Protein AF-A0A3E0QMZ5-F1 (afdb_monomer_lite)

Sequence (1056 aa):
MRRKIYLSAISIIICTIKMNAAVITVNPAGGANYTSLSSAISAALSGDTIMLSGTITGEGVAGEGIIINKNISIFGVSPSTSIIQAAASQNTANRRVITVYANRTVLLKNLTIRHGKTATSGYPQQWGGGILNYGILTVDNCIIRNNNANSSGGGIYNDSYYQVGANGNLTVTNSTVCNNVGADYGSGICSGYFTTVMKLTNVTVFGNTGSSAIALDRSANTYITNCTVANNGSSGIWTYAGGNTLYMKNTIVADNASTDFVLLSGAAVVESHNIVESSSGYTFTGSGTITGQQTYLDLDNVLLDNGSLFETPTLALYASSVAIDAGTSSGMNGVVPIPCKDQRGYMSATTRDIGAFEYDAALNVPGSITVSAHPSPVVACSGSPAVFSISSNAESFQWRKNGNPIRGATSSVLTINSPGVTDAATYDCVLSKSCAVMLSNTATLTLDNAPPAFDVATLPDIVVSCGSAVSAPTATDNCSGSITGITSDPTNFSTPGIYAINWTYSDANGNNSYQTQNVFVEDTIAPVPQLSSLPQITADCYVTLNAPLANDNCAGTLSAITNDPVTYMVPGTYQVNWIYSDGNGNSFTQVQAVLITDAIAPVPDVNSLPLISSSCSVSLVPPTATDNCSGLVMASTSDPTTFSVPGNYTVTWTYNDGNGNTSTQTQQVEVTDNIAPVADVASLPQITADCSVQVAAPSATDNCAGSVIATTSDPQYYNSPGSYIINWVYDDGHGNQSGQSQNIVITDNQAPVPVVSSLPDIHASCGYMALAPQSMDNCAGTVNAHTADPVVFGTTGTYQIEWIYSDGNGNSVSQTQNVIITDQIAPVPDLHTLPAVSAICNVTLTPPGASDNCNGNIIATSSDPISYTEPGQYNVTWIYEDASGNSVSQNQTVIITGLDLSVSQNGNTLVSGATSVSYQWLNCSAGFSLVPGQNTATFSPAVSGDYAVRISNGICADTSACYSVIVTSSEYGYLNNSTSFAFYPNPSSGIVNADLTAFNKILKLSLLNHLGEEVKEWNHLKGGRHSLDLGELASGLYHVRIITEEKVLSDRIIIQ

Radius of gyration: 101.41 Å; chains: 1; bounding box: 167×116×307 Å

Structure (mmCIF, N/CA/C/O backbone):
data_AF-A0A3E0QMZ5-F1
#
_entry.id   AF-A0A3E0QMZ5-F1
#
loop_
_atom_site.group_PDB
_atom_site.id
_atom_site.type_symbol
_atom_site.label_atom_id
_atom_site.label_alt_id
_atom_site.label_comp_id
_atom_site.label_asym_id
_atom_site.label_entity_id
_atom_site.label_seq_id
_atom_site.pdbx_PDB_ins_code
_atom_site.Cartn_x
_atom_site.Cartn_y
_atom_site.Cartn_z
_atom_site.occupancy
_atom_site.B_iso_or_equiv
_atom_site.auth_seq_id
_atom_site.auth_comp_id
_atom_site.auth_asym_id
_atom_site.auth_atom_id
_atom_site.pdbx_PDB_model_num
ATOM 1 N N . MET A 1 1 ? 0.258 -24.255 -18.390 1.00 35.59 1 MET A N 1
ATOM 2 C CA . MET A 1 1 ? -0.307 -25.615 -18.177 1.00 35.59 1 MET A CA 1
ATOM 3 C C . MET A 1 1 ? -1.257 -25.584 -16.979 1.00 35.59 1 MET A C 1
ATOM 5 O O . MET A 1 1 ? -1.102 -24.705 -16.145 1.00 35.59 1 MET A O 1
ATOM 9 N N . ARG A 1 2 ? -2.260 -26.474 -16.905 1.00 30.91 2 ARG A N 1
ATOM 10 C CA . ARG A 1 2 ? -3.236 -26.561 -15.789 1.00 30.91 2 ARG A CA 1
ATOM 11 C C . ARG A 1 2 ? -2.890 -27.707 -14.821 1.00 30.91 2 ARG A C 1
ATOM 13 O O . ARG A 1 2 ? -2.304 -28.687 -15.264 1.00 30.91 2 ARG A O 1
ATOM 20 N N . ARG A 1 3 ? -3.471 -27.642 -13.605 1.00 28.64 3 ARG A N 1
ATOM 21 C CA . ARG A 1 3 ? -3.495 -28.644 -12.501 1.00 28.64 3 ARG A CA 1
ATOM 22 C C . ARG A 1 3 ? -2.220 -28.648 -11.625 1.00 28.64 3 ARG A C 1
ATOM 24 O O . ARG A 1 3 ? -1.144 -28.412 -12.144 1.00 28.64 3 ARG A O 1
ATOM 31 N N . LYS A 1 4 ? -2.297 -28.901 -10.306 1.00 30.92 4 LYS A N 1
ATOM 32 C CA . LYS A 1 4 ? -3.359 -29.591 -9.530 1.00 30.92 4 LYS A CA 1
ATOM 33 C C . LYS A 1 4 ? -3.469 -29.072 -8.077 1.00 30.92 4 LYS A C 1
ATOM 35 O O . LYS A 1 4 ? -2.497 -28.584 -7.523 1.00 30.92 4 LYS A O 1
ATOM 40 N N . ILE A 1 5 ? -4.658 -29.219 -7.490 1.00 38.34 5 ILE A N 1
ATOM 41 C CA . ILE A 1 5 ? -5.013 -28.885 -6.095 1.00 38.34 5 ILE A CA 1
ATOM 42 C C . ILE A 1 5 ? -4.562 -30.003 -5.141 1.00 38.34 5 ILE A C 1
ATOM 44 O O . ILE A 1 5 ? -4.670 -31.171 -5.516 1.00 38.34 5 ILE A O 1
ATOM 48 N N . TYR A 1 6 ? -4.208 -29.655 -3.898 1.00 30.47 6 TYR A N 1
ATOM 49 C CA . TYR A 1 6 ? -4.401 -30.528 -2.733 1.00 30.47 6 TYR A CA 1
ATOM 50 C C . TYR A 1 6 ? -4.980 -29.742 -1.546 1.00 30.47 6 TYR A C 1
ATOM 52 O O . TYR A 1 6 ? -4.308 -28.903 -0.957 1.00 30.47 6 TYR A O 1
ATOM 60 N N . LEU A 1 7 ? -6.232 -30.046 -1.195 1.00 29.59 7 LEU A N 1
ATOM 61 C CA . LEU A 1 7 ? -6.751 -29.890 0.166 1.00 29.59 7 LEU A CA 1
ATOM 62 C C . LEU A 1 7 ? -6.456 -31.200 0.908 1.00 29.59 7 LEU A C 1
ATOM 64 O O . LEU A 1 7 ? -6.733 -32.269 0.362 1.00 29.59 7 LEU A O 1
ATOM 68 N N . SER A 1 8 ? -6.003 -31.132 2.159 1.00 30.06 8 SER A N 1
ATOM 69 C CA . SER A 1 8 ? -6.097 -32.258 3.098 1.00 30.06 8 SER A CA 1
ATOM 70 C C . SER A 1 8 ? -6.919 -31.843 4.311 1.00 30.06 8 SER A C 1
ATOM 72 O O . SER A 1 8 ? -6.468 -31.048 5.134 1.00 30.06 8 SER A O 1
ATOM 74 N N . ALA A 1 9 ? -8.128 -32.389 4.416 1.00 31.81 9 ALA A N 1
ATOM 75 C CA . ALA A 1 9 ? -8.926 -32.301 5.629 1.00 31.81 9 ALA A CA 1
ATOM 76 C C . ALA A 1 9 ? -8.419 -33.329 6.652 1.00 31.81 9 ALA A C 1
ATOM 78 O O . ALA A 1 9 ? -8.244 -34.498 6.311 1.00 31.81 9 ALA A O 1
ATOM 79 N N . ILE A 1 10 ? -8.243 -32.905 7.904 1.00 30.31 10 ILE A N 1
ATOM 80 C CA . ILE A 1 10 ? -8.149 -33.796 9.065 1.00 30.31 10 ILE A CA 1
ATOM 81 C C . ILE A 1 10 ? -9.297 -33.431 10.007 1.00 30.31 10 ILE A C 1
ATOM 83 O O . ILE A 1 10 ? -9.595 -32.258 10.229 1.00 30.31 10 ILE A O 1
ATOM 87 N N . SER A 1 11 ? -10.004 -34.454 10.479 1.00 30.08 11 SER A N 1
ATOM 88 C CA . SER A 1 11 ? -11.290 -34.314 11.152 1.00 30.08 11 SER A CA 1
ATOM 89 C C . SER A 1 11 ? -11.176 -33.819 12.593 1.00 30.08 11 SER A C 1
ATOM 91 O O . SER A 1 11 ? -10.430 -34.373 13.391 1.00 30.08 11 SER A O 1
ATOM 93 N N . ILE A 1 12 ? -12.026 -32.841 12.917 1.00 30.95 12 ILE A N 1
ATOM 94 C CA . ILE A 1 12 ? -12.901 -32.808 14.102 1.00 30.95 12 ILE A CA 1
ATOM 95 C C . ILE A 1 12 ? -12.345 -33.533 15.344 1.00 30.95 12 ILE A C 1
ATOM 97 O O . ILE A 1 12 ? -12.647 -34.698 15.592 1.00 30.95 12 ILE A O 1
ATOM 101 N N . ILE A 1 13 ? -11.681 -32.765 16.206 1.00 28.73 13 ILE A N 1
ATOM 102 C CA . ILE A 1 13 ? -11.835 -32.915 17.655 1.00 28.73 13 ILE A CA 1
ATOM 103 C C . ILE A 1 13 ? -12.650 -31.704 18.111 1.00 28.73 13 ILE A C 1
ATOM 105 O O . ILE A 1 13 ? -12.117 -30.604 18.243 1.00 28.73 13 ILE A O 1
ATOM 109 N N . ILE A 1 14 ? -13.954 -31.893 18.341 1.00 32.47 14 ILE A N 1
ATOM 110 C CA . ILE A 1 14 ? -14.749 -30.919 19.100 1.00 32.47 14 ILE A CA 1
ATOM 111 C C . ILE A 1 14 ? -14.375 -31.113 20.568 1.00 32.47 14 ILE A C 1
ATOM 113 O O . ILE A 1 14 ? -15.028 -31.836 21.315 1.00 32.47 14 ILE A O 1
ATOM 117 N N . CYS A 1 15 ? -13.283 -30.470 20.970 1.00 25.69 15 CYS A N 1
ATOM 118 C CA . CYS A 1 15 ? -13.135 -30.048 22.347 1.00 25.69 15 CYS A CA 1
ATOM 119 C C . CYS A 1 15 ? -13.889 -28.723 22.457 1.00 25.69 15 CYS A C 1
ATOM 121 O O . CYS A 1 15 ? -13.476 -27.727 21.862 1.00 25.69 15 CYS A O 1
ATOM 123 N N . THR A 1 16 ? -15.014 -28.708 23.174 1.00 35.03 16 THR A N 1
ATOM 124 C CA . THR A 1 16 ? -15.727 -27.474 23.531 1.00 35.03 16 THR A CA 1
ATOM 125 C C . THR A 1 16 ? -14.912 -26.678 24.545 1.00 35.03 16 THR A C 1
ATOM 127 O O . THR A 1 16 ? -15.262 -26.586 25.721 1.00 35.03 16 THR A O 1
ATOM 130 N N . ILE A 1 17 ? -13.828 -26.068 24.070 1.00 30.77 17 ILE A N 1
ATOM 131 C CA . ILE A 1 17 ? -13.239 -24.911 24.724 1.00 30.77 17 ILE A CA 1
ATOM 132 C C . ILE A 1 17 ? -14.279 -23.803 24.572 1.00 30.77 17 ILE A C 1
ATOM 134 O O . ILE A 1 17 ? -14.464 -23.255 23.484 1.00 30.77 17 ILE A O 1
ATOM 138 N N . LYS A 1 18 ? -14.981 -23.481 25.664 1.00 34.38 18 LYS A N 1
ATOM 139 C CA . LYS A 1 18 ? -15.569 -22.149 25.802 1.00 34.38 18 LYS A CA 1
ATOM 140 C C . LYS A 1 18 ? -14.397 -21.174 25.739 1.00 34.38 18 LYS A C 1
ATOM 142 O O . LYS A 1 18 ? -13.710 -20.983 26.738 1.00 34.38 18 LYS A O 1
ATOM 147 N N . MET A 1 19 ? -14.144 -20.595 24.568 1.00 34.19 19 MET A N 1
ATOM 148 C CA . MET A 1 19 ? -13.413 -19.336 24.511 1.00 34.19 19 MET A CA 1
ATOM 149 C C . MET A 1 19 ? -14.237 -18.362 25.347 1.00 34.19 19 MET A C 1
ATOM 151 O O . MET A 1 19 ? -15.389 -18.085 25.008 1.00 34.19 19 MET A O 1
ATOM 155 N N . ASN A 1 20 ? -13.696 -17.939 26.490 1.00 43.31 20 ASN A N 1
ATOM 156 C CA . ASN A 1 20 ? -14.331 -16.890 27.269 1.00 43.31 20 ASN A CA 1
ATOM 157 C C . ASN A 1 20 ? -14.418 -15.654 26.372 1.00 43.31 20 ASN A C 1
ATOM 159 O O . ASN A 1 20 ? -13.423 -15.270 25.760 1.00 43.31 20 ASN A O 1
ATOM 163 N N . ALA A 1 21 ? -15.620 -15.085 26.287 1.00 51.41 21 ALA A N 1
ATOM 164 C CA . ALA A 1 21 ? -15.887 -13.832 25.598 1.00 51.41 21 ALA A CA 1
ATOM 165 C C . ALA A 1 21 ? -14.835 -12.791 26.002 1.00 51.41 21 ALA A C 1
ATOM 167 O O . ALA A 1 21 ? -14.656 -12.548 27.199 1.00 51.41 21 ALA A O 1
ATOM 168 N N . ALA A 1 22 ? -14.134 -12.202 25.033 1.00 54.12 22 ALA A N 1
ATOM 169 C CA . ALA A 1 22 ? -13.149 -11.180 25.346 1.00 54.12 22 ALA A CA 1
ATOM 170 C C . ALA A 1 22 ? -13.865 -9.946 25.910 1.00 54.12 22 ALA A C 1
ATOM 172 O O . ALA A 1 22 ? -14.968 -9.596 25.477 1.00 54.12 22 ALA A O 1
ATOM 173 N N . VAL A 1 23 ? -13.239 -9.302 26.896 1.00 70.62 23 VAL A N 1
ATOM 174 C CA . VAL A 1 23 ? -13.765 -8.091 27.530 1.00 70.62 23 VAL A CA 1
ATOM 175 C C . VAL A 1 23 ? -13.051 -6.879 26.939 1.00 70.62 23 VAL A C 1
ATOM 177 O O . VAL A 1 23 ? -11.847 -6.719 27.119 1.00 70.62 23 VAL A O 1
ATOM 180 N N . ILE A 1 24 ? -13.788 -6.034 26.219 1.00 76.44 24 ILE A N 1
ATOM 181 C CA . ILE A 1 24 ? -13.259 -4.846 25.535 1.00 76.44 24 ILE A CA 1
ATOM 182 C C . ILE A 1 24 ? -13.754 -3.597 26.262 1.00 76.44 24 ILE A C 1
ATOM 184 O O . ILE A 1 24 ? -14.943 -3.293 26.226 1.00 76.44 24 ILE A O 1
ATOM 188 N N . THR A 1 25 ? -12.859 -2.854 26.908 1.00 75.94 25 THR A N 1
ATOM 189 C CA . THR A 1 25 ? -13.234 -1.660 27.682 1.00 75.94 25 THR A CA 1
ATOM 190 C C . THR A 1 25 ? -13.180 -0.388 26.833 1.00 75.94 25 THR A C 1
ATOM 192 O O . THR A 1 25 ? -12.148 -0.064 26.250 1.00 75.94 25 THR A O 1
ATOM 195 N N . VAL A 1 26 ? -14.271 0.379 26.813 1.00 74.31 26 VAL A N 1
ATOM 196 C CA . VAL A 1 26 ? -14.360 1.715 26.204 1.00 74.31 26 VAL A CA 1
ATOM 197 C C . VAL A 1 26 ? -14.404 2.763 27.319 1.00 74.31 26 VAL A C 1
ATOM 199 O O . VAL A 1 26 ? -15.428 2.931 27.979 1.00 74.31 26 VAL A O 1
ATOM 202 N N . ASN A 1 27 ? -13.284 3.467 27.523 1.00 65.38 27 ASN A N 1
ATOM 203 C CA . ASN A 1 27 ? -13.111 4.486 28.566 1.00 65.38 27 ASN A CA 1
ATOM 204 C C . ASN A 1 27 ? -13.071 5.915 27.953 1.00 65.38 27 ASN A C 1
ATOM 206 O O . ASN A 1 27 ? -12.291 6.133 27.021 1.00 65.38 27 ASN A O 1
ATOM 210 N N . PRO A 1 28 ? -13.850 6.912 28.430 1.00 55.00 28 PRO A N 1
ATOM 211 C CA . PRO A 1 28 ? -13.961 8.229 27.783 1.00 55.00 28 PRO A CA 1
ATOM 212 C C . PRO A 1 28 ? -12.820 9.231 27.972 1.00 55.00 28 PRO A C 1
ATOM 214 O O . PRO A 1 28 ? -12.996 10.380 27.566 1.00 55.00 28 PRO A O 1
ATOM 217 N N . ALA A 1 29 ? -11.678 8.846 28.547 1.00 49.12 29 ALA A N 1
ATOM 218 C CA . ALA A 1 29 ? -10.605 9.756 28.981 1.00 49.12 29 ALA A CA 1
ATOM 219 C C . ALA A 1 29 ? -10.000 10.691 27.898 1.00 49.12 29 ALA A C 1
ATOM 221 O O . ALA A 1 29 ? -9.227 11.583 28.236 1.00 49.12 29 ALA A O 1
ATOM 222 N N . GLY A 1 30 ? -10.359 10.524 26.618 1.00 48.06 30 GLY A N 1
ATOM 223 C CA . GLY A 1 30 ? -9.985 11.409 25.504 1.00 48.06 30 GLY A CA 1
ATOM 224 C C . GLY A 1 30 ? -11.139 11.821 24.576 1.00 48.06 30 GLY A C 1
ATOM 225 O O . GLY A 1 30 ? -10.880 12.202 23.440 1.00 48.06 30 GLY A O 1
ATOM 226 N N . GLY A 1 31 ? -12.403 11.721 25.012 1.00 54.34 31 GLY A N 1
ATOM 227 C CA . GLY A 1 31 ? -13.575 12.077 24.194 1.00 54.34 31 GLY A CA 1
ATOM 228 C C . GLY A 1 31 ? -14.178 10.896 23.428 1.00 54.34 31 GLY A C 1
ATOM 229 O O . GLY A 1 31 ? -14.221 10.888 22.198 1.00 54.34 31 GLY A O 1
ATOM 230 N N . ALA A 1 32 ? -14.663 9.884 24.153 1.00 59.72 32 ALA A N 1
ATOM 231 C CA . ALA A 1 32 ? -15.327 8.743 23.531 1.00 59.72 32 ALA A CA 1
ATOM 232 C C . ALA A 1 32 ? -16.671 9.141 22.887 1.00 59.72 32 ALA A C 1
ATOM 234 O O . ALA A 1 32 ? -17.573 9.698 23.517 1.00 59.72 32 ALA A O 1
ATOM 235 N N . ASN A 1 33 ? -16.796 8.827 21.603 1.00 77.38 33 ASN A N 1
ATOM 236 C CA . ASN A 1 33 ? -17.917 9.188 20.747 1.00 77.38 33 ASN A CA 1
ATOM 237 C C . ASN A 1 33 ? -18.434 7.942 20.007 1.00 77.38 33 ASN A C 1
ATOM 239 O O . ASN A 1 33 ? -17.976 6.823 20.245 1.00 77.38 33 ASN A O 1
ATOM 243 N N . TYR A 1 34 ? -19.398 8.104 19.100 1.00 87.69 34 TYR A N 1
ATOM 244 C CA . TYR A 1 34 ? -19.936 6.958 18.350 1.00 87.69 34 TYR A CA 1
ATOM 245 C C . TYR A 1 34 ? -18.864 6.193 17.564 1.00 87.69 34 TYR A C 1
ATOM 247 O O . TYR A 1 34 ? -19.010 4.984 17.388 1.00 87.69 34 TYR A O 1
ATOM 255 N N . THR A 1 35 ? -17.773 6.843 17.152 1.00 83.38 35 THR A N 1
ATOM 256 C CA . THR A 1 35 ? -16.652 6.188 16.471 1.00 83.38 35 THR A CA 1
ATOM 257 C C . THR A 1 35 ? -15.914 5.228 17.398 1.00 83.38 35 THR A C 1
ATOM 259 O O . THR A 1 35 ? -15.644 4.110 16.980 1.00 83.38 35 THR A O 1
ATOM 262 N N . SER A 1 36 ? -15.633 5.585 18.659 1.00 84.62 36 SER A N 1
ATOM 263 C CA . SER A 1 36 ? -14.901 4.679 19.562 1.00 84.62 36 SER A CA 1
ATOM 264 C C . SER A 1 36 ? -15.709 3.425 19.909 1.00 84.62 36 SER A C 1
ATOM 266 O O . SER A 1 36 ? -15.173 2.319 19.837 1.00 84.62 36 SER A O 1
ATOM 268 N N . LEU A 1 37 ? -17.011 3.562 20.186 1.00 88.12 37 LEU A N 1
ATOM 269 C CA . LEU A 1 37 ? -17.882 2.405 20.426 1.00 88.12 37 LEU A CA 1
ATOM 270 C C . LEU A 1 37 ? -18.124 1.590 19.140 1.00 88.12 37 LEU A C 1
ATOM 272 O O . LEU A 1 37 ? -18.106 0.363 19.190 1.00 88.12 37 LEU A O 1
ATOM 276 N N . SER A 1 38 ? -18.256 2.229 17.972 1.00 88.44 38 SER A N 1
ATOM 277 C CA . SER A 1 38 ? -18.364 1.510 16.688 1.00 88.44 38 SER A CA 1
ATOM 278 C C . SER A 1 38 ? -17.073 0.771 16.319 1.00 88.44 38 SER A C 1
ATOM 280 O O . SER A 1 38 ? -17.139 -0.329 15.772 1.00 88.44 38 SER A O 1
ATOM 282 N N . SER A 1 39 ? -15.901 1.320 16.651 1.00 86.38 39 SER A N 1
ATOM 283 C CA . SER A 1 39 ? -14.606 0.647 16.498 1.00 86.38 39 SER A CA 1
ATOM 284 C C . SER A 1 39 ? -14.463 -0.533 17.458 1.00 86.38 39 SER A C 1
ATOM 286 O O . SER A 1 39 ? -14.047 -1.602 17.022 1.00 86.38 39 SER A O 1
ATOM 288 N N . ALA A 1 40 ? -14.881 -0.394 18.722 1.00 87.50 40 ALA A N 1
ATOM 289 C CA . ALA A 1 40 ? -14.912 -1.504 19.679 1.00 87.50 40 ALA A CA 1
ATOM 290 C C . ALA A 1 40 ? -15.842 -2.636 19.206 1.00 87.50 40 ALA A C 1
ATOM 292 O O . ALA A 1 40 ? -15.436 -3.795 19.167 1.00 87.50 40 ALA A O 1
ATOM 293 N N . ILE A 1 41 ? -17.048 -2.298 18.734 1.00 90.19 41 ILE A N 1
ATOM 294 C CA . ILE A 1 41 ? -17.969 -3.251 18.094 1.00 90.19 41 ILE A CA 1
ATOM 295 C C . ILE A 1 41 ? -17.327 -3.871 16.850 1.00 90.19 41 ILE A C 1
ATOM 297 O O . ILE A 1 41 ? -17.472 -5.067 16.627 1.00 90.19 41 ILE A O 1
ATOM 301 N N . SER A 1 42 ? -16.591 -3.110 16.038 1.00 89.44 42 SER A N 1
ATOM 302 C CA . SER A 1 42 ? -15.935 -3.629 14.829 1.00 89.44 42 SER A CA 1
ATOM 303 C C . SER A 1 42 ? -14.795 -4.602 15.148 1.00 89.44 42 SER A C 1
ATOM 305 O O . SER A 1 42 ? -14.711 -5.638 14.490 1.00 89.44 42 SER A O 1
ATOM 307 N N . ALA A 1 43 ? -13.998 -4.322 16.182 1.00 86.50 43 ALA A N 1
ATOM 308 C CA . ALA A 1 43 ? -12.896 -5.164 16.650 1.00 86.50 43 ALA A CA 1
ATOM 309 C C . ALA A 1 43 ? -13.362 -6.437 17.384 1.00 86.50 43 ALA A C 1
ATOM 311 O O . ALA A 1 43 ? -12.725 -7.477 17.249 1.00 86.50 43 ALA A O 1
ATOM 312 N N . ALA A 1 44 ? -14.485 -6.374 18.109 1.00 87.44 44 ALA A N 1
ATOM 313 C CA . ALA A 1 44 ? -15.045 -7.497 18.863 1.00 87.44 44 ALA A CA 1
ATOM 314 C C . ALA A 1 44 ? -15.294 -8.750 18.003 1.00 87.44 44 ALA A C 1
ATOM 316 O O . ALA A 1 44 ? -15.842 -8.670 16.898 1.00 87.44 44 ALA A O 1
ATOM 317 N N . LEU A 1 45 ? -14.979 -9.931 18.523 1.00 90.12 45 LEU A N 1
ATOM 318 C CA . LEU A 1 45 ? -15.431 -11.199 17.964 1.00 90.12 45 LEU A CA 1
ATOM 319 C C . LEU A 1 45 ? -16.899 -11.460 18.341 1.00 90.12 45 LEU A C 1
ATOM 321 O O . LEU A 1 45 ? -17.481 -10.842 19.232 1.00 90.12 45 LEU A O 1
ATOM 325 N N . SER A 1 46 ? -17.542 -12.371 17.609 1.00 88.62 46 SER A N 1
ATOM 326 C CA . SER A 1 46 ? -18.945 -12.715 17.853 1.00 88.62 46 SER A CA 1
ATOM 327 C C . SER A 1 46 ? -19.074 -13.556 19.128 1.00 88.62 46 SER A C 1
ATOM 329 O O . SER A 1 46 ? -18.776 -14.748 19.110 1.00 88.62 46 SER A O 1
ATOM 331 N N . GLY A 1 47 ? -19.574 -12.945 20.198 1.00 85.81 47 GLY A N 1
ATOM 332 C CA . GLY A 1 47 ? -19.688 -13.501 21.548 1.00 85.81 47 GLY A CA 1
ATOM 333 C C . GLY A 1 47 ? -19.105 -12.585 22.629 1.00 85.81 47 GLY A C 1
ATOM 334 O O . GLY A 1 47 ? -19.443 -12.761 23.796 1.00 85.81 47 GLY A O 1
ATOM 335 N N . ASP A 1 48 ? -18.279 -11.608 22.245 1.00 89.44 48 ASP A N 1
ATOM 336 C CA . ASP A 1 48 ? -17.530 -10.744 23.164 1.00 89.44 48 ASP A CA 1
ATOM 337 C C . ASP A 1 48 ? -18.412 -9.784 23.978 1.00 89.44 48 ASP A C 1
ATOM 339 O O . ASP A 1 48 ? -19.561 -9.494 23.630 1.00 89.44 48 ASP A O 1
ATOM 343 N N . THR A 1 49 ? -17.851 -9.273 25.076 1.00 90.00 49 THR A N 1
ATOM 344 C CA . THR A 1 49 ? -18.495 -8.296 25.963 1.00 90.00 49 THR A CA 1
ATOM 345 C C . THR A 1 49 ? -17.739 -6.973 25.931 1.00 90.00 49 THR A C 1
ATOM 347 O O . THR A 1 49 ? -16.540 -6.919 26.180 1.00 90.00 49 THR A O 1
ATOM 350 N N . ILE A 1 50 ? -18.443 -5.882 25.655 1.00 90.50 50 ILE A N 1
ATOM 351 C CA . ILE A 1 50 ? -17.897 -4.528 25.658 1.00 90.50 50 ILE A CA 1
ATOM 352 C C . ILE A 1 50 ? -18.264 -3.875 26.992 1.00 90.50 50 ILE A C 1
ATOM 354 O O . ILE A 1 50 ? -19.443 -3.667 27.269 1.00 90.50 50 ILE A O 1
ATOM 358 N N . MET A 1 51 ? -17.270 -3.546 27.813 1.00 87.50 51 MET A N 1
ATOM 359 C CA . MET A 1 51 ? -17.464 -2.774 29.042 1.00 87.50 51 MET A CA 1
ATOM 360 C C . MET A 1 51 ? -17.411 -1.283 28.716 1.00 87.50 51 MET A C 1
ATOM 362 O O . MET A 1 51 ? -16.493 -0.815 28.047 1.00 87.50 51 MET A O 1
ATOM 366 N N . LEU A 1 52 ? -18.389 -0.526 29.195 1.00 86.44 52 LEU A N 1
ATOM 367 C CA . LEU A 1 52 ? -18.555 0.895 28.925 1.00 86.44 52 LEU A CA 1
ATOM 368 C C . LEU A 1 52 ? -18.557 1.664 30.243 1.00 86.44 52 LEU A C 1
ATOM 370 O O . LEU A 1 52 ? -19.323 1.352 31.152 1.00 86.44 52 LEU A O 1
ATOM 374 N N . SER A 1 53 ? -17.732 2.702 30.332 1.00 81.31 53 SER A N 1
ATOM 375 C CA . SER A 1 53 ? -17.792 3.682 31.417 1.00 81.31 53 SER A CA 1
ATOM 376 C C . SER A 1 53 ? -18.072 5.077 30.858 1.00 81.31 53 SER A C 1
ATOM 378 O O . SER A 1 53 ? -17.777 5.373 29.701 1.00 81.31 53 SER A O 1
ATOM 380 N N . GLY A 1 54 ? -18.675 5.948 31.671 1.00 83.44 54 GLY A N 1
ATOM 381 C CA . GLY A 1 54 ? -18.965 7.334 31.295 1.00 83.44 54 GLY A CA 1
ATOM 382 C C . GLY A 1 54 ? -19.906 7.490 30.086 1.00 83.44 54 GLY A C 1
ATOM 383 O O . GLY A 1 54 ? -20.735 6.631 29.792 1.00 83.44 54 GLY A O 1
ATOM 384 N N . THR A 1 55 ? -19.827 8.634 29.397 1.00 89.19 55 THR A N 1
ATOM 385 C CA . THR A 1 55 ? -20.806 9.028 28.366 1.00 89.19 55 THR A CA 1
ATOM 386 C C . THR A 1 55 ? -20.236 8.992 26.946 1.00 89.19 55 THR A C 1
ATOM 388 O O . THR A 1 55 ? -19.340 9.762 26.614 1.00 89.19 55 THR A O 1
ATOM 391 N N . ILE A 1 56 ? -20.835 8.166 26.085 1.00 91.06 56 ILE A N 1
ATOM 392 C CA . ILE A 1 56 ? -20.603 8.086 24.639 1.00 91.06 56 ILE A CA 1
ATOM 393 C C . ILE A 1 56 ? -21.589 9.003 23.909 1.00 91.06 56 ILE A C 1
ATOM 395 O O . ILE A 1 56 ? -22.797 8.763 23.949 1.00 91.06 56 ILE A O 1
ATOM 399 N N . THR A 1 57 ? -21.091 10.020 23.199 1.00 89.62 57 THR A N 1
ATOM 400 C CA . THR A 1 57 ? -21.937 10.974 22.449 1.00 89.62 57 THR A CA 1
ATOM 401 C C . THR A 1 57 ? -21.782 10.822 20.933 1.00 89.62 57 THR A C 1
ATOM 403 O O . THR A 1 57 ? -20.675 10.668 20.420 1.00 89.62 57 THR A O 1
ATOM 406 N N . GLY A 1 58 ? -22.892 10.854 20.194 1.00 83.25 58 GLY A N 1
ATOM 407 C CA . GLY A 1 58 ? -22.893 10.860 18.730 1.00 83.25 58 GLY A CA 1
ATOM 408 C C . GLY A 1 58 ? -22.774 12.270 18.145 1.00 83.25 58 GLY A C 1
ATOM 409 O O . GLY A 1 58 ? -23.590 13.138 18.441 1.00 83.25 58 GLY A O 1
ATOM 410 N N . GLU A 1 59 ? -21.829 12.481 17.231 1.00 70.12 59 GLU A N 1
ATOM 411 C CA . GLU A 1 59 ? -21.657 13.736 16.482 1.00 70.12 59 GLU A CA 1
ATOM 412 C C . GLU A 1 59 ? -21.705 13.486 14.962 1.00 70.12 59 GLU A C 1
ATOM 414 O O . GLU A 1 59 ? -21.531 12.357 14.505 1.00 70.12 59 GLU A O 1
ATOM 419 N N . GLY A 1 60 ? -21.982 14.525 14.162 1.00 64.81 60 GLY A N 1
ATOM 420 C CA . GLY A 1 60 ? -21.927 14.460 12.691 1.00 64.81 60 GLY A CA 1
ATOM 421 C C . GLY A 1 60 ? -23.264 14.222 11.965 1.00 64.81 60 GLY A C 1
ATOM 422 O O . GLY A 1 60 ? -24.294 14.815 12.300 1.00 64.81 60 GLY A O 1
ATOM 423 N N . VAL A 1 61 ? -23.245 13.371 10.933 1.00 62.94 61 VAL A N 1
ATOM 424 C CA . VAL A 1 61 ? -24.321 13.212 9.928 1.00 62.94 61 VAL A CA 1
ATOM 425 C C . VAL A 1 61 ? -25.508 12.376 10.448 1.00 62.94 61 VAL A C 1
ATOM 427 O O . VAL A 1 61 ? -25.363 11.583 11.383 1.00 62.94 61 VAL A O 1
ATOM 430 N N . ALA A 1 62 ? -26.690 12.579 9.860 1.00 72.75 62 ALA A N 1
ATOM 431 C CA . ALA A 1 62 ? -27.905 11.806 10.127 1.00 72.75 62 ALA A CA 1
ATOM 432 C C . ALA A 1 62 ? -27.758 10.323 9.732 1.00 72.75 62 ALA A C 1
ATOM 434 O O . ALA A 1 62 ? -27.017 10.007 8.800 1.00 72.75 62 ALA A O 1
ATOM 435 N N . GLY A 1 63 ? -28.475 9.414 10.404 1.00 76.56 63 GLY A N 1
ATOM 436 C CA . GLY A 1 63 ? -28.438 7.986 10.061 1.00 76.56 63 GLY A CA 1
ATOM 437 C C . GLY A 1 63 ? -28.967 7.021 11.126 1.00 76.56 63 GLY A C 1
ATOM 438 O O . GLY A 1 63 ? -29.740 7.383 12.010 1.00 76.56 63 GLY A O 1
ATOM 439 N N . GLU A 1 64 ? -28.515 5.770 11.033 1.00 84.81 64 GLU A N 1
ATOM 440 C CA . GLU A 1 64 ? -29.045 4.605 11.762 1.00 84.81 64 GLU A CA 1
ATOM 441 C C . GLU A 1 64 ? -28.466 4.421 13.188 1.00 84.81 64 GLU A C 1
ATOM 443 O O . GLU A 1 64 ? -28.711 3.404 13.835 1.00 84.81 64 GLU A O 1
ATOM 448 N N . GLY A 1 65 ? -27.700 5.386 13.705 1.00 88.12 65 GLY A N 1
ATOM 449 C CA . GLY A 1 65 ? -27.041 5.273 15.013 1.00 88.12 65 GLY A CA 1
ATOM 450 C C . GLY A 1 65 ? -25.885 4.266 15.025 1.00 88.12 65 GLY A C 1
ATOM 451 O O . GLY A 1 65 ? -25.228 4.048 14.007 1.00 88.12 65 GLY A O 1
ATOM 452 N N . ILE A 1 66 ? -25.622 3.661 16.185 1.00 92.19 66 ILE A N 1
ATOM 453 C CA . ILE A 1 66 ? -24.610 2.607 16.346 1.00 92.19 66 ILE A CA 1
ATOM 454 C C . ILE A 1 66 ? -25.160 1.288 15.800 1.00 92.19 66 ILE A C 1
ATOM 456 O O . ILE A 1 66 ? -26.150 0.760 16.306 1.00 92.19 66 ILE A O 1
ATOM 460 N N . ILE A 1 67 ? -24.504 0.740 14.777 1.00 92.44 67 ILE A N 1
ATOM 461 C CA . ILE A 1 67 ? -24.910 -0.507 14.122 1.00 92.44 67 ILE A CA 1
ATOM 462 C C . ILE A 1 67 ? -24.253 -1.708 14.810 1.00 92.44 67 ILE A C 1
ATOM 464 O O . ILE A 1 67 ? -23.030 -1.837 14.818 1.00 92.44 67 ILE A O 1
ATOM 468 N N . ILE A 1 68 ? -25.072 -2.630 15.319 1.00 94.56 68 ILE A N 1
ATOM 469 C CA . ILE A 1 68 ? -24.635 -3.913 15.878 1.00 94.56 68 ILE A CA 1
ATOM 470 C C . ILE A 1 68 ? -24.986 -5.030 14.887 1.00 94.56 68 ILE A C 1
ATOM 472 O O . ILE A 1 68 ? -26.147 -5.412 14.726 1.00 94.56 68 ILE A O 1
ATOM 476 N N . ASN A 1 69 ? -23.960 -5.550 14.207 1.00 92.06 69 ASN A N 1
ATOM 477 C CA . ASN A 1 69 ? -24.062 -6.545 13.129 1.00 92.06 69 ASN A CA 1
ATOM 478 C C . ASN A 1 69 ? -23.431 -7.913 13.472 1.00 92.06 69 ASN A C 1
ATOM 480 O O . ASN A 1 69 ? -23.256 -8.760 12.594 1.00 92.06 69 ASN A O 1
ATOM 484 N N . LYS A 1 70 ? -23.116 -8.144 14.750 1.00 91.81 70 LYS A N 1
ATOM 485 C CA . LYS A 1 70 ? -22.520 -9.366 15.319 1.00 91.81 70 LYS A CA 1
ATOM 486 C C . LYS A 1 70 ? -23.154 -9.672 16.682 1.00 91.81 70 LYS A C 1
ATOM 488 O O . LYS A 1 70 ? -23.831 -8.807 17.233 1.00 91.81 70 LYS A O 1
ATOM 493 N N . ASN A 1 71 ? -22.967 -10.883 17.209 1.00 94.38 71 ASN A N 1
ATOM 494 C CA . ASN A 1 71 ? -23.452 -11.209 18.554 1.00 94.38 71 ASN A CA 1
ATOM 495 C C . ASN A 1 71 ? -22.480 -10.605 19.569 1.00 94.38 71 ASN A C 1
ATOM 497 O O . ASN A 1 71 ? -21.298 -10.918 19.487 1.00 94.38 71 ASN A O 1
ATOM 501 N N . ILE A 1 72 ? -22.945 -9.764 20.489 1.00 95.25 72 ILE A N 1
ATOM 502 C CA . ILE A 1 72 ? -22.108 -9.119 21.517 1.00 95.25 72 ILE A CA 1
ATOM 503 C C . ILE A 1 72 ? -22.939 -8.751 22.746 1.00 95.25 72 ILE A C 1
ATOM 505 O O . ILE A 1 72 ? -24.150 -8.553 22.656 1.00 95.25 72 ILE A O 1
ATOM 509 N N . SER A 1 73 ? -22.271 -8.579 23.879 1.00 94.81 73 SER A N 1
ATOM 510 C CA . SER A 1 73 ? -22.837 -7.908 25.051 1.00 94.81 73 SER A CA 1
ATOM 511 C C . SER A 1 73 ? -22.234 -6.506 25.204 1.00 94.81 73 SER A C 1
ATOM 513 O O . SER A 1 73 ? -21.074 -6.306 24.857 1.00 94.81 73 SER A O 1
ATOM 515 N N . ILE A 1 74 ? -22.986 -5.531 25.719 1.00 94.81 74 ILE A N 1
ATOM 516 C CA . ILE A 1 74 ? -22.500 -4.187 26.070 1.00 94.81 74 ILE A CA 1
ATOM 517 C C . ILE A 1 74 ? -22.964 -3.869 27.494 1.00 94.81 74 ILE A C 1
ATOM 519 O O . ILE A 1 74 ? -24.161 -3.722 27.744 1.00 94.81 74 ILE A O 1
ATOM 523 N N . PHE A 1 75 ? -22.025 -3.798 28.432 1.00 92.62 75 PHE A N 1
ATOM 524 C CA . PHE A 1 75 ? -22.276 -3.638 29.865 1.00 92.62 75 PHE A CA 1
ATOM 525 C C . PHE A 1 75 ? -21.740 -2.291 30.352 1.00 92.62 75 PHE A C 1
ATOM 527 O O . PHE A 1 75 ? -20.574 -1.973 30.141 1.00 92.62 75 PHE A O 1
ATOM 534 N N . GLY A 1 76 ? -22.572 -1.509 31.032 1.00 87.44 76 GLY A N 1
ATOM 535 C CA . GLY A 1 76 ? -22.145 -0.333 31.780 1.00 87.44 76 GLY A CA 1
ATOM 536 C C . GLY A 1 76 ? -21.655 -0.664 33.193 1.00 87.44 76 GLY A C 1
ATOM 537 O O . GLY A 1 76 ? -21.882 -1.758 33.715 1.00 87.44 76 GLY A O 1
ATOM 538 N N . VAL A 1 77 ? -21.028 0.317 33.841 1.00 83.19 77 VAL A N 1
ATOM 539 C CA . VAL A 1 77 ? -20.750 0.289 35.288 1.00 83.19 77 VAL A CA 1
ATOM 540 C C . VAL A 1 77 ? -22.051 0.498 36.073 1.00 83.19 77 VAL A C 1
ATOM 542 O O . VAL A 1 77 ? -22.401 -0.306 36.931 1.00 83.19 77 VAL A O 1
ATOM 545 N N . SER A 1 78 ? -22.801 1.551 35.739 1.00 79.56 78 SER A N 1
ATOM 546 C CA . SER A 1 78 ? -24.132 1.843 36.283 1.00 79.56 78 SER A CA 1
ATOM 547 C C . SER A 1 78 ? -24.945 2.698 35.302 1.00 79.56 78 SER A C 1
ATOM 549 O O . SER A 1 78 ? -24.352 3.508 34.580 1.00 79.56 78 SER A O 1
ATOM 551 N N . PRO A 1 79 ? -26.292 2.636 35.306 1.00 78.44 79 PRO A N 1
ATOM 552 C CA . PRO A 1 79 ? -27.116 3.497 34.454 1.00 78.44 79 PRO A CA 1
ATOM 553 C C . PRO A 1 79 ? -26.892 4.998 34.679 1.00 78.44 79 PRO A C 1
ATOM 555 O O . PRO A 1 79 ? -27.009 5.781 33.735 1.00 78.44 79 PRO A O 1
ATOM 558 N N . SER A 1 80 ? -26.531 5.402 35.900 1.00 78.44 80 SER A N 1
ATOM 559 C CA . SER A 1 80 ? -26.233 6.794 36.263 1.00 78.44 80 SER A CA 1
ATOM 560 C C . SER A 1 80 ? -24.935 7.331 35.647 1.00 78.44 80 SER A C 1
ATOM 562 O O . SER A 1 80 ? -24.841 8.527 35.380 1.00 78.44 80 SER A O 1
ATOM 564 N N . THR A 1 81 ? -23.949 6.466 35.387 1.00 82.50 81 THR A N 1
ATOM 565 C CA . THR A 1 81 ? -22.617 6.863 34.891 1.00 82.50 81 THR A CA 1
ATOM 566 C C . THR A 1 81 ? -22.369 6.476 33.437 1.00 82.50 81 THR A C 1
ATOM 568 O O . THR A 1 81 ? -21.649 7.178 32.734 1.00 82.50 81 THR A O 1
ATOM 571 N N . SER A 1 82 ? -22.951 5.366 32.985 1.00 89.81 82 SER A N 1
ATOM 572 C CA . SER A 1 82 ? -22.637 4.696 31.723 1.00 89.81 82 SER A CA 1
ATOM 573 C C . SER A 1 82 ? -23.742 4.977 30.709 1.00 89.81 82 SER A C 1
ATOM 575 O O . SER A 1 82 ? -24.837 4.426 30.799 1.00 89.81 82 SER A O 1
ATOM 577 N N . ILE A 1 83 ? -23.491 5.893 29.774 1.00 91.31 83 ILE A N 1
ATOM 578 C CA . ILE A 1 83 ? -24.521 6.517 28.932 1.00 91.31 83 ILE A CA 1
ATOM 579 C C . ILE A 1 83 ? -24.137 6.408 27.456 1.00 91.31 83 ILE A C 1
ATOM 581 O O . ILE A 1 83 ? -23.052 6.825 27.066 1.00 91.31 83 ILE A O 1
ATOM 585 N N . ILE A 1 84 ? -25.053 5.943 26.609 1.00 94.62 84 ILE A N 1
ATOM 586 C CA . ILE A 1 84 ? -24.960 6.044 25.149 1.00 94.62 84 ILE A CA 1
ATOM 587 C C . ILE A 1 84 ? -26.018 7.048 24.686 1.00 94.62 84 ILE A C 1
ATOM 589 O O . ILE A 1 84 ? -27.217 6.830 24.871 1.00 94.62 84 ILE A O 1
ATOM 593 N N . GLN A 1 85 ? -25.593 8.166 24.094 1.00 94.00 85 GLN A N 1
ATOM 594 C CA . GLN A 1 85 ? -26.498 9.238 23.677 1.00 94.00 85 GLN A CA 1
ATOM 595 C C . GLN A 1 85 ? -26.249 9.716 22.244 1.00 94.00 85 GLN A C 1
ATOM 597 O O . GLN A 1 85 ? -25.113 9.953 21.841 1.00 94.00 85 GLN A O 1
ATOM 602 N N . ALA A 1 86 ? -27.313 9.878 21.456 1.00 92.88 86 ALA A N 1
ATOM 603 C CA . ALA A 1 86 ? -27.191 10.313 20.056 1.00 92.88 86 ALA A CA 1
ATOM 604 C C . ALA A 1 86 ? -26.859 11.803 19.897 1.00 92.88 86 ALA A C 1
ATOM 606 O O . ALA A 1 86 ? -26.414 12.204 18.821 1.00 92.88 86 ALA A O 1
ATOM 607 N N . ALA A 1 87 ? -27.080 12.590 20.953 1.00 89.75 87 ALA A N 1
ATOM 608 C CA . ALA A 1 87 ? -26.680 13.984 21.105 1.00 89.75 87 ALA A CA 1
ATOM 609 C C . ALA A 1 87 ? -26.544 14.334 22.600 1.00 89.75 87 ALA A C 1
ATOM 611 O O . ALA A 1 87 ? -27.131 13.675 23.464 1.00 89.75 87 ALA A O 1
ATOM 612 N N . ALA A 1 88 ? -25.797 15.397 22.913 1.00 88.56 88 ALA A N 1
ATOM 613 C CA . ALA A 1 88 ? -25.648 15.890 24.286 1.00 88.56 88 ALA A CA 1
ATOM 614 C C . ALA A 1 88 ? -26.968 16.413 24.887 1.00 88.56 88 ALA A C 1
ATOM 616 O O . ALA A 1 88 ? -27.213 16.238 26.080 1.00 88.56 88 ALA A O 1
ATOM 617 N N . SER A 1 89 ? -27.842 16.977 24.049 1.00 90.31 89 SER A N 1
ATOM 618 C CA . SER A 1 89 ? -29.141 17.535 24.438 1.00 90.31 89 SER A CA 1
ATOM 619 C C . SER A 1 89 ? -30.298 16.726 23.849 1.00 90.31 89 SER A C 1
ATOM 621 O O . SER A 1 89 ? -30.194 16.160 22.761 1.00 90.31 89 SER A O 1
ATOM 623 N N . GLN A 1 90 ? -31.433 16.706 24.545 1.00 90.31 90 GLN A N 1
ATOM 624 C CA . GLN A 1 90 ? -32.661 16.083 24.052 1.00 90.31 90 GLN A CA 1
ATOM 625 C C . GLN A 1 90 ? -33.162 16.768 22.767 1.00 90.31 90 GLN A C 1
ATOM 627 O O . GLN A 1 90 ? -33.023 17.978 22.597 1.00 90.31 90 GLN A O 1
ATOM 632 N N . ASN A 1 91 ? -33.784 15.997 21.868 1.00 86.44 91 ASN A N 1
ATOM 633 C CA . ASN A 1 91 ? -34.406 16.455 20.614 1.00 86.44 91 ASN A CA 1
ATOM 634 C C . ASN A 1 91 ? -33.488 17.119 19.558 1.00 86.44 91 ASN A C 1
ATOM 636 O O . ASN A 1 91 ? -33.993 17.453 18.479 1.00 86.44 91 ASN A O 1
ATOM 640 N N . THR A 1 92 ? -32.178 17.264 19.805 1.00 88.31 92 THR A N 1
ATOM 641 C CA . THR A 1 92 ? -31.212 17.846 18.847 1.00 88.31 92 THR A CA 1
ATOM 642 C C . THR A 1 92 ? -30.503 16.821 17.957 1.00 88.31 92 THR A C 1
ATOM 644 O O . THR A 1 92 ? -29.853 17.214 16.990 1.00 88.31 92 THR A O 1
ATOM 647 N N . ALA A 1 93 ? -30.636 15.520 18.233 1.00 88.81 93 ALA A N 1
ATOM 648 C CA . ALA A 1 93 ? -30.099 14.475 17.365 1.00 88.81 93 ALA A CA 1
ATOM 649 C C . ALA A 1 93 ? -30.783 14.439 15.983 1.00 88.81 93 ALA A C 1
ATOM 651 O O . ALA A 1 93 ? -31.914 14.892 15.795 1.00 88.81 93 ALA A O 1
ATOM 652 N N . ASN A 1 94 ? -30.080 13.839 15.025 1.00 86.62 94 ASN A N 1
ATOM 653 C CA . ASN A 1 94 ? -30.522 13.559 13.655 1.00 86.62 94 ASN A CA 1
ATOM 654 C C . ASN A 1 94 ? -30.415 12.052 13.313 1.00 86.62 94 ASN A C 1
ATOM 656 O O . ASN A 1 94 ? -30.382 11.668 12.145 1.00 86.62 94 ASN A O 1
ATOM 660 N N . ARG A 1 95 ? -30.297 11.207 14.343 1.00 89.81 95 ARG A N 1
ATOM 661 C CA . ARG A 1 95 ? -30.109 9.753 14.284 1.00 89.81 95 ARG A CA 1
ATOM 662 C C . ARG A 1 95 ? -30.712 9.090 15.524 1.00 89.81 95 ARG A C 1
ATOM 664 O O . ARG A 1 95 ? -30.782 9.728 16.579 1.00 89.81 95 ARG A O 1
ATOM 671 N N . ARG A 1 96 ? -31.061 7.804 15.436 1.00 93.19 96 ARG A N 1
ATOM 672 C CA . ARG A 1 96 ? -31.337 6.979 16.630 1.00 93.19 96 ARG A CA 1
ATOM 673 C C . ARG A 1 96 ? -30.057 6.606 17.383 1.00 93.19 96 ARG A C 1
ATOM 675 O O . ARG A 1 96 ? -28.962 6.874 16.888 1.00 93.19 96 ARG A O 1
ATOM 682 N N . VAL A 1 97 ? -30.176 5.992 18.562 1.00 95.50 97 VAL A N 1
ATOM 683 C CA . VAL A 1 97 ? -28.997 5.596 19.354 1.00 95.50 97 VAL A CA 1
ATOM 684 C C . VAL A 1 97 ? -28.384 4.289 18.837 1.00 95.50 97 VAL A C 1
ATOM 686 O O . VAL A 1 97 ? -27.201 4.268 18.504 1.00 95.50 97 VAL A O 1
ATOM 689 N N . ILE A 1 98 ? -29.168 3.209 18.738 1.00 95.75 98 ILE A N 1
ATOM 690 C CA . ILE A 1 98 ? -28.684 1.854 18.405 1.00 95.75 98 ILE A CA 1
ATOM 691 C C . ILE A 1 98 ? -29.573 1.197 17.336 1.00 95.75 98 ILE A C 1
ATOM 693 O O . ILE A 1 98 ? -30.798 1.298 17.394 1.00 95.75 98 ILE A O 1
ATOM 697 N N . THR A 1 99 ? -28.959 0.463 16.403 1.00 94.50 99 THR A N 1
ATOM 698 C CA . THR A 1 99 ? -29.638 -0.466 15.485 1.00 94.50 99 THR A CA 1
ATOM 699 C C . THR A 1 99 ? -29.025 -1.865 15.580 1.00 94.50 99 THR A C 1
ATOM 701 O O . THR A 1 99 ? -27.861 -2.059 15.230 1.00 94.50 99 THR A O 1
ATOM 704 N N . VAL A 1 100 ? -29.813 -2.857 15.996 1.00 95.06 100 VAL A N 1
ATOM 705 C CA . VAL A 1 100 ? -29.434 -4.281 16.016 1.00 95.06 100 VAL A CA 1
ATOM 706 C C . VAL A 1 100 ? -29.940 -4.959 14.743 1.00 95.06 100 VAL A C 1
ATOM 708 O O . VAL A 1 100 ? -31.128 -4.899 14.435 1.00 95.06 100 VAL A O 1
ATOM 711 N N . TYR A 1 101 ? -29.043 -5.600 13.994 1.00 92.56 101 TYR A N 1
ATOM 712 C CA . TYR A 1 101 ? -29.365 -6.251 12.718 1.00 92.56 101 TYR A CA 1
ATOM 713 C C . TYR A 1 101 ? -29.942 -7.668 12.889 1.00 92.56 101 TYR A C 1
ATOM 715 O O . TYR A 1 101 ? -29.834 -8.293 13.944 1.00 92.56 101 TYR A O 1
ATOM 723 N N . ALA A 1 102 ? -30.522 -8.198 11.809 1.00 91.31 102 ALA A N 1
ATOM 724 C CA . ALA A 1 102 ? -31.040 -9.561 11.735 1.00 91.31 102 ALA A CA 1
ATOM 725 C C . ALA A 1 102 ? -29.997 -10.643 12.082 1.00 91.31 102 ALA A C 1
ATOM 727 O O . ALA A 1 102 ? -28.797 -10.512 11.800 1.00 91.31 102 ALA A O 1
ATOM 728 N N . ASN A 1 103 ? -30.484 -11.753 12.651 1.00 89.12 103 ASN A N 1
ATOM 729 C CA . ASN A 1 103 ? -29.694 -12.892 13.140 1.00 89.12 103 ASN A CA 1
ATOM 730 C C . ASN A 1 103 ? -28.603 -12.544 14.176 1.00 89.12 103 ASN A C 1
ATOM 732 O O . ASN A 1 103 ? -27.594 -13.249 14.248 1.00 89.12 103 ASN A O 1
ATOM 736 N N . ARG A 1 104 ? -28.770 -11.472 14.965 1.00 93.50 104 ARG A N 1
ATOM 737 C CA . ARG A 1 104 ? -27.826 -11.099 16.036 1.00 93.50 104 ARG A CA 1
ATOM 738 C C . ARG A 1 104 ? -28.417 -11.284 17.417 1.00 93.50 104 ARG A C 1
ATOM 740 O O . ARG A 1 104 ? -29.578 -10.959 17.620 1.00 93.50 104 ARG A O 1
ATOM 747 N N . THR A 1 105 ? -27.604 -11.771 18.349 1.00 94.75 105 THR A N 1
ATOM 748 C CA . THR A 1 105 ? -27.938 -11.826 19.777 1.00 94.75 105 THR A CA 1
ATOM 749 C C . THR A 1 105 ? -27.172 -10.733 20.506 1.00 94.75 105 THR A C 1
ATOM 751 O O . THR A 1 105 ? -25.941 -10.752 20.512 1.00 94.75 105 THR A O 1
ATOM 754 N N . VAL A 1 106 ? -27.894 -9.785 21.100 1.00 97.12 106 VAL A N 1
ATOM 755 C CA . VAL A 1 106 ? -27.335 -8.609 21.771 1.00 97.12 106 VAL A CA 1
ATOM 756 C C . VAL A 1 106 ? -27.856 -8.528 23.200 1.00 97.12 106 VAL A C 1
ATOM 758 O O . VAL A 1 106 ? -29.059 -8.627 23.424 1.00 97.12 106 VAL A O 1
ATOM 761 N N . LEU A 1 107 ? -26.959 -8.320 24.162 1.00 97.19 107 LEU A N 1
ATOM 762 C CA . LEU A 1 107 ? -27.309 -8.061 25.560 1.00 97.19 107 LEU A CA 1
ATOM 763 C C . LEU A 1 107 ? -26.793 -6.679 25.968 1.00 97.19 107 LEU A C 1
ATOM 765 O O . LEU A 1 107 ? -25.593 -6.437 25.931 1.00 97.19 107 LEU A O 1
ATOM 769 N N . LEU A 1 108 ? -27.686 -5.784 26.375 1.00 97.12 108 LEU A N 1
ATOM 770 C CA . LEU A 1 108 ? -27.358 -4.472 26.930 1.00 97.12 108 LEU A CA 1
ATOM 771 C C . LEU A 1 108 ? -27.607 -4.515 28.439 1.00 97.12 108 LEU A C 1
ATOM 773 O O . LEU A 1 108 ? -28.666 -4.982 28.856 1.00 97.12 108 LEU A O 1
ATOM 777 N N . LYS A 1 109 ? -26.651 -4.062 29.257 1.00 92.50 109 LYS A N 1
ATOM 778 C CA . LYS A 1 109 ? -26.787 -4.107 30.720 1.00 92.50 109 LYS A CA 1
ATOM 779 C C . LYS A 1 109 ? -26.213 -2.880 31.426 1.00 92.50 109 LYS A C 1
ATOM 781 O O . LYS A 1 109 ? -25.231 -2.324 30.948 1.00 92.50 109 LYS A O 1
ATOM 786 N N . ASN A 1 110 ? -26.773 -2.491 32.576 1.00 85.62 110 ASN A N 1
ATOM 787 C CA . ASN A 1 110 ? -26.217 -1.476 33.492 1.00 85.62 110 ASN A CA 1
ATOM 788 C C . ASN A 1 110 ? -25.952 -0.092 32.844 1.00 85.62 110 ASN A C 1
ATOM 790 O O . ASN A 1 110 ? -24.995 0.587 33.216 1.00 85.62 110 ASN A O 1
ATOM 794 N N . LEU A 1 111 ? -26.746 0.340 31.855 1.00 92.56 111 LEU A N 1
ATOM 795 C CA . LEU A 1 111 ? -26.470 1.564 31.076 1.00 92.56 111 LEU A CA 1
ATOM 796 C C . LEU A 1 111 ? -27.717 2.387 30.705 1.00 92.56 111 LEU A C 1
ATOM 798 O O . LEU A 1 111 ? -28.832 1.867 30.654 1.00 92.56 111 LEU A O 1
ATOM 802 N N . THR A 1 112 ? -27.523 3.678 30.416 1.00 92.69 112 THR A N 1
ATOM 803 C CA . THR A 1 112 ? -28.556 4.596 29.903 1.00 92.69 112 THR A CA 1
ATOM 804 C C . THR A 1 112 ? -28.469 4.754 28.380 1.00 92.69 112 THR A C 1
ATOM 806 O O . THR A 1 112 ? -27.387 4.971 27.841 1.00 92.69 112 THR A O 1
ATOM 809 N N . ILE A 1 113 ? -29.611 4.757 27.688 1.00 97.06 113 ILE A N 1
ATOM 810 C CA . ILE A 1 113 ? -29.757 5.047 26.250 1.00 97.06 113 ILE A CA 1
ATOM 811 C C . ILE A 1 113 ? -30.655 6.272 26.077 1.00 97.06 113 ILE A C 1
ATOM 813 O O . ILE A 1 113 ? -31.827 6.231 26.465 1.00 97.06 113 ILE A O 1
ATOM 817 N N . ARG A 1 114 ? -30.129 7.374 25.519 1.00 95.25 114 ARG A N 1
ATOM 818 C CA . ARG A 1 114 ? -30.890 8.637 25.450 1.00 95.25 114 ARG A CA 1
ATOM 819 C C . ARG A 1 114 ? -30.661 9.540 24.239 1.00 95.25 114 ARG A C 1
ATOM 821 O O . ARG A 1 114 ? -29.673 9.438 23.516 1.00 95.25 114 ARG A O 1
ATOM 828 N N . HIS A 1 115 ? -31.573 10.500 24.085 1.00 95.06 115 HIS A N 1
ATOM 829 C CA . HIS A 1 115 ? -31.508 11.610 23.126 1.00 95.06 115 HIS A CA 1
ATOM 830 C C . HIS A 1 115 ? -31.477 11.207 21.643 1.00 95.06 115 HIS A C 1
ATOM 832 O O . HIS A 1 115 ? -31.199 12.052 20.795 1.00 95.06 115 HIS A O 1
ATOM 838 N N . GLY A 1 116 ? -31.784 9.952 21.303 1.00 95.00 116 GLY A N 1
ATOM 839 C CA . GLY A 1 116 ? -31.992 9.529 19.921 1.00 95.00 116 GLY A CA 1
ATOM 840 C C . GLY A 1 116 ? -33.190 10.220 19.281 1.00 95.00 116 GLY A C 1
ATOM 841 O O . GLY A 1 116 ? -34.200 10.463 19.941 1.00 95.00 116 GLY A O 1
ATOM 842 N N . LYS A 1 117 ? -33.079 10.557 17.994 1.00 92.62 117 LYS A N 1
ATOM 843 C CA . LYS A 1 117 ? -34.155 11.156 17.202 1.00 92.62 117 LYS A CA 1
ATOM 844 C C . LYS A 1 117 ? -34.106 10.677 15.754 1.00 92.62 117 LYS A C 1
ATOM 846 O O . LYS A 1 117 ? -33.148 10.938 15.034 1.00 92.62 117 LYS A O 1
ATOM 851 N N . THR A 1 118 ? -35.149 9.969 15.341 1.00 90.75 118 THR A N 1
ATOM 852 C CA . THR A 1 118 ? -35.290 9.400 13.985 1.00 90.75 118 THR A CA 1
ATOM 853 C C . THR A 1 118 ? -35.434 10.459 12.879 1.00 90.75 118 THR A C 1
ATOM 855 O O . THR A 1 118 ? -35.710 11.631 13.150 1.00 90.75 118 THR A O 1
ATOM 858 N N . ALA A 1 119 ? -35.287 10.043 11.615 1.00 81.81 119 ALA A N 1
ATOM 859 C CA . ALA A 1 119 ? -35.571 10.889 10.453 1.00 81.81 119 ALA A CA 1
ATOM 860 C C . ALA A 1 119 ? -37.086 11.116 10.278 1.00 81.81 119 ALA A C 1
ATOM 862 O O . ALA A 1 119 ? -37.895 10.292 10.703 1.00 81.81 119 ALA A O 1
ATOM 863 N N . THR A 1 120 ? -37.486 12.229 9.656 1.00 78.38 120 THR A N 1
ATOM 864 C CA . THR A 1 120 ? -38.905 12.624 9.523 1.00 78.38 120 THR A CA 1
ATOM 865 C C . THR A 1 120 ? -39.680 11.846 8.459 1.00 78.38 120 THR A C 1
ATOM 867 O O . THR A 1 120 ? -40.908 11.850 8.487 1.00 78.38 120 THR A O 1
ATOM 870 N N . SER A 1 121 ? -39.000 11.166 7.534 1.00 75.12 121 SER A N 1
ATOM 871 C CA . SER A 1 121 ? -39.617 10.363 6.471 1.00 75.12 121 SER A CA 1
ATOM 872 C C . SER A 1 121 ? -38.741 9.165 6.102 1.00 75.12 121 SER A C 1
ATOM 874 O O . SER A 1 121 ? -37.529 9.207 6.300 1.00 75.12 121 SER A O 1
ATOM 876 N N . GLY A 1 122 ? -39.366 8.115 5.560 1.00 70.00 122 GLY A N 1
ATOM 877 C CA . GLY A 1 122 ? -38.696 6.905 5.081 1.00 70.00 122 GLY A CA 1
ATOM 878 C C . GLY A 1 122 ? -38.833 5.712 6.029 1.00 70.00 122 GLY A C 1
ATOM 879 O O . GLY A 1 122 ? -38.564 5.809 7.225 1.00 70.00 122 GLY A O 1
ATOM 880 N N . TYR A 1 123 ? -39.197 4.555 5.475 1.00 67.75 123 TYR A N 1
ATOM 881 C CA . TYR A 1 123 ? -39.173 3.270 6.175 1.00 67.75 123 TYR A CA 1
ATOM 882 C C . TYR A 1 123 ? -37.812 2.588 5.961 1.00 67.75 123 TYR A C 1
ATOM 884 O O . TYR A 1 123 ? -37.340 2.570 4.822 1.00 67.75 123 TYR A O 1
ATOM 892 N N . PRO A 1 124 ? -37.156 2.031 6.999 1.00 70.31 124 PRO A N 1
ATOM 893 C CA . PRO A 1 124 ? -37.540 1.978 8.419 1.00 70.31 124 PRO A CA 1
ATOM 894 C C . PRO A 1 124 ? -37.021 3.174 9.253 1.00 70.31 124 PRO A C 1
ATOM 896 O O . PRO A 1 124 ? -36.982 3.122 10.481 1.00 70.31 124 PRO A O 1
ATOM 899 N N . GLN A 1 125 ? -36.567 4.252 8.606 1.00 80.25 125 GLN A N 1
ATOM 900 C CA . GLN A 1 125 ? -35.786 5.328 9.230 1.00 80.25 125 GLN A CA 1
ATOM 901 C C . GLN A 1 125 ? -36.529 6.112 10.331 1.00 80.25 125 GLN A C 1
ATOM 903 O O . GLN A 1 125 ? -35.867 6.686 11.197 1.00 80.25 125 GLN A O 1
ATOM 908 N N . GLN A 1 126 ? -37.868 6.100 10.326 1.00 87.00 126 GLN A N 1
ATOM 909 C CA . GLN A 1 126 ? -38.759 6.744 11.309 1.00 87.00 126 GLN A CA 1
ATOM 910 C C . GLN A 1 126 ? -38.960 5.965 12.631 1.00 87.00 126 GLN A C 1
ATOM 912 O O . GLN A 1 126 ? -39.653 6.465 13.523 1.00 87.00 126 GLN A O 1
ATOM 917 N N . TRP A 1 127 ? -38.402 4.756 12.770 1.00 90.50 127 TRP A N 1
ATOM 918 C CA . TRP A 1 127 ? -38.626 3.866 13.920 1.00 90.50 127 TRP A CA 1
ATOM 919 C C . TRP A 1 127 ? -37.442 3.775 14.884 1.00 90.50 127 TRP A C 1
ATOM 921 O O . TRP A 1 127 ? -36.284 3.950 14.488 1.00 90.50 127 TRP A O 1
ATOM 931 N N . GLY A 1 128 ? -37.749 3.445 16.143 1.00 91.88 128 GLY A N 1
ATOM 932 C CA . GLY A 1 128 ? -36.756 3.106 17.161 1.00 91.88 128 GLY A CA 1
ATOM 933 C C . GLY A 1 128 ? -35.925 4.314 17.569 1.00 91.88 128 GLY A C 1
ATOM 934 O O . GLY A 1 128 ? -34.767 4.399 17.187 1.00 91.88 128 GLY A O 1
ATOM 935 N N . GLY A 1 129 ? -36.493 5.274 18.302 1.00 92.69 129 GLY A N 1
ATOM 936 C CA . GLY A 1 129 ? -35.782 6.505 18.679 1.00 92.69 129 GLY A CA 1
ATOM 937 C C . GLY A 1 129 ? -34.518 6.219 19.492 1.00 92.69 129 GLY A C 1
ATOM 938 O O . GLY A 1 129 ? -33.442 6.712 19.156 1.00 92.69 129 GLY A O 1
ATOM 939 N N . GLY A 1 130 ? -34.635 5.386 20.526 1.00 96.19 130 GLY A N 1
ATOM 940 C CA . GLY A 1 130 ? -33.502 4.813 21.244 1.00 96.19 130 GLY A CA 1
ATOM 941 C C . GLY A 1 130 ? -32.904 3.649 20.460 1.00 96.19 130 GLY A C 1
ATOM 942 O O . GLY A 1 130 ? -31.803 3.755 19.918 1.00 96.19 130 GLY A O 1
ATOM 943 N N . ILE A 1 131 ? -33.646 2.544 20.390 1.00 97.12 131 ILE A N 1
ATOM 944 C CA . ILE A 1 131 ? -33.202 1.275 19.809 1.00 97.12 131 ILE A CA 1
ATOM 945 C C . ILE A 1 131 ? -34.145 0.837 18.685 1.00 97.12 131 ILE A C 1
ATOM 947 O O . ILE A 1 131 ? -35.357 0.768 18.882 1.00 97.12 131 ILE A O 1
ATOM 951 N N . LEU A 1 132 ? -33.580 0.463 17.537 1.00 94.31 132 LEU A N 1
ATOM 952 C CA . LEU A 1 132 ? -34.245 -0.329 16.501 1.00 94.31 132 LEU A CA 1
ATOM 953 C C . LEU A 1 132 ? -33.668 -1.751 16.511 1.00 94.31 132 LEU A C 1
ATOM 955 O O . LEU A 1 132 ? -32.456 -1.919 16.393 1.00 94.31 132 LEU A O 1
ATOM 959 N N . ASN A 1 133 ? -34.506 -2.775 16.656 1.00 93.94 133 ASN A N 1
ATOM 960 C CA . ASN A 1 133 ? -34.069 -4.165 16.773 1.00 93.94 133 ASN A CA 1
ATOM 961 C C . ASN A 1 133 ? -34.680 -5.072 15.697 1.00 93.94 133 ASN A C 1
ATOM 963 O O . ASN A 1 133 ? -35.897 -5.170 15.611 1.00 93.94 133 ASN A O 1
ATOM 967 N N . TYR A 1 134 ? -33.828 -5.784 14.953 1.00 92.38 134 TYR A N 1
ATOM 968 C CA . TYR A 1 134 ? -34.192 -6.880 14.041 1.00 92.38 134 TYR A CA 1
ATOM 969 C C . TYR A 1 134 ? -33.689 -8.259 14.518 1.00 92.38 134 TYR A C 1
ATOM 971 O O . TYR A 1 134 ? -33.875 -9.268 13.832 1.00 92.38 134 TYR A O 1
ATOM 979 N N . GLY A 1 135 ? -32.989 -8.312 15.654 1.00 92.56 135 GLY A N 1
ATOM 980 C CA . GLY A 1 135 ? -32.377 -9.513 16.221 1.00 92.56 135 GLY A CA 1
ATOM 981 C C . GLY A 1 135 ? -32.958 -9.894 17.584 1.00 92.56 135 GLY A C 1
ATOM 982 O O . GLY A 1 135 ? -34.018 -9.432 17.993 1.00 92.56 135 GLY A O 1
ATOM 983 N N . ILE A 1 136 ? -32.242 -10.748 18.306 1.00 93.38 136 ILE A N 1
ATOM 984 C CA . ILE A 1 136 ? -32.563 -11.144 19.675 1.00 93.38 136 ILE A CA 1
ATOM 985 C C . ILE A 1 136 ? -31.899 -10.135 20.614 1.00 93.38 136 ILE A C 1
ATOM 987 O O . ILE A 1 136 ? -30.678 -10.149 20.767 1.00 93.38 136 ILE A O 1
ATOM 991 N N . LEU A 1 137 ? -32.690 -9.267 21.239 1.00 96.19 137 LEU A N 1
ATOM 992 C CA . LEU A 1 137 ? -32.221 -8.225 22.147 1.00 96.19 137 LEU A CA 1
ATOM 993 C C . LEU A 1 137 ? -32.655 -8.515 23.587 1.00 96.19 137 LEU A C 1
ATOM 995 O O . LEU A 1 137 ? -33.845 -8.651 23.872 1.00 96.19 137 LEU A O 1
ATOM 999 N N . THR A 1 138 ? -31.691 -8.519 24.502 1.00 97.31 138 THR A N 1
ATOM 1000 C CA . THR A 1 138 ? -31.927 -8.474 25.946 1.00 97.31 138 THR A CA 1
ATOM 1001 C C . THR A 1 138 ? -31.433 -7.141 26.508 1.00 97.31 138 THR A C 1
ATOM 1003 O O . THR A 1 138 ? -30.350 -6.683 26.153 1.00 97.31 138 THR A O 1
ATOM 1006 N N . VAL A 1 139 ? -32.212 -6.524 27.391 1.00 96.19 139 VAL A N 1
ATOM 1007 C CA . VAL A 1 139 ? -31.908 -5.266 28.086 1.00 96.19 139 VAL A CA 1
ATOM 1008 C C . VAL A 1 139 ? -32.102 -5.503 29.584 1.00 96.19 139 VAL A C 1
ATOM 1010 O O . VAL A 1 139 ? -33.213 -5.822 29.986 1.00 96.19 139 VAL A O 1
ATOM 1013 N N . ASP A 1 140 ? -31.060 -5.376 30.404 1.00 90.81 140 ASP A N 1
ATOM 1014 C CA . ASP A 1 140 ? -31.112 -5.676 31.845 1.00 90.81 140 ASP A CA 1
ATOM 1015 C C . ASP A 1 140 ? -30.539 -4.535 32.697 1.00 90.81 140 ASP A C 1
ATOM 1017 O O . ASP A 1 140 ? -29.416 -4.098 32.466 1.00 90.81 140 ASP A O 1
ATOM 1021 N N . ASN A 1 141 ? -31.264 -4.061 33.711 1.00 83.62 141 ASN A N 1
ATOM 1022 C CA . ASN A 1 141 ? -30.823 -2.944 34.558 1.00 83.62 141 ASN A CA 1
ATOM 1023 C C . ASN A 1 141 ? -30.391 -1.702 33.744 1.00 83.62 141 ASN A C 1
ATOM 1025 O O . ASN A 1 141 ? -29.279 -1.194 33.883 1.00 83.62 141 ASN A O 1
ATOM 1029 N N . CYS A 1 142 ? -31.245 -1.244 32.827 1.00 89.69 142 CYS A N 1
ATOM 1030 C CA . CYS A 1 142 ? -30.978 -0.128 31.917 1.00 89.69 142 CYS A CA 1
ATOM 1031 C C . CYS A 1 142 ? -32.029 0.983 32.028 1.00 89.69 142 CYS A C 1
ATOM 1033 O O . CYS A 1 142 ? -33.175 0.742 32.401 1.00 89.69 142 CYS A O 1
ATOM 1035 N N . ILE A 1 143 ? -31.663 2.200 31.612 1.00 90.06 143 ILE A N 1
ATOM 1036 C CA . ILE A 1 143 ? -32.590 3.339 31.510 1.00 90.06 143 ILE A CA 1
ATOM 1037 C C . ILE A 1 143 ? -32.664 3.812 30.053 1.00 90.06 143 ILE A C 1
ATOM 1039 O O . ILE A 1 143 ? -31.706 4.367 29.520 1.00 90.06 143 ILE A O 1
ATOM 1043 N N . ILE A 1 144 ? -33.804 3.640 29.391 1.00 96.00 144 ILE A N 1
ATOM 1044 C CA . ILE A 1 144 ? -34.033 4.096 28.013 1.00 96.00 144 ILE A CA 1
ATOM 1045 C C . ILE A 1 144 ? -34.913 5.340 28.076 1.00 96.00 144 ILE A C 1
ATOM 1047 O O . ILE A 1 144 ? -36.123 5.230 28.286 1.00 96.00 144 ILE A O 1
ATOM 1051 N N . ARG A 1 145 ? -34.312 6.529 27.933 1.00 93.69 145 ARG A N 1
ATOM 1052 C CA . ARG A 1 145 ? -35.016 7.791 28.196 1.00 93.69 145 ARG A CA 1
ATOM 1053 C C . ARG A 1 145 ? -34.807 8.916 27.203 1.00 93.69 145 ARG A C 1
ATOM 1055 O O . ARG A 1 145 ? -33.746 9.033 26.601 1.00 93.69 145 ARG A O 1
ATOM 1062 N N . ASN A 1 146 ? -35.778 9.822 27.114 1.00 95.00 146 ASN A N 1
ATOM 1063 C CA . ASN A 1 146 ? -35.670 11.065 26.343 1.00 95.00 146 ASN A CA 1
ATOM 1064 C C . ASN A 1 146 ? -35.353 10.844 24.843 1.00 95.00 146 ASN A C 1
ATOM 1066 O O . ASN A 1 146 ? -34.666 11.667 24.230 1.00 95.00 146 ASN A O 1
ATOM 1070 N N . ASN A 1 147 ? -35.804 9.731 24.253 1.00 96.75 147 ASN A N 1
ATOM 1071 C CA . ASN A 1 147 ? -35.645 9.418 22.828 1.00 96.75 147 ASN A CA 1
ATOM 1072 C C . ASN A 1 147 ? -36.918 9.753 22.024 1.00 96.75 147 ASN A C 1
ATOM 1074 O O . ASN A 1 147 ? -37.994 9.889 22.597 1.00 96.75 147 ASN A O 1
ATOM 1078 N N . ASN A 1 148 ? -36.809 9.899 20.701 1.00 94.62 148 ASN A N 1
ATOM 1079 C CA . ASN A 1 148 ? -37.882 10.400 19.838 1.00 94.62 148 ASN A CA 1
ATOM 1080 C C . ASN A 1 148 ? -37.964 9.641 18.491 1.00 94.62 148 ASN A C 1
ATOM 1082 O O . ASN A 1 148 ? -37.063 9.716 17.649 1.00 94.62 148 ASN A O 1
ATOM 1086 N N . ALA A 1 149 ? -39.065 8.925 18.270 1.00 93.81 149 ALA A N 1
ATOM 1087 C CA . ALA A 1 149 ? -39.436 8.324 16.994 1.00 93.81 149 ALA A CA 1
ATOM 1088 C C . ALA A 1 149 ? -40.545 9.149 16.316 1.00 93.81 149 ALA A C 1
ATOM 1090 O O . ALA A 1 149 ? -41.574 9.432 16.924 1.00 93.81 149 ALA A O 1
ATOM 1091 N N . ASN A 1 150 ? -40.379 9.484 15.033 1.00 90.56 150 ASN A N 1
ATOM 1092 C CA . ASN A 1 150 ? -41.412 10.193 14.267 1.00 90.56 150 ASN A CA 1
ATOM 1093 C C . ASN A 1 150 ? -42.580 9.275 13.867 1.00 90.56 150 ASN A C 1
ATOM 1095 O O . ASN A 1 150 ? -43.595 9.774 13.399 1.00 90.56 150 ASN A O 1
ATOM 1099 N N . SER A 1 151 ? -42.429 7.957 14.035 1.00 90.00 151 SER A N 1
ATOM 1100 C CA . SER A 1 151 ? -43.496 6.965 13.895 1.00 90.00 151 SER A CA 1
ATOM 1101 C C . SER A 1 151 ? -43.618 6.150 15.189 1.00 90.00 151 SER A C 1
ATOM 1103 O O . SER A 1 151 ? -44.254 6.601 16.133 1.00 90.00 151 SER A O 1
ATOM 1105 N N . SER A 1 152 ? -42.990 4.979 15.286 1.00 90.44 152 SER A N 1
ATOM 1106 C CA . SER A 1 152 ? -43.216 4.015 16.374 1.00 90.44 152 SER A CA 1
ATOM 1107 C C . SER A 1 152 ? -41.948 3.664 17.157 1.00 90.44 152 SER A C 1
ATOM 1109 O O . SER A 1 152 ? -40.840 3.708 16.614 1.00 90.44 152 SER A O 1
ATOM 1111 N N . GLY A 1 153 ? -42.112 3.257 18.420 1.00 91.25 153 GLY A N 1
ATOM 1112 C CA . GLY A 1 153 ? -41.008 2.805 19.272 1.00 91.25 153 GLY A CA 1
ATOM 1113 C C . GLY A 1 153 ? -40.055 3.932 19.662 1.00 91.25 153 GLY A C 1
ATOM 1114 O O . GLY A 1 153 ? -38.892 3.924 19.264 1.00 91.25 153 GLY A O 1
ATOM 1115 N N . GLY A 1 154 ? -40.532 4.926 20.414 1.00 92.75 154 GLY A N 1
ATOM 1116 C CA . GLY A 1 154 ? -39.702 6.059 20.841 1.00 92.75 154 GLY A CA 1
ATOM 1117 C C . GLY A 1 154 ? -38.485 5.612 21.649 1.00 92.75 154 GLY A C 1
ATOM 1118 O O . GLY A 1 154 ? -37.363 5.995 21.323 1.00 92.75 154 GLY A O 1
ATOM 1119 N N . GLY A 1 155 ? -38.684 4.743 22.643 1.00 95.88 155 GLY A N 1
ATOM 1120 C CA . GLY A 1 155 ? -37.606 4.045 23.347 1.00 95.88 155 GLY A CA 1
ATOM 1121 C C . GLY A 1 155 ? -37.061 2.861 22.542 1.00 95.88 155 GLY A C 1
ATOM 1122 O O . GLY A 1 155 ? -35.894 2.871 22.151 1.00 95.88 155 GLY A O 1
ATOM 1123 N N . ILE A 1 156 ? -37.902 1.856 22.273 1.00 96.00 156 ILE A N 1
ATOM 1124 C CA . ILE A 1 156 ? -37.551 0.639 21.520 1.00 96.00 156 ILE A CA 1
ATOM 1125 C C . ILE A 1 156 ? -38.586 0.373 20.418 1.00 96.00 156 ILE A C 1
ATOM 1127 O O . ILE A 1 156 ? -39.779 0.284 20.708 1.00 96.00 156 ILE A O 1
ATOM 1131 N N . TYR A 1 157 ? -38.132 0.146 19.183 1.00 93.56 157 TYR A N 1
ATOM 1132 C CA . TYR A 1 157 ? -38.902 -0.543 18.141 1.00 93.56 157 TYR A CA 1
ATOM 1133 C C . TYR A 1 157 ? -38.281 -1.914 17.864 1.00 93.56 157 TYR A C 1
ATOM 1135 O O . TYR A 1 157 ? -37.092 -2.012 17.557 1.00 93.56 157 TYR A O 1
ATOM 1143 N N . ASN A 1 158 ? -39.078 -2.969 17.981 1.00 91.50 158 ASN A N 1
ATOM 1144 C CA . ASN A 1 158 ? -38.674 -4.359 17.801 1.00 91.50 158 ASN A CA 1
ATOM 1145 C C . ASN A 1 158 ? -39.407 -4.947 16.589 1.00 91.50 158 ASN A C 1
ATOM 1147 O O . ASN A 1 158 ? -40.630 -4.945 16.582 1.00 91.50 158 ASN A O 1
ATOM 1151 N N . ASP A 1 159 ? -38.695 -5.441 15.579 1.00 87.50 159 ASP A N 1
ATOM 1152 C CA . ASP A 1 159 ? -39.254 -5.902 14.302 1.00 87.50 159 ASP A CA 1
ATOM 1153 C C . ASP A 1 159 ? -38.682 -7.261 13.874 1.00 87.50 159 ASP A C 1
ATOM 1155 O O . ASP A 1 159 ? -37.585 -7.655 14.272 1.00 87.50 159 ASP A O 1
ATOM 1159 N N . SER A 1 160 ? -39.415 -7.986 13.028 1.00 83.94 160 SER A N 1
ATOM 1160 C CA . SER A 1 160 ? -38.935 -9.240 12.434 1.00 83.94 160 SER A CA 1
ATOM 1161 C C . SER A 1 160 ? -39.234 -9.393 10.937 1.00 83.94 160 SER A C 1
ATOM 1163 O O . SER A 1 160 ? -39.088 -10.482 10.384 1.00 83.94 160 SER A O 1
ATOM 1165 N N . TYR A 1 161 ? -39.635 -8.315 10.264 1.00 83.31 161 TYR A N 1
ATOM 1166 C CA . TYR A 1 161 ? -40.166 -8.363 8.905 1.00 83.31 161 TYR A CA 1
ATOM 1167 C C . TYR A 1 161 ? -39.265 -7.683 7.871 1.00 83.31 161 TYR A C 1
ATOM 1169 O O . TYR A 1 161 ? -39.056 -8.226 6.786 1.00 83.31 161 TYR A O 1
ATOM 1177 N N . TYR A 1 162 ? -38.701 -6.512 8.182 1.00 80.62 162 TYR A N 1
ATOM 1178 C CA . TYR A 1 162 ? -38.021 -5.681 7.178 1.00 80.62 162 TYR A CA 1
ATOM 1179 C C . TYR A 1 162 ? -36.567 -6.094 6.874 1.00 80.62 162 TYR A C 1
ATOM 1181 O O . TYR A 1 162 ? -35.940 -5.506 5.992 1.00 80.62 162 TYR A O 1
ATOM 1189 N N . GLN A 1 163 ? -36.026 -7.121 7.541 1.00 80.88 163 GLN A N 1
ATOM 1190 C CA . GLN A 1 163 ? -34.731 -7.725 7.199 1.00 80.88 163 GLN A CA 1
ATOM 1191 C C . GLN A 1 163 ? -34.832 -9.248 7.015 1.00 80.88 163 GLN A C 1
ATOM 1193 O O . GLN A 1 163 ? -35.529 -9.947 7.749 1.00 80.88 163 GLN A O 1
ATOM 1198 N N . VAL A 1 164 ? -34.080 -9.786 6.048 1.00 77.88 164 VAL A N 1
ATOM 1199 C CA . VAL A 1 164 ? -34.035 -11.230 5.767 1.00 77.88 164 VAL A CA 1
ATOM 1200 C C . VAL A 1 164 ? -33.425 -11.981 6.953 1.00 77.88 164 VAL A C 1
ATOM 1202 O O . VAL A 1 164 ? -32.273 -11.753 7.323 1.00 77.88 164 VAL A O 1
ATOM 1205 N N . GLY A 1 165 ? -34.199 -12.900 7.534 1.00 78.56 165 GLY A N 1
ATOM 1206 C CA . GLY A 1 165 ? -33.808 -13.636 8.739 1.00 78.56 165 GLY A CA 1
ATOM 1207 C C . GLY A 1 165 ? -33.843 -12.790 10.016 1.00 78.56 165 GLY A C 1
ATOM 1208 O O . GLY A 1 165 ? -33.117 -13.086 10.964 1.00 78.56 165 GLY A O 1
ATOM 1209 N N . ALA A 1 166 ? -34.638 -11.720 10.049 1.00 80.06 166 ALA A N 1
ATOM 1210 C CA . ALA A 1 166 ? -34.916 -11.021 11.294 1.00 80.06 166 ALA A CA 1
ATOM 1211 C C . ALA A 1 166 ? -35.655 -11.938 12.286 1.00 80.06 166 ALA A C 1
ATOM 1213 O O . ALA A 1 166 ? -36.424 -12.821 11.909 1.00 80.06 166 ALA A O 1
ATOM 1214 N N . ASN A 1 167 ? -35.364 -11.749 13.567 1.00 80.69 167 ASN A N 1
ATOM 1215 C CA . ASN A 1 167 ? -35.856 -12.564 14.674 1.00 80.69 167 ASN A CA 1
ATOM 1216 C C . ASN A 1 167 ? -35.990 -11.642 15.884 1.00 80.69 167 ASN A C 1
ATOM 1218 O O . ASN A 1 167 ? -35.175 -11.709 16.802 1.00 80.69 167 ASN A O 1
ATOM 1222 N N . GLY A 1 168 ? -36.961 -10.726 15.808 1.00 78.75 168 GLY A N 1
ATOM 1223 C CA . GLY A 1 168 ? -37.228 -9.675 16.792 1.00 78.75 168 GLY A CA 1
ATOM 1224 C C . GLY A 1 168 ? -37.757 -10.225 18.113 1.00 78.75 168 GLY A C 1
ATOM 1225 O O . GLY A 1 168 ? -38.918 -10.015 18.465 1.00 78.75 168 GLY A O 1
ATOM 1226 N N . ASN A 1 169 ? -36.915 -10.960 18.833 1.00 90.00 169 ASN A N 1
ATOM 1227 C CA . ASN A 1 169 ? -37.148 -11.319 20.223 1.00 90.00 169 ASN A CA 1
ATOM 1228 C C . ASN A 1 169 ? -36.637 -10.192 21.114 1.00 90.00 169 ASN A C 1
ATOM 1230 O O . ASN A 1 169 ? -35.475 -9.804 21.008 1.00 90.00 169 ASN A O 1
ATOM 1234 N N . LEU A 1 170 ? -37.478 -9.724 22.032 1.00 93.56 170 LEU A N 1
ATOM 1235 C CA . LEU A 1 170 ? -37.122 -8.689 22.997 1.00 93.56 170 LEU A CA 1
ATOM 1236 C C . LEU A 1 170 ? -37.319 -9.207 24.423 1.00 93.56 170 LEU A C 1
ATOM 1238 O O . LEU A 1 170 ? -38.394 -9.686 24.770 1.00 93.56 170 LEU A O 1
ATOM 1242 N N . THR A 1 171 ? -36.296 -9.093 25.263 1.00 95.25 171 THR A N 1
ATOM 1243 C CA . THR A 1 171 ? -36.387 -9.307 26.713 1.00 95.25 171 THR A CA 1
ATOM 1244 C C . THR A 1 171 ? -35.901 -8.053 27.429 1.00 95.25 171 THR A C 1
ATOM 1246 O O . THR A 1 171 ? -34.797 -7.594 27.167 1.00 95.25 171 THR A O 1
ATOM 1249 N N . VAL A 1 172 ? -36.706 -7.489 28.324 1.00 94.00 172 VAL A N 1
ATOM 1250 C CA . VAL A 1 172 ? -36.348 -6.321 29.137 1.00 94.00 172 VAL A CA 1
ATOM 1251 C C . VAL A 1 172 ? -36.543 -6.675 30.608 1.00 94.00 172 VAL A C 1
ATOM 1253 O O . VAL A 1 172 ? -37.631 -7.106 30.995 1.00 94.00 172 VAL A O 1
ATOM 1256 N N . THR A 1 173 ? -35.501 -6.510 31.420 1.00 86.12 173 THR A N 1
ATOM 1257 C CA . THR A 1 173 ? -35.500 -6.844 32.847 1.00 86.12 173 THR A CA 1
ATOM 1258 C C . THR A 1 173 ? -34.953 -5.715 33.711 1.00 86.12 173 THR A C 1
ATOM 1260 O O . THR A 1 173 ? -34.015 -5.029 33.313 1.00 86.12 173 THR A O 1
ATOM 1263 N N . ASN A 1 174 ? -35.525 -5.512 34.900 1.00 80.06 174 ASN A N 1
ATOM 1264 C CA . ASN A 1 174 ? -35.022 -4.572 35.921 1.00 80.06 174 ASN A CA 1
ATOM 1265 C C . ASN A 1 174 ? -34.781 -3.135 35.397 1.00 80.06 174 ASN A C 1
ATOM 1267 O O . ASN A 1 174 ? -33.841 -2.475 35.822 1.00 80.06 174 ASN A O 1
ATOM 1271 N N . SER A 1 175 ? -35.542 -2.680 34.397 1.00 84.62 175 SER A N 1
ATOM 1272 C CA . SER A 1 175 ? -35.196 -1.511 33.567 1.00 84.62 175 SER A CA 1
ATOM 1273 C C . SER A 1 175 ? -36.301 -0.458 33.530 1.00 84.62 175 SER A C 1
ATOM 1275 O O . SER A 1 175 ? -37.482 -0.775 33.659 1.00 84.62 175 SER A O 1
ATOM 1277 N N . THR A 1 176 ? -35.926 0.787 33.242 1.00 86.56 176 THR A N 1
ATOM 1278 C CA . THR A 1 176 ? -36.851 1.922 33.121 1.00 86.56 176 THR A CA 1
ATOM 1279 C C . THR A 1 176 ? -36.883 2.434 31.680 1.00 86.56 176 THR A C 1
ATOM 1281 O O . THR A 1 176 ? -35.847 2.770 31.111 1.00 86.56 176 THR A O 1
ATOM 1284 N N . VAL A 1 177 ? -38.069 2.538 31.079 1.00 92.44 177 VAL A N 1
ATOM 1285 C CA . VAL A 1 177 ? -38.289 3.127 29.748 1.00 92.44 177 VAL A CA 1
ATOM 1286 C C . VAL A 1 177 ? -39.157 4.371 29.910 1.00 92.44 177 VAL A C 1
ATOM 1288 O O . VAL A 1 177 ? -40.377 4.261 30.042 1.00 92.44 177 VAL A O 1
ATOM 1291 N N . CYS A 1 178 ? -38.543 5.559 29.945 1.00 89.56 178 CYS A N 1
ATOM 1292 C CA . CYS A 1 178 ? -39.256 6.777 30.333 1.00 89.56 178 CYS A CA 1
ATOM 1293 C C . CYS A 1 178 ? -39.054 8.014 29.454 1.00 89.56 178 CYS A C 1
ATOM 1295 O O . CYS A 1 178 ? -38.007 8.210 28.844 1.00 89.56 178 CYS A O 1
ATOM 1297 N N . ASN A 1 179 ? -40.053 8.898 29.419 1.00 91.69 179 ASN A N 1
ATOM 1298 C CA . ASN A 1 179 ? -39.980 10.194 28.728 1.00 91.69 179 ASN A CA 1
ATOM 1299 C C . ASN A 1 179 ? -39.614 10.096 27.230 1.00 91.69 179 ASN A C 1
ATOM 1301 O O . ASN A 1 179 ? -38.993 11.004 26.668 1.00 91.69 179 ASN A O 1
ATOM 1305 N N . ASN A 1 180 ? -39.943 8.979 26.572 1.00 95.81 180 ASN A N 1
ATOM 1306 C CA . ASN A 1 180 ? -39.723 8.799 25.139 1.00 95.81 180 ASN A CA 1
ATOM 1307 C C . ASN A 1 180 ? -40.958 9.243 24.336 1.00 95.81 180 ASN A C 1
ATOM 1309 O O . ASN A 1 180 ? -42.083 9.215 24.828 1.00 95.81 180 ASN A O 1
ATOM 1313 N N . VAL A 1 181 ? -40.751 9.648 23.085 1.00 95.06 181 VAL A N 1
ATOM 1314 C CA . VAL A 1 181 ? -41.795 10.159 22.185 1.00 95.06 181 VAL A CA 1
ATOM 1315 C C . VAL A 1 181 ? -41.941 9.230 20.983 1.00 95.06 181 VAL A C 1
ATOM 1317 O O . VAL A 1 181 ? -40.938 8.882 20.363 1.00 95.06 181 VAL A O 1
ATOM 1320 N N . GLY A 1 182 ? -43.170 8.848 20.633 1.00 91.50 182 GLY A N 1
ATOM 1321 C CA . GLY A 1 182 ? -43.480 8.079 19.422 1.00 91.50 182 GLY A CA 1
ATOM 1322 C C . GLY A 1 182 ? -44.890 8.384 18.923 1.00 91.50 182 GLY A C 1
ATOM 1323 O O . GLY A 1 182 ? -45.845 8.197 19.669 1.00 91.50 182 GLY A O 1
ATOM 1324 N N . ALA A 1 183 ? -45.024 8.874 17.691 1.00 85.12 183 ALA A N 1
ATOM 1325 C CA . ALA A 1 183 ? -46.290 9.370 17.148 1.00 85.12 183 ALA A CA 1
ATOM 1326 C C . ALA A 1 183 ? -47.374 8.289 16.942 1.00 85.12 183 ALA A C 1
ATOM 1328 O O . ALA A 1 183 ? -48.520 8.497 17.335 1.00 85.12 183 ALA A O 1
ATOM 1329 N N . ASP A 1 184 ? -47.018 7.152 16.337 1.00 84.44 184 ASP A N 1
ATOM 1330 C CA . ASP A 1 184 ? -47.983 6.192 15.781 1.00 84.44 184 ASP A CA 1
ATOM 1331 C C . ASP A 1 184 ? -48.324 5.048 16.741 1.00 84.44 184 ASP A C 1
ATOM 1333 O O . ASP A 1 184 ? -49.503 4.794 16.981 1.00 84.44 184 ASP A O 1
ATOM 1337 N N . TYR A 1 185 ? -47.315 4.364 17.302 1.00 86.44 185 TYR A N 1
ATOM 1338 C CA . TYR A 1 185 ? -47.473 3.200 18.192 1.00 86.44 185 TYR A CA 1
ATOM 1339 C C . TYR A 1 185 ? -46.301 3.065 19.182 1.00 86.44 185 TYR A C 1
ATOM 1341 O O . TYR A 1 185 ? -45.134 3.165 18.793 1.00 86.44 185 TYR A O 1
ATOM 1349 N N . GLY A 1 186 ? -46.595 2.786 20.458 1.00 86.25 186 GLY A N 1
ATOM 1350 C CA . GLY A 1 186 ? -45.598 2.360 21.451 1.00 86.25 186 GLY A CA 1
ATOM 1351 C C . GLY A 1 186 ? -44.462 3.365 21.656 1.00 86.25 186 GLY A C 1
ATOM 1352 O O . GLY A 1 186 ? -43.303 3.081 21.363 1.00 86.25 186 GLY A O 1
ATOM 1353 N N . SER A 1 187 ? -44.792 4.557 22.144 1.00 92.00 187 SER A N 1
ATOM 1354 C CA . SER A 1 187 ? -43.850 5.639 22.456 1.00 92.00 187 SER A CA 1
ATOM 1355 C C . SER A 1 187 ? -42.716 5.211 23.394 1.00 92.00 187 SER A C 1
ATOM 1357 O O . SER A 1 187 ? -41.579 5.632 23.192 1.00 92.00 187 SER A O 1
ATOM 1359 N N . GLY A 1 188 ? -42.974 4.313 24.346 1.00 93.81 188 GLY A N 1
ATOM 1360 C CA . GLY A 1 188 ? -41.942 3.610 25.106 1.00 93.81 188 GLY A CA 1
ATOM 1361 C C . GLY A 1 188 ? -41.399 2.405 24.334 1.00 93.81 188 GLY A C 1
ATOM 1362 O O . GLY A 1 188 ? -40.251 2.416 23.886 1.00 93.81 188 GLY A O 1
ATOM 1363 N N . ILE A 1 189 ? -42.224 1.367 24.173 1.00 94.38 189 ILE A N 1
ATOM 1364 C CA . ILE A 1 189 ? -41.860 0.092 23.537 1.00 94.38 189 ILE A CA 1
ATOM 1365 C C . ILE A 1 189 ? -42.904 -0.275 22.478 1.00 94.38 189 ILE A C 1
ATOM 1367 O O . ILE A 1 189 ? -44.094 -0.351 22.772 1.00 94.38 189 ILE A O 1
ATOM 1371 N N . CYS A 1 190 ? -42.465 -0.581 21.261 1.00 91.44 190 CYS A N 1
ATOM 1372 C CA . CYS A 1 190 ? -43.318 -1.119 20.207 1.00 91.44 190 CYS A CA 1
ATOM 1373 C C . CYS A 1 190 ? -42.768 -2.458 19.703 1.00 91.44 190 CYS A C 1
ATOM 1375 O O . CYS A 1 190 ? -41.636 -2.523 19.220 1.00 91.44 190 CYS A O 1
ATOM 1377 N N . SER A 1 191 ? -43.588 -3.507 19.768 1.00 88.25 191 SER A N 1
ATOM 1378 C CA . SER A 1 191 ? -43.407 -4.734 18.991 1.00 88.25 191 SER A CA 1
ATOM 1379 C C . SER A 1 191 ? -44.107 -4.542 17.651 1.00 88.25 191 SER A C 1
ATOM 1381 O O . SER A 1 191 ? -45.302 -4.260 17.625 1.00 88.25 191 SER A O 1
ATOM 1383 N N . GLY A 1 192 ? -43.352 -4.634 16.564 1.00 79.31 192 GLY A N 1
ATOM 1384 C CA . GLY A 1 192 ? -43.821 -4.564 15.190 1.00 79.31 192 GLY A CA 1
ATOM 1385 C C . GLY A 1 192 ? -43.960 -5.941 14.542 1.00 79.31 192 GLY A C 1
ATOM 1386 O O . GLY A 1 192 ? -43.997 -6.987 15.203 1.00 79.31 192 GLY A O 1
ATOM 1387 N N . TYR A 1 193 ? -44.001 -5.911 13.212 1.00 76.75 193 TYR A N 1
ATOM 1388 C CA . TYR A 1 193 ? -44.449 -6.992 12.344 1.00 76.75 193 TYR A CA 1
ATOM 1389 C C . TYR A 1 193 ? -43.784 -8.353 12.642 1.00 76.75 193 TYR A C 1
ATOM 1391 O O . TYR A 1 193 ? -42.566 -8.524 12.531 1.00 76.75 193 TYR A O 1
ATOM 1399 N N . PHE A 1 194 ? -44.640 -9.338 12.942 1.00 72.94 194 PHE A N 1
ATOM 1400 C CA . PHE A 1 194 ? -44.385 -10.785 13.055 1.00 72.94 194 PHE A CA 1
ATOM 1401 C C . PHE A 1 194 ? -43.412 -11.235 14.161 1.00 72.94 194 PHE A C 1
ATOM 1403 O O . PHE A 1 194 ? -42.894 -12.353 14.119 1.00 72.94 194 PHE A O 1
ATOM 1410 N N . THR A 1 195 ? -43.152 -10.369 15.143 1.00 68.88 195 THR A N 1
ATOM 1411 C CA . THR A 1 195 ? -42.130 -10.584 16.182 1.00 68.88 195 THR A CA 1
ATOM 1412 C C . THR A 1 195 ? -42.378 -11.845 17.016 1.00 68.88 195 THR A C 1
ATOM 1414 O O . THR A 1 195 ? -43.488 -12.124 17.438 1.00 68.88 195 THR A O 1
ATOM 1417 N N . THR A 1 196 ? -41.351 -12.649 17.289 1.00 74.81 196 THR A N 1
ATOM 1418 C CA . THR A 1 196 ? -41.564 -14.007 17.824 1.00 74.81 196 THR A CA 1
ATOM 1419 C C . THR A 1 196 ? -41.944 -14.052 19.311 1.00 74.81 196 THR A C 1
ATOM 1421 O O . THR A 1 196 ? -42.868 -14.784 19.677 1.00 74.81 196 THR A O 1
ATOM 1424 N N . VAL A 1 197 ? -41.268 -13.287 20.179 1.00 86.12 197 VAL A N 1
ATOM 1425 C CA . VAL A 1 197 ? -41.563 -13.184 21.624 1.00 86.12 197 VAL A CA 1
ATOM 1426 C C . VAL A 1 197 ? -41.126 -11.819 22.176 1.00 86.12 197 VAL A C 1
ATOM 1428 O O . VAL A 1 197 ? -39.992 -11.399 21.950 1.00 86.12 197 VAL A O 1
ATOM 1431 N N . MET A 1 198 ? -41.966 -11.182 22.998 1.00 90.81 198 MET A N 1
ATOM 1432 C CA . MET A 1 198 ? -41.559 -10.074 23.876 1.00 90.81 198 MET A CA 1
ATOM 1433 C C . MET A 1 198 ? -41.720 -10.458 25.356 1.00 90.81 198 MET A C 1
ATOM 1435 O O . MET A 1 198 ? -42.719 -11.064 25.738 1.00 90.81 198 MET A O 1
ATOM 1439 N N . LYS A 1 199 ? -40.753 -10.110 26.210 1.00 92.75 199 LYS A N 1
ATOM 1440 C CA . LYS A 1 199 ? -40.798 -10.323 27.666 1.00 92.75 199 LYS A CA 1
ATOM 1441 C C . LYS A 1 199 ? -40.376 -9.063 28.408 1.00 92.75 199 LYS A C 1
ATOM 1443 O O . LYS A 1 199 ? -39.286 -8.562 28.161 1.00 92.75 199 LYS A O 1
ATOM 1448 N N . LEU A 1 200 ? -41.201 -8.595 29.334 1.00 92.06 200 LEU A N 1
ATOM 1449 C CA . LEU A 1 200 ? -40.909 -7.504 30.260 1.00 92.06 200 LEU A CA 1
ATOM 1450 C C . LEU A 1 200 ? -41.009 -8.063 31.688 1.00 92.06 200 LEU A C 1
ATOM 1452 O O . LEU A 1 200 ? -41.999 -8.719 32.024 1.00 92.06 200 LEU A O 1
ATOM 1456 N N . THR A 1 201 ? -39.986 -7.872 32.521 1.00 85.81 201 THR A N 1
ATOM 1457 C CA . THR A 1 201 ? -40.002 -8.340 33.920 1.00 85.81 201 THR A CA 1
ATOM 1458 C C . THR A 1 201 ? -39.305 -7.362 34.857 1.00 85.81 201 THR A C 1
ATOM 1460 O O . THR A 1 201 ? -38.141 -7.055 34.637 1.00 85.81 201 THR A O 1
ATOM 1463 N N . ASN A 1 202 ? -39.975 -6.879 35.906 1.00 79.75 202 ASN A N 1
ATOM 1464 C CA . ASN A 1 202 ? -39.452 -5.794 36.755 1.00 79.75 202 ASN A CA 1
ATOM 1465 C C . ASN A 1 202 ? -39.140 -4.535 35.906 1.00 79.75 202 ASN A C 1
ATOM 1467 O O . ASN A 1 202 ? -38.011 -4.050 35.887 1.00 79.75 202 ASN A O 1
ATOM 1471 N N . VAL A 1 203 ? -40.099 -4.065 35.097 1.00 84.81 203 VAL A N 1
ATOM 1472 C CA . VAL A 1 203 ? -39.892 -2.942 34.151 1.00 84.81 203 VAL A CA 1
ATOM 1473 C C . VAL A 1 203 ? -40.870 -1.808 34.424 1.00 84.81 203 VAL A C 1
ATOM 1475 O O . VAL A 1 203 ? -42.080 -2.038 34.436 1.00 84.81 203 VAL A O 1
ATOM 1478 N N . THR A 1 204 ? -40.351 -0.587 34.550 1.00 84.69 204 THR A N 1
ATOM 1479 C CA . THR A 1 204 ? -41.149 0.644 34.636 1.00 84.69 204 THR A CA 1
ATOM 1480 C C . THR A 1 204 ? -41.214 1.333 33.273 1.00 84.69 204 THR A C 1
ATOM 1482 O O . THR A 1 204 ? -40.185 1.596 32.653 1.00 84.69 204 THR A O 1
ATOM 1485 N N . VAL A 1 205 ? -42.416 1.671 32.806 1.00 89.88 205 VAL A N 1
ATOM 1486 C CA . VAL A 1 205 ? -42.687 2.402 31.562 1.00 89.88 205 VAL A CA 1
ATOM 1487 C C . VAL A 1 205 ? -43.521 3.644 31.893 1.00 89.88 205 VAL A C 1
ATOM 1489 O O . VAL A 1 205 ? -44.720 3.543 32.146 1.00 89.88 205 VAL A O 1
ATOM 1492 N N . PHE A 1 206 ? -42.877 4.812 31.922 1.00 86.31 206 PHE A N 1
ATOM 1493 C CA . PHE A 1 206 ? -43.437 6.043 32.505 1.00 86.31 206 PHE A CA 1
ATOM 1494 C C . PHE A 1 206 ? -43.167 7.301 31.661 1.00 86.31 206 PHE A C 1
ATOM 1496 O O . PHE A 1 206 ? -42.101 7.433 31.068 1.00 86.31 206 PHE A O 1
ATOM 1503 N N . GLY A 1 207 ? -44.088 8.264 31.618 1.00 86.19 207 GLY A N 1
ATOM 1504 C CA . GLY A 1 207 ? -43.853 9.573 30.992 1.00 86.19 207 GLY A CA 1
ATOM 1505 C C . GLY A 1 207 ? -43.720 9.548 29.466 1.00 86.19 207 GLY A C 1
ATOM 1506 O O . GLY A 1 207 ? -43.321 10.544 28.868 1.00 86.19 207 GLY A O 1
ATOM 1507 N N . ASN A 1 208 ? -44.004 8.421 28.804 1.00 93.00 208 ASN A N 1
ATOM 1508 C CA . ASN A 1 208 ? -43.858 8.299 27.354 1.00 93.00 208 ASN A CA 1
ATOM 1509 C C . ASN A 1 208 ? -45.068 8.919 26.627 1.00 93.00 208 ASN A C 1
ATOM 1511 O O . ASN A 1 208 ? -46.220 8.715 27.017 1.00 93.00 208 ASN A O 1
ATOM 1515 N N . THR A 1 209 ? -44.813 9.674 25.558 1.00 93.25 209 THR A N 1
ATOM 1516 C CA . THR A 1 209 ? -45.813 10.517 24.877 1.00 93.25 209 THR A CA 1
ATOM 1517 C C . THR A 1 209 ? -46.071 10.028 23.456 1.00 93.25 209 THR A C 1
ATOM 1519 O O . THR A 1 209 ? -45.135 9.884 22.664 1.00 93.25 209 THR A O 1
ATOM 1522 N N . GLY A 1 210 ? -47.340 9.795 23.111 1.00 91.12 210 GLY A N 1
ATOM 1523 C CA . GLY A 1 210 ? -47.719 9.165 21.845 1.00 91.12 210 GLY A CA 1
ATOM 1524 C C . GLY A 1 210 ? -49.150 8.633 21.816 1.00 91.12 210 GLY A C 1
ATOM 1525 O O . GLY A 1 210 ? -50.024 9.129 22.518 1.00 91.12 210 GLY A O 1
ATOM 1526 N N . SER A 1 211 ? -49.384 7.580 21.033 1.00 88.44 211 SER A N 1
ATOM 1527 C CA . SER A 1 211 ? -50.668 6.862 20.974 1.00 88.44 211 SER A CA 1
ATOM 1528 C C . SER A 1 211 ? -50.819 5.804 22.082 1.00 88.44 211 SER A C 1
ATOM 1530 O O . SER A 1 211 ? -51.869 5.713 22.728 1.00 88.44 211 SER A O 1
ATOM 1532 N N . SER A 1 212 ? -49.746 5.056 22.363 1.00 91.88 212 SER A N 1
ATOM 1533 C CA . SER A 1 212 ? -49.569 4.229 23.562 1.00 91.88 212 SER A CA 1
ATOM 1534 C C . SER A 1 212 ? -48.145 4.269 24.111 1.00 91.88 212 SER A C 1
ATOM 1536 O O . SER A 1 212 ? -47.224 4.674 23.400 1.00 91.88 212 SER A O 1
ATOM 1538 N N . ALA A 1 213 ? -47.941 3.809 25.345 1.00 92.50 213 ALA A N 1
ATOM 1539 C CA . ALA A 1 213 ? -46.631 3.598 25.948 1.00 92.50 213 ALA A CA 1
ATOM 1540 C C . ALA A 1 213 ? -46.035 2.257 25.500 1.00 92.50 213 ALA A C 1
ATOM 1542 O O . ALA A 1 213 ? -44.887 2.210 25.052 1.00 92.50 213 ALA A O 1
ATOM 1543 N N . ILE A 1 214 ? -46.841 1.190 25.536 1.00 93.25 214 ILE A N 1
ATOM 1544 C CA . ILE A 1 214 ? -46.523 -0.127 24.972 1.00 93.25 214 ILE A CA 1
ATOM 1545 C C . ILE A 1 214 ? -47.472 -0.426 23.803 1.00 93.25 214 ILE A C 1
ATOM 1547 O O . ILE A 1 214 ? -48.689 -0.271 23.929 1.00 93.25 214 ILE A O 1
ATOM 1551 N N . ALA A 1 215 ? -46.938 -0.868 22.662 1.00 90.62 215 ALA A N 1
ATOM 1552 C CA . ALA A 1 215 ? -47.723 -1.345 21.519 1.00 90.62 215 ALA A CA 1
ATOM 1553 C C . ALA A 1 215 ? -47.326 -2.759 21.078 1.00 90.62 215 ALA A C 1
ATOM 1555 O O . ALA A 1 215 ? -46.138 -3.056 20.953 1.00 90.62 215 ALA A O 1
ATOM 1556 N N . LEU A 1 216 ? -48.325 -3.603 20.799 1.00 87.44 216 LEU A N 1
ATOM 1557 C CA . LEU A 1 216 ? -48.166 -4.941 20.216 1.00 87.44 216 LEU A CA 1
ATOM 1558 C C . LEU A 1 216 ? -48.844 -4.987 18.833 1.00 87.44 216 LEU A C 1
ATOM 1560 O O . LEU A 1 216 ? -50.041 -5.268 18.753 1.00 87.44 216 LEU A O 1
ATOM 1564 N N . ASP A 1 217 ? -48.111 -4.705 17.756 1.00 78.50 217 ASP A N 1
ATOM 1565 C CA . ASP A 1 217 ? -48.595 -4.748 16.367 1.00 78.50 217 ASP A CA 1
ATOM 1566 C C . ASP A 1 217 ? -48.165 -6.061 15.686 1.00 78.50 217 ASP A C 1
ATOM 1568 O O . ASP A 1 217 ? -46.987 -6.287 15.431 1.00 78.50 217 ASP A O 1
ATOM 1572 N N . ARG A 1 218 ? -49.145 -6.918 15.366 1.00 71.81 218 ARG A N 1
ATOM 1573 C CA . ARG A 1 218 ? -49.022 -8.128 14.520 1.00 71.81 218 ARG A CA 1
ATOM 1574 C C . ARG A 1 218 ? -48.082 -9.246 14.992 1.00 71.81 218 ARG A C 1
ATOM 1576 O O . ARG A 1 218 ? -46.946 -9.376 14.549 1.00 71.81 218 ARG A O 1
ATOM 1583 N N . SER A 1 219 ? -48.701 -10.201 15.685 1.00 62.28 219 SER A N 1
ATOM 1584 C CA . SER A 1 219 ? -48.285 -11.600 15.881 1.00 62.28 219 SER A CA 1
ATOM 1585 C C . SER A 1 219 ? -47.002 -11.858 16.687 1.00 62.28 219 SER A C 1
ATOM 1587 O O . SER A 1 219 ? -46.088 -12.499 16.181 1.00 62.28 219 SER A O 1
ATOM 1589 N N . ALA A 1 220 ? -47.028 -11.481 17.973 1.00 67.44 220 ALA A N 1
ATOM 1590 C CA . ALA A 1 220 ? -46.088 -11.881 19.024 1.00 67.44 220 ALA A CA 1
ATOM 1591 C C . ALA A 1 220 ? -46.777 -12.459 20.272 1.00 67.44 220 ALA A C 1
ATOM 1593 O O . ALA A 1 220 ? -47.827 -11.980 20.709 1.00 67.44 220 ALA A O 1
ATOM 1594 N N . ASN A 1 221 ? -46.130 -13.433 20.922 1.00 81.62 221 ASN A N 1
ATOM 1595 C CA . ASN A 1 221 ? -46.439 -13.775 22.313 1.00 81.62 221 ASN A CA 1
ATOM 1596 C C . ASN A 1 221 ? -45.717 -12.7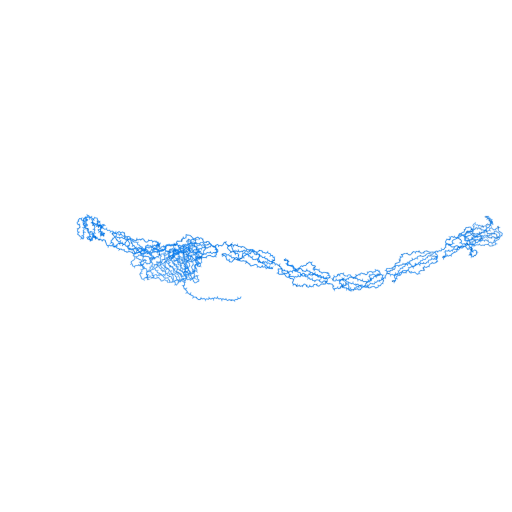93 23.239 1.00 81.62 221 ASN A C 1
ATOM 1598 O O . ASN A 1 221 ? -44.490 -12.697 23.201 1.00 81.62 221 ASN A O 1
ATOM 1602 N N . THR A 1 222 ? -46.467 -12.080 24.075 1.00 87.25 222 THR A N 1
ATOM 1603 C CA . THR A 1 222 ? -45.918 -11.065 24.982 1.00 87.25 222 THR A CA 1
ATOM 1604 C C . THR A 1 222 ? -46.125 -11.475 26.429 1.00 87.25 222 THR A C 1
ATOM 1606 O O . THR A 1 222 ? -47.219 -11.893 26.783 1.00 87.25 222 THR A O 1
ATOM 1609 N N . TYR A 1 223 ? -45.105 -11.324 27.268 1.00 90.31 223 TYR A N 1
ATOM 1610 C CA . TYR A 1 223 ? -45.159 -11.592 28.705 1.00 90.31 223 TYR A CA 1
ATOM 1611 C C . TYR A 1 223 ? -44.792 -10.318 29.462 1.00 90.31 223 TYR A C 1
ATOM 1613 O O . TYR A 1 223 ? -43.749 -9.731 29.183 1.00 90.31 223 TYR A O 1
ATOM 1621 N N . ILE A 1 224 ? -45.629 -9.889 30.402 1.00 89.88 224 ILE A N 1
ATOM 1622 C CA . ILE A 1 224 ? -45.404 -8.708 31.244 1.00 89.88 224 ILE A CA 1
ATOM 1623 C C . ILE A 1 224 ? -45.598 -9.137 32.701 1.00 89.88 224 ILE A C 1
ATOM 1625 O O . ILE A 1 224 ? -46.613 -9.746 33.049 1.00 89.88 224 ILE A O 1
ATOM 1629 N N . THR A 1 225 ? -44.588 -8.934 33.545 1.00 85.50 225 THR A N 1
ATOM 1630 C CA . THR A 1 225 ? -44.576 -9.452 34.922 1.00 85.50 225 THR A CA 1
ATOM 1631 C C . THR A 1 225 ? -43.858 -8.497 35.866 1.00 85.50 225 THR A C 1
ATOM 1633 O O . THR A 1 225 ? -42.749 -8.080 35.559 1.00 85.50 225 THR A O 1
ATOM 1636 N N . ASN A 1 226 ? -44.436 -8.172 37.026 1.00 80.25 226 ASN A N 1
ATOM 1637 C CA . ASN A 1 226 ? -43.838 -7.213 37.973 1.00 80.25 226 ASN A CA 1
ATOM 1638 C C . ASN A 1 226 ? -43.553 -5.842 37.321 1.00 80.25 226 ASN A C 1
ATOM 1640 O O . ASN A 1 226 ? -42.511 -5.239 37.564 1.00 80.25 226 ASN A O 1
ATOM 1644 N N . CYS A 1 227 ? -44.407 -5.387 36.404 1.00 83.56 227 CYS A N 1
ATOM 1645 C CA . CYS A 1 227 ? -44.177 -4.156 35.645 1.00 83.56 227 CYS A CA 1
ATOM 1646 C C . CYS A 1 227 ? -45.074 -3.011 36.121 1.00 83.56 227 CYS A C 1
ATOM 1648 O O . CYS A 1 227 ? -46.170 -3.238 36.627 1.00 83.56 227 CYS A O 1
ATOM 1650 N N . THR A 1 228 ? -44.636 -1.781 35.870 1.00 82.88 228 THR A N 1
ATOM 1651 C CA . THR A 1 228 ? -45.402 -0.559 36.138 1.00 82.88 228 THR A CA 1
ATOM 1652 C C . THR A 1 228 ? -45.499 0.245 34.850 1.00 82.88 228 THR A C 1
ATOM 1654 O O . THR A 1 228 ? -44.474 0.632 34.300 1.00 82.88 228 THR A O 1
ATOM 1657 N N . VAL A 1 229 ? -46.704 0.492 34.342 1.00 88.69 229 VAL A N 1
ATOM 1658 C CA . VAL A 1 229 ? -46.957 1.220 33.089 1.00 88.69 229 VAL A CA 1
ATOM 1659 C C . VAL A 1 229 ? -47.922 2.365 33.383 1.00 88.69 229 VAL A C 1
ATOM 1661 O O . VAL A 1 229 ? -49.137 2.170 33.389 1.00 88.69 229 VAL A O 1
ATOM 1664 N N . ALA A 1 230 ? -47.390 3.546 33.696 1.00 83.62 230 ALA A N 1
ATOM 1665 C CA . ALA A 1 230 ? -48.201 4.615 34.275 1.00 83.62 230 ALA A CA 1
ATOM 1666 C C . ALA A 1 230 ? -47.734 6.029 33.954 1.00 83.62 230 ALA A C 1
ATOM 1668 O O . ALA A 1 230 ? -46.574 6.221 33.591 1.00 83.62 230 ALA A O 1
ATOM 1669 N N . ASN A 1 231 ? -48.641 7.004 34.097 1.00 83.00 231 ASN A N 1
ATOM 1670 C CA . ASN A 1 231 ? -48.397 8.428 33.831 1.00 83.00 231 ASN A CA 1
ATOM 1671 C C . ASN A 1 231 ? -47.649 8.627 32.501 1.00 83.00 231 ASN A C 1
ATOM 1673 O O . ASN A 1 231 ? -46.620 9.289 32.397 1.00 83.00 231 ASN A O 1
ATOM 1677 N N . ASN A 1 232 ? -48.140 7.942 31.466 1.00 88.75 232 ASN A N 1
ATOM 1678 C CA . ASN A 1 232 ? -47.727 8.137 30.085 1.00 88.75 232 ASN A CA 1
ATOM 1679 C C . ASN A 1 232 ? -48.734 9.085 29.419 1.00 88.75 232 ASN A C 1
ATOM 1681 O O . ASN A 1 232 ? -49.942 8.944 29.604 1.00 88.75 232 ASN A O 1
ATOM 1685 N N . GLY A 1 233 ? -48.259 10.012 28.584 1.00 87.00 233 GLY A N 1
ATOM 1686 C CA . GLY A 1 233 ? -49.092 10.934 27.798 1.00 87.00 233 GLY A CA 1
ATOM 1687 C C . GLY A 1 233 ? -49.773 10.255 26.603 1.00 87.00 233 GLY A C 1
ATOM 1688 O O . GLY A 1 233 ? -49.744 10.784 25.494 1.00 87.00 233 GLY A O 1
ATOM 1689 N N . SER A 1 234 ? -50.251 9.026 26.796 1.00 85.56 234 SER A N 1
ATOM 1690 C CA . SER A 1 234 ? -50.712 8.084 25.777 1.00 85.56 234 SER A CA 1
ATOM 1691 C C . SER A 1 234 ? -51.542 6.964 26.430 1.00 85.56 234 SER A C 1
ATOM 1693 O O . SER A 1 234 ? -51.740 6.972 27.639 1.00 85.56 234 SER A O 1
ATOM 1695 N N . SER A 1 235 ? -52.050 5.995 25.664 1.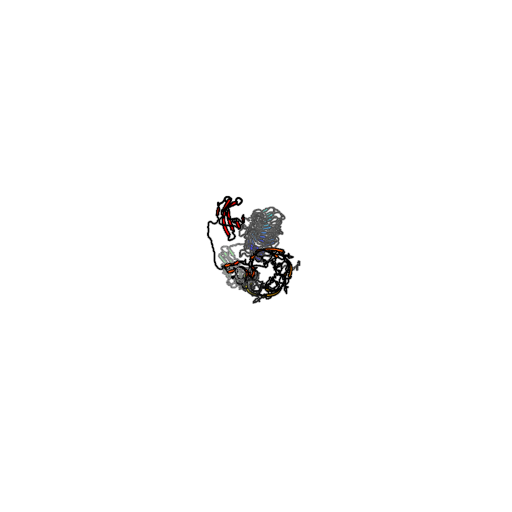00 91.12 235 SER A N 1
ATOM 1696 C CA . SER A 1 235 ? -52.675 4.779 26.229 1.00 91.12 235 SER A CA 1
ATOM 1697 C C . SER A 1 235 ? -51.615 3.887 26.904 1.00 91.12 235 SER A C 1
ATOM 1699 O O . SER A 1 235 ? -50.500 3.814 26.403 1.00 91.12 235 SER A O 1
ATOM 1701 N N . GLY A 1 236 ? -51.905 3.160 27.984 1.00 91.81 236 GLY A N 1
ATOM 1702 C CA . GLY A 1 236 ? -50.873 2.368 28.682 1.00 91.81 236 GLY A CA 1
ATOM 1703 C C . GLY A 1 236 ? -50.311 1.223 27.821 1.00 91.81 236 GLY A C 1
ATOM 1704 O O . GLY A 1 236 ? -49.197 1.287 27.293 1.00 91.81 236 GLY A O 1
ATOM 1705 N N . ILE A 1 237 ? -51.110 0.176 27.627 1.00 92.00 237 ILE A N 1
ATOM 1706 C CA . ILE A 1 237 ? -50.808 -0.988 26.789 1.00 92.00 237 ILE A CA 1
ATOM 1707 C C . ILE A 1 237 ? -51.859 -1.087 25.684 1.00 92.00 237 ILE A C 1
ATOM 1709 O O . ILE A 1 237 ? -53.050 -1.223 25.957 1.00 92.00 237 ILE A O 1
ATOM 1713 N N . TRP A 1 238 ? -51.419 -1.080 24.427 1.00 89.31 238 TRP A N 1
ATOM 1714 C CA . TRP A 1 238 ? -52.289 -1.193 23.257 1.00 89.31 238 TRP A CA 1
ATOM 1715 C C . TRP A 1 238 ? -51.883 -2.393 22.398 1.00 89.31 238 TRP A C 1
ATOM 1717 O O . TRP A 1 238 ? -50.723 -2.561 22.034 1.00 89.31 238 TRP A O 1
ATOM 1727 N N . THR A 1 239 ? -52.843 -3.247 22.053 1.00 85.38 239 THR A N 1
ATOM 1728 C CA . THR A 1 239 ? -52.633 -4.413 21.185 1.00 85.38 239 THR A CA 1
ATOM 1729 C C . THR A 1 239 ? -53.422 -4.284 19.874 1.00 85.38 239 THR A C 1
ATOM 1731 O O . THR A 1 239 ? -54.585 -3.864 19.871 1.00 85.38 239 THR A O 1
ATOM 1734 N N . TYR A 1 240 ? -52.782 -4.619 18.749 1.00 76.44 240 TYR A N 1
ATOM 1735 C CA . TYR A 1 240 ? -53.266 -4.366 17.388 1.00 76.44 240 TYR A CA 1
ATOM 1736 C C . TYR A 1 240 ? -53.022 -5.569 16.446 1.00 76.44 240 TYR A C 1
ATOM 1738 O O . TYR A 1 240 ? -52.002 -6.251 16.511 1.00 76.44 240 TYR A O 1
ATOM 1746 N N . ALA A 1 241 ? -54.008 -5.820 15.578 1.00 59.78 241 ALA A N 1
ATOM 1747 C CA . ALA A 1 241 ? -54.061 -6.799 14.479 1.00 59.78 241 ALA A CA 1
ATOM 1748 C C . ALA A 1 241 ? -53.331 -8.163 14.639 1.00 59.78 241 ALA A C 1
ATOM 1750 O O . ALA A 1 241 ? -52.241 -8.356 14.119 1.00 59.78 241 ALA A O 1
ATOM 1751 N N . GLY A 1 242 ? -54.035 -9.180 15.149 1.00 59.59 242 GLY A N 1
ATOM 1752 C CA . GLY A 1 242 ? -53.849 -10.582 14.730 1.00 59.59 242 GLY A CA 1
ATOM 1753 C C . GLY A 1 242 ? -52.887 -11.465 15.544 1.00 59.59 242 GLY A C 1
ATOM 1754 O O . GLY A 1 242 ? -51.712 -11.156 15.732 1.00 59.59 242 GLY A O 1
ATOM 1755 N N . GLY A 1 243 ? -53.391 -12.635 15.961 1.00 62.12 243 GLY A N 1
ATOM 1756 C CA . GLY A 1 243 ? -52.612 -13.790 16.450 1.00 62.12 243 GLY A CA 1
ATOM 1757 C C . GLY A 1 243 ? -51.975 -13.678 17.843 1.00 62.12 243 GLY A C 1
ATOM 1758 O O . GLY A 1 243 ? -51.668 -14.705 18.442 1.00 62.12 243 GLY A O 1
ATOM 1759 N N . ASN A 1 244 ? -51.799 -12.462 18.361 1.00 69.19 244 ASN A N 1
ATOM 1760 C CA . ASN A 1 244 ? -51.142 -12.177 19.640 1.00 69.19 244 ASN A CA 1
ATOM 1761 C C . ASN A 1 244 ? -51.769 -12.921 20.825 1.00 69.19 244 ASN A C 1
ATOM 1763 O O . ASN A 1 244 ? -52.995 -12.969 20.937 1.00 69.19 244 ASN A O 1
ATOM 1767 N N . THR A 1 245 ? -50.929 -13.379 21.761 1.00 79.69 245 THR A N 1
ATOM 1768 C CA . THR A 1 245 ? -51.353 -13.654 23.143 1.00 79.69 245 THR A CA 1
ATOM 1769 C C . THR A 1 245 ? -50.512 -12.835 24.117 1.00 79.69 245 THR A C 1
ATOM 1771 O O . THR A 1 245 ? -49.289 -12.988 24.168 1.00 79.69 245 THR A O 1
ATOM 1774 N N . LEU A 1 246 ? -51.164 -11.963 24.889 1.00 86.12 246 LEU A N 1
ATOM 1775 C CA . LEU A 1 246 ? -50.543 -11.233 25.995 1.00 86.12 246 LEU A CA 1
ATOM 1776 C C . LEU A 1 246 ? -50.749 -11.982 27.315 1.00 86.12 246 LEU A C 1
ATOM 1778 O O . LEU A 1 246 ? -51.885 -12.161 27.741 1.00 86.12 246 LEU A O 1
ATOM 1782 N N . TYR A 1 247 ? -49.662 -12.336 27.988 1.00 88.06 247 TYR A N 1
ATOM 1783 C CA . TYR A 1 247 ? -49.627 -12.874 29.342 1.00 88.06 247 TYR A CA 1
ATOM 1784 C C . TYR A 1 247 ? -49.244 -11.756 30.314 1.00 88.06 247 TYR A C 1
ATOM 1786 O O . TYR A 1 247 ? -48.200 -11.125 30.135 1.00 88.06 247 TYR A O 1
ATOM 1794 N N . MET A 1 248 ? -50.073 -11.487 31.325 1.00 86.50 248 MET A N 1
ATOM 1795 C CA . MET A 1 248 ? -49.833 -10.386 32.270 1.00 86.50 248 MET A CA 1
ATOM 1796 C C . MET A 1 248 ? -50.063 -10.807 33.725 1.00 86.50 248 MET A C 1
ATOM 1798 O O . MET A 1 248 ? -51.120 -11.353 34.062 1.00 86.50 248 MET A O 1
ATOM 1802 N N . LYS A 1 249 ? -49.075 -10.550 34.588 1.00 83.88 249 LYS A N 1
ATOM 1803 C CA . LYS A 1 249 ? -49.078 -10.928 36.009 1.00 83.88 249 LYS A CA 1
ATOM 1804 C C . LYS A 1 249 ? -48.450 -9.833 36.870 1.00 83.88 249 LYS A C 1
ATOM 1806 O O . LYS A 1 249 ? -47.453 -9.249 36.458 1.00 83.88 249 LYS A O 1
ATOM 1811 N N . ASN A 1 250 ? -48.969 -9.607 38.078 1.00 77.75 250 ASN A N 1
ATOM 1812 C CA . ASN A 1 250 ? -48.361 -8.707 39.068 1.00 77.75 250 ASN A CA 1
ATOM 1813 C C . ASN A 1 250 ? -47.944 -7.343 38.477 1.00 77.75 250 ASN A C 1
ATOM 1815 O O . ASN A 1 250 ? -46.814 -6.906 38.651 1.00 77.75 250 ASN A O 1
ATOM 1819 N N . THR A 1 251 ? -48.788 -6.753 37.628 1.00 81.31 251 THR A N 1
ATOM 1820 C CA . THR A 1 251 ? -48.449 -5.573 36.818 1.00 81.31 251 THR A CA 1
ATOM 1821 C C . THR A 1 251 ? -49.461 -4.458 37.041 1.00 81.31 251 THR A C 1
ATOM 1823 O O . THR A 1 251 ? -50.665 -4.714 37.076 1.00 81.31 251 THR A O 1
ATOM 1826 N N . ILE A 1 252 ? -48.968 -3.225 37.151 1.00 81.31 252 ILE A N 1
ATOM 1827 C CA . ILE A 1 252 ? -49.759 -2.003 37.304 1.00 81.31 252 ILE A CA 1
ATOM 1828 C C . ILE A 1 252 ? -49.849 -1.284 35.957 1.00 81.31 252 ILE A C 1
ATOM 1830 O O . ILE A 1 252 ? -48.827 -1.039 35.317 1.00 81.31 252 ILE A O 1
ATOM 1834 N N . VAL A 1 253 ? -51.063 -0.931 35.536 1.00 86.88 253 VAL A N 1
ATOM 1835 C CA . VAL A 1 253 ? -51.350 -0.139 34.334 1.00 86.88 253 VAL A CA 1
ATOM 1836 C C . VAL A 1 253 ? -52.410 0.909 34.706 1.00 86.88 253 VAL A C 1
ATOM 1838 O O . VAL A 1 253 ? -53.593 0.578 34.800 1.00 86.88 253 VAL A O 1
ATOM 1841 N N . ALA A 1 254 ? -51.985 2.133 35.027 1.00 82.06 254 ALA A N 1
ATOM 1842 C CA . ALA A 1 254 ? -52.840 3.176 35.617 1.00 82.06 254 ALA A CA 1
ATOM 1843 C C . ALA A 1 254 ? -52.325 4.599 35.326 1.00 82.06 254 ALA A C 1
ATOM 1845 O O . ALA A 1 254 ? -51.151 4.773 35.000 1.00 82.06 254 ALA A O 1
ATOM 1846 N N . ASP A 1 255 ? -53.185 5.602 35.458 1.00 81.06 255 ASP A N 1
ATOM 1847 C CA . ASP A 1 255 ? -52.969 7.032 35.217 1.00 81.06 255 ASP A CA 1
ATOM 1848 C C . ASP A 1 255 ? -52.321 7.321 33.852 1.00 81.06 255 ASP A C 1
ATOM 1850 O O . ASP A 1 255 ? -51.513 8.233 33.690 1.00 81.06 255 ASP A O 1
ATOM 1854 N N . ASN A 1 256 ? -52.634 6.525 32.828 1.00 86.56 256 ASN A N 1
ATOM 1855 C CA . ASN A 1 256 ? -52.220 6.818 31.460 1.00 86.56 256 ASN A CA 1
ATOM 1856 C C . ASN A 1 256 ? -53.253 7.758 30.816 1.00 86.56 256 ASN A C 1
ATOM 1858 O O . ASN A 1 256 ? -54.452 7.517 30.905 1.00 86.56 256 ASN A O 1
ATOM 1862 N N . ALA A 1 257 ? -52.813 8.808 30.115 1.00 87.06 257 ALA A N 1
ATOM 1863 C CA . ALA A 1 257 ? -53.655 9.940 29.686 1.00 87.06 257 ALA A CA 1
ATOM 1864 C C . ALA A 1 257 ? -54.789 9.625 28.672 1.00 87.06 257 ALA A C 1
ATOM 1866 O O . ALA A 1 257 ? -55.423 10.540 28.144 1.00 87.06 257 ALA A O 1
ATOM 1867 N N . SER A 1 258 ? -55.018 8.352 28.346 1.00 86.62 258 SER A N 1
ATOM 1868 C CA . SER A 1 258 ? -56.043 7.863 27.420 1.00 86.62 258 SER A CA 1
ATOM 1869 C C . SER A 1 258 ? -56.778 6.663 28.041 1.00 86.62 258 SER A C 1
ATOM 1871 O O . SER A 1 258 ? -57.583 6.841 28.945 1.00 86.62 258 SER A O 1
ATOM 1873 N N . THR A 1 259 ? -56.539 5.437 27.568 1.00 88.88 259 THR A N 1
ATOM 1874 C CA . THR A 1 259 ? -57.011 4.195 28.199 1.00 88.88 259 THR A CA 1
ATOM 1875 C C . THR A 1 259 ? -55.800 3.378 28.628 1.00 88.88 259 THR A C 1
ATOM 1877 O O . THR A 1 259 ? -54.869 3.203 27.841 1.00 88.88 259 THR A O 1
ATOM 1880 N N . ASP A 1 260 ? -55.798 2.839 29.841 1.00 89.56 260 ASP A N 1
ATOM 1881 C CA . ASP A 1 260 ? -54.652 2.092 30.369 1.00 89.56 260 ASP A CA 1
ATOM 1882 C C . ASP A 1 260 ? -54.441 0.786 29.614 1.00 89.56 260 ASP A C 1
ATOM 1884 O O . ASP A 1 260 ? -53.309 0.433 29.294 1.00 89.56 260 ASP A O 1
ATOM 1888 N N . PHE A 1 261 ? -55.521 0.100 29.239 1.00 91.06 261 PHE A N 1
ATOM 1889 C CA . PHE A 1 261 ? -55.440 -1.132 28.465 1.00 91.06 261 PHE A CA 1
ATOM 1890 C C . PHE A 1 261 ? -56.394 -1.179 27.269 1.00 91.06 261 PHE A C 1
ATOM 1892 O O . PHE A 1 261 ? -57.606 -1.035 27.419 1.00 91.06 261 PHE A O 1
ATOM 1899 N N . VAL A 1 262 ? -55.873 -1.481 26.077 1.00 89.31 262 VAL A N 1
ATOM 1900 C CA . VAL A 1 262 ? -56.666 -1.589 24.843 1.00 89.31 262 VAL A CA 1
ATOM 1901 C C . VAL A 1 262 ? -56.396 -2.909 24.110 1.00 89.31 262 VAL A C 1
ATOM 1903 O O . VAL A 1 262 ? -55.303 -3.145 23.582 1.00 89.31 262 VAL A O 1
ATOM 1906 N N . LEU A 1 263 ? -57.432 -3.748 23.999 1.00 87.25 263 LEU A N 1
ATOM 1907 C CA . LEU A 1 263 ? -57.450 -4.951 23.161 1.00 87.25 263 LEU A CA 1
ATOM 1908 C C . LEU A 1 263 ? -58.305 -4.736 21.911 1.00 87.25 263 LEU A C 1
ATOM 1910 O O . LEU A 1 263 ? -59.522 -4.880 21.958 1.00 87.25 263 LEU A O 1
ATOM 1914 N N . LEU A 1 264 ? -57.675 -4.427 20.772 1.00 83.56 264 LEU A N 1
ATOM 1915 C CA . LEU A 1 264 ? -58.400 -4.358 19.494 1.00 83.56 264 LEU A CA 1
ATOM 1916 C C . LEU A 1 264 ? -58.523 -5.724 18.809 1.00 83.56 264 LEU A C 1
ATOM 1918 O O . LEU A 1 264 ? -59.489 -5.959 18.087 1.00 83.56 264 LEU A O 1
ATOM 1922 N N . SER A 1 265 ? -57.549 -6.621 18.994 1.00 74.75 265 SER A N 1
ATOM 1923 C CA . SER A 1 265 ? -57.609 -7.994 18.473 1.00 74.75 265 SER A CA 1
ATOM 1924 C C . SER A 1 265 ? -56.523 -8.888 19.075 1.00 74.75 265 SER A C 1
ATOM 1926 O O . SER A 1 265 ? -55.457 -8.396 19.441 1.00 74.75 265 SER A O 1
ATOM 1928 N N . GLY A 1 266 ? -56.753 -10.201 19.056 1.00 73.31 266 GLY A N 1
ATOM 1929 C CA . GLY A 1 266 ? -55.875 -11.203 19.665 1.00 73.31 266 GLY A CA 1
ATOM 1930 C C . GLY A 1 266 ? -56.493 -11.762 20.943 1.00 73.31 266 GLY A C 1
ATOM 1931 O O . GLY A 1 266 ? -57.677 -11.557 21.206 1.00 73.31 266 GLY A O 1
ATOM 1932 N N . ALA A 1 267 ? -55.690 -12.472 21.727 1.00 74.12 267 ALA A N 1
ATOM 1933 C CA . ALA A 1 267 ? -56.049 -12.949 23.053 1.00 74.12 267 ALA A CA 1
ATOM 1934 C C . ALA A 1 267 ? -55.220 -12.228 24.126 1.00 74.12 267 ALA A C 1
ATOM 1936 O O . ALA A 1 267 ? -54.056 -11.881 23.918 1.00 74.12 267 ALA A O 1
ATOM 1937 N N . ALA A 1 268 ? -55.802 -12.066 25.309 1.00 75.19 268 ALA A N 1
ATOM 1938 C CA . ALA A 1 268 ? -55.054 -11.795 26.526 1.00 75.19 268 ALA A CA 1
ATOM 1939 C C . ALA A 1 268 ? -55.340 -12.927 27.521 1.00 75.19 268 ALA A C 1
ATOM 1941 O O . ALA A 1 268 ? -56.484 -13.341 27.695 1.00 75.19 268 ALA A O 1
ATOM 1942 N N . VAL A 1 269 ? -54.284 -13.446 28.138 1.00 75.00 269 VAL A N 1
ATOM 1943 C CA . VAL A 1 269 ? -54.296 -14.441 29.210 1.00 75.00 269 VAL A CA 1
ATOM 1944 C C . VAL A 1 269 ? -53.744 -13.737 30.440 1.00 75.00 269 VAL A C 1
ATOM 1946 O O . VAL A 1 269 ? -52.554 -13.762 30.744 1.00 75.00 269 VAL A O 1
ATOM 1949 N N . VAL A 1 270 ? -54.625 -13.017 31.123 1.00 71.19 270 VAL A N 1
ATOM 1950 C CA . VAL A 1 270 ? -54.241 -12.274 32.319 1.00 71.19 270 VAL A CA 1
ATOM 1951 C C . VAL A 1 270 ? -54.264 -13.223 33.507 1.00 71.19 270 VAL A C 1
ATOM 1953 O O . VAL A 1 270 ? -55.333 -13.654 33.930 1.00 71.19 270 VAL A O 1
ATOM 1956 N N . GLU A 1 271 ? -53.082 -13.573 34.012 1.00 70.56 271 GLU A N 1
ATOM 1957 C CA . GLU A 1 271 ? -52.918 -14.663 34.972 1.00 70.56 271 GLU A CA 1
ATOM 1958 C C . GLU A 1 271 ? -53.466 -14.285 36.353 1.00 70.56 271 GLU A C 1
ATOM 1960 O O . GLU A 1 271 ? -54.431 -14.884 36.831 1.00 70.56 271 GLU A O 1
ATOM 1965 N N . SER A 1 272 ? -52.840 -13.309 37.023 1.00 74.25 272 SER A N 1
ATOM 1966 C CA . SER A 1 272 ? -53.228 -12.896 38.378 1.00 74.25 272 SER A CA 1
ATOM 1967 C C . SER A 1 272 ? -52.558 -11.597 38.851 1.00 74.25 272 SER A C 1
ATOM 1969 O O . SER A 1 272 ? -51.491 -11.230 38.357 1.00 74.25 272 SER A O 1
ATOM 1971 N N . HIS A 1 273 ? -53.153 -10.972 39.871 1.00 76.06 273 HIS A N 1
ATOM 1972 C CA . HIS A 1 273 ? -52.575 -9.895 40.690 1.00 76.06 273 HIS A CA 1
ATOM 1973 C C . HIS A 1 273 ? -52.230 -8.592 39.948 1.00 76.06 273 HIS A C 1
ATOM 1975 O O . HIS A 1 273 ? -51.260 -7.931 40.286 1.00 76.06 273 HIS A O 1
ATOM 1981 N N . ASN A 1 274 ? -52.990 -8.213 38.917 1.00 78.75 274 ASN A N 1
ATOM 1982 C CA . ASN A 1 274 ? -52.736 -6.967 38.180 1.00 78.75 274 ASN A CA 1
ATOM 1983 C C . ASN A 1 274 ? -53.614 -5.806 38.674 1.00 78.75 274 ASN A C 1
ATOM 1985 O O . ASN A 1 274 ? -54.723 -6.027 39.154 1.00 78.75 274 ASN A O 1
ATOM 1989 N N . ILE A 1 275 ? -53.165 -4.572 38.463 1.00 80.19 275 ILE A N 1
ATOM 1990 C CA . ILE A 1 275 ? -53.999 -3.367 38.547 1.00 80.19 275 ILE A CA 1
ATOM 1991 C C . ILE A 1 275 ? -54.148 -2.831 37.130 1.00 80.19 275 ILE A C 1
ATOM 1993 O O . ILE A 1 275 ? -53.142 -2.567 36.476 1.00 80.19 275 ILE A O 1
ATOM 1997 N N . VAL A 1 276 ? -55.379 -2.661 36.653 1.00 83.06 276 VAL A N 1
ATOM 1998 C CA . VAL A 1 276 ? -55.648 -1.973 35.383 1.00 83.06 276 VAL A CA 1
ATOM 1999 C C . VAL A 1 276 ? -56.771 -0.975 35.597 1.00 83.06 276 VAL A C 1
ATOM 2001 O O . VAL A 1 276 ? -57.924 -1.368 35.752 1.00 83.06 276 VAL A O 1
ATOM 2004 N N . GLU A 1 277 ? -56.443 0.310 35.644 1.00 82.75 277 GLU A N 1
ATOM 2005 C CA . GLU A 1 277 ? -57.399 1.355 36.012 1.00 82.75 277 GLU A CA 1
ATOM 2006 C C . GLU A 1 277 ? -58.573 1.424 35.017 1.00 82.75 277 GLU A C 1
ATOM 2008 O O . GLU A 1 277 ? -59.717 1.161 35.404 1.00 82.75 277 GLU A O 1
ATOM 2013 N N . SER A 1 278 ? -58.298 1.671 33.732 1.00 86.25 278 SER A N 1
ATOM 2014 C CA . SER A 1 278 ? -59.288 1.649 32.650 1.00 86.25 278 SER A CA 1
ATOM 2015 C C . SER A 1 278 ? -58.961 0.614 31.564 1.00 86.25 278 SER A C 1
ATOM 2017 O O . SER A 1 278 ? -57.806 0.306 31.268 1.00 86.25 278 SER A O 1
ATOM 2019 N N . SER A 1 279 ? -59.989 0.032 30.936 1.00 88.19 279 SER A N 1
ATOM 2020 C CA . SER A 1 279 ? -59.776 -0.929 29.848 1.00 88.19 279 SER A CA 1
ATOM 2021 C C . SER A 1 279 ? -60.845 -0.886 28.760 1.00 88.19 279 SER A C 1
ATOM 2023 O O . SER A 1 279 ? -62.013 -0.598 29.016 1.00 88.19 279 SER A O 1
ATOM 2025 N N . SER A 1 280 ? -60.428 -1.187 27.529 1.00 88.19 280 SER A N 1
ATOM 2026 C CA . SER A 1 280 ? -61.264 -1.232 26.332 1.00 88.19 280 SER A CA 1
ATOM 2027 C C . SER A 1 280 ? -61.003 -2.516 25.540 1.00 88.19 280 SER A C 1
ATOM 2029 O O . SER A 1 280 ? -59.859 -2.938 25.368 1.00 88.19 280 SER A O 1
ATOM 2031 N N . GLY A 1 281 ? -62.074 -3.162 25.072 1.00 84.56 281 GLY A N 1
ATOM 2032 C CA . GLY A 1 281 ? -62.014 -4.391 24.267 1.00 84.56 281 GLY A CA 1
ATOM 2033 C C . GLY A 1 281 ? -61.646 -5.681 25.019 1.00 84.56 281 GLY A C 1
ATOM 2034 O O . GLY A 1 281 ? -61.659 -6.753 24.420 1.00 84.56 281 GLY A O 1
ATOM 2035 N N . TYR A 1 282 ? -61.366 -5.616 26.324 1.00 84.06 282 TYR A N 1
ATOM 2036 C CA . TYR A 1 282 ? -61.106 -6.782 27.176 1.00 84.06 282 TYR A CA 1
ATOM 2037 C C . TYR A 1 282 ? -61.730 -6.607 28.563 1.00 84.06 282 TYR A C 1
ATOM 2039 O O . TYR A 1 282 ? -61.897 -5.487 29.036 1.00 84.06 282 TYR A O 1
ATOM 2047 N N . THR A 1 283 ? -62.044 -7.717 29.231 1.00 81.69 283 THR A N 1
ATOM 2048 C CA . THR A 1 283 ? -62.506 -7.728 30.624 1.00 81.69 283 THR A CA 1
ATOM 2049 C C . THR A 1 283 ? -61.580 -8.610 31.446 1.00 81.69 283 THR A C 1
ATOM 2051 O O . THR A 1 283 ? -61.409 -9.796 31.165 1.00 81.69 283 THR A O 1
ATOM 2054 N N . PHE A 1 284 ? -60.978 -8.025 32.473 1.00 79.12 284 PHE A N 1
ATOM 2055 C CA . PHE A 1 284 ? -60.013 -8.695 33.330 1.00 79.12 284 PHE A CA 1
ATOM 2056 C C . PHE A 1 284 ? -60.713 -9.609 34.340 1.00 79.12 284 PHE A C 1
ATOM 2058 O O . PHE A 1 284 ? -61.552 -9.162 35.114 1.00 79.12 284 PHE A O 1
ATOM 2065 N N . THR A 1 285 ? -60.357 -10.896 34.333 1.00 73.12 285 THR A N 1
ATOM 2066 C CA . THR A 1 285 ? -60.974 -11.936 35.185 1.00 73.12 285 THR A CA 1
ATOM 2067 C C . THR A 1 285 ? -59.955 -12.773 35.973 1.00 73.12 285 THR A C 1
ATOM 2069 O O . THR A 1 285 ? -60.333 -13.725 36.654 1.00 73.12 285 THR A O 1
ATOM 2072 N N . GLY A 1 286 ? -58.662 -12.430 35.903 1.00 70.44 286 GLY A N 1
ATOM 2073 C CA . GLY A 1 286 ? -57.588 -13.142 36.605 1.00 70.44 286 GLY A CA 1
ATOM 2074 C C . GLY A 1 286 ? -57.638 -12.941 38.124 1.00 70.44 286 GLY A C 1
ATOM 2075 O O . GLY A 1 286 ? -57.949 -11.851 38.605 1.00 70.44 286 GLY A O 1
ATOM 2076 N N . SER A 1 287 ? -57.288 -13.974 38.895 1.00 71.12 287 SER A N 1
ATOM 2077 C CA . SER A 1 287 ? -57.346 -13.948 40.368 1.00 71.12 287 SER A CA 1
ATOM 2078 C C . SER A 1 287 ? -56.558 -12.773 40.958 1.00 71.12 287 SER A C 1
ATOM 2080 O O . SER A 1 287 ? -55.423 -12.535 40.553 1.00 71.12 287 SER A O 1
ATOM 2082 N N . GLY A 1 288 ? -57.135 -12.042 41.915 1.00 67.38 288 GLY A N 1
ATOM 2083 C CA . GLY A 1 288 ? -56.492 -10.874 42.538 1.00 67.38 288 GLY A CA 1
ATOM 2084 C C . GLY A 1 288 ? -56.279 -9.672 41.604 1.00 67.38 288 GLY A C 1
ATOM 2085 O O . GLY A 1 288 ? -55.517 -8.781 41.949 1.00 67.38 288 GLY A O 1
ATOM 2086 N N . THR A 1 289 ? -56.897 -9.647 40.416 1.00 73.88 289 THR A N 1
ATOM 2087 C CA . THR A 1 289 ? -56.815 -8.501 39.494 1.00 73.88 289 THR A CA 1
ATOM 2088 C C . THR A 1 289 ? -57.875 -7.452 39.826 1.00 73.88 289 THR A C 1
ATOM 2090 O O . THR A 1 289 ? -59.042 -7.793 40.012 1.00 73.88 289 THR A O 1
ATOM 2093 N N . ILE A 1 290 ? -57.483 -6.178 39.849 1.00 74.81 290 ILE A N 1
ATOM 2094 C CA . ILE A 1 290 ? -58.346 -5.027 40.140 1.00 74.81 290 ILE A CA 1
ATOM 2095 C C . ILE A 1 290 ? -58.577 -4.225 38.860 1.00 74.81 290 ILE A C 1
ATOM 2097 O O . ILE A 1 290 ? -57.639 -3.988 38.098 1.00 74.81 290 ILE A O 1
ATOM 2101 N N . THR A 1 291 ? -59.821 -3.785 38.643 1.00 76.25 291 THR A N 1
ATOM 2102 C CA . THR A 1 291 ? -60.182 -2.876 37.545 1.00 76.25 291 THR A CA 1
ATOM 2103 C C . THR A 1 291 ? -61.176 -1.796 37.958 1.00 76.25 291 THR A C 1
ATOM 2105 O O . THR A 1 291 ? -61.989 -2.013 38.858 1.00 76.25 291 THR A O 1
ATOM 2108 N N . GLY A 1 292 ? -61.133 -0.643 37.281 1.00 66.81 292 GLY A N 1
ATOM 2109 C CA . GLY A 1 292 ? -62.198 0.365 37.313 1.00 66.81 292 GLY A CA 1
ATOM 2110 C C . GLY A 1 292 ? -62.310 1.209 38.587 1.00 66.81 292 GLY A C 1
ATOM 2111 O O . GLY A 1 292 ? -63.397 1.710 38.867 1.00 66.81 292 GLY A O 1
ATOM 2112 N N . GLN A 1 293 ? -61.240 1.359 39.377 1.00 61.41 293 GLN A N 1
ATOM 2113 C CA . GLN A 1 293 ? -61.267 2.085 40.659 1.00 61.41 293 GLN A CA 1
ATOM 2114 C C . GLN A 1 293 ? -60.384 3.344 40.684 1.00 61.41 293 GLN A C 1
ATOM 2116 O O . GLN A 1 293 ? -59.411 3.410 41.431 1.00 61.41 293 GLN A O 1
ATOM 2121 N N . GLN A 1 294 ? -60.773 4.374 39.925 1.00 54.53 294 GLN A N 1
ATOM 2122 C CA . GLN A 1 294 ? -60.056 5.662 39.894 1.00 54.53 294 GLN A CA 1
ATOM 2123 C C . GLN A 1 294 ? -60.010 6.376 41.263 1.00 54.53 294 GLN A C 1
ATOM 2125 O O . GLN A 1 294 ? -59.059 7.071 41.577 1.00 54.53 294 GLN A O 1
ATOM 2130 N N . THR A 1 295 ? -60.996 6.186 42.150 1.00 52.38 295 THR A N 1
ATOM 2131 C CA . THR A 1 295 ? -61.058 6.912 43.442 1.00 52.38 295 THR A CA 1
ATOM 2132 C C . THR A 1 295 ? -60.012 6.497 44.488 1.00 52.38 295 THR A C 1
ATOM 2134 O O . THR A 1 295 ? -60.001 7.059 45.581 1.00 52.38 295 THR A O 1
ATOM 2137 N N . TYR A 1 296 ? -59.172 5.500 44.194 1.00 51.28 296 TYR A N 1
ATOM 2138 C CA . TYR A 1 296 ? -58.105 5.004 45.080 1.00 51.28 296 TYR A CA 1
ATOM 2139 C C . TYR A 1 296 ? -56.734 4.917 44.380 1.00 51.28 296 TYR A C 1
ATOM 2141 O O . TYR A 1 296 ? -55.791 4.338 44.931 1.00 51.28 296 TYR A O 1
ATOM 2149 N N . LEU A 1 297 ? -56.655 5.480 43.172 1.00 57.88 297 LEU A N 1
ATOM 2150 C CA . LEU A 1 297 ? -55.485 5.618 42.316 1.00 57.88 297 LEU A CA 1
ATOM 2151 C C . LEU A 1 297 ? -55.417 7.106 41.947 1.00 57.88 297 LEU A C 1
ATOM 2153 O O . LEU A 1 297 ? -56.081 7.554 41.026 1.00 57.88 297 LEU A O 1
ATOM 2157 N N . ASP A 1 298 ? -54.708 7.877 42.765 1.00 54.31 298 ASP A N 1
ATOM 2158 C CA . ASP A 1 298 ? -54.358 9.271 42.484 1.00 54.31 298 ASP A CA 1
ATOM 2159 C C . ASP A 1 298 ? -52.833 9.278 42.365 1.00 54.31 298 ASP A C 1
ATOM 2161 O O . ASP A 1 298 ? -52.119 9.232 43.372 1.00 54.31 298 ASP A O 1
ATOM 2165 N N . LEU A 1 299 ? -52.340 9.159 41.128 1.00 56.94 299 LEU A N 1
ATOM 2166 C CA . LEU A 1 299 ? -50.916 9.061 40.803 1.00 56.94 299 LEU A CA 1
ATOM 2167 C C . LEU A 1 299 ? -50.394 10.365 40.175 1.00 56.94 299 LEU A C 1
ATOM 2169 O O . LEU A 1 299 ? -49.227 10.421 39.771 1.00 56.94 299 LEU A O 1
ATOM 2173 N N . ASP A 1 300 ? -51.210 11.430 40.167 1.00 50.69 300 ASP A N 1
ATOM 2174 C CA . ASP A 1 300 ? -50.925 12.736 39.552 1.00 50.69 300 ASP A CA 1
ATOM 2175 C C . ASP A 1 300 ? -49.627 13.384 40.084 1.00 50.69 300 ASP A C 1
ATOM 2177 O O . ASP A 1 300 ? -49.062 14.258 39.425 1.00 50.69 300 ASP A O 1
ATOM 2181 N N . ASN A 1 301 ? -49.125 12.976 41.262 1.00 50.47 301 ASN A N 1
ATOM 2182 C CA . ASN A 1 301 ? -47.881 13.497 41.855 1.00 50.47 301 ASN A CA 1
ATOM 2183 C C . ASN A 1 301 ? -47.013 12.479 42.640 1.00 50.47 301 ASN A C 1
ATOM 2185 O O . ASN A 1 301 ? -46.152 12.911 43.407 1.00 50.47 301 ASN A O 1
ATOM 2189 N N . VAL A 1 302 ? -47.200 11.153 42.506 1.00 53.66 302 VAL A N 1
ATOM 2190 C CA . VAL A 1 302 ? -46.610 10.182 43.469 1.00 53.66 302 VAL A CA 1
ATOM 2191 C C . VAL A 1 302 ? -45.739 9.075 42.852 1.00 53.66 302 VAL A C 1
ATOM 2193 O O . VAL A 1 302 ? -45.964 7.877 43.041 1.00 53.66 302 VAL A O 1
ATOM 2196 N N . LEU A 1 303 ? -44.668 9.489 42.169 1.00 52.50 303 LEU A N 1
ATOM 2197 C CA . LEU A 1 303 ? -43.492 8.637 41.976 1.00 52.50 303 LEU A CA 1
ATOM 2198 C C . LEU A 1 303 ? -42.470 8.920 43.077 1.00 52.50 303 LEU A C 1
ATOM 2200 O O . LEU A 1 303 ? -41.915 10.016 43.148 1.00 52.50 303 LEU A O 1
ATOM 2204 N N . LEU A 1 304 ? -42.227 7.917 43.915 1.00 51.62 304 LEU A N 1
ATOM 2205 C CA . LEU A 1 304 ? -41.189 7.920 44.944 1.00 51.62 304 LEU A CA 1
ATOM 2206 C C . LEU A 1 304 ? -40.045 6.994 44.510 1.00 51.62 304 LEU A C 1
ATOM 2208 O O . LEU A 1 304 ? -40.235 6.078 43.701 1.00 51.62 304 LEU A O 1
ATOM 2212 N N . ASP A 1 305 ? -38.842 7.274 45.011 1.00 51.22 305 ASP A N 1
ATOM 2213 C CA . ASP A 1 305 ? -37.719 6.351 44.873 1.00 51.22 305 ASP A CA 1
ATOM 2214 C C . ASP A 1 305 ? -37.870 5.252 45.926 1.00 51.22 305 ASP A C 1
ATOM 2216 O O . ASP A 1 305 ? -37.849 5.544 47.122 1.00 51.22 305 ASP A O 1
ATOM 2220 N N . ASN A 1 306 ? -38.000 4.012 45.444 1.00 47.06 306 ASN A N 1
ATOM 2221 C CA . ASN A 1 306 ? -38.141 2.766 46.205 1.00 47.06 306 ASN A CA 1
ATOM 2222 C C . ASN A 1 306 ? -37.348 2.680 47.527 1.00 47.06 306 ASN A C 1
ATOM 2224 O O . ASN A 1 306 ? -37.811 2.142 48.529 1.00 47.06 306 ASN A O 1
ATOM 2228 N N . GLY A 1 307 ? -36.100 3.158 47.469 1.00 47.12 307 GLY A N 1
ATOM 2229 C CA . GLY A 1 307 ? -34.962 2.604 48.216 1.00 47.12 307 GLY A CA 1
ATOM 2230 C C . GLY A 1 307 ? -33.874 2.024 47.292 1.00 47.12 307 GLY A C 1
ATOM 2231 O O . GLY A 1 307 ? -32.768 1.710 47.739 1.00 47.12 307 GLY A O 1
ATOM 2232 N N . SER A 1 308 ? -34.135 1.978 45.980 1.00 42.09 308 SER A N 1
ATOM 2233 C CA . SER A 1 308 ? -33.141 1.694 44.944 1.00 42.09 308 SER A CA 1
ATOM 2234 C C . SER A 1 308 ? -31.999 2.722 44.933 1.00 42.09 308 SER A C 1
ATOM 2236 O O . SER A 1 308 ? -32.208 3.921 45.081 1.00 42.09 308 SER A O 1
ATOM 2238 N N . LEU A 1 309 ? -30.765 2.284 44.667 1.00 40.94 309 LEU A N 1
ATOM 2239 C CA . LEU A 1 309 ? -29.601 3.183 44.595 1.00 40.94 309 LEU A CA 1
ATOM 2240 C C . LEU A 1 309 ? -29.599 4.148 43.382 1.00 40.94 309 LEU A C 1
ATOM 2242 O O . LEU A 1 309 ? -28.677 4.959 43.280 1.00 40.94 309 LEU A O 1
ATOM 2246 N N . PHE A 1 310 ? -30.543 4.042 42.431 1.00 50.88 310 PHE A N 1
ATOM 2247 C CA . PHE A 1 310 ? -30.414 4.657 41.097 1.00 50.88 310 PHE A CA 1
ATOM 2248 C C . PHE A 1 310 ? -31.734 5.080 40.411 1.00 50.88 310 PHE A C 1
ATOM 2250 O O . PHE A 1 310 ? -31.892 4.821 39.217 1.00 50.88 310 PHE A O 1
ATOM 2257 N N . GLU A 1 311 ? -32.644 5.772 41.105 1.00 51.97 311 GLU A N 1
ATOM 2258 C CA . GLU A 1 311 ? -33.855 6.360 40.496 1.00 51.97 311 GLU A CA 1
ATOM 2259 C C . GLU A 1 311 ? -34.692 5.336 39.690 1.00 51.97 311 GLU A C 1
ATOM 2261 O O . GLU A 1 311 ? -34.900 5.495 38.480 1.00 51.97 311 GLU A O 1
ATOM 2266 N N . THR A 1 312 ? -35.212 4.282 40.331 1.00 48.41 312 THR A N 1
ATOM 2267 C CA . THR A 1 312 ? -36.347 3.527 39.764 1.00 48.41 312 THR A CA 1
ATOM 2268 C C . THR A 1 312 ? -37.655 4.085 40.323 1.00 48.41 312 THR A C 1
ATOM 2270 O O . THR A 1 312 ? -38.138 3.579 41.337 1.00 48.41 312 THR A O 1
ATOM 2273 N N . PRO A 1 313 ? -38.248 5.129 39.703 1.00 53.41 313 PRO A N 1
ATOM 2274 C CA . PRO A 1 313 ? -39.510 5.672 40.173 1.00 53.41 313 PRO A CA 1
ATOM 2275 C C . PRO A 1 313 ? -40.593 4.597 40.072 1.00 53.41 313 PRO A C 1
ATOM 2277 O O . PRO A 1 313 ? -40.895 4.098 38.984 1.00 53.41 313 PRO A O 1
ATOM 2280 N N . THR A 1 314 ? -41.179 4.245 41.210 1.00 51.47 314 THR A N 1
ATOM 2281 C CA . THR A 1 314 ? -42.349 3.365 41.283 1.00 51.47 314 THR A CA 1
ATOM 2282 C C . THR A 1 314 ? -43.517 4.127 41.897 1.00 51.47 314 THR A C 1
ATOM 2284 O O . THR A 1 314 ? -43.348 5.180 42.515 1.00 51.47 314 THR A O 1
ATOM 2287 N N . LEU A 1 315 ? -44.730 3.635 41.656 1.00 54.34 315 LEU A N 1
ATOM 2288 C CA . LEU A 1 315 ? -45.949 4.270 42.138 1.00 54.34 315 LEU A CA 1
ATOM 2289 C C . LEU A 1 315 ? -46.141 3.982 43.628 1.00 54.34 315 LEU A C 1
ATOM 2291 O O . LEU A 1 315 ? -46.481 2.858 44.013 1.00 54.34 315 LEU A O 1
ATOM 2295 N N . ALA A 1 316 ? -46.000 5.006 44.466 1.00 51.34 316 ALA A N 1
ATOM 2296 C CA . ALA A 1 316 ? -46.342 4.888 45.877 1.00 51.34 316 ALA A CA 1
ATOM 2297 C C . ALA A 1 316 ? -47.853 5.110 46.066 1.00 51.34 316 ALA A C 1
ATOM 2299 O O . ALA A 1 316 ? -48.333 6.229 46.227 1.00 51.34 316 ALA A O 1
ATOM 2300 N N . LEU A 1 317 ? -48.621 4.016 46.031 1.00 52.62 317 LEU A N 1
ATOM 2301 C CA . LEU A 1 317 ? -50.079 4.037 46.209 1.00 52.62 317 LEU A CA 1
ATOM 2302 C C . LEU A 1 317 ? -50.459 4.386 47.661 1.00 52.62 317 LEU A C 1
ATOM 2304 O O . LEU A 1 317 ? -49.897 3.823 48.599 1.00 52.62 317 LEU A O 1
ATOM 2308 N N . TYR A 1 318 ? -51.462 5.246 47.866 1.00 53.28 318 TYR A N 1
ATOM 2309 C CA . TYR A 1 318 ? -51.925 5.682 49.196 1.00 53.28 318 TYR A CA 1
ATOM 2310 C C . TYR A 1 318 ? -52.259 4.542 50.166 1.00 53.28 318 TYR A C 1
ATOM 2312 O O . TYR A 1 318 ? -52.798 3.518 49.752 1.00 53.28 318 TYR A O 1
ATOM 2320 N N . ALA A 1 319 ? -52.034 4.771 51.470 1.00 53.38 319 ALA A N 1
ATOM 2321 C CA . ALA A 1 319 ? -52.278 3.848 52.596 1.00 53.38 319 ALA A CA 1
ATOM 2322 C C . ALA A 1 319 ? -53.600 3.055 52.525 1.00 53.38 319 ALA A C 1
ATOM 2324 O O . ALA A 1 319 ? -53.648 1.877 52.862 1.00 53.38 319 ALA A O 1
ATOM 2325 N N . SER A 1 320 ? -54.670 3.703 52.066 1.00 51.25 320 SER A N 1
ATOM 2326 C CA . SER A 1 320 ? -56.029 3.163 51.966 1.00 51.25 320 SER A CA 1
ATOM 2327 C C . SER A 1 320 ? -56.377 2.537 50.609 1.00 51.25 320 SER A C 1
ATOM 2329 O O . SER A 1 320 ? -57.528 2.152 50.402 1.00 51.25 320 SER A O 1
ATOM 2331 N N . SER A 1 321 ? -55.434 2.460 49.665 1.00 53.66 321 SER A N 1
ATOM 2332 C CA . SER A 1 321 ? -55.682 1.867 48.352 1.00 53.66 321 SER A CA 1
ATOM 2333 C C . SER A 1 321 ? -55.879 0.358 48.477 1.00 53.66 321 SER A C 1
ATOM 2335 O O . SER A 1 321 ? -54.980 -0.358 48.920 1.00 53.66 321 SER A O 1
ATOM 2337 N N . VAL A 1 322 ? -57.043 -0.129 48.031 1.00 54.72 322 VAL A N 1
ATOM 2338 C CA . VAL A 1 322 ? -57.410 -1.560 48.014 1.00 54.72 322 VAL A CA 1
ATOM 2339 C C . VAL A 1 322 ? -56.458 -2.430 47.184 1.00 54.72 322 VAL A C 1
ATOM 2341 O O . VAL A 1 322 ? -56.514 -3.653 47.267 1.00 54.72 322 VAL A O 1
ATOM 2344 N N . ALA A 1 323 ? -55.587 -1.800 46.393 1.00 53.47 323 ALA A N 1
ATOM 2345 C CA . ALA A 1 323 ? -54.523 -2.439 45.642 1.00 53.47 323 ALA A CA 1
ATOM 2346 C C . ALA A 1 323 ? -53.540 -3.221 46.523 1.00 53.47 323 ALA A C 1
ATOM 2348 O O . ALA A 1 323 ? -53.416 -4.433 46.365 1.00 53.47 323 ALA A O 1
ATOM 2349 N N . ILE A 1 324 ? -52.878 -2.544 47.465 1.00 58.50 324 ILE A N 1
ATOM 2350 C CA . ILE A 1 324 ? -51.710 -3.074 48.199 1.00 58.50 324 ILE A CA 1
ATOM 2351 C C . ILE A 1 324 ? -52.043 -4.292 49.085 1.00 58.50 324 ILE A C 1
ATOM 2353 O O . ILE A 1 324 ? -51.152 -5.011 49.512 1.00 58.50 324 ILE A O 1
ATOM 2357 N N . ASP A 1 325 ? -53.319 -4.612 49.299 1.00 56.44 325 ASP A N 1
ATOM 2358 C CA . ASP A 1 325 ? -53.736 -5.760 50.111 1.00 56.44 325 ASP A CA 1
ATOM 2359 C C . ASP A 1 325 ? -54.585 -6.797 49.340 1.00 56.44 325 ASP A C 1
ATOM 2361 O O . ASP A 1 325 ? -55.296 -7.601 49.941 1.00 56.44 325 ASP A O 1
ATOM 2365 N N . ALA A 1 326 ? -54.521 -6.838 48.004 1.00 56.25 326 ALA A N 1
ATOM 2366 C CA . ALA A 1 326 ? -55.338 -7.768 47.207 1.00 56.25 326 ALA A CA 1
ATOM 2367 C C . ALA A 1 326 ? -54.703 -9.152 46.933 1.00 56.25 326 ALA A C 1
ATOM 2369 O O . ALA A 1 326 ? -55.376 -10.047 46.408 1.00 56.25 326 ALA A O 1
ATOM 2370 N N . GLY A 1 327 ? -53.424 -9.364 47.262 1.00 55.78 327 GLY A N 1
ATOM 2371 C CA . GLY A 1 327 ? -52.718 -10.615 46.974 1.00 55.78 327 GLY A CA 1
ATOM 2372 C C . GLY A 1 327 ? -53.010 -11.754 47.958 1.00 55.78 327 GLY A C 1
ATOM 2373 O O . GLY A 1 327 ? -52.896 -11.591 49.173 1.00 55.78 327 GLY A O 1
ATOM 2374 N N . THR A 1 328 ? -53.308 -12.952 47.437 1.00 54.72 328 THR A N 1
ATOM 2375 C CA . THR A 1 328 ? -53.487 -14.179 48.247 1.00 54.72 328 THR A CA 1
ATOM 2376 C C . THR A 1 328 ? -52.304 -15.145 48.106 1.00 54.72 328 THR A C 1
ATOM 2378 O O . THR A 1 328 ? -51.513 -15.085 47.165 1.00 54.72 328 THR A O 1
ATOM 2381 N N . SER A 1 329 ? -52.138 -16.054 49.070 1.00 51.78 329 SER A N 1
ATOM 2382 C CA . SER A 1 329 ? -50.930 -16.882 49.215 1.00 51.78 329 SER A CA 1
ATOM 2383 C C . SER A 1 329 ? -50.754 -18.017 48.195 1.00 51.78 329 SER A C 1
ATOM 2385 O O . SER A 1 329 ? -49.688 -18.628 48.175 1.00 51.78 329 SER A O 1
ATOM 2387 N N . SER A 1 330 ? -51.737 -18.306 47.337 1.00 50.38 330 SER A N 1
ATOM 2388 C CA . SER A 1 330 ? -51.742 -19.493 46.463 1.00 50.38 330 SER A CA 1
ATOM 2389 C C . SER A 1 330 ? -51.052 -19.326 45.097 1.00 50.38 330 SER A C 1
ATOM 2391 O O . SER A 1 330 ? -50.981 -20.294 44.343 1.00 50.38 330 SER A O 1
ATOM 2393 N N . GLY A 1 331 ? -50.565 -18.127 44.746 1.00 48.47 331 GLY A N 1
ATOM 2394 C CA . GLY A 1 331 ? -50.055 -17.799 43.397 1.00 48.47 331 GLY A CA 1
ATOM 2395 C C . GLY A 1 331 ? -48.528 -17.705 43.219 1.00 48.47 331 GLY A C 1
ATOM 2396 O O . GLY A 1 331 ? -48.063 -17.447 42.101 1.00 48.47 331 GLY A O 1
ATOM 2397 N N . MET A 1 332 ? -47.746 -17.883 44.291 1.00 49.38 332 MET A N 1
ATOM 2398 C CA . MET A 1 332 ? -46.277 -17.783 44.278 1.00 49.38 332 MET A CA 1
ATOM 2399 C C . MET A 1 332 ? -45.627 -19.065 44.799 1.00 49.38 332 MET A C 1
ATOM 2401 O O . MET A 1 332 ? -45.641 -19.348 45.995 1.00 49.38 332 MET A O 1
ATOM 2405 N N . ASN A 1 333 ? -45.032 -19.834 43.888 1.00 44.69 333 ASN A N 1
ATOM 2406 C CA . ASN A 1 333 ? -44.430 -21.126 44.192 1.00 44.69 333 ASN A CA 1
ATOM 2407 C C . ASN A 1 333 ? -42.910 -20.983 44.430 1.00 44.69 333 ASN A C 1
ATOM 2409 O O . ASN A 1 333 ? -42.115 -21.338 43.565 1.00 44.69 333 ASN A O 1
ATOM 2413 N N . GLY A 1 334 ? -42.521 -20.453 45.600 1.00 47.56 334 GLY A N 1
ATOM 2414 C CA . GLY A 1 334 ? -41.161 -20.603 46.152 1.00 47.56 334 GLY A CA 1
ATOM 2415 C C . GLY A 1 334 ? -40.350 -19.332 46.486 1.00 47.56 334 GLY A C 1
ATOM 2416 O O . GLY A 1 334 ? -40.123 -18.479 45.639 1.00 47.56 334 GLY A O 1
ATOM 2417 N N . VAL A 1 335 ? -39.816 -19.317 47.718 1.00 38.50 335 VAL A N 1
ATOM 2418 C CA . VAL A 1 335 ? -38.537 -18.702 48.160 1.00 38.50 335 VAL A CA 1
ATOM 2419 C C . VAL A 1 335 ? -38.341 -17.171 48.044 1.00 38.50 335 VAL A C 1
ATOM 2421 O O . VAL A 1 335 ? -37.305 -16.716 47.570 1.00 38.50 335 VAL A O 1
ATOM 2424 N N . VAL A 1 336 ? -39.252 -16.363 48.603 1.00 38.56 336 VAL A N 1
ATOM 2425 C CA . VAL A 1 336 ? -38.924 -14.992 49.071 1.00 38.56 336 VAL A CA 1
ATOM 2426 C C . VAL A 1 336 ? -39.578 -14.746 50.446 1.00 38.56 336 VAL A C 1
ATOM 2428 O O . VAL A 1 336 ? -40.765 -15.065 50.595 1.00 38.56 336 VAL A O 1
ATOM 2431 N N . PRO A 1 337 ? -38.855 -14.230 51.466 1.00 43.56 337 PRO A N 1
ATOM 2432 C CA . PRO A 1 337 ? -39.444 -13.841 52.751 1.00 43.56 337 PRO A CA 1
ATOM 2433 C C . PRO A 1 337 ? -40.484 -12.726 52.592 1.00 43.56 337 PRO A C 1
ATOM 2435 O O . PRO A 1 337 ? -40.335 -11.848 51.749 1.00 43.56 337 PRO A O 1
ATOM 2438 N N . ILE A 1 338 ? -41.537 -12.752 53.409 1.00 44.03 338 ILE A N 1
ATOM 2439 C CA . ILE A 1 338 ? -42.603 -11.741 53.374 1.00 44.03 338 ILE A CA 1
ATOM 2440 C C . ILE A 1 338 ? -42.151 -10.530 54.206 1.00 44.03 338 ILE A C 1
ATOM 2442 O O . ILE A 1 338 ? -41.888 -10.719 55.398 1.00 44.03 338 ILE A O 1
ATOM 2446 N N . PRO A 1 339 ? -42.081 -9.309 53.642 1.00 45.06 339 PRO A N 1
ATOM 2447 C CA . PRO A 1 339 ? -41.912 -8.097 54.436 1.00 45.06 339 PRO A CA 1
ATOM 2448 C C . PRO A 1 339 ? -43.064 -7.973 55.437 1.00 45.06 339 PRO A C 1
ATOM 2450 O O . PRO A 1 339 ? -44.230 -8.093 55.069 1.00 45.06 339 PRO A O 1
ATOM 2453 N N . CYS A 1 340 ? -42.765 -7.735 56.715 1.00 45.12 340 CYS A N 1
ATOM 2454 C CA . CYS A 1 340 ? -43.804 -7.534 57.733 1.00 45.12 340 CYS A CA 1
ATOM 2455 C C . CYS A 1 340 ? -44.535 -6.189 57.595 1.00 45.12 340 CYS A C 1
ATOM 2457 O O . CYS A 1 340 ? -45.486 -5.939 58.333 1.00 45.12 340 CYS A O 1
ATOM 2459 N N . LYS A 1 341 ? -44.087 -5.345 56.659 1.00 46.22 341 LYS A N 1
ATOM 2460 C CA . LYS A 1 341 ? -44.612 -4.025 56.335 1.00 46.22 341 LYS A CA 1
ATOM 2461 C C . LYS A 1 341 ? -44.740 -3.852 54.829 1.00 46.22 341 LYS A C 1
ATOM 2463 O O . LYS A 1 341 ? -43.951 -4.429 54.088 1.00 46.22 341 LYS A O 1
ATOM 2468 N N . ASP A 1 342 ? -45.699 -3.040 54.409 1.00 49.97 342 ASP A N 1
ATOM 2469 C CA . ASP A 1 342 ? -45.819 -2.571 53.028 1.00 49.97 342 ASP A CA 1
ATOM 2470 C C . ASP A 1 342 ? -44.777 -1.486 52.673 1.00 49.97 342 ASP A C 1
ATOM 2472 O O . ASP A 1 342 ? -44.059 -0.982 53.544 1.00 49.97 342 ASP A O 1
ATOM 2476 N N . GLN A 1 343 ? -44.764 -1.060 51.402 1.00 47.34 343 GLN A N 1
ATOM 2477 C CA . GLN A 1 343 ? -43.922 0.030 50.873 1.00 47.34 343 GLN A CA 1
ATOM 2478 C C . GLN A 1 343 ? -44.170 1.428 51.497 1.00 47.34 343 GLN A C 1
ATOM 2480 O O . GLN A 1 343 ? -43.666 2.433 51.003 1.00 47.34 343 GLN A O 1
ATOM 2485 N N . ARG A 1 344 ? -44.991 1.523 52.551 1.00 48.50 344 ARG A N 1
ATOM 2486 C CA . ARG A 1 344 ? -45.349 2.748 53.288 1.00 48.50 344 ARG A CA 1
ATOM 2487 C C . ARG A 1 344 ? -45.053 2.620 54.790 1.00 48.50 344 ARG A C 1
ATOM 2489 O O . ARG A 1 344 ? -45.289 3.570 55.535 1.00 48.50 344 ARG A O 1
ATOM 2496 N N . GLY A 1 345 ? -44.590 1.452 55.244 1.00 47.81 345 GLY A N 1
ATOM 2497 C CA . GLY A 1 345 ? -44.276 1.166 56.642 1.00 47.81 345 GLY A CA 1
ATOM 2498 C C . GLY A 1 345 ? -45.388 0.548 57.490 1.00 47.81 345 GLY A C 1
ATOM 2499 O O . GLY A 1 345 ? -45.159 0.258 58.672 1.00 47.81 345 GLY A O 1
ATOM 2500 N N . TYR A 1 346 ? -46.582 0.310 56.939 1.00 49.19 346 TYR A N 1
ATOM 2501 C CA . TYR A 1 346 ? -47.691 -0.267 57.705 1.00 49.19 346 TYR A CA 1
ATOM 2502 C C . TYR A 1 346 ? -47.596 -1.788 57.774 1.00 49.19 346 TYR A C 1
ATOM 2504 O O . TYR A 1 346 ? -47.352 -2.463 56.780 1.00 49.19 346 TYR A O 1
ATOM 2512 N N . MET A 1 347 ? -47.839 -2.336 58.966 1.00 49.97 347 MET A N 1
ATOM 2513 C CA . MET A 1 347 ? -47.814 -3.778 59.216 1.00 49.97 347 MET A CA 1
ATOM 2514 C C . MET A 1 347 ? -49.015 -4.475 58.553 1.00 49.97 347 MET A C 1
ATOM 2516 O O . MET A 1 347 ? -50.139 -4.302 59.029 1.00 49.97 347 MET A O 1
ATOM 2520 N N . SER A 1 348 ? -48.800 -5.295 57.515 1.00 50.78 348 SER A N 1
ATOM 2521 C CA . SER A 1 348 ? -49.875 -6.104 56.909 1.00 50.78 348 SER A CA 1
ATOM 2522 C C . SER A 1 348 ? -49.922 -7.511 57.515 1.00 50.78 348 SER A C 1
ATOM 2524 O O . SER A 1 348 ? -48.903 -8.189 57.654 1.00 50.78 348 SER A O 1
ATOM 2526 N N . ALA A 1 349 ? -51.116 -7.943 57.933 1.00 48.97 349 ALA A N 1
ATOM 2527 C CA . ALA A 1 349 ? -51.294 -9.124 58.784 1.00 48.97 349 ALA A CA 1
ATOM 2528 C C . ALA A 1 349 ? -51.808 -10.380 58.052 1.00 48.97 349 ALA A C 1
ATOM 2530 O O . ALA A 1 349 ? -51.713 -11.477 58.603 1.00 48.97 349 ALA A O 1
ATOM 2531 N N . THR A 1 350 ? -52.377 -10.248 56.847 1.00 50.91 350 THR A N 1
ATOM 2532 C CA . THR A 1 350 ? -53.057 -11.368 56.149 1.00 50.91 350 THR A CA 1
ATOM 2533 C C . THR A 1 350 ? -52.996 -11.336 54.620 1.00 50.91 350 THR A C 1
ATOM 2535 O O . THR A 1 350 ? -53.400 -12.307 53.979 1.00 50.91 350 THR A O 1
ATOM 2538 N N . THR A 1 351 ? -52.516 -10.249 54.027 1.00 51.94 351 THR A N 1
ATOM 2539 C CA . THR A 1 351 ? -52.659 -9.920 52.602 1.00 51.94 351 THR A CA 1
ATOM 2540 C C . THR A 1 351 ? -51.297 -9.587 51.998 1.00 51.94 351 THR A C 1
ATOM 2542 O O . THR A 1 351 ? -50.369 -9.228 52.719 1.00 51.94 351 THR A O 1
ATOM 2545 N N . ARG A 1 352 ? -51.121 -9.816 50.691 1.00 55.88 352 ARG A N 1
ATOM 2546 C CA . ARG A 1 352 ? -49.843 -9.574 50.002 1.00 55.88 352 ARG A CA 1
ATOM 2547 C C . ARG A 1 352 ? -49.918 -8.351 49.105 1.00 55.88 352 ARG A C 1
ATOM 2549 O O . ARG A 1 352 ? -50.887 -8.201 48.360 1.00 55.88 352 ARG A O 1
ATOM 2556 N N . ASP A 1 353 ? -48.825 -7.597 49.127 1.00 54.62 353 ASP A N 1
ATOM 2557 C CA . ASP A 1 353 ? -48.582 -6.472 48.237 1.00 54.62 353 ASP A CA 1
ATOM 2558 C C . ASP A 1 353 ? -48.597 -6.903 46.763 1.00 54.62 353 ASP A C 1
ATOM 2560 O O . ASP A 1 353 ? -47.989 -7.913 46.392 1.00 54.62 353 ASP A O 1
ATOM 2564 N N . ILE A 1 354 ? -49.326 -6.140 45.945 1.00 57.00 354 ILE A N 1
ATOM 2565 C CA . ILE A 1 354 ? -49.283 -6.191 44.470 1.00 57.00 354 ILE A CA 1
ATOM 2566 C C . ILE A 1 354 ? -48.510 -4.986 43.895 1.00 57.00 354 ILE A C 1
ATOM 2568 O O . ILE A 1 354 ? -48.410 -4.820 42.680 1.00 57.00 354 ILE A O 1
ATOM 2572 N N . GLY A 1 355 ? -48.006 -4.123 44.781 1.00 57.19 355 GLY A N 1
ATOM 2573 C CA . GLY A 1 355 ? -47.110 -3.013 44.522 1.00 57.19 355 GLY A CA 1
ATOM 2574 C C . GLY A 1 355 ? -45.717 -3.470 44.101 1.00 57.19 355 GLY A C 1
ATOM 2575 O O . GLY A 1 355 ? -45.325 -4.632 44.235 1.00 57.19 355 GLY A O 1
ATOM 2576 N N . ALA A 1 356 ? -44.971 -2.525 43.538 1.00 59.41 356 ALA A N 1
ATOM 2577 C CA . ALA A 1 356 ? -43.777 -2.819 42.767 1.00 59.41 356 ALA A CA 1
ATOM 2578 C C . ALA A 1 356 ? -42.436 -2.592 43.506 1.00 59.41 356 ALA A C 1
ATOM 2580 O O . ALA A 1 356 ? -41.458 -2.546 42.760 1.00 59.41 356 ALA A O 1
ATOM 2581 N N . PHE A 1 357 ? -42.395 -2.491 44.874 1.00 51.75 357 PHE A N 1
ATOM 2582 C CA . PHE A 1 357 ? -41.298 -2.871 45.851 1.00 51.75 357 PHE A CA 1
ATOM 2583 C C . PHE A 1 357 ? -41.086 -1.915 47.112 1.00 51.75 357 PHE A C 1
ATOM 2585 O O . PHE A 1 357 ? -41.327 -0.717 46.991 1.00 51.75 357 PHE A O 1
ATOM 2592 N N . GLU A 1 358 ? -40.578 -2.428 48.281 1.00 49.25 358 GLU A N 1
ATOM 2593 C CA . GLU A 1 358 ? -39.820 -1.769 49.445 1.00 49.25 358 GLU A CA 1
ATOM 2594 C C . GLU A 1 358 ? -40.397 -1.581 50.929 1.00 49.25 358 GLU A C 1
ATOM 2596 O O . GLU A 1 358 ? -41.183 -2.437 51.331 1.00 49.25 358 GLU A O 1
ATOM 2601 N N . TYR A 1 359 ? -39.923 -0.645 51.829 1.00 39.19 359 TYR A N 1
ATOM 2602 C CA . TYR A 1 359 ? -39.902 -0.787 53.358 1.00 39.19 359 TYR A CA 1
ATOM 2603 C C . TYR A 1 359 ? -39.814 0.490 54.332 1.00 39.19 359 TYR A C 1
ATOM 2605 O O . TYR A 1 359 ? -39.529 1.582 53.856 1.00 39.19 359 TYR A O 1
ATOM 2613 N N . ASP A 1 360 ? -39.986 0.382 55.699 1.00 39.84 360 ASP A N 1
ATOM 2614 C CA . ASP A 1 360 ? -39.823 1.451 56.789 1.00 39.84 360 ASP A CA 1
ATOM 2615 C C . ASP A 1 360 ? -39.611 0.960 58.293 1.00 39.84 360 ASP A C 1
ATOM 2617 O O . ASP A 1 360 ? -39.912 -0.199 58.588 1.00 39.84 360 ASP A O 1
ATOM 2621 N N . ALA A 1 361 ? -39.204 1.825 59.282 1.00 38.38 361 ALA A N 1
ATOM 2622 C CA . ALA A 1 361 ? -39.493 1.759 60.772 1.00 38.38 361 ALA A CA 1
ATOM 2623 C C . ALA A 1 361 ? -39.015 2.983 61.646 1.00 38.38 361 ALA A C 1
ATOM 2625 O O . ALA A 1 361 ? -38.086 3.658 61.222 1.00 38.38 361 ALA A O 1
ATOM 2626 N N . ALA A 1 362 ? -39.405 3.274 62.928 1.00 40.84 362 ALA A N 1
ATOM 2627 C CA . ALA A 1 362 ? -40.602 3.102 63.826 1.00 40.84 362 ALA A CA 1
ATOM 2628 C C . ALA A 1 362 ? -40.386 3.798 65.244 1.00 40.84 362 ALA A C 1
ATOM 2630 O O . ALA A 1 362 ? -39.242 4.107 65.568 1.00 40.84 362 ALA A O 1
ATOM 2631 N N . LEU A 1 363 ? -41.406 4.044 66.123 1.00 41.44 363 LEU A N 1
ATOM 2632 C CA . LEU A 1 363 ? -41.248 4.719 67.471 1.00 41.44 363 LEU A CA 1
ATOM 2633 C C . LEU A 1 363 ? -42.405 4.520 68.528 1.00 41.44 363 LEU A C 1
ATOM 2635 O O . LEU A 1 363 ? -43.526 4.190 68.136 1.00 41.44 363 LEU A O 1
ATOM 2639 N N . ASN A 1 364 ? -42.186 4.772 69.851 1.00 33.81 364 ASN A N 1
ATOM 2640 C CA . ASN A 1 364 ? -43.222 4.934 70.928 1.00 33.81 364 ASN A CA 1
ATOM 2641 C C . ASN A 1 364 ? -42.735 5.554 72.294 1.00 33.81 364 ASN A C 1
ATOM 2643 O O . ASN A 1 364 ? -41.541 5.806 72.427 1.00 33.81 364 ASN A O 1
ATOM 2647 N N . VAL A 1 365 ? -43.620 5.797 73.304 1.00 35.19 365 VAL A N 1
ATOM 2648 C CA . VAL A 1 365 ? -43.315 6.441 74.638 1.00 35.19 365 VAL A CA 1
ATOM 2649 C C . VAL A 1 365 ? -44.223 6.025 75.855 1.00 35.19 365 VAL A C 1
ATOM 2651 O O . VAL A 1 365 ? -45.367 5.641 75.618 1.00 35.19 365 VAL A O 1
ATOM 2654 N N . PRO A 1 366 ? -43.790 6.144 77.151 1.00 36.81 366 PRO A N 1
ATOM 2655 C CA . PRO A 1 366 ? -44.560 5.756 78.373 1.00 36.81 366 PRO A CA 1
ATOM 2656 C C . PRO A 1 366 ? -44.771 6.855 79.478 1.00 36.81 366 PRO A C 1
ATOM 2658 O O . PRO A 1 366 ? -44.323 7.988 79.323 1.00 36.81 366 PRO A O 1
ATOM 2661 N N . GLY A 1 367 ? -45.397 6.521 80.636 1.00 26.98 367 GLY A N 1
ATOM 2662 C CA . GLY A 1 367 ? -45.530 7.383 81.851 1.00 26.98 367 GLY A CA 1
ATOM 2663 C C . GLY A 1 367 ? -46.123 6.688 83.116 1.00 26.98 367 GLY A C 1
ATOM 2664 O O . GLY A 1 367 ? -46.639 5.579 82.997 1.00 26.98 367 GLY A O 1
ATOM 2665 N N . SER A 1 368 ? -46.055 7.289 84.332 1.00 50.44 368 SER A N 1
ATOM 2666 C CA . SER A 1 368 ? -46.501 6.657 85.616 1.00 50.44 368 SER A CA 1
ATOM 2667 C C . SER A 1 368 ? -46.850 7.611 86.802 1.00 50.44 368 SER A C 1
ATOM 2669 O O . SER A 1 368 ? -46.749 8.830 86.684 1.00 50.44 368 SER A O 1
ATOM 2671 N N . ILE A 1 369 ? -47.234 7.046 87.972 1.00 51.78 369 ILE A N 1
ATOM 2672 C CA . ILE A 1 369 ? -47.315 7.696 89.316 1.00 51.78 369 ILE A CA 1
ATOM 2673 C C . ILE A 1 369 ? -46.144 7.240 90.236 1.00 51.78 369 ILE A C 1
ATOM 2675 O O . ILE A 1 369 ? -45.477 6.264 89.893 1.00 51.78 369 ILE A O 1
ATOM 2679 N N . THR A 1 370 ? -45.814 7.950 91.343 1.00 55.59 370 THR A N 1
ATOM 2680 C CA . THR A 1 370 ? -44.381 8.139 91.670 1.00 55.59 370 THR A CA 1
ATOM 2681 C C . THR A 1 370 ? -43.909 7.859 93.110 1.00 55.59 370 THR A C 1
ATOM 2683 O O . THR A 1 370 ? -43.512 8.764 93.855 1.00 55.59 370 THR A O 1
ATOM 2686 N N . VAL A 1 371 ? -43.753 6.574 93.431 1.00 55.62 371 VAL A N 1
ATOM 2687 C CA . VAL A 1 371 ? -42.444 6.151 93.954 1.00 55.62 371 VAL A CA 1
ATOM 2688 C C . VAL A 1 371 ? -41.487 6.256 92.761 1.00 55.62 371 VAL A C 1
ATOM 2690 O O . VAL A 1 371 ? -41.511 5.415 91.871 1.00 55.62 371 VAL A O 1
ATOM 2693 N N . SER A 1 372 ? -40.749 7.364 92.668 1.00 69.44 372 SER A N 1
ATOM 2694 C CA . SER A 1 372 ? -39.879 7.665 91.522 1.00 69.44 372 SER A CA 1
ATOM 2695 C C . SER A 1 372 ? -38.651 6.757 91.456 1.00 69.44 372 SER A C 1
ATOM 2697 O O . SER A 1 372 ? -38.134 6.522 90.370 1.00 69.44 372 SER A O 1
ATOM 2699 N N . ALA A 1 373 ? -38.222 6.205 92.592 1.00 71.38 373 ALA A N 1
ATOM 2700 C CA . ALA A 1 373 ? -37.364 5.031 92.644 1.00 71.38 373 ALA A CA 1
ATOM 2701 C C . ALA A 1 373 ? -37.785 4.145 93.816 1.00 71.38 373 ALA A C 1
ATOM 2703 O O . ALA A 1 373 ? -37.676 4.511 94.988 1.00 71.38 373 ALA A O 1
ATOM 2704 N N . HIS A 1 374 ? -38.283 2.968 93.469 1.00 83.69 374 HIS A N 1
ATOM 2705 C CA . HIS A 1 374 ? -38.448 1.856 94.387 1.00 83.69 374 HIS A CA 1
ATOM 2706 C C . HIS A 1 374 ? -37.057 1.318 94.779 1.00 83.69 374 HIS A C 1
ATOM 2708 O O . HIS A 1 374 ? -36.151 1.388 93.941 1.00 83.69 374 HIS A O 1
ATOM 2714 N N . PRO A 1 375 ? -36.853 0.761 95.992 1.00 76.50 375 PRO A N 1
ATOM 2715 C CA . PRO A 1 375 ? -35.634 0.032 96.296 1.00 76.50 375 PRO A CA 1
ATOM 2716 C C . PRO A 1 375 ? -35.462 -1.051 95.248 1.00 76.50 375 PRO A C 1
ATOM 2718 O O . PRO A 1 375 ? -36.296 -1.942 95.086 1.00 76.50 375 PRO A O 1
ATOM 2721 N N . SER A 1 376 ? -34.400 -0.912 94.475 1.00 80.75 376 SER A N 1
ATOM 2722 C CA . SER A 1 376 ? -34.056 -1.890 93.462 1.00 80.75 376 SER A CA 1
ATOM 2723 C C . SER A 1 376 ? -33.354 -3.057 94.148 1.00 80.75 376 SER A C 1
ATOM 2725 O O . SER A 1 376 ? -32.672 -2.834 95.154 1.00 80.75 376 SER A O 1
ATOM 2727 N N . PRO A 1 377 ? -33.508 -4.296 93.652 1.00 80.62 377 PRO A N 1
ATOM 2728 C CA . PRO A 1 377 ? -32.585 -5.369 93.980 1.00 80.62 377 PRO A CA 1
ATOM 2729 C C . PRO A 1 377 ? -31.143 -4.868 93.878 1.00 80.62 377 PRO A C 1
ATOM 2731 O O . PRO A 1 377 ? -30.766 -4.278 92.867 1.00 80.62 377 PRO A O 1
ATOM 2734 N N . VAL A 1 378 ? -30.361 -5.064 94.935 1.00 79.06 378 VAL A N 1
ATOM 2735 C CA . VAL A 1 378 ? -28.948 -4.692 94.946 1.00 79.06 378 VAL A CA 1
ATOM 2736 C C . VAL A 1 378 ? -28.159 -5.968 94.738 1.00 79.06 378 VAL A C 1
ATOM 2738 O O . VAL A 1 378 ? -28.142 -6.844 95.605 1.00 79.06 378 VAL A O 1
ATOM 2741 N N . VAL A 1 379 ? -27.501 -6.055 93.587 1.00 77.19 379 VAL A N 1
ATOM 2742 C CA . VAL A 1 379 ? -26.399 -6.990 93.391 1.00 77.19 379 VAL A CA 1
ATOM 2743 C C . VAL A 1 379 ? -25.167 -6.336 94.007 1.00 77.19 379 VAL A C 1
ATOM 2745 O O . VAL A 1 379 ? -24.787 -5.235 93.614 1.00 77.19 379 VAL A O 1
ATOM 2748 N N . ALA A 1 380 ? -24.600 -6.959 95.037 1.00 71.31 380 ALA A N 1
ATOM 2749 C CA . ALA A 1 380 ? -23.453 -6.427 95.756 1.00 71.31 380 ALA A CA 1
ATOM 2750 C C . ALA A 1 380 ? -22.211 -7.286 95.528 1.00 71.31 380 ALA A C 1
ATOM 2752 O O . ALA A 1 380 ? -22.229 -8.507 95.687 1.00 71.31 380 ALA A O 1
ATOM 2753 N N . CYS A 1 381 ? -21.103 -6.622 95.229 1.00 71.50 381 CYS A N 1
ATOM 2754 C CA . CYS A 1 381 ? -19.791 -7.247 95.176 1.00 71.50 381 CYS A CA 1
ATOM 2755 C C . CYS A 1 381 ? -19.312 -7.562 96.596 1.00 71.50 381 CYS A C 1
ATOM 2757 O O . CYS A 1 381 ? -19.498 -6.758 97.516 1.00 71.50 381 CYS A O 1
ATOM 2759 N N . SER A 1 382 ? -18.669 -8.715 96.782 1.00 65.44 382 SER A N 1
ATOM 2760 C CA . SER A 1 382 ? -18.131 -9.131 98.081 1.00 65.44 382 SER A CA 1
ATOM 2761 C C . SER A 1 382 ? -17.127 -8.101 98.616 1.00 65.44 382 SER A C 1
ATOM 2763 O O . SER A 1 382 ? -16.005 -8.010 98.125 1.00 65.44 382 SER A O 1
ATOM 2765 N N . GLY A 1 383 ? -17.527 -7.345 99.644 1.00 64.00 383 GLY A N 1
ATOM 2766 C CA . GLY A 1 383 ? -16.721 -6.283 100.264 1.00 64.00 383 GLY A CA 1
ATOM 2767 C C . GLY A 1 383 ? -17.175 -4.844 99.972 1.00 64.00 383 GLY A C 1
ATOM 2768 O O . GLY A 1 383 ? -16.714 -3.933 100.657 1.00 64.00 383 GLY A O 1
ATOM 2769 N N . SER A 1 384 ? -18.101 -4.632 99.031 1.00 70.88 384 SER A N 1
ATOM 2770 C CA . SER A 1 384 ? -18.617 -3.305 98.655 1.00 70.88 384 SER A CA 1
ATOM 2771 C C . SER A 1 384 ? -19.944 -2.991 99.355 1.00 70.88 384 SER A C 1
ATOM 2773 O O . SER A 1 384 ? -20.792 -3.877 99.472 1.00 70.88 384 SER A O 1
ATOM 2775 N N . PRO A 1 385 ? -20.184 -1.745 99.802 1.00 77.31 385 PRO A N 1
ATOM 2776 C CA . PRO A 1 385 ? -21.393 -1.407 100.547 1.00 77.31 385 PRO A CA 1
ATOM 2777 C C . PRO A 1 385 ? -22.663 -1.476 99.683 1.00 77.31 385 PRO A C 1
ATOM 2779 O O . PRO A 1 385 ? -22.784 -0.772 98.683 1.00 77.31 385 PRO A O 1
ATOM 2782 N N . ALA A 1 386 ? -23.652 -2.258 100.118 1.00 80.62 386 ALA A N 1
ATOM 2783 C CA . ALA A 1 386 ? -24.978 -2.302 99.506 1.00 80.62 386 ALA A CA 1
ATOM 2784 C C . ALA A 1 386 ? -25.861 -1.173 100.056 1.00 80.62 386 ALA A C 1
ATOM 2786 O O . ALA A 1 386 ? -25.968 -1.001 101.273 1.00 80.62 386 ALA A O 1
ATOM 2787 N N . VAL A 1 387 ? -26.519 -0.417 99.174 1.00 86.19 387 VAL A N 1
ATOM 2788 C CA . VAL A 1 387 ? -27.382 0.713 99.547 1.00 86.19 387 VAL A CA 1
ATOM 2789 C C . VAL A 1 387 ? -28.770 0.525 98.948 1.00 86.19 387 VAL A C 1
ATOM 2791 O O . VAL A 1 387 ? -28.940 0.576 97.734 1.00 86.19 387 VAL A O 1
ATOM 2794 N N . PHE A 1 388 ? -29.775 0.372 99.806 1.00 86.38 388 PHE A N 1
ATOM 2795 C CA . PHE A 1 388 ? -31.179 0.460 99.420 1.00 86.38 388 PHE A CA 1
ATOM 2796 C C . PHE A 1 388 ? -31.665 1.885 99.656 1.00 86.38 388 PHE A C 1
ATOM 2798 O O . PHE A 1 388 ? -31.603 2.390 100.775 1.00 86.38 388 PHE A O 1
ATOM 2805 N N . SER A 1 389 ? -32.165 2.539 98.616 1.00 85.38 389 SER A N 1
ATOM 2806 C CA . SER A 1 389 ? -32.791 3.856 98.705 1.00 85.38 389 SER A CA 1
ATOM 2807 C C . SER A 1 389 ? -34.238 3.787 98.230 1.00 85.38 389 SER A C 1
ATOM 2809 O O . SER A 1 389 ? -34.622 2.890 97.480 1.00 85.38 389 SER A O 1
ATOM 2811 N N . ILE A 1 390 ? -35.063 4.721 98.696 1.00 84.88 390 ILE A N 1
ATOM 2812 C CA . ILE A 1 390 ? -36.439 4.858 98.237 1.00 84.88 390 ILE A CA 1
ATOM 2813 C C . ILE A 1 390 ? -36.749 6.328 97.949 1.00 84.88 390 ILE A C 1
ATOM 2815 O O . ILE A 1 390 ? -36.964 7.146 98.845 1.00 84.88 390 ILE A O 1
ATOM 2819 N N . SER A 1 391 ? -36.761 6.666 96.661 1.00 82.62 391 SER A N 1
ATOM 2820 C CA . SER A 1 391 ? -37.182 7.979 96.183 1.00 82.62 391 SER A CA 1
ATOM 2821 C C . SER A 1 391 ? -38.686 7.943 95.996 1.00 82.62 391 SER A C 1
ATOM 2823 O O . SER A 1 391 ? -39.228 7.315 95.089 1.00 82.62 391 SER A O 1
ATOM 2825 N N . SER A 1 392 ? -39.382 8.614 96.894 1.00 77.75 392 SER A N 1
ATOM 2826 C CA . SER A 1 392 ? -40.824 8.785 96.837 1.00 77.75 392 SER A CA 1
ATOM 2827 C C . SER A 1 392 ? -41.147 10.191 97.301 1.00 77.75 392 SER A C 1
ATOM 2829 O O . SER A 1 392 ? -40.334 10.851 97.948 1.00 77.75 392 SER A O 1
ATOM 2831 N N . ASN A 1 393 ? -42.360 10.642 97.022 1.00 73.12 393 ASN A N 1
ATOM 2832 C CA . ASN A 1 393 ? -42.858 11.869 97.622 1.00 73.12 393 ASN A CA 1
ATOM 2833 C C . ASN A 1 393 ? -43.355 11.661 99.074 1.00 73.12 393 ASN A C 1
ATOM 2835 O O . ASN A 1 393 ? -44.073 12.531 99.564 1.00 73.12 393 ASN A O 1
ATOM 2839 N N . ALA A 1 394 ? -43.040 10.532 99.731 1.00 73.81 394 ALA A N 1
ATOM 2840 C CA . ALA A 1 394 ? -43.571 10.144 101.040 1.00 73.81 394 ALA A CA 1
ATOM 2841 C C . ALA A 1 394 ? -42.894 10.836 102.236 1.00 73.81 394 ALA A C 1
ATOM 2843 O O . ALA A 1 394 ? -41.828 11.434 102.114 1.00 73.81 394 ALA A O 1
ATOM 2844 N N . GLU A 1 395 ? -43.541 10.751 103.401 1.00 78.75 395 GLU A N 1
ATOM 2845 C CA . GLU A 1 395 ? -43.223 11.549 104.594 1.00 78.75 395 GLU A CA 1
ATOM 2846 C C . GLU A 1 395 ? -42.513 10.748 105.705 1.00 78.75 395 GLU A C 1
ATOM 2848 O O . GLU A 1 395 ? -41.884 11.347 106.574 1.00 78.75 395 GLU A O 1
ATOM 2853 N N . SER A 1 396 ? -42.586 9.409 105.706 1.00 80.44 396 SER A N 1
ATOM 2854 C CA . SER A 1 396 ? -41.905 8.559 106.703 1.00 80.44 396 SER A CA 1
ATOM 2855 C C . SER A 1 396 ? -41.619 7.131 106.211 1.00 80.44 396 SER A C 1
ATOM 2857 O O . SER A 1 396 ? -42.265 6.647 105.277 1.00 80.44 396 SER A O 1
ATOM 2859 N N . PHE A 1 397 ? -40.634 6.480 106.851 1.00 86.62 397 PHE A N 1
ATOM 2860 C CA . PHE A 1 397 ? -39.968 5.253 106.391 1.00 86.62 397 PHE A CA 1
ATOM 2861 C C . PHE A 1 397 ? -39.653 4.293 107.556 1.00 86.62 397 PHE A C 1
ATOM 2863 O O . PHE A 1 397 ? -39.264 4.736 108.638 1.00 86.62 397 PHE A O 1
ATOM 2870 N N . GLN A 1 398 ? -39.734 2.979 107.323 1.00 91.12 398 GLN A N 1
ATOM 2871 C CA . GLN A 1 398 ? -39.187 1.938 108.210 1.00 91.12 398 GLN A CA 1
ATOM 2872 C C . GLN A 1 398 ? -38.789 0.704 107.389 1.00 91.12 398 GLN A C 1
ATOM 2874 O O . GLN A 1 398 ? -39.647 0.060 106.784 1.00 91.12 398 GLN A O 1
ATOM 2879 N N . TRP A 1 399 ? -37.503 0.344 107.407 1.00 90.00 399 TRP A N 1
ATOM 2880 C CA . TRP A 1 399 ? -36.982 -0.823 106.683 1.00 90.00 399 TRP A CA 1
ATOM 2881 C C . TRP A 1 399 ? -37.148 -2.134 107.448 1.00 90.00 399 TRP A C 1
ATOM 2883 O O . TRP A 1 399 ? -37.112 -2.165 108.685 1.00 90.00 399 TRP A O 1
ATOM 2893 N N . ARG A 1 400 ? -37.269 -3.237 106.708 1.00 88.31 400 ARG A N 1
ATOM 2894 C CA . ARG A 1 400 ? -37.389 -4.600 107.240 1.00 88.31 400 ARG A CA 1
ATOM 2895 C C . ARG A 1 400 ? -36.463 -5.556 106.477 1.00 88.31 400 ARG A C 1
ATOM 2897 O O . ARG A 1 400 ? -36.276 -5.377 105.280 1.00 88.31 400 ARG A O 1
ATOM 2904 N N . LYS A 1 401 ? -35.906 -6.572 107.152 1.00 89.12 401 LYS A N 1
ATOM 2905 C CA . LYS A 1 401 ? -35.173 -7.707 106.548 1.00 89.12 401 LYS A CA 1
ATOM 2906 C C . LYS A 1 401 ? -36.043 -8.953 106.693 1.00 89.12 401 LYS A C 1
ATOM 2908 O O . LYS A 1 401 ? -36.428 -9.298 107.811 1.00 89.12 401 LYS A O 1
ATOM 2913 N N . ASN A 1 402 ? -36.391 -9.608 105.586 1.00 78.50 402 ASN A N 1
ATOM 2914 C CA . ASN A 1 402 ? -37.330 -10.737 105.537 1.00 78.50 402 ASN A CA 1
ATOM 2915 C C . ASN A 1 402 ? -38.623 -10.454 106.335 1.00 78.50 402 ASN A C 1
ATOM 2917 O O . ASN A 1 402 ? -39.013 -11.228 107.209 1.00 78.50 402 ASN A O 1
ATOM 2921 N N . GLY A 1 403 ? -39.230 -9.282 106.106 1.00 72.38 403 GLY A N 1
ATOM 2922 C CA . GLY A 1 403 ? -40.453 -8.819 106.779 1.00 72.38 403 GLY A CA 1
ATOM 2923 C C . GLY A 1 403 ? -40.302 -8.366 108.242 1.00 72.38 403 GLY A C 1
ATOM 2924 O O . GLY A 1 403 ? -41.243 -7.791 108.789 1.00 72.38 403 GLY A O 1
ATOM 2925 N N . ASN A 1 404 ? -39.139 -8.553 108.876 1.00 78.38 404 ASN A N 1
ATOM 2926 C CA . ASN A 1 404 ? -38.891 -8.176 110.273 1.00 78.38 404 ASN A CA 1
ATOM 2927 C C . ASN A 1 404 ? -38.228 -6.785 110.380 1.00 78.38 404 ASN A C 1
ATOM 2929 O O . ASN A 1 404 ? -37.239 -6.550 109.682 1.00 78.38 404 ASN A O 1
ATOM 2933 N N . PRO A 1 405 ? -38.710 -5.857 111.236 1.00 83.06 405 PRO A N 1
ATOM 2934 C CA . PRO A 1 405 ? -38.164 -4.499 111.328 1.00 83.06 405 PRO A CA 1
ATOM 2935 C C . PRO A 1 405 ? -36.673 -4.448 111.680 1.00 83.06 405 PRO A C 1
ATOM 2937 O O . PRO A 1 405 ? -36.232 -5.036 112.668 1.00 83.06 405 PRO A O 1
ATOM 2940 N N . ILE A 1 406 ? -35.900 -3.676 110.912 1.00 85.31 406 ILE A N 1
ATOM 2941 C CA . ILE A 1 406 ? -34.493 -3.397 111.216 1.00 85.31 406 ILE A CA 1
ATOM 2942 C C . ILE A 1 406 ? -34.450 -2.227 112.207 1.00 85.31 406 ILE A C 1
ATOM 2944 O O . ILE A 1 406 ? -34.875 -1.108 111.901 1.00 85.31 406 ILE A O 1
ATOM 2948 N N . ARG A 1 407 ? -33.955 -2.485 113.422 1.00 82.31 407 ARG A N 1
ATOM 2949 C CA . ARG A 1 407 ? -33.940 -1.502 114.515 1.00 82.31 407 ARG A CA 1
ATOM 2950 C C . ARG A 1 407 ? -33.110 -0.269 114.134 1.00 82.31 407 ARG A C 1
ATOM 2952 O O . ARG A 1 407 ? -31.907 -0.375 113.938 1.00 82.31 407 ARG A O 1
ATOM 2959 N N . GLY A 1 408 ? -33.757 0.898 114.095 1.00 76.94 408 GLY A N 1
ATOM 2960 C CA . GLY A 1 408 ? -33.125 2.191 113.795 1.00 76.94 408 GLY A CA 1
ATOM 2961 C C . GLY A 1 408 ? -33.092 2.581 112.311 1.00 76.94 408 GLY A C 1
ATOM 2962 O O . GLY A 1 408 ? -32.680 3.692 111.994 1.00 76.94 408 GLY A O 1
ATOM 2963 N N . ALA A 1 409 ? -33.553 1.721 111.399 1.00 84.81 409 ALA A N 1
ATOM 2964 C CA . ALA A 1 409 ? -33.576 2.010 109.965 1.00 84.81 409 ALA A CA 1
ATOM 2965 C C . ALA A 1 409 ? -34.865 2.752 109.551 1.00 84.81 409 ALA A C 1
ATOM 2967 O O . ALA A 1 409 ? -35.760 2.169 108.938 1.00 84.81 409 ALA A O 1
ATOM 2968 N N . THR A 1 410 ? -34.961 4.039 109.901 1.00 87.19 410 THR A N 1
ATOM 2969 C CA . THR A 1 410 ? -36.151 4.895 109.678 1.00 87.19 410 THR A CA 1
ATOM 2970 C C . THR A 1 410 ? -35.925 6.038 108.677 1.00 87.19 410 THR A C 1
ATOM 2972 O O . THR A 1 410 ? -36.640 7.037 108.687 1.00 87.19 410 THR A O 1
ATOM 2975 N N . SER A 1 411 ? -34.894 5.926 107.837 1.00 87.94 411 SER A N 1
ATOM 2976 C CA . SER A 1 411 ? -34.570 6.884 106.771 1.00 87.94 411 SER A CA 1
ATOM 2977 C C . SER A 1 411 ? -35.064 6.376 105.411 1.00 87.94 411 SER A C 1
ATOM 2979 O O . SER A 1 411 ? -35.308 5.181 105.248 1.00 87.94 411 SER A O 1
ATOM 2981 N N . SER A 1 412 ? -35.129 7.248 104.403 1.00 83.12 412 SER A N 1
ATOM 2982 C CA . SER A 1 412 ? -35.330 6.860 102.997 1.00 83.12 412 SER A CA 1
ATOM 2983 C C . SER A 1 412 ? -34.149 6.075 102.398 1.00 83.12 412 SER A C 1
ATOM 2985 O O . SER A 1 412 ? -34.204 5.674 101.238 1.00 83.12 412 SER A O 1
ATOM 2987 N N . VAL A 1 413 ? -33.083 5.835 103.171 1.00 86.38 413 VAL A N 1
ATOM 2988 C CA . VAL A 1 413 ? -31.912 5.040 102.778 1.00 86.38 413 VAL A CA 1
ATOM 2989 C C . VAL A 1 413 ? -31.521 4.060 103.892 1.00 86.38 413 VAL A C 1
ATOM 2991 O O . VAL A 1 413 ? -31.523 4.417 105.072 1.00 86.38 413 VAL A O 1
ATOM 2994 N N . LEU A 1 414 ? -31.158 2.839 103.504 1.00 88.62 414 LEU A N 1
ATOM 2995 C CA . LEU A 1 414 ? -30.566 1.778 104.319 1.00 88.62 414 LEU A CA 1
ATOM 2996 C C . LEU A 1 414 ? -29.234 1.347 103.684 1.00 88.62 414 LEU A C 1
ATOM 2998 O O . LEU A 1 414 ? -29.207 0.966 102.518 1.00 88.62 414 LEU A O 1
ATOM 3002 N N . THR A 1 415 ? -28.152 1.336 104.464 1.00 87.88 415 THR A N 1
ATOM 3003 C CA . THR A 1 415 ? -26.814 0.924 104.002 1.00 87.88 415 THR A CA 1
ATOM 3004 C C . THR A 1 415 ? -26.306 -0.289 104.780 1.00 87.88 415 THR A C 1
ATOM 3006 O O . THR A 1 415 ? -26.400 -0.331 106.007 1.00 87.88 415 THR A O 1
ATOM 3009 N N . ILE A 1 416 ? -25.730 -1.257 104.068 1.00 85.62 416 ILE A N 1
ATOM 3010 C CA . ILE A 1 416 ? -25.079 -2.463 104.592 1.00 85.62 416 ILE A CA 1
ATOM 3011 C C . ILE A 1 416 ? -23.624 -2.433 104.111 1.00 85.62 416 ILE A C 1
ATOM 3013 O O . ILE A 1 416 ? -23.354 -2.647 102.934 1.00 85.62 416 ILE A O 1
ATOM 3017 N N . ASN A 1 417 ? -22.681 -2.125 105.006 1.00 77.25 417 ASN A N 1
ATOM 3018 C CA . ASN A 1 417 ? -21.331 -1.696 104.604 1.00 77.25 417 ASN A CA 1
ATOM 3019 C C . ASN A 1 417 ? -20.443 -2.789 103.981 1.00 77.25 417 ASN A C 1
ATOM 3021 O O . ASN A 1 417 ? -19.536 -2.469 103.219 1.00 77.25 417 ASN A O 1
ATOM 3025 N N . SER A 1 418 ? -20.663 -4.058 104.322 1.00 78.62 418 SER A N 1
ATOM 3026 C CA . SER A 1 418 ? -19.886 -5.196 103.807 1.00 78.62 418 SER A CA 1
ATOM 3027 C C . SER A 1 418 ? -20.781 -6.442 103.800 1.00 78.62 418 SER A C 1
ATOM 3029 O O . SER A 1 418 ? -20.739 -7.226 104.748 1.00 78.62 418 SER A O 1
ATOM 3031 N N . PRO A 1 419 ? -21.676 -6.577 102.807 1.00 77.31 419 PRO A N 1
ATOM 3032 C CA . PRO A 1 419 ? -22.679 -7.631 102.779 1.00 77.31 419 PRO A CA 1
ATOM 3033 C C . PRO A 1 419 ? -22.027 -9.000 102.558 1.00 77.31 419 PRO A C 1
ATOM 3035 O O . PRO A 1 419 ? -21.249 -9.184 101.623 1.00 77.31 419 PRO A O 1
ATOM 3038 N N . GLY A 1 420 ? -22.353 -9.965 103.420 1.00 73.12 420 GLY A N 1
ATOM 3039 C CA . GLY A 1 420 ? -21.951 -11.365 103.259 1.00 73.12 420 GLY A CA 1
ATOM 3040 C C . GLY A 1 420 ? -23.086 -12.248 102.736 1.00 73.12 420 GLY A C 1
ATOM 3041 O O . GLY A 1 420 ? -24.214 -11.796 102.542 1.00 73.12 420 GLY A O 1
ATOM 3042 N N . VAL A 1 421 ? -22.829 -13.553 102.588 1.00 70.12 421 VAL A N 1
ATOM 3043 C CA . VAL A 1 421 ? -23.848 -14.540 102.157 1.00 70.12 421 VAL A CA 1
ATOM 3044 C C . VAL A 1 421 ? -25.089 -14.574 103.066 1.00 70.12 421 VAL A C 1
ATOM 3046 O O . VAL A 1 421 ? -26.170 -14.937 102.620 1.00 70.12 421 VAL A O 1
ATOM 3049 N N . THR A 1 422 ? -24.965 -14.154 104.329 1.00 73.75 422 THR A N 1
ATOM 3050 C CA . THR A 1 422 ? -26.067 -14.031 105.305 1.00 73.75 422 THR A CA 1
ATOM 3051 C C . THR A 1 422 ? -26.873 -12.733 105.186 1.00 73.75 422 THR A C 1
ATOM 3053 O O . THR A 1 422 ? -27.896 -12.566 105.862 1.00 73.75 422 THR A O 1
ATOM 3056 N N . ASP A 1 423 ? -26.418 -11.789 104.364 1.00 77.94 423 ASP A N 1
ATOM 3057 C CA . ASP A 1 423 ? -27.139 -10.559 104.034 1.00 77.94 423 ASP A CA 1
ATOM 3058 C C . ASP A 1 423 ? -27.909 -10.654 102.726 1.00 77.94 423 ASP A C 1
ATOM 3060 O O . ASP A 1 423 ? -28.844 -9.881 102.543 1.00 77.94 423 ASP A O 1
ATOM 3064 N N . ALA A 1 424 ? -27.632 -11.670 101.902 1.00 78.75 424 ALA A N 1
ATOM 3065 C CA . ALA A 1 424 ? -28.498 -12.047 100.795 1.00 78.75 424 ALA A CA 1
ATOM 3066 C C . ALA A 1 424 ? -29.902 -12.414 101.321 1.00 78.75 424 ALA A C 1
ATOM 3068 O O . ALA A 1 424 ? -30.119 -13.458 101.940 1.00 78.75 424 ALA A O 1
ATOM 3069 N N . ALA A 1 425 ? -30.843 -11.486 101.164 1.00 82.88 425 ALA A N 1
ATOM 3070 C CA . ALA A 1 425 ? -32.142 -11.491 101.825 1.00 82.88 425 ALA A CA 1
ATOM 3071 C C . ALA A 1 425 ? -33.099 -10.515 101.131 1.00 82.88 425 ALA A C 1
ATOM 3073 O O . ALA A 1 425 ? -32.706 -9.733 100.266 1.00 82.88 425 ALA A O 1
ATOM 3074 N N . THR A 1 426 ? -34.363 -10.535 101.543 1.00 84.50 426 THR A N 1
ATOM 3075 C CA . THR A 1 426 ? -35.362 -9.564 101.089 1.00 84.50 426 THR A CA 1
ATOM 3076 C C . THR A 1 426 ? -35.412 -8.343 102.000 1.00 84.50 426 THR A C 1
ATOM 3078 O O . THR A 1 426 ? -35.417 -8.472 103.225 1.00 84.50 426 THR A O 1
ATOM 3081 N N . TYR A 1 427 ? -35.485 -7.162 101.397 1.00 86.81 427 TYR A N 1
ATOM 3082 C CA . TYR A 1 427 ? -35.587 -5.871 102.060 1.00 86.81 427 TYR A CA 1
ATOM 3083 C C . TYR A 1 427 ? -36.777 -5.099 101.498 1.00 86.81 427 TYR A C 1
ATOM 3085 O O . TYR A 1 427 ? -36.931 -4.971 100.286 1.00 86.81 427 TYR A O 1
ATOM 3093 N N . ASP A 1 428 ? -37.628 -4.577 102.372 1.00 84.25 428 ASP A N 1
ATOM 3094 C CA . ASP A 1 428 ? -38.699 -3.661 101.987 1.00 84.25 428 ASP A CA 1
ATOM 3095 C C . ASP A 1 428 ? -38.800 -2.496 102.978 1.00 84.25 428 ASP A C 1
ATOM 3097 O O . ASP A 1 428 ? -38.261 -2.537 104.090 1.00 84.25 428 ASP A O 1
ATOM 3101 N N . CYS A 1 429 ? -39.444 -1.421 102.534 1.00 83.06 429 CYS A N 1
ATOM 3102 C CA . CYS A 1 429 ? -39.662 -0.215 103.311 1.00 83.06 429 CYS A CA 1
ATOM 3103 C C . CYS A 1 429 ? -41.158 0.085 103.389 1.00 83.06 429 CYS A C 1
ATOM 3105 O O . CYS A 1 429 ? -41.861 0.128 102.376 1.00 83.06 429 CYS A O 1
ATOM 3107 N N . VAL A 1 430 ? -41.647 0.316 104.605 1.00 82.31 430 VAL A N 1
ATOM 3108 C CA . VAL A 1 430 ? -43.007 0.805 104.834 1.00 82.31 430 VAL A CA 1
ATOM 3109 C C . VAL A 1 430 ? -43.007 2.318 104.604 1.00 82.31 430 VAL A C 1
ATOM 3111 O O . VAL A 1 430 ? -42.427 3.056 105.400 1.00 82.31 430 VAL A O 1
ATOM 3114 N N . LEU A 1 431 ? -43.640 2.770 103.517 1.00 82.94 431 LEU A N 1
ATOM 3115 C CA . LEU A 1 431 ? -43.839 4.182 103.186 1.00 82.94 431 LEU A CA 1
ATOM 3116 C C . LEU A 1 431 ? -45.164 4.679 103.755 1.00 82.94 431 LEU A C 1
ATOM 3118 O O . LEU A 1 431 ? -46.199 4.039 103.567 1.00 82.94 431 LEU A O 1
ATOM 3122 N N . SER A 1 432 ? -45.160 5.869 104.353 1.00 72.00 432 SER A N 1
ATOM 3123 C CA . SER A 1 432 ? -46.404 6.574 104.692 1.00 72.00 432 SER A CA 1
ATOM 3124 C C . SER A 1 432 ? -46.370 8.017 104.196 1.00 72.00 432 SER A C 1
ATOM 3126 O O . SER A 1 432 ? -45.400 8.739 104.444 1.00 72.00 432 SER A O 1
ATOM 3128 N N . LYS A 1 433 ? -47.436 8.439 103.507 1.00 63.28 433 LYS A N 1
ATOM 3129 C CA . LYS A 1 433 ? -47.690 9.831 103.119 1.00 63.28 433 LYS A CA 1
ATOM 3130 C C . LYS A 1 433 ? -49.148 10.188 103.382 1.00 63.28 433 LYS A C 1
ATOM 3132 O O . LYS A 1 433 ? -50.041 9.611 102.759 1.00 63.28 433 LYS A O 1
ATOM 3137 N N . SER A 1 434 ? -49.408 11.160 104.252 1.00 62.31 434 SER A N 1
ATOM 3138 C CA . SER A 1 434 ? -50.769 11.493 104.686 1.00 62.31 434 SER A CA 1
ATOM 3139 C C . SER A 1 434 ? -51.535 10.215 105.104 1.00 62.31 434 SER A C 1
ATOM 3141 O O . SER A 1 434 ? -51.063 9.484 105.969 1.00 62.31 434 SER A O 1
ATOM 3143 N N . CYS A 1 435 ? -52.684 9.900 104.489 1.00 46.91 435 CYS A N 1
ATOM 3144 C CA . CYS A 1 435 ? -53.442 8.664 104.761 1.00 46.91 435 CYS A CA 1
ATOM 3145 C C . CYS A 1 435 ? -53.055 7.467 103.864 1.00 46.91 435 CYS A C 1
ATOM 3147 O O . CYS A 1 435 ? -53.612 6.384 104.030 1.00 46.91 435 CYS A O 1
ATOM 3149 N N . ALA A 1 436 ? -52.147 7.643 102.899 1.00 54.19 436 ALA A N 1
ATOM 3150 C CA . ALA A 1 436 ? -51.701 6.574 102.013 1.00 54.19 436 ALA A CA 1
ATOM 3151 C C . ALA A 1 436 ? -50.491 5.852 102.624 1.00 54.19 436 ALA A C 1
ATOM 3153 O O . ALA A 1 436 ? -49.393 6.406 102.706 1.00 54.19 436 ALA A O 1
ATOM 3154 N N . VAL A 1 437 ? -50.699 4.598 103.030 1.00 54.44 437 VAL A N 1
ATOM 3155 C CA . VAL A 1 437 ? -49.619 3.668 103.381 1.00 54.44 437 VAL A CA 1
ATOM 3156 C C . VAL A 1 437 ? -49.350 2.786 102.171 1.00 54.44 437 VAL A C 1
ATOM 3158 O O . VAL A 1 437 ? -50.264 2.160 101.636 1.00 54.44 437 VAL A O 1
ATOM 3161 N N . MET A 1 438 ? -48.095 2.738 101.741 1.00 66.38 438 MET A N 1
ATOM 3162 C CA . MET A 1 438 ? -47.639 1.926 100.621 1.00 66.38 438 MET A CA 1
ATOM 3163 C C . MET A 1 438 ? -46.468 1.071 101.099 1.00 66.38 438 MET A C 1
ATOM 3165 O O . MET A 1 438 ? -45.529 1.567 101.714 1.00 66.38 438 MET A O 1
ATOM 3169 N N . LEU A 1 439 ? -46.502 -0.227 100.818 1.00 66.81 439 LEU A N 1
ATOM 3170 C CA . LEU A 1 439 ? -45.274 -1.011 100.867 1.00 66.81 439 LEU A CA 1
ATOM 3171 C C . LEU A 1 439 ? -44.464 -0.677 99.621 1.00 66.81 439 LEU A C 1
ATOM 3173 O O . LEU A 1 439 ? -45.013 -0.628 98.518 1.00 66.81 439 LEU A O 1
ATOM 3177 N N . SER A 1 440 ? -43.158 -0.481 99.782 1.00 75.50 440 SER A N 1
ATOM 3178 C CA . SER A 1 440 ? -42.273 -0.629 98.638 1.00 75.50 440 SER A CA 1
ATOM 3179 C C . SER A 1 440 ? -42.439 -2.032 98.043 1.00 75.50 440 SER A C 1
ATOM 3181 O O . SER A 1 440 ? -42.817 -2.980 98.734 1.00 75.50 440 SER A O 1
ATOM 3183 N N . ASN A 1 441 ? -42.081 -2.194 96.773 1.00 78.19 441 ASN A N 1
ATOM 3184 C CA . ASN A 1 441 ? -41.640 -3.496 96.293 1.00 78.19 441 ASN A CA 1
ATOM 3185 C C . ASN A 1 441 ? -40.594 -4.101 97.252 1.00 78.19 441 ASN A C 1
ATOM 3187 O O . ASN A 1 441 ? -39.866 -3.399 97.963 1.00 78.19 441 ASN A O 1
ATOM 3191 N N . THR A 1 442 ? -40.493 -5.420 97.231 1.00 81.12 442 THR A N 1
ATOM 3192 C CA . THR A 1 442 ? -39.399 -6.119 97.889 1.00 81.12 442 THR A CA 1
ATOM 3193 C C . THR A 1 442 ? -38.160 -6.065 97.000 1.00 81.12 442 THR A C 1
ATOM 3195 O O . THR A 1 442 ? -38.205 -6.485 95.846 1.00 81.12 442 THR A O 1
ATOM 3198 N N . ALA A 1 443 ? -37.053 -5.575 97.546 1.00 77.62 443 ALA A N 1
ATOM 3199 C CA . ALA A 1 443 ? -35.739 -5.618 96.929 1.00 77.62 443 ALA A CA 1
ATOM 3200 C C . ALA A 1 443 ? -34.946 -6.802 97.484 1.00 77.62 443 ALA A C 1
ATOM 3202 O O . ALA A 1 443 ? -34.887 -7.003 98.696 1.00 77.62 443 ALA A O 1
ATOM 3203 N N . THR A 1 444 ? -34.319 -7.594 96.624 1.00 80.88 444 THR A N 1
ATOM 3204 C CA . THR A 1 444 ? -33.377 -8.628 97.064 1.00 80.88 444 THR A CA 1
ATOM 3205 C C . THR A 1 444 ? -31.974 -8.047 97.150 1.00 80.88 444 THR A C 1
ATOM 3207 O O . THR A 1 444 ? -31.511 -7.415 96.205 1.00 80.88 444 THR A O 1
ATOM 3210 N N . LEU A 1 445 ? -31.278 -8.292 98.258 1.00 82.38 445 LEU A N 1
ATOM 3211 C CA . LEU A 1 445 ? -29.821 -8.287 98.258 1.00 82.38 445 LEU A CA 1
ATOM 3212 C C . LEU A 1 445 ? -29.365 -9.640 97.712 1.00 82.38 445 LEU A C 1
ATOM 3214 O O . LEU A 1 445 ? -29.776 -10.679 98.229 1.00 82.38 445 LEU A O 1
ATOM 3218 N N . THR A 1 446 ? -28.528 -9.630 96.686 1.00 74.56 446 THR A N 1
ATOM 3219 C CA . THR A 1 446 ? -27.846 -10.816 96.155 1.00 74.56 446 THR A CA 1
ATOM 3220 C C . THR A 1 446 ? -26.366 -10.496 96.003 1.00 74.56 446 THR A C 1
ATOM 3222 O O . THR A 1 446 ? -26.011 -9.358 95.710 1.00 74.56 446 THR A O 1
ATOM 3225 N N . LEU A 1 447 ? -25.490 -11.476 96.219 1.00 74.19 447 LEU A N 1
ATOM 3226 C CA . LEU A 1 447 ? -24.077 -11.323 95.867 1.00 74.19 447 LEU A CA 1
ATOM 3227 C C . LEU A 1 447 ? -23.893 -11.637 94.385 1.00 74.19 447 LEU A C 1
ATOM 3229 O O . LEU A 1 447 ? -24.593 -12.516 93.876 1.00 74.19 447 LEU A O 1
ATOM 3233 N N . ASP A 1 448 ? -22.987 -10.929 93.709 1.00 70.81 448 ASP A N 1
ATOM 3234 C CA . ASP A 1 448 ? -22.752 -11.205 92.292 1.00 70.81 448 ASP A CA 1
ATOM 3235 C C . ASP A 1 448 ? -22.034 -12.542 92.071 1.00 70.81 448 ASP A C 1
ATOM 3237 O O . ASP A 1 448 ? -21.063 -12.878 92.753 1.00 70.81 448 ASP A O 1
ATOM 3241 N N . ASN A 1 449 ? -22.556 -13.295 91.109 1.00 68.12 449 ASN A N 1
ATOM 3242 C CA . ASN A 1 449 ? -22.046 -14.568 90.613 1.00 68.12 449 ASN A CA 1
ATOM 3243 C C . ASN A 1 449 ? -22.497 -14.774 89.146 1.00 68.12 449 ASN A C 1
ATOM 3245 O O . ASN A 1 449 ? -22.639 -15.909 88.683 1.00 68.12 449 ASN A O 1
ATOM 3249 N N . ALA A 1 450 ? -22.822 -13.693 88.432 1.00 69.19 450 ALA A N 1
ATOM 3250 C CA . ALA A 1 450 ? -23.090 -13.723 87.002 1.00 69.19 450 ALA A CA 1
ATOM 3251 C C . ALA A 1 450 ? -21.776 -13.515 86.224 1.00 69.19 450 ALA A C 1
ATOM 3253 O O . ALA A 1 450 ? -20.913 -12.775 86.682 1.00 69.19 450 ALA A O 1
ATOM 3254 N N . PRO A 1 451 ? -21.594 -14.151 85.054 1.00 76.88 451 PRO A N 1
ATOM 3255 C CA . PRO A 1 451 ? -20.513 -13.784 84.145 1.00 76.88 451 PRO A CA 1
ATOM 3256 C C . PRO A 1 451 ? -20.788 -12.427 83.467 1.00 76.88 451 PRO A C 1
ATOM 3258 O O . PRO A 1 451 ? -21.957 -12.039 83.364 1.00 76.88 451 PRO A O 1
ATOM 3261 N N . PRO A 1 452 ? -19.752 -11.745 82.932 1.00 83.56 452 PRO A N 1
ATOM 3262 C CA . PRO A 1 452 ? -19.895 -10.461 82.244 1.00 83.56 452 PRO A CA 1
ATOM 3263 C C . PRO A 1 452 ? -20.989 -10.467 81.172 1.00 83.56 452 PRO A C 1
ATOM 3265 O O . PRO A 1 452 ? -21.019 -11.353 80.309 1.00 83.56 452 PRO A O 1
ATOM 3268 N N . ALA A 1 453 ? -21.863 -9.461 81.194 1.00 82.94 453 ALA A N 1
ATOM 3269 C CA . ALA A 1 453 ? -22.923 -9.292 80.209 1.00 82.94 453 ALA A CA 1
ATOM 3270 C C . ALA A 1 453 ? -22.395 -8.525 78.988 1.00 82.94 453 ALA A C 1
ATOM 3272 O O . ALA A 1 453 ? -21.745 -7.494 79.122 1.00 82.94 453 ALA A O 1
ATOM 3273 N N . PHE A 1 454 ? -22.666 -9.018 77.781 1.00 86.00 454 PHE A N 1
ATOM 3274 C CA . PHE A 1 454 ? -22.170 -8.385 76.557 1.00 86.00 454 PHE A CA 1
ATOM 3275 C C . PHE A 1 454 ? -22.809 -7.007 76.331 1.00 86.00 454 PHE A C 1
ATOM 3277 O O . PHE A 1 454 ? -24.033 -6.886 76.403 1.00 86.00 454 PHE A O 1
ATOM 3284 N N . ASP A 1 455 ? -22.006 -5.997 75.978 1.00 84.00 455 ASP A N 1
ATOM 3285 C CA . ASP A 1 455 ? -22.514 -4.643 75.688 1.00 84.00 455 ASP A CA 1
ATOM 3286 C C . ASP A 1 455 ? -23.376 -4.621 74.413 1.00 84.00 455 ASP A C 1
ATOM 3288 O O . ASP A 1 455 ? -24.291 -3.810 74.268 1.00 84.00 455 ASP A O 1
ATOM 3292 N N . VAL A 1 456 ? -23.111 -5.559 73.497 1.00 82.31 456 VAL A N 1
ATOM 3293 C CA . VAL A 1 456 ? -23.929 -5.850 72.317 1.00 82.31 456 VAL A CA 1
ATOM 3294 C C . VAL A 1 456 ? -24.224 -7.348 72.312 1.00 82.31 456 VAL A C 1
ATOM 3296 O O . VAL A 1 456 ? -23.303 -8.159 72.353 1.00 82.31 456 VAL A O 1
ATOM 3299 N N . ALA A 1 457 ? -25.503 -7.737 72.253 1.00 79.81 457 ALA A N 1
ATOM 3300 C CA . ALA A 1 457 ? -25.925 -9.139 72.393 1.00 79.81 457 ALA A CA 1
ATOM 3301 C C . ALA A 1 457 ? -25.313 -10.085 71.337 1.00 79.81 457 ALA A C 1
ATOM 3303 O O . ALA A 1 457 ? -25.027 -11.247 71.631 1.00 79.81 457 ALA A O 1
ATOM 3304 N N . THR A 1 458 ? -25.075 -9.572 70.131 1.00 83.88 458 THR A N 1
ATOM 3305 C CA . THR A 1 458 ? -24.358 -10.234 69.035 1.00 83.88 458 THR A CA 1
ATOM 3306 C C . THR A 1 458 ? -23.393 -9.233 68.420 1.00 83.88 458 THR A C 1
ATOM 3308 O O . THR A 1 458 ? -23.821 -8.148 68.024 1.00 83.88 458 THR A O 1
ATOM 3311 N N . LEU A 1 459 ? -22.114 -9.585 68.315 1.00 87.94 459 LEU A N 1
ATOM 3312 C CA . LEU A 1 459 ? -21.138 -8.731 67.645 1.00 87.94 459 LEU A CA 1
ATOM 3313 C C . LEU A 1 459 ? -21.474 -8.660 66.146 1.00 87.94 459 LEU A C 1
ATOM 3315 O O . LEU A 1 459 ? -21.682 -9.712 65.541 1.00 87.94 459 LEU A O 1
ATOM 3319 N N . PRO A 1 460 ? -21.560 -7.459 65.545 1.00 85.31 460 PRO A N 1
ATOM 3320 C CA . PRO A 1 460 ? -21.790 -7.341 64.115 1.00 85.31 460 PRO A CA 1
ATOM 3321 C C . PRO A 1 460 ? -20.578 -7.860 63.341 1.00 85.31 460 PRO A C 1
ATOM 3323 O O . PRO A 1 460 ? -19.435 -7.752 63.804 1.00 85.31 460 PRO A O 1
ATOM 3326 N N . ASP A 1 461 ? -20.849 -8.376 62.147 1.00 88.19 461 ASP A N 1
ATOM 3327 C CA . ASP A 1 461 ? -19.827 -8.708 61.163 1.00 88.19 461 ASP A CA 1
ATOM 3328 C C . ASP A 1 461 ? -19.026 -7.444 60.811 1.00 88.19 461 ASP A C 1
ATOM 3330 O O . ASP A 1 461 ? -19.603 -6.383 60.556 1.00 88.19 461 ASP A O 1
ATOM 3334 N N . ILE A 1 462 ? -17.695 -7.540 60.810 1.00 85.75 462 ILE A N 1
ATOM 3335 C CA . ILE A 1 462 ? -16.810 -6.421 60.450 1.00 85.75 462 ILE A CA 1
ATOM 3336 C C . ILE A 1 462 ? -16.227 -6.675 59.063 1.00 85.75 462 ILE A C 1
ATOM 3338 O O . ILE A 1 462 ? -15.649 -7.733 58.832 1.00 85.75 462 ILE A O 1
ATOM 3342 N N . VAL A 1 463 ? -16.308 -5.684 58.172 1.00 85.50 463 VAL A N 1
ATOM 3343 C CA . VAL A 1 463 ? -15.554 -5.670 56.910 1.00 85.50 463 VAL A CA 1
ATOM 3344 C C . VAL A 1 463 ? -14.260 -4.872 57.103 1.00 85.50 463 VAL A C 1
ATOM 3346 O O . VAL A 1 463 ? -14.309 -3.735 57.575 1.00 85.50 463 VAL A O 1
ATOM 3349 N N . VAL A 1 464 ? -13.107 -5.448 56.754 1.00 83.81 464 VAL A N 1
ATOM 3350 C CA . VAL A 1 464 ? -11.792 -4.778 56.798 1.00 83.81 464 VAL A CA 1
ATOM 3351 C C . VAL A 1 464 ? -10.961 -5.074 55.548 1.00 83.81 464 VAL A C 1
ATOM 3353 O O . VAL A 1 464 ? -11.065 -6.150 54.969 1.00 83.81 464 VAL A O 1
ATOM 3356 N N . SER A 1 465 ? -10.073 -4.155 55.167 1.00 81.56 465 SER A N 1
ATOM 3357 C CA . SER A 1 465 ? -9.044 -4.420 54.149 1.00 81.56 465 SER A CA 1
ATOM 3358 C C . SER A 1 465 ? -7.827 -5.126 54.759 1.00 81.56 465 SER A C 1
ATOM 3360 O O . SER A 1 465 ? -7.500 -4.887 55.929 1.00 81.56 465 SER A O 1
ATOM 3362 N N . CYS A 1 466 ? -7.120 -5.955 53.979 1.00 82.44 466 CYS A N 1
ATOM 3363 C CA . CYS A 1 466 ? -5.959 -6.713 54.468 1.00 82.44 466 CYS A CA 1
ATOM 3364 C C . CYS A 1 466 ? -4.906 -5.821 55.146 1.00 82.44 466 CYS A C 1
ATOM 3366 O O . CYS A 1 466 ? -4.614 -4.718 54.677 1.00 82.44 466 CYS A O 1
ATOM 3368 N N . GLY A 1 467 ? -4.326 -6.317 56.241 1.00 78.31 467 GLY A N 1
ATOM 3369 C CA . GLY A 1 467 ? -3.363 -5.597 57.081 1.00 78.31 467 GLY A CA 1
ATOM 3370 C C . GLY A 1 467 ? -3.993 -4.750 58.194 1.00 78.31 467 GLY A C 1
ATOM 3371 O O . GLY A 1 467 ? -3.276 -4.313 59.099 1.00 78.31 467 GLY A O 1
ATOM 3372 N N . SER A 1 468 ? -5.313 -4.542 58.175 1.00 80.38 468 SER A N 1
ATOM 3373 C CA . SER A 1 468 ? -6.042 -3.827 59.230 1.00 80.38 468 SER A CA 1
ATOM 3374 C C . SER A 1 468 ? -6.231 -4.703 60.472 1.00 80.38 468 SER A C 1
ATOM 3376 O O . SER A 1 468 ? -6.557 -5.885 60.366 1.00 80.38 468 SER A O 1
ATOM 3378 N N . ALA A 1 469 ? -6.057 -4.120 61.660 1.00 80.31 469 ALA A N 1
ATOM 3379 C CA . ALA A 1 469 ? -6.291 -4.811 62.925 1.00 80.31 469 ALA A CA 1
ATOM 3380 C C . ALA A 1 469 ? -7.740 -4.630 63.407 1.00 80.31 469 ALA A C 1
ATOM 3382 O O . ALA A 1 469 ? -8.254 -3.512 63.444 1.00 80.31 469 ALA A O 1
ATOM 3383 N N . VAL A 1 470 ? -8.372 -5.723 63.832 1.00 85.00 470 VAL A N 1
ATOM 3384 C CA . VAL A 1 470 ? -9.702 -5.729 64.447 1.00 85.00 470 VAL A CA 1
ATOM 3385 C C . VAL A 1 470 ? -9.587 -5.324 65.917 1.00 85.00 470 VAL A C 1
ATOM 3387 O O . VAL A 1 470 ? -8.840 -5.930 66.688 1.00 85.00 470 VAL A O 1
ATOM 3390 N N . SER A 1 471 ? -10.323 -4.286 66.311 1.00 85.12 471 SER A N 1
ATOM 3391 C CA . SER A 1 471 ? -10.386 -3.809 67.695 1.00 85.12 471 SER A CA 1
ATOM 3392 C C . SER A 1 471 ? -11.191 -4.758 68.581 1.00 85.12 471 SER A C 1
ATOM 3394 O O . SER A 1 471 ? -12.274 -5.192 68.189 1.00 85.12 471 SER A O 1
ATOM 3396 N N . ALA A 1 472 ? -10.708 -5.010 69.797 1.00 87.50 472 ALA A N 1
ATOM 3397 C CA . ALA A 1 472 ? -11.418 -5.842 70.759 1.00 87.50 472 ALA A CA 1
ATOM 3398 C C . ALA A 1 472 ? -12.754 -5.204 71.214 1.00 87.50 472 ALA A C 1
ATOM 3400 O O . ALA A 1 472 ? -12.769 -4.014 71.548 1.00 87.50 472 ALA A O 1
ATOM 3401 N N . PRO A 1 473 ? -13.857 -5.973 71.258 1.00 88.25 473 PRO A N 1
ATOM 3402 C CA . PRO A 1 473 ? -15.145 -5.542 71.795 1.00 88.25 473 PRO A CA 1
ATOM 3403 C C . PRO A 1 473 ? -15.123 -5.454 73.327 1.00 88.25 473 PRO A C 1
ATOM 3405 O O . PRO A 1 473 ? -14.179 -5.901 73.985 1.00 88.25 473 PRO A O 1
ATOM 3408 N N . THR A 1 474 ? -16.192 -4.912 73.907 1.00 87.88 474 THR A N 1
ATOM 3409 C CA . THR A 1 474 ? -16.378 -4.806 75.358 1.00 87.88 474 THR A CA 1
ATOM 3410 C C . THR A 1 474 ? -17.627 -5.547 75.845 1.00 87.88 474 THR A C 1
ATOM 3412 O O . THR A 1 474 ? -18.595 -5.762 75.111 1.00 87.88 474 THR A O 1
ATOM 3415 N N . ALA A 1 475 ? -17.576 -5.949 77.109 1.00 85.50 475 ALA A N 1
ATOM 3416 C CA . ALA A 1 475 ? -18.701 -6.416 77.906 1.00 85.50 475 ALA A CA 1
ATOM 3417 C C . ALA A 1 475 ? -18.731 -5.618 79.217 1.00 85.50 475 ALA A C 1
ATOM 3419 O O . ALA A 1 475 ? -17.698 -5.105 79.648 1.00 85.50 475 ALA A O 1
ATOM 3420 N N . THR A 1 476 ? -19.875 -5.555 79.888 1.00 83.94 476 THR A N 1
ATOM 3421 C CA . THR A 1 476 ? -20.017 -4.911 81.195 1.00 83.94 476 THR A CA 1
ATOM 3422 C C . THR A 1 476 ? -20.390 -5.943 82.252 1.00 83.94 476 THR A C 1
ATOM 3424 O O . THR A 1 476 ? -21.355 -6.695 82.120 1.00 83.94 476 THR A O 1
ATOM 3427 N N . ASP A 1 477 ? -19.626 -5.953 83.336 1.00 83.38 477 ASP A N 1
ATOM 3428 C CA . ASP A 1 477 ? -19.938 -6.663 84.569 1.00 83.38 477 ASP A CA 1
ATOM 3429 C C . ASP A 1 477 ? -20.381 -5.662 85.653 1.00 83.38 477 ASP A C 1
ATOM 3431 O O . ASP A 1 477 ? -19.845 -4.553 85.738 1.00 83.38 477 ASP A O 1
ATOM 3435 N N . ASN A 1 478 ? -21.336 -6.039 86.511 1.00 72.88 478 ASN A N 1
ATOM 3436 C CA . ASN A 1 478 ? -21.840 -5.134 87.554 1.00 72.88 478 ASN A CA 1
ATOM 3437 C C . ASN A 1 478 ? -20.773 -4.811 88.612 1.00 72.88 478 ASN A C 1
ATOM 3439 O O . ASN A 1 478 ? -20.868 -3.773 89.271 1.00 72.88 478 ASN A O 1
ATOM 3443 N N . CYS A 1 479 ? -19.778 -5.687 88.790 1.00 69.88 479 CYS A N 1
ATOM 3444 C CA . CYS A 1 479 ? -18.724 -5.530 89.789 1.00 69.88 479 CYS A CA 1
ATOM 3445 C C . CYS A 1 479 ? -17.391 -5.035 89.222 1.00 69.88 479 CYS A C 1
ATOM 3447 O O . CYS A 1 479 ? -16.710 -4.237 89.868 1.00 69.88 479 CYS A O 1
ATOM 3449 N N . SER A 1 480 ? -17.028 -5.479 88.023 1.00 75.81 480 SER A N 1
ATOM 3450 C CA . SER A 1 480 ? -15.751 -5.172 87.368 1.00 75.81 480 SER A CA 1
ATOM 3451 C C . SER A 1 480 ? -15.849 -3.992 86.392 1.00 75.81 480 SER A C 1
ATOM 3453 O O . SER A 1 480 ? -14.822 -3.470 85.963 1.00 75.81 480 SER A O 1
ATOM 3455 N N . GLY A 1 481 ? -17.063 -3.538 86.060 1.00 78.81 481 GLY A N 1
ATOM 3456 C CA . GLY A 1 481 ? -17.298 -2.485 85.074 1.00 78.81 481 GLY A CA 1
ATOM 3457 C C . GLY A 1 481 ? -17.085 -2.982 83.643 1.00 78.81 481 GLY A C 1
ATOM 3458 O O . GLY A 1 481 ? -17.380 -4.134 83.329 1.00 78.81 481 GLY A O 1
ATOM 3459 N N . SER A 1 482 ? -16.587 -2.109 82.764 1.00 84.75 482 SER A N 1
ATOM 3460 C CA . SER A 1 482 ? -16.302 -2.477 81.372 1.00 84.75 482 SER A CA 1
ATOM 3461 C C . SER A 1 482 ? -15.042 -3.345 81.276 1.00 84.75 482 SER A C 1
ATOM 3463 O O . SER A 1 482 ? -13.964 -2.959 81.731 1.00 84.75 482 SER A O 1
ATOM 3465 N N . ILE A 1 483 ? -15.195 -4.514 80.659 1.00 85.06 483 ILE A N 1
ATOM 3466 C CA . ILE A 1 483 ? -14.177 -5.530 80.409 1.00 85.06 483 ILE A CA 1
ATOM 3467 C C . ILE A 1 483 ? -13.935 -5.588 78.900 1.00 85.06 483 ILE A C 1
ATOM 3469 O O . ILE A 1 483 ? -14.840 -5.896 78.124 1.00 85.06 483 ILE A O 1
ATOM 3473 N N . THR A 1 484 ? -12.701 -5.331 78.468 1.00 88.94 484 THR A N 1
ATOM 3474 C CA . THR A 1 484 ? -12.283 -5.561 77.079 1.00 88.94 484 THR A CA 1
ATOM 3475 C C . THR A 1 484 ? -12.110 -7.057 76.826 1.00 88.94 484 THR A C 1
ATOM 3477 O O . THR A 1 484 ? -11.452 -7.746 77.607 1.00 88.94 484 THR A O 1
ATOM 3480 N N . GLY A 1 485 ? -12.679 -7.558 75.731 1.00 88.75 485 GLY A N 1
ATOM 3481 C CA . GLY A 1 485 ? -12.537 -8.950 75.322 1.00 88.75 485 GLY A CA 1
ATOM 3482 C C . GLY A 1 485 ? -11.089 -9.306 74.983 1.00 88.75 485 GLY A C 1
ATOM 3483 O O . GLY A 1 485 ? -10.369 -8.531 74.353 1.00 88.75 485 GLY A O 1
ATOM 3484 N N . ILE A 1 486 ? -10.668 -10.507 75.370 1.00 89.19 486 ILE A N 1
ATOM 3485 C CA . ILE A 1 486 ? -9.378 -11.090 74.990 1.00 89.19 486 ILE A CA 1
ATOM 3486 C C . ILE A 1 486 ? -9.590 -12.274 74.046 1.00 89.19 486 ILE A C 1
ATOM 3488 O O . ILE A 1 486 ? -10.604 -12.967 74.119 1.00 89.19 486 ILE A O 1
ATOM 3492 N N . THR A 1 487 ? -8.634 -12.520 73.154 1.00 91.94 487 THR A N 1
ATOM 3493 C CA . THR A 1 487 ? -8.668 -13.653 72.222 1.00 91.94 487 THR A CA 1
ATOM 3494 C C . THR A 1 487 ? -7.264 -14.206 71.985 1.00 91.94 487 THR A C 1
ATOM 3496 O O . THR A 1 487 ? -6.270 -13.498 72.157 1.00 91.94 487 THR A O 1
ATOM 3499 N N . SER A 1 488 ? -7.193 -15.479 71.601 1.00 87.75 488 SER A N 1
ATOM 3500 C CA . SER A 1 488 ? -6.001 -16.112 71.025 1.00 87.75 488 SER A CA 1
ATOM 3501 C C . SER A 1 488 ? -6.054 -16.204 69.498 1.00 87.75 488 SER A C 1
ATOM 3503 O O . SER A 1 488 ? -5.064 -16.602 68.887 1.00 87.75 488 SER A O 1
ATOM 3505 N N . ASP A 1 489 ? -7.199 -15.884 68.891 1.00 89.38 489 ASP A N 1
ATOM 3506 C CA . ASP A 1 489 ? -7.378 -15.939 67.444 1.00 89.38 489 ASP A CA 1
ATOM 3507 C C . ASP A 1 489 ? -6.692 -14.727 66.776 1.00 89.38 489 ASP A C 1
ATOM 3509 O O . ASP A 1 489 ? -6.524 -13.680 67.412 1.00 89.38 489 ASP A O 1
ATOM 3513 N N . PRO A 1 490 ? -6.262 -14.828 65.504 1.00 86.00 490 PRO A N 1
ATOM 3514 C CA . PRO A 1 490 ? -5.642 -13.705 64.808 1.00 86.00 490 PRO A CA 1
ATOM 3515 C C . PRO A 1 490 ? -6.587 -12.499 64.719 1.00 86.00 490 PRO A C 1
ATOM 3517 O O . PRO A 1 490 ? -7.748 -12.639 64.349 1.00 86.00 490 PRO A O 1
ATOM 3520 N N . THR A 1 491 ? -6.074 -11.303 65.010 1.00 86.81 491 THR A N 1
ATOM 3521 C CA . THR A 1 491 ? -6.817 -10.032 64.893 1.00 86.81 491 THR A CA 1
ATOM 3522 C C . THR A 1 491 ? -6.359 -9.176 63.709 1.00 86.81 491 THR A C 1
ATOM 3524 O O . THR A 1 491 ? -6.853 -8.068 63.527 1.00 86.81 491 THR A O 1
ATOM 3527 N N . ASN A 1 492 ? -5.419 -9.665 62.898 1.00 83.75 492 ASN A N 1
ATOM 3528 C CA . ASN A 1 492 ? -4.959 -9.040 61.659 1.00 83.75 492 ASN A CA 1
ATOM 3529 C C . ASN A 1 492 ? -4.836 -10.131 60.588 1.00 83.75 492 ASN A C 1
ATOM 3531 O O . ASN A 1 492 ? -4.316 -11.214 60.866 1.00 83.75 492 ASN A O 1
ATOM 3535 N N . PHE A 1 493 ? -5.320 -9.843 59.383 1.00 84.12 493 PHE A N 1
ATOM 3536 C CA . PHE A 1 493 ? -5.425 -10.791 58.281 1.00 84.12 493 PHE A CA 1
ATOM 3537 C C . PHE A 1 493 ? -4.798 -10.193 57.021 1.00 84.12 493 PHE A C 1
ATOM 3539 O O . PHE A 1 493 ? -5.102 -9.063 56.643 1.00 84.12 493 PHE A O 1
ATOM 3546 N N . SER A 1 494 ? -3.935 -10.960 56.357 1.00 79.94 494 SER A N 1
ATOM 3547 C CA . SER A 1 494 ? -3.229 -10.545 55.137 1.00 79.94 494 SER A CA 1
ATOM 3548 C C . SER A 1 494 ? -3.791 -11.172 53.859 1.00 79.94 494 SER A C 1
ATOM 3550 O O . SER A 1 494 ? -3.184 -11.028 52.808 1.00 79.94 494 SER A O 1
ATOM 3552 N N . THR A 1 495 ? -4.897 -11.916 53.939 1.00 79.25 495 THR A N 1
ATOM 3553 C CA . THR A 1 495 ? -5.508 -12.615 52.798 1.00 79.25 495 THR A CA 1
ATOM 3554 C C . THR A 1 495 ? -7.031 -12.477 52.841 1.00 79.25 495 THR A C 1
ATOM 3556 O O . THR A 1 495 ? -7.603 -12.661 53.923 1.00 79.25 495 THR A O 1
ATOM 3559 N N . PRO A 1 496 ? -7.710 -12.203 51.711 1.00 81.75 496 PRO A N 1
ATOM 3560 C CA . PRO A 1 496 ? -9.167 -12.101 51.672 1.00 81.75 496 PRO A CA 1
ATOM 3561 C C . PRO A 1 496 ? -9.869 -13.385 52.120 1.00 81.75 496 PRO A C 1
ATOM 3563 O O . PRO A 1 496 ? -9.365 -14.491 51.913 1.00 81.75 496 PRO A O 1
ATOM 3566 N N . GLY A 1 497 ? -11.040 -13.243 52.737 1.00 83.31 497 GLY A N 1
ATOM 3567 C CA . GLY A 1 497 ? -11.817 -14.368 53.254 1.00 83.31 497 GLY A CA 1
ATOM 3568 C C . GLY A 1 497 ? -12.679 -14.011 54.460 1.00 83.31 497 GLY A C 1
ATOM 3569 O O . GLY A 1 497 ? -12.671 -12.880 54.936 1.00 83.31 497 GLY A O 1
ATOM 3570 N N . ILE A 1 498 ? -13.422 -14.999 54.959 1.00 86.94 498 ILE A N 1
ATOM 3571 C CA . ILE A 1 498 ? -14.252 -14.868 56.162 1.00 86.94 498 ILE A CA 1
ATOM 3572 C C . ILE A 1 498 ? -13.545 -15.590 57.307 1.00 86.94 498 ILE A C 1
ATOM 3574 O O . ILE A 1 498 ? -13.313 -16.799 57.238 1.00 86.94 498 ILE A O 1
ATOM 3578 N N . TYR A 1 499 ? -13.225 -14.848 58.359 1.00 87.50 499 TYR A N 1
ATOM 3579 C CA . TYR A 1 499 ? -12.589 -15.346 59.575 1.00 87.50 499 TYR A CA 1
ATOM 3580 C C . TYR A 1 499 ? -13.547 -15.208 60.755 1.00 87.50 499 TYR A C 1
ATOM 3582 O O . TYR A 1 499 ? -14.462 -14.390 60.721 1.00 87.50 499 TYR A O 1
ATOM 3590 N N . ALA A 1 500 ? -13.331 -15.990 61.808 1.00 89.12 500 ALA A N 1
ATOM 3591 C CA . ALA A 1 500 ? -14.086 -15.891 63.051 1.00 89.12 500 ALA A CA 1
ATOM 3592 C C . ALA A 1 500 ? -13.118 -15.663 64.216 1.00 89.12 500 ALA A C 1
ATOM 3594 O O . ALA A 1 500 ? -12.152 -16.411 64.359 1.00 89.12 500 ALA A O 1
ATOM 3595 N N . ILE A 1 501 ? -13.384 -14.645 65.034 1.00 91.31 501 ILE A N 1
ATOM 3596 C CA . ILE A 1 501 ? -12.631 -14.343 66.256 1.00 91.31 501 ILE A CA 1
ATOM 3597 C C . ILE A 1 501 ? -13.504 -14.698 67.457 1.00 91.31 501 ILE A C 1
ATOM 3599 O O . ILE A 1 501 ? -14.634 -14.219 67.565 1.00 91.31 501 ILE A O 1
ATOM 3603 N N . ASN A 1 502 ? -12.983 -15.520 68.366 1.00 90.81 502 ASN A N 1
ATOM 3604 C CA . ASN A 1 502 ? -13.646 -15.886 69.612 1.00 90.81 502 ASN A CA 1
ATOM 3605 C C . ASN A 1 502 ? -13.110 -15.022 70.755 1.00 90.81 502 ASN A C 1
ATOM 3607 O O . ASN A 1 502 ? -11.969 -15.166 71.200 1.00 90.81 502 ASN A O 1
ATOM 3611 N N . TRP A 1 503 ? -13.953 -14.119 71.236 1.00 92.56 503 TRP A N 1
ATOM 3612 C CA . TRP A 1 503 ? -13.688 -13.227 72.353 1.00 92.56 503 TRP A CA 1
ATOM 3613 C C . TRP A 1 503 ? -14.111 -13.876 73.670 1.00 92.56 503 TRP A C 1
ATOM 3615 O O . TRP A 1 503 ? -15.204 -14.432 73.782 1.00 92.56 503 TRP A O 1
ATOM 3625 N N . THR A 1 504 ? -13.242 -13.784 74.673 1.00 91.19 504 THR A N 1
ATOM 3626 C CA . THR A 1 504 ? -13.497 -14.175 76.064 1.00 91.19 504 THR A CA 1
ATOM 3627 C C . THR A 1 504 ? -13.513 -12.926 76.935 1.00 91.19 504 THR A C 1
ATOM 3629 O O . THR A 1 504 ? -12.612 -12.094 76.833 1.00 91.19 504 THR A O 1
ATOM 3632 N N . TYR A 1 505 ? -14.499 -12.819 77.821 1.00 89.88 505 TYR A N 1
ATOM 3633 C CA . TYR A 1 505 ? -14.586 -11.777 78.840 1.00 89.88 505 TYR A CA 1
ATOM 3634 C C . TYR A 1 505 ? -14.552 -12.450 80.212 1.00 89.88 505 TYR A C 1
ATOM 3636 O O . TYR A 1 505 ? -15.322 -13.381 80.451 1.00 89.88 505 TYR A O 1
ATOM 3644 N N . SER A 1 506 ? -13.670 -11.990 81.098 1.00 85.12 506 SER A N 1
ATOM 3645 C CA . SER A 1 506 ? -13.465 -12.547 82.440 1.00 85.12 506 SER A CA 1
ATOM 3646 C C . SER A 1 506 ? -13.614 -11.447 83.484 1.00 85.12 506 SER A C 1
ATOM 3648 O O . SER A 1 506 ? -12.945 -10.419 83.375 1.00 85.12 506 SER A O 1
ATOM 3650 N N . ASP A 1 507 ? -14.467 -11.653 84.487 1.00 80.69 507 ASP A N 1
ATOM 3651 C CA . ASP A 1 507 ? -14.584 -10.728 85.621 1.00 80.69 507 ASP A CA 1
ATOM 3652 C C . ASP A 1 507 ? -13.461 -10.934 86.661 1.00 80.69 507 ASP A C 1
ATOM 3654 O O . ASP A 1 507 ? -12.674 -11.886 86.605 1.00 80.69 507 ASP A O 1
ATOM 3658 N N . ALA A 1 508 ? -13.387 -10.039 87.651 1.00 73.62 508 ALA A N 1
ATOM 3659 C CA . ALA A 1 508 ? -12.438 -10.156 88.762 1.00 73.62 508 ALA A CA 1
ATOM 3660 C C . ALA A 1 508 ? -12.751 -11.315 89.740 1.00 73.62 508 ALA A C 1
ATOM 3662 O O . ALA A 1 508 ? -11.930 -11.624 90.608 1.00 73.62 508 ALA A O 1
ATOM 3663 N N . ASN A 1 509 ? -13.915 -11.957 89.604 1.00 72.00 509 ASN A N 1
ATOM 3664 C CA . ASN A 1 509 ? -14.404 -13.035 90.462 1.00 72.00 509 ASN A CA 1
ATOM 3665 C C . ASN A 1 509 ? -14.177 -14.436 89.843 1.00 72.00 509 ASN A C 1
ATOM 3667 O O . ASN A 1 509 ? -14.371 -15.441 90.528 1.00 72.00 509 ASN A O 1
ATOM 3671 N N . GLY A 1 510 ? -13.720 -14.512 88.588 1.00 72.12 510 GLY A N 1
ATOM 3672 C CA . GLY A 1 510 ? -13.417 -15.740 87.850 1.00 72.12 510 GLY A CA 1
ATOM 3673 C C . GLY A 1 510 ? -14.544 -16.270 86.952 1.00 72.12 510 GLY A C 1
ATOM 3674 O O . GLY A 1 510 ? -14.424 -17.390 86.451 1.00 72.12 510 GLY A O 1
ATOM 3675 N N . ASN A 1 511 ? -15.623 -15.512 86.737 1.00 79.75 511 ASN A N 1
ATOM 3676 C CA . ASN A 1 511 ? -16.701 -15.885 85.822 1.00 79.75 511 ASN A CA 1
ATOM 3677 C C . ASN A 1 511 ? -16.375 -15.438 84.387 1.00 79.75 511 ASN A C 1
ATOM 3679 O O . ASN A 1 511 ? -15.880 -14.333 84.166 1.00 79.75 511 ASN A O 1
ATOM 3683 N N . ASN A 1 512 ? -16.702 -16.285 83.403 1.00 84.94 512 ASN A N 1
ATOM 3684 C CA . ASN A 1 512 ? -16.394 -16.051 81.990 1.00 84.94 512 ASN A CA 1
ATOM 3685 C C . ASN A 1 512 ? -17.648 -16.029 81.110 1.00 84.94 512 ASN A C 1
ATOM 3687 O O . ASN A 1 512 ? -18.554 -16.846 81.292 1.00 84.94 512 ASN A O 1
ATOM 3691 N N . SER A 1 513 ? -17.641 -15.176 80.089 1.00 87.06 513 SER A N 1
ATOM 3692 C CA . SER A 1 513 ? -18.576 -15.215 78.960 1.00 87.06 513 SER A CA 1
ATOM 3693 C C . SER A 1 513 ? -17.824 -15.142 77.623 1.00 87.06 513 SER A C 1
ATOM 3695 O O . SER A 1 513 ? -16.656 -14.752 77.573 1.00 87.06 513 SER A O 1
ATOM 3697 N N . TYR A 1 514 ? -18.472 -15.579 76.536 1.00 89.62 514 TYR A N 1
ATOM 3698 C CA . TYR A 1 514 ? -17.835 -15.778 75.228 1.00 89.62 514 TYR A CA 1
ATOM 3699 C C . TYR A 1 514 ? -18.713 -15.265 74.081 1.00 89.62 514 TYR A C 1
ATOM 3701 O O . TYR A 1 514 ? -19.915 -15.530 74.071 1.00 89.62 514 TYR A O 1
ATOM 3709 N N . GLN A 1 515 ? -18.112 -14.607 73.088 1.00 91.25 515 GLN A N 1
ATOM 3710 C CA . GLN A 1 515 ? -18.767 -14.248 71.823 1.00 91.25 515 GLN A CA 1
ATOM 3711 C C . GLN A 1 515 ? -17.869 -14.547 70.627 1.00 91.25 515 GLN A C 1
ATOM 3713 O O . GLN A 1 515 ? -16.663 -14.332 70.681 1.00 91.25 515 GLN A O 1
ATOM 3718 N N . THR A 1 516 ? -18.474 -14.968 69.520 1.00 89.81 516 THR A N 1
ATOM 3719 C CA . THR A 1 516 ? -17.801 -15.071 68.222 1.00 89.81 516 THR A CA 1
ATOM 3720 C C . THR A 1 516 ? -18.183 -13.871 67.357 1.00 89.81 516 THR A C 1
ATOM 3722 O O . THR A 1 516 ? -19.334 -13.433 67.380 1.00 89.81 516 THR A O 1
ATOM 3725 N N . GLN A 1 517 ? -17.229 -13.354 66.589 1.00 91.62 517 GLN A N 1
ATOM 3726 C CA . GLN A 1 517 ? -17.423 -12.288 65.608 1.00 91.62 517 GLN A CA 1
ATOM 3727 C C . GLN A 1 517 ? -16.867 -12.718 64.254 1.00 91.62 517 GLN A C 1
ATOM 3729 O O . GLN A 1 517 ? -15.721 -13.169 64.196 1.00 91.62 517 GLN A O 1
ATOM 3734 N N . ASN A 1 518 ? -17.638 -12.554 63.175 1.00 89.62 518 ASN A N 1
ATOM 3735 C CA . ASN A 1 518 ? -17.108 -12.770 61.832 1.00 89.62 518 ASN A CA 1
ATOM 3736 C C . ASN A 1 518 ? -16.391 -11.512 61.330 1.00 89.62 518 ASN A C 1
ATOM 3738 O O . ASN A 1 518 ? -16.818 -10.380 61.577 1.00 89.62 518 ASN A O 1
ATOM 3742 N N . VAL A 1 519 ? -15.310 -11.726 60.591 1.00 88.62 519 VAL A N 1
ATOM 3743 C CA . VAL A 1 519 ? -14.509 -10.685 59.956 1.00 88.62 519 VAL A CA 1
ATOM 3744 C C . VAL A 1 519 ? -14.395 -11.024 58.478 1.00 88.62 519 VAL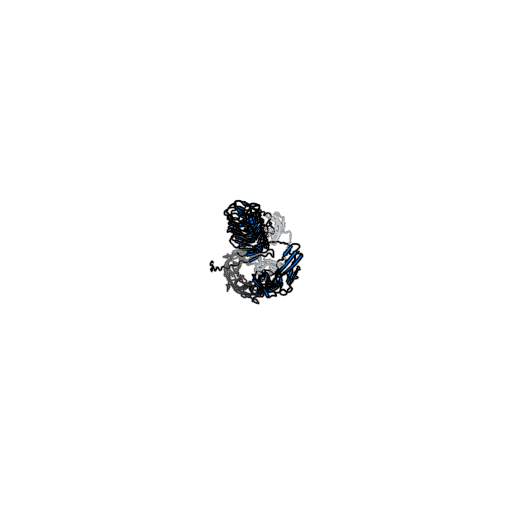 A C 1
ATOM 3746 O O . VAL A 1 519 ? -13.799 -12.035 58.107 1.00 88.62 519 VAL A O 1
ATOM 3749 N N . PHE A 1 520 ? -14.986 -10.178 57.647 1.00 85.81 520 PHE A N 1
ATOM 3750 C CA . PHE A 1 520 ? -14.915 -10.231 56.197 1.00 85.81 520 PHE A CA 1
ATOM 3751 C C . PHE A 1 520 ? -13.708 -9.403 55.771 1.00 85.81 520 PHE A C 1
ATOM 3753 O O . PHE A 1 520 ? -13.682 -8.183 55.925 1.00 85.81 520 PHE A O 1
ATOM 3760 N N . VAL A 1 521 ? -12.675 -10.077 55.286 1.00 85.62 521 VAL A N 1
ATOM 3761 C CA . VAL A 1 521 ? -11.474 -9.427 54.771 1.00 85.62 521 VAL A CA 1
ATOM 3762 C C . VAL A 1 521 ? -11.645 -9.313 53.269 1.00 85.62 521 VAL A C 1
ATOM 3764 O O . VAL A 1 521 ? -11.663 -10.328 52.570 1.00 85.62 521 VAL A O 1
ATOM 3767 N N . GLU A 1 522 ? -11.803 -8.086 52.789 1.00 82.62 522 GLU A N 1
ATOM 3768 C CA . GLU A 1 522 ? -12.023 -7.778 51.378 1.00 82.62 522 GLU A CA 1
ATOM 3769 C C . GLU A 1 522 ? -10.826 -7.030 50.796 1.00 82.62 522 GLU A C 1
ATOM 3771 O O . GLU A 1 522 ? -10.156 -6.251 51.479 1.00 82.62 522 GLU A O 1
ATOM 3776 N N . ASP A 1 523 ? -10.563 -7.268 49.514 1.00 83.88 523 ASP A N 1
ATOM 3777 C CA . ASP A 1 523 ? -9.538 -6.551 48.771 1.00 83.88 523 ASP A CA 1
ATOM 3778 C C . ASP A 1 523 ? -10.182 -5.498 47.870 1.00 83.88 523 ASP A C 1
ATOM 3780 O O . ASP A 1 523 ? -10.836 -5.816 46.876 1.00 83.88 523 ASP A O 1
ATOM 3784 N N . THR A 1 524 ? -10.025 -4.233 48.246 1.00 80.00 524 THR A N 1
ATOM 3785 C CA . THR A 1 524 ? -10.652 -3.082 47.580 1.00 80.00 524 THR A CA 1
ATOM 3786 C C . THR A 1 524 ? -9.625 -2.038 47.142 1.00 80.00 524 THR A C 1
ATOM 3788 O O . THR A 1 524 ? -9.985 -0.885 46.890 1.00 80.00 524 THR A O 1
ATOM 3791 N N . ILE A 1 525 ? -8.336 -2.384 47.155 1.00 82.62 525 ILE A N 1
ATOM 3792 C CA . ILE A 1 525 ? -7.234 -1.464 46.875 1.00 82.62 525 ILE A CA 1
ATOM 3793 C C . ILE A 1 525 ? -6.537 -1.956 45.609 1.00 82.62 525 ILE A C 1
ATOM 3795 O O . ILE A 1 525 ? -6.303 -3.140 45.430 1.00 82.62 525 ILE A O 1
ATOM 3799 N N . ALA A 1 526 ? -6.245 -1.046 44.680 1.00 84.69 526 ALA A N 1
ATOM 3800 C CA . ALA A 1 526 ? -5.514 -1.414 43.474 1.00 84.69 526 ALA A CA 1
ATOM 3801 C C . ALA A 1 526 ? -4.008 -1.545 43.764 1.00 84.69 526 ALA A C 1
ATOM 3803 O O . ALA A 1 526 ? -3.462 -0.670 44.449 1.00 84.69 526 ALA A O 1
ATOM 3804 N N . PRO A 1 527 ? -3.315 -2.534 43.163 1.00 90.69 527 PRO A N 1
ATOM 3805 C CA . PRO A 1 527 ? -1.871 -2.679 43.291 1.00 90.69 527 PRO A CA 1
ATOM 3806 C C . PRO A 1 527 ? -1.116 -1.388 42.971 1.00 90.69 527 PRO A C 1
ATOM 3808 O O . PRO A 1 527 ? -1.339 -0.761 41.933 1.00 90.69 527 PRO A O 1
ATOM 3811 N N . VAL A 1 528 ? -0.173 -1.014 43.835 1.00 91.00 528 VAL A N 1
ATOM 3812 C CA . VAL A 1 528 ? 0.639 0.198 43.690 1.00 91.00 528 VAL A CA 1
ATOM 3813 C C . VAL A 1 528 ? 1.955 -0.153 42.982 1.00 91.00 528 VAL A C 1
ATOM 3815 O O . VAL A 1 528 ? 2.764 -0.899 43.543 1.00 91.00 528 VAL A O 1
ATOM 3818 N N . PRO A 1 529 ? 2.225 0.368 41.769 1.00 92.00 529 PRO A N 1
ATOM 3819 C CA . PRO A 1 529 ? 3.486 0.123 41.068 1.00 92.00 529 PRO A CA 1
ATOM 3820 C C . PRO A 1 529 ? 4.709 0.541 41.891 1.00 92.00 529 PRO A C 1
ATOM 3822 O O . PRO A 1 529 ? 4.722 1.611 42.498 1.00 92.00 529 PRO A O 1
ATOM 3825 N N . GLN A 1 530 ? 5.774 -0.268 41.866 1.00 91.56 530 GLN A N 1
ATOM 3826 C CA . GLN A 1 530 ? 7.023 0.049 42.576 1.00 91.56 530 GLN A CA 1
ATOM 3827 C C . GLN A 1 530 ? 7.752 1.267 41.978 1.00 91.56 530 GLN A C 1
ATOM 3829 O O . GLN A 1 530 ? 8.531 1.925 42.666 1.00 91.56 530 GLN A O 1
ATOM 3834 N N . LEU A 1 531 ? 7.477 1.589 40.710 1.00 89.88 531 LEU A N 1
ATOM 3835 C CA . LEU A 1 531 ? 7.886 2.822 40.042 1.00 89.88 531 LEU A CA 1
ATOM 3836 C C . LEU A 1 531 ? 6.633 3.609 39.657 1.00 89.88 531 LEU A C 1
ATOM 3838 O O . LEU A 1 531 ? 5.765 3.077 38.971 1.00 89.88 531 LEU A O 1
ATOM 3842 N N . SER A 1 532 ? 6.538 4.881 40.048 1.00 85.81 532 SER A N 1
ATOM 3843 C CA . SER A 1 532 ? 5.371 5.732 39.748 1.00 85.81 532 SER A CA 1
ATOM 3844 C C . SER A 1 532 ? 5.172 5.999 38.250 1.00 85.81 532 SER A C 1
ATOM 3846 O O . SER A 1 532 ? 4.044 6.206 37.803 1.00 85.81 532 SER A O 1
ATOM 3848 N N . SER A 1 533 ? 6.248 5.936 37.466 1.00 89.75 533 SER A N 1
ATOM 3849 C CA . SER A 1 533 ? 6.232 5.908 36.006 1.00 89.75 533 SER A CA 1
ATOM 3850 C C . SER A 1 533 ? 7.338 4.991 35.485 1.00 89.75 533 SER A C 1
ATOM 3852 O O . SER A 1 533 ? 8.400 4.861 36.097 1.00 89.75 533 SER A O 1
ATOM 3854 N N . LEU A 1 534 ? 7.090 4.344 34.345 1.00 92.25 534 LEU A N 1
ATOM 3855 C CA . LEU A 1 534 ? 8.076 3.490 33.689 1.00 92.25 534 LEU A CA 1
ATOM 3856 C C . LEU A 1 534 ? 8.928 4.343 32.737 1.00 92.25 534 LEU A C 1
ATOM 3858 O O . LEU A 1 534 ? 8.363 5.062 31.908 1.00 92.25 534 LEU A O 1
ATOM 3862 N N . PRO A 1 535 ? 10.270 4.295 32.828 1.00 90.88 535 PRO A N 1
ATOM 3863 C CA . PRO A 1 535 ? 11.126 5.023 31.902 1.00 90.88 535 PRO A CA 1
ATOM 3864 C C . PRO A 1 535 ? 11.001 4.445 30.489 1.00 90.88 535 PRO A C 1
ATOM 3866 O O . PRO A 1 535 ? 10.763 3.243 30.313 1.00 90.88 535 PRO A O 1
ATOM 3869 N N . GLN A 1 536 ? 11.210 5.302 29.487 1.00 91.31 536 GLN A N 1
ATOM 3870 C CA . GLN A 1 536 ? 11.367 4.854 28.107 1.00 91.31 536 GLN A CA 1
ATOM 3871 C C . GLN A 1 536 ? 12.573 3.915 28.007 1.00 91.31 536 GLN A C 1
ATOM 3873 O O . GLN A 1 536 ? 13.656 4.239 28.497 1.00 91.31 536 GLN A O 1
ATOM 3878 N N . ILE A 1 537 ? 12.391 2.781 27.336 1.00 91.50 537 ILE A N 1
ATOM 3879 C CA . ILE A 1 537 ? 13.488 1.888 26.963 1.00 91.50 537 ILE A CA 1
ATOM 3880 C C . ILE A 1 537 ? 13.925 2.240 25.545 1.00 91.50 537 ILE A C 1
ATOM 3882 O O . ILE A 1 537 ? 13.112 2.179 24.627 1.00 91.50 537 ILE A O 1
ATOM 3886 N N . THR A 1 538 ? 15.195 2.598 25.371 1.00 88.25 538 THR A N 1
ATOM 3887 C CA . THR A 1 538 ? 15.812 2.769 24.049 1.00 88.25 538 THR A CA 1
ATOM 3888 C C . THR A 1 538 ? 16.807 1.635 23.822 1.00 88.25 538 THR A C 1
ATOM 3890 O O . THR A 1 538 ? 17.600 1.342 24.719 1.00 88.25 538 THR A O 1
ATOM 3893 N N . ALA A 1 539 ? 16.756 0.994 22.657 1.00 85.56 539 ALA A N 1
ATOM 3894 C CA . ALA A 1 539 ? 17.654 -0.096 22.281 1.00 85.56 539 ALA A CA 1
ATOM 3895 C C . ALA A 1 539 ? 17.886 -0.110 20.765 1.00 85.56 539 ALA A C 1
ATOM 3897 O O . ALA A 1 539 ? 16.985 0.240 20.007 1.00 85.56 539 ALA A O 1
ATOM 3898 N N . ASP A 1 540 ? 19.056 -0.568 20.328 1.00 84.75 540 ASP A N 1
ATOM 3899 C CA . ASP A 1 540 ? 19.344 -0.738 18.904 1.00 84.75 540 ASP A CA 1
ATOM 3900 C C . ASP A 1 540 ? 18.936 -2.139 18.441 1.00 84.75 540 ASP A C 1
ATOM 3902 O O . ASP A 1 540 ? 19.296 -3.139 19.067 1.00 84.75 540 ASP A O 1
ATOM 3906 N N . CYS A 1 541 ? 18.178 -2.196 17.344 1.00 79.00 541 CYS A N 1
ATOM 3907 C CA . CYS A 1 541 ? 17.653 -3.391 16.662 1.00 79.00 541 CYS A CA 1
ATOM 3908 C C . CYS A 1 541 ? 16.707 -4.304 17.449 1.00 79.00 541 CYS A C 1
ATOM 3910 O O . CYS A 1 541 ? 15.742 -4.805 16.879 1.00 79.00 541 CYS A O 1
ATOM 3912 N N . TYR A 1 542 ? 16.977 -4.571 18.726 1.00 84.56 542 TYR A N 1
ATOM 3913 C CA . TYR A 1 542 ? 16.316 -5.617 19.494 1.00 84.56 542 TYR A CA 1
ATOM 3914 C C . TYR A 1 542 ? 16.210 -5.277 20.980 1.00 84.56 542 TYR A C 1
ATOM 3916 O O . TYR A 1 542 ? 17.194 -4.929 21.634 1.00 84.56 542 TYR A O 1
ATOM 3924 N N . VAL A 1 543 ? 15.029 -5.506 21.556 1.00 90.44 543 VAL A N 1
ATOM 3925 C CA . VAL A 1 543 ? 14.861 -5.588 23.010 1.00 90.44 543 VAL A CA 1
ATOM 3926 C C . VAL A 1 543 ? 13.826 -6.644 23.380 1.00 90.44 543 VAL A C 1
ATOM 3928 O O . VAL A 1 543 ? 12.852 -6.860 22.662 1.00 90.44 543 VAL A O 1
ATOM 3931 N N . THR A 1 544 ? 14.015 -7.279 24.536 1.00 90.31 544 THR A N 1
ATOM 3932 C CA . THR A 1 544 ? 12.943 -7.982 25.250 1.00 90.31 544 THR A CA 1
ATOM 3933 C C . THR A 1 544 ? 12.771 -7.343 26.617 1.00 90.31 544 THR A C 1
ATOM 3935 O O . THR A 1 544 ? 13.751 -7.081 27.315 1.00 90.31 544 THR A O 1
ATOM 3938 N N . LEU A 1 545 ? 11.526 -7.054 26.972 1.00 91.25 545 LEU A N 1
ATOM 3939 C CA . LEU A 1 545 ? 11.154 -6.341 28.181 1.00 91.25 545 LEU A CA 1
ATOM 3940 C C . LEU A 1 545 ? 10.811 -7.327 29.294 1.00 91.25 545 LEU A C 1
ATOM 3942 O O . LEU A 1 545 ? 10.104 -8.310 29.081 1.00 91.25 545 LEU A O 1
ATOM 3946 N N . ASN A 1 546 ? 11.272 -7.019 30.502 1.00 89.94 546 ASN A N 1
ATOM 3947 C CA . ASN A 1 546 ? 10.842 -7.719 31.705 1.00 89.94 546 ASN A CA 1
ATOM 3948 C C . ASN A 1 546 ? 9.588 -7.042 32.262 1.00 89.94 546 ASN A C 1
ATOM 3950 O O . ASN A 1 546 ? 9.504 -5.813 32.267 1.00 89.94 546 ASN A O 1
ATOM 3954 N N . ALA A 1 547 ? 8.648 -7.837 32.773 1.00 91.25 547 ALA A N 1
ATOM 3955 C CA . ALA A 1 547 ? 7.463 -7.312 33.436 1.00 91.25 547 ALA A CA 1
ATOM 3956 C C . ALA A 1 547 ? 7.848 -6.454 34.662 1.00 91.25 547 ALA A C 1
ATOM 3958 O O . ALA A 1 547 ? 8.593 -6.932 35.524 1.00 91.25 547 ALA A O 1
ATOM 3959 N N . PRO A 1 548 ? 7.354 -5.208 34.773 1.00 93.00 548 PRO A N 1
ATOM 3960 C CA . PRO A 1 548 ? 7.538 -4.390 35.964 1.00 93.00 548 PRO A CA 1
ATOM 3961 C C . PRO A 1 548 ? 6.737 -4.943 37.153 1.00 93.00 548 PRO A C 1
ATOM 3963 O O . PRO A 1 548 ? 5.827 -5.761 36.994 1.00 93.00 548 PRO A O 1
ATOM 3966 N N . LEU A 1 549 ? 7.075 -4.483 38.359 1.00 93.38 549 LEU A N 1
ATOM 3967 C CA . LEU A 1 549 ? 6.495 -4.964 39.615 1.00 93.38 549 LEU A CA 1
ATOM 3968 C C . LEU A 1 549 ? 5.607 -3.910 40.292 1.00 93.38 549 LEU A C 1
ATOM 3970 O O . LEU A 1 549 ? 5.910 -2.714 40.280 1.00 93.38 549 LEU A O 1
ATOM 3974 N N . ALA A 1 550 ? 4.558 -4.382 40.958 1.00 92.38 550 ALA A N 1
ATOM 3975 C CA . ALA A 1 550 ? 3.741 -3.631 41.906 1.00 92.38 550 ALA A CA 1
ATOM 3976 C C . ALA A 1 550 ? 3.726 -4.334 43.270 1.00 92.38 550 ALA A C 1
ATOM 3978 O O . ALA A 1 550 ? 4.069 -5.512 43.380 1.00 92.38 550 ALA A O 1
ATOM 3979 N N . ASN A 1 551 ? 3.331 -3.597 44.304 1.00 91.12 551 ASN A N 1
ATOM 3980 C CA . ASN A 1 551 ? 3.038 -4.126 45.629 1.00 91.12 551 ASN A CA 1
ATOM 3981 C C . ASN A 1 551 ? 1.574 -3.859 45.972 1.00 91.12 551 ASN A C 1
ATOM 3983 O O . ASN A 1 551 ? 1.055 -2.777 45.704 1.00 91.12 551 ASN A O 1
ATOM 3987 N N . ASP A 1 552 ? 0.956 -4.827 46.625 1.00 90.69 552 ASP A N 1
ATOM 3988 C CA . ASP A 1 552 ? -0.428 -4.804 47.064 1.00 90.69 552 ASP A CA 1
ATOM 3989 C C . ASP A 1 552 ? -0.539 -5.233 48.542 1.00 90.69 552 ASP A C 1
ATOM 3991 O O . ASP A 1 552 ? 0.320 -5.967 49.041 1.00 90.69 552 ASP A O 1
ATOM 3995 N N . ASN A 1 553 ? -1.558 -4.760 49.268 1.00 83.19 553 ASN A N 1
ATOM 3996 C CA . ASN A 1 553 ? -1.730 -5.051 50.699 1.00 83.19 553 ASN A CA 1
ATOM 3997 C C . ASN A 1 553 ? -2.376 -6.419 50.991 1.00 83.19 553 ASN A C 1
ATOM 3999 O O . ASN A 1 553 ? -2.242 -6.905 52.115 1.00 83.19 553 ASN A O 1
ATOM 4003 N N . CYS A 1 554 ? -3.045 -7.035 50.014 1.00 82.69 554 CYS A N 1
ATOM 4004 C CA . CYS A 1 554 ? -3.622 -8.377 50.088 1.00 82.69 554 CYS A CA 1
ATOM 4005 C C . CYS A 1 554 ? -2.814 -9.394 49.259 1.00 82.69 554 CYS A C 1
ATOM 4007 O O . CYS A 1 554 ? -2.497 -10.480 49.742 1.00 82.69 554 CYS A O 1
ATOM 4009 N N . ALA A 1 555 ? -2.455 -9.055 48.017 1.00 84.19 555 ALA A N 1
ATOM 4010 C CA . ALA A 1 555 ? -1.747 -9.948 47.093 1.00 84.19 555 ALA A CA 1
ATOM 4011 C C . ALA A 1 555 ? -0.208 -9.910 47.230 1.00 84.19 555 ALA A C 1
ATOM 4013 O O . ALA A 1 555 ? 0.481 -10.803 46.731 1.00 84.19 555 ALA A O 1
ATOM 4014 N N . GLY A 1 556 ? 0.356 -8.913 47.921 1.00 84.12 556 GLY A N 1
ATOM 4015 C CA . GLY A 1 556 ? 1.805 -8.760 48.087 1.00 84.12 556 GLY A CA 1
ATOM 4016 C C . GLY A 1 556 ? 2.502 -8.239 46.823 1.00 84.12 556 GLY A C 1
ATOM 4017 O O . GLY A 1 556 ? 1.965 -7.404 46.100 1.00 84.12 556 GLY A O 1
ATOM 4018 N N . THR A 1 557 ? 3.738 -8.675 46.558 1.00 89.69 557 THR A N 1
ATOM 4019 C CA . THR A 1 557 ? 4.467 -8.263 45.344 1.00 89.69 557 THR A CA 1
ATOM 4020 C C . THR A 1 557 ? 4.021 -9.078 44.133 1.00 89.69 557 THR A C 1
ATOM 4022 O O . THR A 1 557 ? 4.104 -10.305 44.143 1.00 89.69 557 THR A O 1
ATOM 4025 N N . LEU A 1 558 ? 3.628 -8.387 43.063 1.00 90.12 558 LEU A N 1
ATOM 4026 C CA . LEU A 1 558 ? 3.090 -8.977 41.838 1.00 90.12 558 LEU A CA 1
ATOM 4027 C C . LEU A 1 558 ? 3.726 -8.376 40.579 1.00 90.12 558 LEU A C 1
ATOM 4029 O O . LEU A 1 558 ? 4.125 -7.211 40.551 1.00 90.12 558 LEU A O 1
ATOM 4033 N N . SER A 1 559 ? 3.849 -9.193 39.533 1.00 91.56 559 SER A N 1
ATOM 4034 C CA . SER A 1 559 ? 4.358 -8.779 38.220 1.00 91.56 559 SER A CA 1
ATOM 4035 C C . SER A 1 559 ? 3.214 -8.350 37.309 1.00 91.56 559 SER A C 1
ATOM 4037 O O . SER A 1 559 ? 2.160 -8.984 37.304 1.00 91.56 559 SER A O 1
ATOM 4039 N N . ALA A 1 560 ? 3.430 -7.307 36.510 1.00 91.69 560 ALA A N 1
ATOM 4040 C CA . ALA A 1 560 ? 2.478 -6.932 35.476 1.00 91.69 560 ALA A CA 1
ATOM 4041 C C . ALA A 1 560 ? 2.354 -8.008 34.389 1.00 91.69 560 ALA A C 1
ATOM 4043 O O . ALA A 1 560 ? 3.311 -8.705 34.051 1.00 91.69 560 ALA A O 1
ATOM 4044 N N . ILE A 1 561 ? 1.182 -8.061 33.770 1.00 90.88 561 ILE A N 1
ATOM 4045 C CA . ILE A 1 561 ? 0.936 -8.765 32.513 1.00 90.88 561 ILE A CA 1
ATOM 4046 C C . ILE A 1 561 ? 0.716 -7.747 31.391 1.00 90.88 561 ILE A C 1
ATOM 4048 O O . ILE A 1 561 ? 0.395 -6.586 31.642 1.00 90.88 561 ILE A O 1
ATOM 4052 N N . THR A 1 562 ? 0.875 -8.166 30.141 1.00 94.69 562 THR A N 1
ATOM 4053 C CA . THR A 1 562 ? 0.498 -7.358 28.978 1.00 94.69 562 THR A CA 1
ATOM 4054 C C . THR A 1 562 ? 0.048 -8.262 27.834 1.00 94.69 562 THR A C 1
ATOM 4056 O O . THR A 1 562 ? 0.455 -9.422 27.760 1.00 94.69 562 THR A O 1
ATOM 4059 N N . ASN A 1 563 ? -0.809 -7.727 26.964 1.00 89.06 563 ASN A N 1
ATOM 4060 C CA . ASN A 1 563 ? -1.163 -8.341 25.682 1.00 89.06 563 ASN A CA 1
ATOM 4061 C C . ASN A 1 563 ? -0.353 -7.743 24.518 1.00 89.06 563 ASN A C 1
ATOM 4063 O O . ASN A 1 563 ? -0.424 -8.260 23.403 1.00 89.06 563 ASN A O 1
ATOM 4067 N N . ASP A 1 564 ? 0.393 -6.661 24.762 1.00 91.44 564 ASP A N 1
ATOM 4068 C CA . ASP A 1 564 ? 1.294 -6.078 23.774 1.00 91.44 564 ASP A CA 1
ATOM 4069 C C . ASP A 1 564 ? 2.562 -6.946 23.638 1.00 91.44 564 ASP A C 1
ATOM 4071 O O . ASP A 1 564 ? 2.925 -7.674 24.568 1.00 91.44 564 ASP A O 1
ATOM 4075 N N . PRO A 1 565 ? 3.268 -6.907 22.493 1.00 89.38 565 PRO A N 1
ATOM 4076 C CA . PRO A 1 565 ? 4.518 -7.641 22.334 1.00 89.38 565 PRO A CA 1
ATOM 4077 C C . PRO A 1 565 ? 5.558 -7.230 23.384 1.00 89.38 565 PRO A C 1
ATOM 4079 O O . PRO A 1 565 ? 5.877 -6.057 23.529 1.00 89.38 565 PRO A O 1
ATOM 4082 N N . VAL A 1 566 ? 6.151 -8.203 24.081 1.00 89.56 566 VAL A N 1
ATOM 4083 C CA . VAL A 1 566 ? 7.272 -7.951 25.012 1.00 89.56 566 VAL A CA 1
ATOM 4084 C C . VAL A 1 566 ? 8.643 -7.999 24.332 1.00 89.56 566 VAL A C 1
ATOM 4086 O O . VAL A 1 566 ? 9.651 -7.713 24.973 1.00 89.56 566 VAL A O 1
ATOM 4089 N N . THR A 1 567 ? 8.693 -8.336 23.042 1.00 87.75 567 THR A N 1
ATOM 4090 C CA . THR A 1 567 ? 9.911 -8.374 22.225 1.00 87.75 567 THR A CA 1
ATOM 4091 C C . THR A 1 567 ? 9.711 -7.522 20.979 1.00 87.75 567 THR A C 1
ATOM 4093 O O . THR A 1 567 ? 8.756 -7.733 20.230 1.00 87.75 567 THR A O 1
ATOM 4096 N N . TYR A 1 568 ? 10.638 -6.598 20.735 1.00 88.06 568 TYR A N 1
ATOM 4097 C CA . TYR A 1 568 ? 10.654 -5.721 19.566 1.00 88.06 568 TYR A CA 1
ATOM 4098 C C . TYR A 1 568 ? 11.961 -5.918 18.804 1.00 88.06 568 TYR A C 1
ATOM 4100 O O . TYR A 1 568 ? 13.018 -6.010 19.422 1.00 88.06 568 TYR A O 1
ATOM 4108 N N . MET A 1 569 ? 11.868 -6.020 17.476 1.00 83.62 569 MET A N 1
ATOM 4109 C CA . MET A 1 569 ? 12.980 -6.389 16.583 1.00 83.62 569 MET A CA 1
ATOM 4110 C C . MET A 1 569 ? 13.044 -5.549 15.292 1.00 83.62 569 MET A C 1
ATOM 4112 O O . MET A 1 569 ? 13.659 -5.957 14.314 1.00 83.62 569 MET A O 1
ATOM 4116 N N . VAL A 1 570 ? 12.324 -4.424 15.252 1.00 81.31 570 VAL A N 1
ATOM 4117 C CA . VAL A 1 570 ? 12.226 -3.528 14.089 1.00 81.31 570 VAL A CA 1
ATOM 4118 C C . VAL A 1 570 ? 12.294 -2.085 14.601 1.00 81.31 570 VAL A C 1
ATOM 4120 O O . VAL A 1 570 ? 11.580 -1.785 15.566 1.00 81.31 570 VAL A O 1
ATOM 4123 N N . PRO A 1 571 ? 13.098 -1.193 13.995 1.00 83.75 571 PRO A N 1
ATOM 4124 C CA . PRO A 1 571 ? 13.153 0.220 14.366 1.00 83.75 571 PRO A CA 1
ATOM 4125 C C . PRO A 1 571 ? 11.783 0.909 14.368 1.00 83.75 571 PRO A C 1
ATOM 4127 O O . PRO A 1 571 ? 10.927 0.644 13.524 1.00 83.75 571 PRO A O 1
ATOM 4130 N N . GLY A 1 572 ? 11.560 1.787 15.346 1.00 84.06 572 GLY A N 1
ATOM 4131 C CA . GLY A 1 572 ? 10.288 2.475 15.551 1.00 84.06 572 GLY A CA 1
ATOM 4132 C C . GLY A 1 572 ? 9.967 2.757 17.019 1.00 84.06 572 GLY A C 1
ATOM 4133 O O . GLY A 1 572 ? 10.648 2.293 17.936 1.00 84.06 572 GLY A O 1
ATOM 4134 N N . THR A 1 573 ? 8.895 3.520 17.237 1.00 88.25 573 THR A N 1
ATOM 4135 C CA . THR A 1 573 ? 8.377 3.847 18.572 1.00 88.25 573 THR A CA 1
ATOM 4136 C C . THR A 1 573 ? 7.152 2.996 18.882 1.00 88.25 573 THR A C 1
ATOM 4138 O O . THR A 1 573 ? 6.149 3.065 18.172 1.00 88.25 573 THR A O 1
ATOM 4141 N N . TYR A 1 574 ? 7.210 2.248 19.978 1.00 91.75 574 TYR A N 1
ATOM 4142 C CA . TYR A 1 574 ? 6.146 1.380 20.468 1.00 91.75 574 TYR A CA 1
ATOM 4143 C C . TYR A 1 574 ? 5.689 1.807 21.866 1.00 91.75 574 TYR A C 1
ATOM 4145 O O . TYR A 1 574 ? 6.382 2.531 22.587 1.00 91.75 574 TYR A O 1
ATOM 4153 N N . GLN A 1 575 ? 4.506 1.341 22.255 1.00 92.31 575 GLN A N 1
ATOM 4154 C CA . GLN A 1 575 ? 3.955 1.509 23.595 1.00 92.31 575 GLN A CA 1
ATOM 4155 C C . GLN A 1 575 ? 3.499 0.146 24.111 1.00 92.31 575 GLN A C 1
ATOM 4157 O O . GLN A 1 575 ? 2.819 -0.581 23.392 1.00 92.31 575 GLN A O 1
ATOM 4162 N N . VAL A 1 576 ? 3.877 -0.176 25.347 1.00 94.62 576 VAL A N 1
ATOM 4163 C CA . VAL A 1 576 ? 3.459 -1.388 26.062 1.00 94.62 576 VAL A CA 1
ATOM 4164 C C . VAL A 1 576 ? 2.563 -0.986 27.217 1.00 94.62 576 VAL A C 1
ATOM 4166 O O . VAL A 1 576 ? 2.971 -0.212 28.084 1.00 94.62 576 VAL A O 1
ATOM 4169 N N . ASN A 1 577 ? 1.350 -1.521 27.237 1.00 92.56 577 ASN A N 1
ATOM 4170 C CA . ASN A 1 577 ? 0.377 -1.324 28.297 1.00 92.56 577 ASN A CA 1
ATOM 4171 C C . ASN A 1 577 ? 0.530 -2.460 29.311 1.00 92.56 577 ASN A C 1
ATOM 4173 O O . ASN A 1 577 ? 0.051 -3.578 29.106 1.00 92.56 577 ASN A O 1
ATOM 4177 N N . TRP A 1 578 ? 1.226 -2.176 30.406 1.00 95.12 578 TRP A N 1
ATOM 4178 C CA . TRP A 1 578 ? 1.387 -3.086 31.532 1.00 95.12 578 TRP A CA 1
ATOM 4179 C C . TRP A 1 578 ? 0.172 -3.001 32.453 1.00 95.12 578 TRP A C 1
ATOM 4181 O O . TRP A 1 578 ? -0.228 -1.908 32.856 1.00 95.12 578 TRP A O 1
ATOM 4191 N N . ILE A 1 579 ? -0.396 -4.155 32.799 1.00 92.44 579 ILE A N 1
ATOM 4192 C CA . ILE A 1 579 ? -1.547 -4.308 33.691 1.00 92.44 579 ILE A CA 1
ATOM 4193 C C . ILE A 1 579 ? -1.078 -5.040 34.948 1.00 92.44 579 ILE A C 1
ATOM 4195 O O . ILE A 1 579 ? -0.697 -6.208 34.896 1.00 92.44 579 ILE A O 1
ATOM 4199 N N . TYR A 1 580 ? -1.126 -4.357 36.083 1.00 93.06 580 TYR A N 1
ATOM 4200 C CA . TYR A 1 580 ? -0.944 -4.938 37.407 1.00 93.06 580 TYR A CA 1
ATOM 4201 C C . TYR A 1 580 ? -2.321 -5.363 37.919 1.00 93.06 580 TYR A C 1
ATOM 4203 O O . TYR A 1 580 ? -3.221 -4.528 37.962 1.00 93.06 580 TYR A O 1
ATOM 4211 N N . SER A 1 581 ? -2.510 -6.625 38.302 1.00 88.56 581 SER A N 1
ATOM 4212 C CA . SER A 1 581 ? -3.753 -7.091 38.930 1.00 88.56 581 SER A CA 1
ATOM 4213 C C . SER A 1 581 ? -3.442 -8.026 40.091 1.00 88.56 581 SER A C 1
ATOM 4215 O O . SER A 1 581 ? -2.520 -8.836 40.016 1.00 88.56 581 SER A O 1
ATOM 4217 N N . ASP A 1 582 ? -4.222 -7.878 41.156 1.00 84.75 582 ASP A N 1
ATOM 4218 C CA . ASP A 1 582 ? -4.197 -8.672 42.389 1.00 84.75 582 ASP A CA 1
ATOM 4219 C C . ASP A 1 582 ? -4.821 -10.076 42.234 1.00 84.75 582 ASP A C 1
ATOM 4221 O O . ASP A 1 582 ? -4.569 -10.963 43.046 1.00 84.75 582 ASP A O 1
ATOM 4225 N N . GLY A 1 583 ? -5.633 -10.289 41.192 1.00 80.12 583 GLY A N 1
ATOM 4226 C CA . GLY A 1 583 ? -6.488 -11.469 41.026 1.00 80.12 583 GLY A CA 1
ATOM 4227 C C . GLY A 1 583 ? -7.826 -11.409 41.784 1.00 80.12 583 GLY A C 1
ATOM 4228 O O . GLY A 1 583 ? -8.678 -12.266 41.553 1.00 80.12 583 GLY A O 1
ATOM 4229 N N . ASN A 1 584 ? -8.037 -10.391 42.620 1.00 80.81 584 ASN A N 1
ATOM 4230 C CA . ASN A 1 584 ? -9.246 -10.151 43.415 1.00 80.81 584 ASN A CA 1
ATOM 4231 C C . ASN A 1 584 ? -10.218 -9.166 42.740 1.00 80.81 584 ASN A C 1
ATOM 4233 O O . ASN A 1 584 ? -11.389 -9.101 43.106 1.00 80.81 584 ASN A O 1
ATOM 4237 N N . GLY A 1 585 ? -9.761 -8.459 41.704 1.00 76.31 585 GLY A N 1
ATOM 4238 C CA . GLY A 1 585 ? -10.587 -7.617 40.838 1.00 76.31 585 GLY A CA 1
ATOM 4239 C C . GLY A 1 585 ? -10.086 -6.183 40.720 1.00 76.31 585 GLY A C 1
ATOM 4240 O O . GLY A 1 585 ? -10.543 -5.463 39.827 1.00 76.31 585 GLY A O 1
ATOM 4241 N N . ASN A 1 586 ? -9.121 -5.773 41.547 1.00 85.06 586 ASN A N 1
ATOM 4242 C CA . ASN A 1 586 ? -8.489 -4.474 41.412 1.00 85.06 586 ASN A CA 1
ATOM 4243 C C . ASN A 1 586 ? -7.321 -4.561 40.417 1.00 85.06 586 ASN A C 1
ATOM 4245 O O . ASN A 1 586 ? -6.682 -5.597 40.189 1.00 85.06 586 ASN A O 1
ATOM 4249 N N . SER A 1 587 ? -7.060 -3.447 39.739 1.00 89.00 587 SER A N 1
ATOM 4250 C CA . SER A 1 587 ? -5.945 -3.358 38.803 1.00 89.00 587 SER A CA 1
ATOM 4251 C C . SER A 1 587 ? -5.462 -1.928 38.624 1.00 89.00 587 SER A C 1
ATOM 4253 O O . SER A 1 587 ? -6.211 -0.965 38.794 1.00 89.00 587 SER A O 1
ATOM 4255 N N . PHE A 1 588 ? -4.193 -1.807 38.255 1.00 93.12 588 PHE A N 1
ATOM 4256 C CA . PHE A 1 588 ? -3.562 -0.560 37.848 1.00 93.12 588 PHE A CA 1
ATOM 4257 C C . PHE A 1 588 ? -2.891 -0.762 36.489 1.00 93.12 588 PHE A C 1
ATOM 4259 O O . PHE A 1 588 ? -2.479 -1.872 36.154 1.00 93.12 588 PHE A O 1
ATOM 4266 N N . THR A 1 589 ? -2.744 0.300 35.699 1.00 91.69 589 THR A N 1
ATOM 4267 C CA . THR A 1 589 ? -2.099 0.220 34.380 1.00 91.69 589 THR A CA 1
ATOM 4268 C C . THR A 1 589 ? -1.016 1.273 34.211 1.00 91.69 589 THR A C 1
ATOM 4270 O O . THR A 1 589 ? -1.214 2.427 34.590 1.00 91.69 589 THR A O 1
ATOM 4273 N N . GLN A 1 590 ? 0.099 0.908 33.581 1.00 94.25 590 GLN A N 1
ATOM 4274 C CA . GLN A 1 590 ? 1.139 1.850 33.160 1.00 94.25 590 GLN A CA 1
ATOM 4275 C C . GLN A 1 590 ? 1.521 1.630 31.703 1.00 94.25 590 GLN A C 1
ATOM 4277 O O . GLN A 1 590 ? 1.683 0.500 31.253 1.00 94.25 590 GLN A O 1
ATOM 4282 N N . VAL A 1 591 ? 1.723 2.733 30.986 1.00 93.44 591 VAL A N 1
ATOM 4283 C CA . VAL A 1 591 ? 2.290 2.714 29.638 1.00 93.44 591 VAL A CA 1
ATOM 4284 C C . VAL A 1 591 ? 3.805 2.838 29.747 1.00 93.44 591 VAL A C 1
ATOM 4286 O O . VAL A 1 591 ? 4.305 3.743 30.416 1.00 93.44 591 VAL A O 1
ATOM 4289 N N . GLN A 1 592 ? 4.533 1.961 29.063 1.00 94.75 592 GLN A N 1
ATOM 4290 C CA . GLN A 1 592 ? 5.967 2.091 28.843 1.00 94.75 592 GLN A CA 1
ATOM 4291 C C . GLN A 1 592 ? 6.237 2.399 27.371 1.00 94.75 592 GLN A C 1
ATOM 4293 O O . GLN A 1 592 ? 5.792 1.670 26.487 1.00 94.75 592 GLN A O 1
ATOM 4298 N N . ALA A 1 593 ? 6.973 3.478 27.109 1.00 92.06 593 ALA A N 1
ATOM 4299 C CA . ALA A 1 593 ? 7.466 3.776 25.770 1.00 92.06 593 ALA A CA 1
ATOM 4300 C C . ALA A 1 593 ? 8.700 2.919 25.456 1.00 92.06 593 ALA A C 1
ATOM 4302 O O . ALA A 1 593 ? 9.585 2.751 26.299 1.00 92.06 593 ALA A O 1
ATOM 4303 N N . VAL A 1 594 ? 8.774 2.416 24.229 1.00 91.88 594 VAL A N 1
ATOM 4304 C CA . VAL A 1 594 ? 9.920 1.668 23.708 1.00 91.88 594 VAL A CA 1
ATOM 4305 C C . VAL A 1 594 ? 10.344 2.333 22.409 1.00 91.88 594 VAL A C 1
ATOM 4307 O O . VAL A 1 594 ? 9.517 2.538 21.526 1.00 91.88 594 VAL A O 1
ATOM 4310 N N . LEU A 1 595 ? 11.617 2.680 22.289 1.00 88.12 595 LEU A N 1
ATOM 4311 C CA . LEU A 1 595 ? 12.198 3.244 21.080 1.00 88.12 595 LEU A CA 1
ATOM 4312 C C . LEU A 1 595 ? 13.266 2.279 20.574 1.00 88.12 595 LEU A C 1
ATOM 4314 O O . LEU A 1 595 ? 14.314 2.135 21.200 1.00 88.12 595 LEU A O 1
ATOM 4318 N N . ILE A 1 596 ? 12.994 1.622 19.451 1.00 89.25 596 ILE A N 1
ATOM 4319 C CA . ILE A 1 596 ? 14.016 0.859 18.740 1.00 89.25 596 ILE A CA 1
ATOM 4320 C C . ILE A 1 596 ? 14.658 1.792 17.723 1.00 89.25 596 ILE A C 1
ATOM 4322 O O . ILE A 1 596 ? 13.979 2.293 16.824 1.00 89.25 596 ILE A O 1
ATOM 4326 N N . THR A 1 597 ? 15.947 2.055 17.893 1.00 82.25 597 THR A N 1
ATOM 4327 C CA . THR A 1 597 ? 16.753 2.840 16.959 1.00 82.25 597 THR A CA 1
ATOM 4328 C C . THR A 1 597 ? 17.550 1.942 16.028 1.00 82.25 597 THR A C 1
ATOM 4330 O O . THR A 1 597 ? 17.773 0.759 16.291 1.00 82.25 597 THR A O 1
ATOM 4333 N N . ASP A 1 598 ? 17.972 2.545 14.924 1.00 84.38 598 ASP A N 1
ATOM 4334 C CA . ASP A 1 598 ? 19.083 2.073 14.122 1.00 84.38 598 ASP A CA 1
ATOM 4335 C C . ASP A 1 598 ? 19.917 3.291 13.725 1.00 84.38 598 ASP A C 1
ATOM 4337 O O . ASP A 1 598 ? 19.402 4.240 13.130 1.00 84.38 598 ASP A O 1
ATOM 4341 N N . ALA A 1 599 ? 21.177 3.307 14.143 1.00 81.12 599 ALA A N 1
ATOM 4342 C CA . ALA A 1 599 ? 22.093 4.440 13.994 1.00 81.12 599 ALA A CA 1
ATOM 4343 C C . ALA A 1 599 ? 23.470 4.007 13.463 1.00 81.12 599 ALA A C 1
ATOM 4345 O O . ALA A 1 599 ? 24.439 4.769 13.526 1.00 81.12 599 ALA A O 1
ATOM 4346 N N . ILE A 1 600 ? 23.573 2.763 12.995 1.00 83.31 600 ILE A N 1
ATOM 4347 C CA . ILE A 1 600 ? 24.789 2.175 12.445 1.00 83.31 600 ILE A CA 1
ATOM 4348 C C . ILE A 1 600 ? 24.547 1.996 10.947 1.00 83.31 600 ILE A C 1
ATOM 4350 O O . ILE A 1 600 ? 23.459 1.636 10.528 1.00 83.31 600 ILE A O 1
ATOM 4354 N N . ALA A 1 601 ? 25.541 2.317 10.120 1.00 85.56 601 ALA A N 1
ATOM 4355 C CA . ALA A 1 601 ? 25.429 2.115 8.680 1.00 85.56 601 ALA A CA 1
ATOM 4356 C C . ALA A 1 601 ? 25.782 0.666 8.297 1.00 85.56 601 ALA A C 1
ATOM 4358 O O . ALA A 1 601 ? 26.724 0.121 8.886 1.00 85.56 601 ALA A O 1
ATOM 4359 N N . PRO A 1 602 ? 25.144 0.091 7.255 1.00 90.19 602 PRO A N 1
ATOM 4360 C CA . PRO A 1 602 ? 25.452 -1.252 6.773 1.00 90.19 602 PRO A CA 1
ATOM 4361 C C . PRO A 1 602 ? 26.948 -1.463 6.535 1.00 90.19 602 PRO A C 1
ATOM 4363 O O . PRO A 1 602 ? 27.609 -0.633 5.903 1.00 90.19 602 PRO A O 1
ATOM 4366 N N . VAL A 1 603 ? 27.487 -2.592 6.989 1.00 91.25 603 VAL A N 1
ATOM 4367 C CA . VAL A 1 603 ? 28.900 -2.945 6.810 1.00 91.25 603 VAL A CA 1
ATOM 4368 C C . VAL A 1 603 ? 29.038 -3.814 5.555 1.00 91.25 603 VAL A C 1
ATOM 4370 O O . VAL A 1 603 ? 28.466 -4.902 5.529 1.00 91.25 603 VAL A O 1
ATOM 4373 N N . PRO A 1 604 ? 29.777 -3.387 4.511 1.00 91.94 604 PRO A N 1
ATOM 4374 C CA . PRO A 1 604 ? 29.995 -4.203 3.314 1.00 91.94 604 PRO A CA 1
ATOM 4375 C C . PRO A 1 604 ? 30.561 -5.586 3.657 1.00 91.94 604 PRO A C 1
ATOM 4377 O O . PRO A 1 604 ? 31.520 -5.683 4.424 1.00 91.94 604 PRO A O 1
ATOM 4380 N N . ASP A 1 605 ? 30.013 -6.651 3.060 1.00 90.12 605 ASP A N 1
ATOM 4381 C CA . ASP A 1 605 ? 30.386 -8.040 3.397 1.00 90.12 605 ASP A CA 1
ATOM 4382 C C . ASP A 1 605 ? 31.850 -8.363 3.038 1.00 90.12 605 ASP A C 1
ATOM 4384 O O . ASP A 1 605 ? 32.443 -9.323 3.537 1.00 90.12 605 ASP A O 1
ATOM 4388 N N . VAL A 1 606 ? 32.450 -7.542 2.172 1.00 89.88 606 VAL A N 1
ATOM 4389 C CA . VAL A 1 606 ? 33.874 -7.545 1.842 1.00 89.88 606 VAL A CA 1
ATOM 4390 C C . VAL A 1 606 ? 34.460 -6.148 2.035 1.00 89.88 606 VAL A C 1
ATOM 4392 O O . VAL A 1 606 ? 33.895 -5.156 1.581 1.00 89.88 606 VAL A O 1
ATOM 4395 N N . ASN A 1 607 ? 35.642 -6.058 2.654 1.00 86.31 607 ASN A N 1
ATOM 4396 C CA . ASN A 1 607 ? 36.304 -4.776 2.950 1.00 86.31 607 ASN A CA 1
ATOM 4397 C C . ASN A 1 607 ? 36.593 -3.923 1.696 1.00 86.31 607 ASN A C 1
ATOM 4399 O O . ASN A 1 607 ? 36.617 -2.695 1.763 1.00 86.31 607 ASN A O 1
ATOM 4403 N N . SER A 1 608 ? 36.813 -4.565 0.548 1.00 88.62 608 SER A N 1
ATOM 4404 C CA . SER A 1 608 ? 37.066 -3.921 -0.743 1.00 88.62 608 SER A CA 1
ATOM 4405 C C . SER A 1 608 ? 36.549 -4.802 -1.873 1.00 88.62 608 SER A C 1
ATOM 4407 O O . SER A 1 608 ? 36.815 -6.007 -1.868 1.00 88.62 608 SER A O 1
ATOM 4409 N N . LEU A 1 609 ? 35.883 -4.210 -2.862 1.00 91.00 609 LEU A N 1
ATOM 4410 C CA . LEU A 1 609 ? 35.441 -4.934 -4.051 1.00 91.00 609 LEU A CA 1
ATOM 4411 C C . LEU A 1 609 ? 36.639 -5.229 -4.977 1.00 91.00 609 LEU A C 1
ATOM 4413 O O . LEU A 1 609 ? 37.474 -4.344 -5.188 1.00 91.00 609 LEU A O 1
ATOM 4417 N N . PRO A 1 610 ? 36.768 -6.456 -5.514 1.00 90.00 610 PRO A N 1
ATOM 4418 C CA . PRO A 1 610 ? 37.883 -6.829 -6.382 1.00 90.00 610 PRO A CA 1
ATOM 4419 C C . PRO A 1 610 ? 37.740 -6.172 -7.758 1.00 90.00 610 PRO A C 1
ATOM 4421 O O . PRO A 1 610 ? 36.630 -6.096 -8.272 1.00 90.00 610 PRO A O 1
ATOM 4424 N N . LEU A 1 611 ? 38.841 -5.742 -8.385 1.00 89.56 611 LEU A N 1
ATOM 4425 C CA . LEU A 1 611 ? 38.833 -5.262 -9.776 1.00 89.56 611 LEU A CA 1
ATOM 4426 C C . LEU A 1 611 ? 38.157 -6.293 -10.694 1.00 89.56 611 LEU A C 1
ATOM 4428 O O . LEU A 1 611 ? 38.538 -7.464 -10.696 1.00 89.56 611 LEU A O 1
ATOM 4432 N N . ILE A 1 612 ? 37.178 -5.845 -11.479 1.00 88.94 612 ILE A N 1
ATOM 4433 C CA . ILE A 1 612 ? 36.508 -6.670 -12.486 1.00 88.94 612 ILE A CA 1
ATOM 4434 C C . ILE A 1 612 ? 37.081 -6.303 -13.851 1.00 88.94 612 ILE A C 1
ATOM 4436 O O . ILE A 1 612 ? 36.836 -5.202 -14.342 1.00 88.94 612 ILE A O 1
ATOM 4440 N N . SER A 1 613 ? 37.826 -7.226 -14.456 1.00 85.44 613 SER A N 1
ATOM 4441 C CA . SER A 1 613 ? 38.327 -7.097 -15.824 1.00 85.44 613 SER A CA 1
ATOM 4442 C C . SER A 1 613 ? 37.521 -7.957 -16.803 1.00 85.44 613 SER A C 1
ATOM 4444 O O . SER A 1 613 ? 37.141 -9.088 -16.496 1.00 85.44 613 SER A O 1
ATOM 4446 N N . SER A 1 614 ? 37.232 -7.413 -17.986 1.00 83.69 614 SER A N 1
ATOM 4447 C CA . SER A 1 614 ? 36.557 -8.111 -19.090 1.00 83.69 614 SER A CA 1
ATOM 4448 C C . SER A 1 614 ? 37.076 -7.597 -20.433 1.00 83.69 614 SER A C 1
ATOM 4450 O O . SER A 1 614 ? 37.574 -6.476 -20.505 1.00 83.69 614 SER A O 1
ATOM 4452 N N . SER A 1 615 ? 36.954 -8.389 -21.500 1.00 76.31 615 SER A N 1
ATOM 4453 C CA . SER A 1 615 ? 37.418 -7.972 -22.827 1.00 76.31 615 SER A CA 1
ATOM 4454 C C . SER A 1 615 ? 36.461 -6.982 -23.496 1.00 76.31 615 SER A C 1
ATOM 4456 O O . SER A 1 615 ? 36.830 -5.841 -23.747 1.00 76.31 615 SER A O 1
ATOM 4458 N N . CYS A 1 616 ? 35.206 -7.388 -23.725 1.00 73.31 616 CYS A N 1
ATOM 4459 C CA . CYS A 1 616 ? 34.274 -6.615 -24.563 1.00 73.31 616 CYS A CA 1
ATOM 4460 C C . CYS A 1 616 ? 33.053 -6.061 -23.841 1.00 73.31 616 CYS A C 1
ATOM 4462 O O . CYS A 1 616 ? 32.550 -4.994 -24.188 1.00 73.31 616 CYS A O 1
ATOM 4464 N N . SER A 1 617 ? 32.529 -6.782 -22.851 1.00 81.44 617 SER A N 1
ATOM 4465 C CA . SER A 1 617 ? 31.448 -6.254 -22.027 1.00 81.44 617 SER A CA 1
ATOM 4466 C C . SER A 1 617 ? 31.399 -6.902 -20.656 1.00 81.44 617 SER A C 1
ATOM 4468 O O . SER A 1 617 ? 31.848 -8.034 -20.461 1.00 81.44 617 SER A O 1
ATOM 4470 N N . VAL A 1 618 ? 30.844 -6.179 -19.691 1.00 86.94 618 VAL A N 1
ATOM 4471 C CA . VAL A 1 618 ? 30.532 -6.720 -18.372 1.00 86.94 618 VAL A CA 1
ATOM 4472 C C . VAL A 1 618 ? 29.263 -6.083 -17.821 1.00 86.94 618 VAL A C 1
ATOM 4474 O O . VAL A 1 618 ? 29.049 -4.878 -17.946 1.00 86.94 618 VAL A O 1
ATOM 4477 N N . SER A 1 619 ? 28.420 -6.914 -17.209 1.00 87.94 619 SER A N 1
ATOM 4478 C CA . SER A 1 619 ? 27.291 -6.481 -16.391 1.00 87.94 619 SER A CA 1
ATOM 4479 C C . SER A 1 619 ? 27.636 -6.765 -14.938 1.00 87.94 619 SER A C 1
ATOM 4481 O O . SER A 1 619 ? 27.897 -7.912 -14.577 1.00 87.94 619 SER A O 1
ATOM 4483 N N . LEU A 1 620 ? 27.638 -5.731 -14.106 1.00 89.75 620 LEU A N 1
ATOM 4484 C CA . LEU A 1 620 ? 27.884 -5.863 -12.679 1.00 89.75 620 LEU A CA 1
ATOM 4485 C C . LEU A 1 620 ? 26.646 -6.411 -11.965 1.00 89.75 620 LEU A C 1
ATOM 4487 O O . LEU A 1 620 ? 25.512 -6.055 -12.290 1.00 89.75 620 LEU A O 1
ATOM 4491 N N . VAL A 1 621 ? 26.881 -7.241 -10.952 1.00 89.12 621 VAL A N 1
ATOM 4492 C CA . VAL A 1 621 ? 25.870 -7.624 -9.960 1.00 89.12 621 VAL A CA 1
ATOM 4493 C C . VAL A 1 621 ? 26.064 -6.720 -8.739 1.00 89.12 621 VAL A C 1
ATOM 4495 O O . VAL A 1 621 ? 27.215 -6.527 -8.340 1.00 89.12 621 VAL A O 1
ATOM 4498 N N . PRO A 1 622 ? 24.997 -6.159 -8.138 1.00 91.81 622 PRO A N 1
ATOM 4499 C CA . PRO A 1 622 ? 25.133 -5.366 -6.923 1.00 91.81 622 PRO A CA 1
ATOM 4500 C C . PRO A 1 622 ? 25.789 -6.168 -5.785 1.00 91.81 622 PRO A C 1
ATOM 4502 O O . PRO A 1 622 ? 25.346 -7.288 -5.514 1.00 91.81 622 PRO A O 1
ATOM 4505 N N . PRO A 1 623 ? 26.824 -5.629 -5.117 1.00 92.25 623 PRO A N 1
ATOM 4506 C CA . PRO A 1 623 ? 27.408 -6.242 -3.931 1.00 92.25 623 PRO A CA 1
ATOM 4507 C C . PRO A 1 623 ? 26.461 -6.154 -2.728 1.00 92.25 623 PRO A C 1
ATOM 4509 O O . PRO A 1 623 ? 25.468 -5.418 -2.735 1.00 92.25 623 PRO A O 1
ATOM 4512 N N . THR A 1 624 ? 26.791 -6.897 -1.674 1.00 92.31 624 THR A N 1
ATOM 4513 C CA . THR A 1 624 ? 26.009 -6.977 -0.438 1.00 92.31 624 THR A CA 1
ATOM 4514 C C . THR A 1 624 ? 26.766 -6.430 0.771 1.00 92.31 624 THR A C 1
ATOM 4516 O O . THR A 1 624 ? 27.999 -6.421 0.830 1.00 92.31 624 THR A O 1
ATOM 4519 N N . ALA A 1 625 ? 25.992 -5.938 1.730 1.00 92.19 625 ALA A N 1
ATOM 4520 C CA . ALA A 1 625 ? 26.413 -5.536 3.059 1.00 92.19 625 ALA A CA 1
ATOM 4521 C C . ALA A 1 625 ? 25.529 -6.233 4.094 1.00 92.19 625 ALA A C 1
ATOM 4523 O O . ALA A 1 625 ? 24.378 -6.575 3.811 1.00 92.19 625 ALA A O 1
ATOM 4524 N N . THR A 1 626 ? 26.042 -6.366 5.310 1.00 89.44 626 THR A N 1
ATOM 4525 C CA . THR A 1 626 ? 25.280 -6.819 6.466 1.00 89.44 626 THR A CA 1
ATOM 4526 C C . THR A 1 626 ? 25.096 -5.658 7.432 1.00 89.44 626 THR A C 1
ATOM 4528 O O . THR A 1 626 ? 26.044 -4.964 7.800 1.00 89.44 626 THR A O 1
ATOM 4531 N N . ASP A 1 627 ? 23.858 -5.469 7.854 1.00 90.44 627 ASP A N 1
ATOM 4532 C CA . ASP A 1 627 ? 23.431 -4.489 8.834 1.00 90.44 627 ASP A CA 1
ATOM 4533 C C . ASP A 1 627 ? 22.957 -5.172 10.131 1.00 90.44 627 ASP A C 1
ATOM 4535 O O . ASP A 1 627 ? 22.402 -6.275 10.103 1.00 90.44 627 ASP A O 1
ATOM 4539 N N . ASN A 1 628 ? 23.178 -4.527 11.278 1.00 83.12 628 ASN A N 1
ATOM 4540 C CA . ASN A 1 628 ? 22.800 -5.044 12.600 1.00 83.12 628 ASN A CA 1
ATOM 4541 C C . ASN A 1 628 ? 21.283 -5.150 12.820 1.00 83.12 628 ASN A C 1
ATOM 4543 O O . ASN A 1 628 ? 20.853 -6.022 13.578 1.00 83.12 628 ASN A O 1
ATOM 4547 N N . CYS A 1 629 ? 20.488 -4.282 12.194 1.00 82.75 629 CYS A N 1
ATOM 4548 C CA . CYS A 1 629 ? 19.036 -4.225 12.341 1.00 82.75 629 CYS A CA 1
ATOM 4549 C C . CYS A 1 629 ? 18.320 -4.783 11.104 1.00 82.75 629 CYS A C 1
ATOM 4551 O O . CYS A 1 629 ? 17.385 -5.575 11.234 1.00 82.75 629 CYS A O 1
ATOM 4553 N N . SER A 1 630 ? 18.766 -4.395 9.909 1.00 82.50 630 SER A N 1
ATOM 4554 C CA . SER A 1 630 ? 18.134 -4.742 8.630 1.00 82.50 630 SER A CA 1
ATOM 4555 C C . SER A 1 630 ? 18.655 -6.048 8.010 1.00 82.50 630 SER A C 1
ATOM 4557 O O . SER A 1 630 ? 18.037 -6.582 7.087 1.00 82.50 630 SER A O 1
ATOM 4559 N N . GLY A 1 631 ? 19.755 -6.615 8.518 1.00 84.44 631 GLY A N 1
ATOM 4560 C CA . GLY A 1 631 ? 20.323 -7.864 8.009 1.00 84.44 631 GLY A CA 1
ATOM 4561 C C . GLY A 1 631 ? 20.985 -7.688 6.639 1.00 84.44 631 GLY A C 1
ATOM 4562 O O . GLY A 1 631 ? 21.851 -6.837 6.476 1.00 84.44 631 GLY A O 1
ATOM 4563 N N . LEU A 1 632 ? 20.626 -8.511 5.650 1.00 87.44 632 LEU A N 1
ATOM 4564 C CA . LEU A 1 632 ? 21.252 -8.464 4.323 1.00 87.44 632 LEU A CA 1
ATOM 4565 C C . LEU A 1 632 ? 20.755 -7.258 3.505 1.00 87.44 632 LEU A C 1
ATOM 4567 O O . LEU A 1 632 ? 19.606 -7.229 3.062 1.00 87.44 632 LEU A O 1
ATOM 4571 N N . VAL A 1 633 ? 21.653 -6.316 3.230 1.00 90.19 633 VAL A N 1
ATOM 4572 C CA . VAL A 1 633 ? 21.421 -5.115 2.421 1.00 90.19 633 VAL A CA 1
ATOM 4573 C C . VAL A 1 633 ? 22.082 -5.285 1.053 1.00 90.19 633 VAL A C 1
ATOM 4575 O O . VAL A 1 633 ? 23.293 -5.472 0.951 1.00 90.19 633 VAL A O 1
ATOM 4578 N N . MET A 1 634 ? 21.305 -5.184 -0.028 1.00 90.38 634 MET A N 1
ATOM 4579 C CA . MET A 1 634 ? 21.864 -5.109 -1.385 1.00 90.38 634 MET A CA 1
ATOM 4580 C C . MET A 1 634 ? 22.200 -3.663 -1.745 1.00 90.38 634 MET A C 1
ATOM 4582 O O . MET A 1 634 ? 21.410 -2.755 -1.481 1.00 90.38 634 MET A O 1
ATOM 4586 N N . ALA A 1 635 ? 23.346 -3.444 -2.385 1.00 92.00 635 ALA A N 1
ATOM 4587 C CA . ALA A 1 635 ? 23.723 -2.121 -2.855 1.00 92.00 635 ALA A CA 1
ATOM 4588 C C . ALA A 1 635 ? 22.813 -1.598 -3.976 1.00 92.00 635 ALA A C 1
ATOM 4590 O O . ALA A 1 635 ? 22.252 -2.343 -4.780 1.00 92.00 635 ALA A O 1
ATOM 4591 N N . SER A 1 636 ? 22.772 -0.275 -4.087 1.00 91.69 636 SER A N 1
ATOM 4592 C CA . SER A 1 636 ? 22.227 0.463 -5.225 1.00 91.69 636 SER A CA 1
ATOM 4593 C C . SER A 1 636 ? 23.304 1.368 -5.830 1.00 91.69 636 SER A C 1
ATOM 4595 O O . SER A 1 636 ? 24.299 1.682 -5.177 1.00 91.69 636 SER A O 1
ATOM 4597 N N . THR A 1 637 ? 23.135 1.786 -7.082 1.00 94.62 637 THR A N 1
ATOM 4598 C CA . THR A 1 637 ? 24.004 2.787 -7.716 1.00 94.62 637 THR A CA 1
ATOM 4599 C C . THR A 1 637 ? 23.222 3.591 -8.754 1.00 94.62 637 THR A C 1
ATOM 4601 O O . THR A 1 637 ? 22.242 3.098 -9.317 1.00 94.62 637 THR A O 1
ATOM 4604 N N . SER A 1 638 ? 23.643 4.834 -8.981 1.00 89.62 638 SER A N 1
ATOM 4605 C CA . SER A 1 638 ? 23.219 5.668 -10.113 1.00 89.62 638 SER A CA 1
ATOM 4606 C C . SER A 1 638 ? 24.152 5.551 -11.320 1.00 89.62 638 SER A C 1
ATOM 4608 O O . SER A 1 638 ? 23.814 6.045 -12.395 1.00 89.62 638 SER A O 1
ATOM 4610 N N . ASP A 1 639 ? 25.327 4.946 -11.138 1.00 91.44 639 ASP A N 1
ATOM 4611 C CA . ASP A 1 639 ? 26.313 4.770 -12.198 1.00 91.44 639 ASP A CA 1
ATOM 4612 C C . ASP A 1 639 ? 25.881 3.623 -13.136 1.00 91.44 639 ASP A C 1
ATOM 4614 O O . ASP A 1 639 ? 25.093 2.755 -12.741 1.00 91.44 639 ASP A O 1
ATOM 4618 N N . PRO A 1 640 ? 26.370 3.575 -14.389 1.00 88.06 640 PRO A N 1
ATOM 4619 C CA . PRO A 1 640 ? 26.076 2.464 -15.286 1.00 88.06 640 PRO A CA 1
ATOM 4620 C C . PRO A 1 640 ? 26.503 1.122 -14.679 1.00 88.06 640 PRO A C 1
ATOM 4622 O O . PRO A 1 640 ? 27.608 0.981 -14.163 1.00 88.06 640 PRO A O 1
ATOM 4625 N N . THR A 1 641 ? 25.643 0.109 -14.773 1.00 89.12 641 THR A N 1
ATOM 4626 C CA . THR A 1 641 ? 25.959 -1.265 -14.338 1.00 89.12 641 THR A CA 1
ATOM 4627 C C . THR A 1 641 ? 26.391 -2.171 -15.489 1.00 89.12 641 THR A C 1
ATOM 4629 O O . THR A 1 641 ? 26.817 -3.298 -15.252 1.00 89.12 641 THR A O 1
ATOM 4632 N N . THR A 1 642 ? 26.312 -1.687 -16.731 1.00 86.69 642 THR A N 1
ATOM 4633 C CA . THR A 1 642 ? 26.734 -2.389 -17.947 1.00 86.69 642 THR A CA 1
ATOM 4634 C C . THR A 1 642 ? 27.744 -1.549 -18.713 1.00 86.69 642 THR A C 1
ATOM 4636 O O . THR A 1 642 ? 27.433 -0.423 -19.104 1.00 86.69 642 THR A O 1
ATOM 4639 N N . PHE A 1 643 ? 28.914 -2.120 -18.985 1.00 86.06 643 PHE A N 1
ATOM 4640 C CA . PHE A 1 643 ? 29.974 -1.491 -19.770 1.00 86.06 643 PHE A CA 1
ATOM 4641 C C . PHE A 1 643 ? 30.238 -2.337 -21.012 1.00 86.06 643 PHE A C 1
ATOM 4643 O O . PHE A 1 643 ? 30.399 -3.549 -20.896 1.00 86.06 643 PHE A O 1
ATOM 4650 N N . SER A 1 644 ? 30.251 -1.707 -22.187 1.00 81.81 644 SER A N 1
ATOM 4651 C CA . SER A 1 644 ? 30.441 -2.357 -23.497 1.00 81.81 644 SER A CA 1
ATOM 4652 C C . SER A 1 644 ? 31.408 -1.587 -24.404 1.00 81.81 644 SER A C 1
ATOM 4654 O O . SER A 1 644 ? 31.355 -1.714 -25.622 1.00 81.81 644 SER A O 1
ATOM 4656 N N . VAL A 1 645 ? 32.213 -0.705 -23.812 1.00 79.19 645 VAL A N 1
ATOM 4657 C CA . VAL A 1 645 ? 33.228 0.111 -24.486 1.00 79.19 645 VAL A CA 1
ATOM 4658 C C . VAL A 1 645 ? 34.503 -0.015 -23.652 1.00 79.19 645 VAL A C 1
ATOM 4660 O O . VAL A 1 645 ? 34.407 0.135 -22.426 1.00 79.19 645 VAL A O 1
ATOM 4663 N N . PRO A 1 646 ? 35.670 -0.292 -24.255 1.00 81.12 646 PRO A N 1
ATOM 4664 C CA . PRO A 1 646 ? 36.942 -0.325 -23.545 1.00 81.12 646 PRO A CA 1
ATOM 4665 C C . PRO A 1 646 ? 37.220 0.960 -22.757 1.00 81.12 646 PRO A C 1
ATOM 4667 O O . PRO A 1 646 ? 36.941 2.069 -23.214 1.00 81.12 646 PRO A O 1
ATOM 4670 N N . GLY A 1 647 ? 37.744 0.808 -21.544 1.00 82.38 647 GLY A N 1
ATOM 4671 C CA . GLY A 1 647 ? 37.976 1.903 -20.611 1.00 82.38 647 GLY A CA 1
ATOM 4672 C C . GLY A 1 647 ? 37.981 1.462 -19.149 1.00 82.38 647 GLY A C 1
ATOM 4673 O O . GLY A 1 647 ? 37.552 0.361 -18.799 1.00 82.38 647 GLY A O 1
ATOM 4674 N N . ASN A 1 648 ? 38.450 2.373 -18.295 1.00 86.56 648 ASN A N 1
ATOM 4675 C CA . ASN A 1 648 ? 38.455 2.214 -16.845 1.00 86.56 648 ASN A CA 1
ATOM 4676 C C . ASN A 1 648 ? 37.295 2.996 -16.232 1.00 86.56 648 ASN A C 1
ATOM 4678 O O . ASN A 1 648 ? 37.218 4.218 -16.368 1.00 86.56 648 ASN A O 1
ATOM 4682 N N . TYR A 1 649 ? 36.417 2.288 -15.529 1.00 89.06 649 TYR A N 1
ATOM 4683 C CA . TYR A 1 649 ? 35.220 2.833 -14.904 1.00 89.06 649 TYR A CA 1
ATOM 4684 C C . TYR A 1 649 ? 35.277 2.647 -13.389 1.00 89.06 649 TYR A C 1
ATOM 4686 O O . TYR A 1 649 ? 35.752 1.632 -12.880 1.00 89.06 649 TYR A O 1
ATOM 4694 N N . THR A 1 650 ? 34.750 3.622 -12.654 1.00 91.19 650 THR A N 1
ATOM 4695 C CA . THR A 1 650 ? 34.505 3.508 -11.215 1.00 91.19 650 THR A CA 1
ATOM 4696 C C . THR A 1 650 ? 33.001 3.543 -10.988 1.00 91.19 650 THR A C 1
ATOM 4698 O O . THR A 1 650 ? 32.361 4.524 -11.352 1.00 91.19 650 THR A O 1
ATOM 4701 N N . VAL A 1 651 ? 32.453 2.491 -10.382 1.00 93.25 651 VAL A N 1
ATOM 4702 C CA . VAL A 1 651 ? 31.052 2.432 -9.942 1.00 93.25 651 VAL A CA 1
ATOM 4703 C C . VAL A 1 651 ? 30.997 2.640 -8.437 1.00 93.25 651 VAL A C 1
ATOM 4705 O O . VAL A 1 651 ? 31.682 1.947 -7.683 1.00 93.25 651 VAL A O 1
ATOM 4708 N N . THR A 1 652 ? 30.182 3.589 -7.996 1.00 93.56 652 THR A N 1
ATOM 4709 C CA . THR A 1 652 ? 29.953 3.900 -6.587 1.00 93.56 652 THR A CA 1
ATOM 4710 C C . THR A 1 652 ? 28.702 3.176 -6.113 1.00 93.56 652 THR A C 1
ATOM 4712 O O . THR A 1 652 ? 27.577 3.534 -6.464 1.00 93.56 652 THR A O 1
ATOM 4715 N N . TRP A 1 653 ? 28.895 2.146 -5.299 1.00 95.12 653 TRP A N 1
ATOM 4716 C CA . TRP A 1 653 ? 27.818 1.413 -4.651 1.00 95.12 653 TRP A CA 1
ATOM 4717 C C . TRP A 1 653 ? 27.428 2.101 -3.346 1.00 95.12 653 TRP A C 1
ATOM 4719 O O . TRP A 1 653 ? 28.293 2.465 -2.550 1.00 95.12 653 TRP A O 1
ATOM 4729 N N . THR A 1 654 ? 26.126 2.274 -3.134 1.00 93.81 654 THR A N 1
ATOM 4730 C CA . THR A 1 654 ? 25.525 2.803 -1.905 1.00 93.81 654 THR A CA 1
ATOM 4731 C C . THR A 1 654 ? 24.671 1.719 -1.262 1.00 93.81 654 THR A C 1
ATOM 4733 O O . THR A 1 654 ? 23.680 1.272 -1.847 1.00 93.81 654 THR A O 1
ATOM 4736 N N . TYR A 1 655 ? 25.049 1.314 -0.055 1.00 94.19 655 TYR A N 1
ATOM 4737 C CA . TYR A 1 655 ? 24.266 0.433 0.803 1.00 94.19 655 TYR A CA 1
ATOM 4738 C C . TYR A 1 655 ? 23.364 1.310 1.674 1.00 94.19 655 TYR A C 1
ATOM 4740 O O . TYR A 1 655 ? 23.841 2.270 2.279 1.00 94.19 655 TYR A O 1
ATOM 4748 N N . ASN A 1 656 ? 22.068 1.012 1.708 1.00 89.12 656 ASN A N 1
ATOM 4749 C CA . ASN A 1 656 ? 21.068 1.754 2.471 1.00 89.12 656 ASN A CA 1
ATOM 4750 C C . ASN A 1 656 ? 20.196 0.737 3.215 1.00 89.12 656 ASN A C 1
ATOM 4752 O O . ASN A 1 656 ? 19.610 -0.143 2.586 1.00 89.12 656 ASN A O 1
ATOM 4756 N N . ASP A 1 657 ? 20.158 0.847 4.539 1.00 85.06 657 ASP A N 1
ATOM 4757 C CA . ASP A 1 657 ? 19.413 -0.028 5.454 1.00 85.06 657 ASP A CA 1
ATOM 4758 C C . ASP A 1 657 ? 17.881 0.122 5.367 1.00 85.06 657 ASP A C 1
ATOM 4760 O O . ASP A 1 657 ? 17.153 -0.745 5.852 1.00 85.06 657 ASP A O 1
ATOM 4764 N N . GLY A 1 658 ? 17.390 1.210 4.764 1.00 81.50 658 GLY A N 1
ATOM 4765 C CA . GLY A 1 658 ? 15.988 1.633 4.777 1.00 81.50 658 GLY A CA 1
ATOM 4766 C C . GLY A 1 658 ? 15.587 2.481 5.996 1.00 81.50 658 GLY A C 1
ATOM 4767 O O . GLY A 1 658 ? 14.511 3.081 5.979 1.00 81.50 658 GLY A O 1
ATOM 4768 N N . ASN A 1 659 ? 16.454 2.584 7.006 1.00 82.38 659 ASN A N 1
ATOM 4769 C CA . ASN A 1 659 ? 16.255 3.323 8.258 1.00 82.38 659 ASN A CA 1
ATOM 4770 C C . ASN A 1 659 ? 16.931 4.709 8.231 1.00 82.38 659 ASN A C 1
ATOM 4772 O O . ASN A 1 659 ? 16.616 5.571 9.052 1.00 82.38 659 ASN A O 1
ATOM 4776 N N . GLY A 1 660 ? 17.795 4.954 7.242 1.00 79.00 660 GLY A N 1
ATOM 4777 C CA . GLY A 1 660 ? 18.427 6.244 6.967 1.00 79.00 660 GLY A CA 1
ATOM 4778 C C . GLY A 1 660 ? 19.947 6.235 7.106 1.00 79.00 660 GLY A C 1
ATOM 4779 O O . GLY A 1 660 ? 20.568 7.262 6.824 1.00 79.00 660 GLY A O 1
ATOM 4780 N N . ASN A 1 661 ? 20.555 5.108 7.490 1.00 87.19 661 ASN A N 1
ATOM 4781 C CA . ASN A 1 661 ? 22.003 4.976 7.549 1.00 87.19 661 ASN A CA 1
ATOM 4782 C C . ASN A 1 661 ? 22.529 4.412 6.221 1.00 87.19 661 ASN A C 1
ATOM 4784 O O . ASN A 1 661 ? 21.995 3.465 5.639 1.00 87.19 661 ASN A O 1
ATOM 4788 N N . THR A 1 662 ? 23.606 5.012 5.714 1.00 90.31 662 THR A N 1
ATOM 4789 C CA . THR A 1 662 ? 24.187 4.629 4.423 1.00 90.31 662 THR A CA 1
ATOM 4790 C C . THR A 1 662 ? 25.694 4.500 4.501 1.00 90.31 662 THR A C 1
ATOM 4792 O O . THR A 1 662 ? 26.363 5.384 5.040 1.00 90.31 662 THR A O 1
ATOM 4795 N N . SER A 1 663 ? 26.234 3.460 3.874 1.00 93.31 663 SER A N 1
ATOM 4796 C CA . SER A 1 663 ? 27.665 3.326 3.595 1.00 93.31 663 SER A CA 1
ATOM 4797 C C . SER A 1 663 ? 27.898 3.236 2.087 1.00 93.31 663 SER A C 1
ATOM 4799 O O . SER A 1 663 ? 26.978 2.963 1.311 1.00 93.31 663 SER A O 1
ATOM 4801 N N . THR A 1 664 ? 29.126 3.502 1.645 1.00 92.31 664 THR A N 1
ATOM 4802 C CA . THR A 1 664 ? 29.486 3.461 0.225 1.00 92.31 664 THR A CA 1
ATOM 4803 C C . THR A 1 664 ? 30.782 2.701 -0.009 1.00 92.31 664 THR A C 1
ATOM 4805 O O . THR A 1 664 ? 31.658 2.635 0.853 1.00 92.31 664 THR A O 1
ATOM 4808 N N . GLN A 1 665 ? 30.907 2.117 -1.199 1.00 94.81 665 GLN A N 1
ATOM 4809 C CA . GLN A 1 665 ? 32.104 1.403 -1.628 1.00 94.81 665 GLN A CA 1
ATOM 4810 C C . GLN A 1 665 ? 32.267 1.532 -3.141 1.00 94.81 665 GLN A C 1
ATOM 4812 O O . GLN A 1 665 ? 31.291 1.484 -3.887 1.00 94.81 665 GLN A O 1
ATOM 4817 N N . THR A 1 666 ? 33.499 1.704 -3.610 1.00 93.00 666 THR A N 1
ATOM 4818 C CA . THR A 1 666 ? 33.787 1.825 -5.040 1.00 93.00 666 THR A CA 1
ATOM 4819 C C . THR A 1 666 ? 34.236 0.494 -5.636 1.00 93.00 666 THR A C 1
ATOM 4821 O O . THR A 1 666 ? 34.996 -0.263 -5.033 1.00 93.00 666 THR A O 1
ATOM 4824 N N . GLN A 1 667 ? 33.755 0.221 -6.844 1.00 94.06 667 GLN A N 1
ATOM 4825 C CA . GLN A 1 667 ? 34.126 -0.903 -7.694 1.00 94.06 667 GLN A CA 1
ATOM 4826 C C . GLN A 1 667 ? 34.901 -0.356 -8.892 1.00 94.06 667 GLN A C 1
ATOM 4828 O O . GLN A 1 667 ? 34.363 0.443 -9.656 1.00 94.06 667 GLN A O 1
ATOM 4833 N N . GLN A 1 668 ? 36.148 -0.791 -9.072 1.00 92.81 668 GLN A N 1
ATOM 4834 C CA . GLN A 1 668 ? 36.893 -0.534 -10.307 1.00 92.81 668 GLN A CA 1
ATOM 4835 C C . GLN A 1 668 ? 36.525 -1.581 -11.360 1.00 92.81 668 GLN A C 1
ATOM 4837 O O . GLN A 1 668 ? 36.431 -2.770 -11.040 1.00 92.81 668 GLN A O 1
ATOM 4842 N N . VAL A 1 669 ? 36.321 -1.146 -12.598 1.00 89.25 669 VAL A N 1
ATOM 4843 C CA . VAL A 1 669 ? 36.017 -2.003 -13.747 1.00 89.25 669 VAL A CA 1
ATOM 4844 C C . VAL A 1 669 ? 36.953 -1.634 -14.888 1.00 89.25 669 VAL A C 1
ATOM 4846 O O . VAL A 1 669 ? 37.053 -0.463 -15.243 1.00 89.25 669 VAL A O 1
ATOM 4849 N N . GLU A 1 670 ? 37.609 -2.629 -15.467 1.00 87.25 670 GLU A N 1
ATOM 4850 C CA . GLU A 1 670 ? 38.532 -2.481 -16.590 1.00 87.25 670 GLU A CA 1
ATOM 4851 C C . GLU A 1 670 ? 37.986 -3.282 -17.777 1.00 87.25 670 GLU A C 1
ATOM 4853 O O . GLU A 1 670 ? 37.992 -4.514 -17.774 1.00 87.25 670 GLU A O 1
ATOM 4858 N N . VAL A 1 671 ? 37.467 -2.587 -18.789 1.00 85.38 671 VAL A N 1
ATOM 4859 C CA . VAL A 1 671 ? 37.104 -3.212 -20.069 1.00 85.38 671 VAL A CA 1
ATOM 4860 C C . VAL A 1 671 ? 38.275 -2.992 -21.021 1.00 85.38 671 VAL A C 1
ATOM 4862 O O . VAL A 1 671 ? 38.647 -1.848 -21.268 1.00 85.38 671 VAL A O 1
ATOM 4865 N N . THR A 1 672 ? 38.890 -4.062 -21.521 1.00 78.81 672 THR A N 1
ATOM 4866 C CA . THR A 1 672 ? 40.109 -3.982 -22.344 1.00 78.81 672 THR A CA 1
ATOM 4867 C C . THR A 1 672 ? 39.997 -4.842 -23.588 1.00 78.81 672 THR A C 1
ATOM 4869 O O . THR A 1 672 ? 40.015 -6.068 -23.508 1.00 78.81 672 THR A O 1
ATOM 4872 N N . ASP A 1 673 ? 39.958 -4.194 -24.747 1.00 80.31 673 ASP A N 1
ATOM 4873 C CA . ASP A 1 673 ? 40.109 -4.897 -26.012 1.00 80.31 673 ASP A CA 1
ATOM 4874 C C . ASP A 1 673 ? 41.596 -5.091 -26.319 1.00 80.31 673 ASP A C 1
ATOM 4876 O O . ASP A 1 673 ? 42.370 -4.131 -26.337 1.00 80.31 673 ASP A O 1
ATOM 4880 N N . ASN A 1 674 ? 42.014 -6.341 -26.488 1.00 78.38 674 ASN A N 1
ATOM 4881 C CA . ASN A 1 674 ? 43.412 -6.729 -26.701 1.00 78.38 674 ASN A CA 1
ATOM 4882 C C . ASN A 1 674 ? 43.576 -7.777 -27.811 1.00 78.38 674 ASN A C 1
ATOM 4884 O O . ASN A 1 674 ? 44.613 -8.444 -27.899 1.00 78.38 674 ASN A O 1
ATOM 4888 N N . ILE A 1 675 ? 42.539 -7.945 -28.629 1.00 81.06 675 ILE A N 1
ATOM 4889 C CA . ILE A 1 675 ? 42.500 -8.865 -29.758 1.00 81.06 675 ILE A CA 1
ATOM 4890 C C . ILE A 1 675 ? 42.363 -8.004 -31.013 1.00 81.06 675 ILE A C 1
ATOM 4892 O O . ILE A 1 675 ? 41.623 -7.034 -31.026 1.00 81.06 675 ILE A O 1
ATOM 4896 N N . ALA A 1 676 ? 43.126 -8.318 -32.058 1.00 83.75 676 ALA A N 1
ATOM 4897 C CA . ALA A 1 676 ? 43.015 -7.605 -33.325 1.00 83.75 676 ALA A CA 1
ATOM 4898 C C . ALA A 1 676 ? 41.866 -8.171 -34.180 1.00 83.75 676 ALA A C 1
ATOM 4900 O O . ALA A 1 676 ? 41.683 -9.396 -34.178 1.00 83.75 676 ALA A O 1
ATOM 4901 N N . PRO A 1 677 ? 41.184 -7.336 -34.993 1.00 89.00 677 PRO A N 1
ATOM 4902 C CA . PRO A 1 677 ? 40.117 -7.783 -35.884 1.00 89.00 677 PRO A CA 1
ATOM 4903 C C . PRO A 1 677 ? 40.526 -8.973 -36.756 1.00 89.00 677 PRO A C 1
ATOM 4905 O O . PRO A 1 677 ? 41.608 -8.985 -37.353 1.00 89.00 677 PRO A O 1
ATOM 4908 N N . VAL A 1 678 ? 39.647 -9.964 -36.892 1.00 89.75 678 VAL A N 1
ATOM 4909 C CA . VAL A 1 678 ? 39.884 -11.153 -37.717 1.00 89.75 678 VAL A CA 1
ATOM 4910 C C . VAL A 1 678 ? 39.196 -10.972 -39.067 1.00 89.75 678 VAL A C 1
ATOM 4912 O O . VAL A 1 678 ? 37.975 -10.871 -39.131 1.00 89.75 678 VAL A O 1
ATOM 4915 N N . ALA A 1 679 ? 39.968 -10.941 -40.157 1.00 89.00 679 ALA A N 1
ATOM 4916 C CA . ALA A 1 679 ? 39.433 -10.818 -41.516 1.00 89.00 679 ALA A CA 1
ATOM 4917 C C . ALA A 1 679 ? 38.364 -11.889 -41.810 1.00 89.00 679 ALA A C 1
ATOM 4919 O O . ALA A 1 679 ? 38.603 -13.079 -41.591 1.00 89.00 679 ALA A O 1
ATOM 4920 N N . ASP A 1 680 ? 37.215 -11.479 -42.362 1.00 89.94 680 ASP A N 1
ATOM 4921 C CA . ASP A 1 680 ? 36.067 -12.375 -42.596 1.00 89.94 680 ASP A CA 1
ATOM 4922 C C . ASP A 1 680 ? 36.388 -13.474 -43.627 1.00 89.94 680 ASP A C 1
ATOM 4924 O O . ASP A 1 680 ? 35.754 -14.532 -43.670 1.00 89.94 680 ASP A O 1
ATOM 4928 N N . VAL A 1 681 ? 37.407 -13.232 -44.457 1.00 88.31 681 VAL A N 1
ATOM 4929 C CA . VAL A 1 681 ? 38.002 -14.201 -45.378 1.00 88.31 681 VAL A CA 1
ATOM 4930 C C . VAL A 1 681 ? 39.502 -14.323 -45.116 1.00 88.31 681 VAL A C 1
ATOM 4932 O O . VAL A 1 681 ? 40.233 -13.336 -45.106 1.00 88.31 681 VAL A O 1
ATOM 4935 N N . ALA A 1 682 ? 39.990 -15.556 -44.947 1.00 85.06 682 ALA A N 1
ATOM 4936 C CA . ALA A 1 682 ? 41.390 -15.821 -44.589 1.00 85.06 682 ALA A CA 1
ATOM 4937 C C . ALA A 1 682 ? 42.410 -15.327 -45.639 1.00 85.06 682 ALA A C 1
ATOM 4939 O O . ALA A 1 682 ? 43.544 -14.990 -45.304 1.00 85.06 682 ALA A O 1
ATOM 4940 N N . SER A 1 683 ? 42.009 -15.248 -46.909 1.00 88.00 683 SER A N 1
ATOM 4941 C CA . SER A 1 683 ? 42.802 -14.666 -47.996 1.00 88.00 683 SER A CA 1
ATOM 4942 C C . SER A 1 683 ? 41.894 -13.972 -49.003 1.00 88.00 683 SER A C 1
ATOM 4944 O O . SER A 1 683 ? 40.906 -14.566 -49.443 1.00 88.00 683 SER A O 1
ATOM 4946 N N . LEU A 1 684 ? 42.255 -12.757 -49.413 1.00 90.88 684 LEU A N 1
ATOM 4947 C CA . LEU A 1 684 ? 41.535 -12.027 -50.454 1.00 90.88 684 LEU A CA 1
ATOM 4948 C C . LEU A 1 684 ? 41.892 -12.592 -51.839 1.00 90.88 684 LEU A C 1
ATOM 4950 O O . LEU A 1 684 ? 43.077 -12.755 -52.140 1.00 90.88 684 LEU A O 1
ATOM 4954 N N . PRO A 1 685 ? 40.904 -12.896 -52.699 1.00 89.25 685 PRO A N 1
ATOM 4955 C CA . PRO A 1 685 ? 41.174 -13.357 -54.054 1.00 89.25 685 PRO A CA 1
ATOM 4956 C C . PRO A 1 685 ? 41.785 -12.233 -54.901 1.00 89.25 685 PRO A C 1
ATOM 4958 O O . PRO A 1 685 ? 41.452 -11.057 -54.728 1.00 89.25 685 PRO A O 1
ATOM 4961 N N . GLN A 1 686 ? 42.644 -12.609 -55.853 1.00 90.75 686 GLN A N 1
ATOM 4962 C CA . GLN A 1 686 ? 43.164 -11.684 -56.859 1.00 90.75 686 GLN A CA 1
ATOM 4963 C C . GLN A 1 686 ? 42.012 -11.107 -57.689 1.00 90.75 686 GLN A C 1
ATOM 4965 O O . GLN A 1 686 ? 41.201 -11.856 -58.235 1.00 90.75 686 GLN A O 1
ATOM 4970 N N . ILE A 1 687 ? 41.986 -9.786 -57.846 1.00 91.50 687 ILE A N 1
ATOM 4971 C CA . ILE A 1 687 ? 41.089 -9.113 -58.787 1.00 91.50 687 ILE A CA 1
ATOM 4972 C C . ILE A 1 687 ? 41.814 -9.002 -60.125 1.00 91.50 687 ILE A C 1
ATOM 4974 O O . ILE A 1 687 ? 42.963 -8.570 -60.174 1.00 91.50 687 ILE A O 1
ATOM 4978 N N . THR A 1 688 ? 41.152 -9.407 -61.208 1.00 87.88 688 THR A N 1
ATOM 4979 C CA . THR A 1 688 ? 41.658 -9.249 -62.579 1.00 87.88 688 THR A CA 1
ATOM 4980 C C . THR A 1 688 ? 40.618 -8.489 -63.392 1.00 87.88 688 THR A C 1
ATOM 4982 O O . THR A 1 688 ? 39.446 -8.865 -63.357 1.00 87.88 688 THR A O 1
ATOM 4985 N N . ALA A 1 689 ? 41.022 -7.420 -64.078 1.00 85.50 689 ALA A N 1
ATOM 4986 C CA . ALA A 1 689 ? 40.119 -6.545 -64.826 1.00 85.50 689 ALA A CA 1
ATOM 4987 C C . ALA A 1 689 ? 40.748 -6.037 -66.132 1.00 85.50 689 ALA A C 1
ATOM 4989 O O . ALA A 1 689 ? 41.971 -5.966 -66.260 1.00 85.50 689 ALA A O 1
ATOM 4990 N N . ASP A 1 690 ? 39.889 -5.676 -67.083 1.00 84.38 690 ASP A N 1
ATOM 4991 C CA . ASP A 1 690 ? 40.258 -5.102 -68.379 1.00 84.38 690 ASP A CA 1
ATOM 4992 C C . ASP A 1 690 ? 40.224 -3.567 -68.275 1.00 84.38 690 ASP A C 1
ATOM 4994 O O . ASP A 1 690 ? 39.219 -2.998 -67.837 1.00 84.38 690 ASP A O 1
ATOM 4998 N N . CYS A 1 691 ? 41.329 -2.906 -68.622 1.00 80.38 691 CYS A N 1
ATOM 4999 C CA . CYS A 1 691 ? 41.574 -1.453 -68.549 1.00 80.38 691 CYS A CA 1
ATOM 5000 C C . CYS A 1 691 ? 41.490 -0.765 -67.173 1.00 80.38 691 CYS A C 1
ATOM 5002 O O . CYS A 1 691 ? 42.354 0.055 -66.863 1.00 80.38 691 CYS A O 1
ATOM 5004 N N . SER A 1 692 ? 40.473 -1.030 -66.343 1.00 84.94 692 SER A N 1
ATOM 5005 C CA . SER A 1 692 ? 40.353 -0.405 -65.018 1.00 84.94 692 SER A CA 1
ATOM 5006 C C . SER A 1 692 ? 39.513 -1.185 -64.003 1.00 84.94 692 SER A C 1
ATOM 5008 O O . SER A 1 692 ? 38.649 -1.984 -64.362 1.00 84.94 692 SER A O 1
ATOM 5010 N N . VAL A 1 693 ? 39.737 -0.916 -62.712 1.00 90.62 693 VAL A N 1
ATOM 5011 C CA . VAL A 1 693 ? 38.880 -1.383 -61.615 1.00 90.62 693 VAL A CA 1
ATOM 5012 C C . VAL A 1 693 ? 38.869 -0.399 -60.442 1.00 90.62 693 VAL A C 1
ATOM 5014 O O . VAL A 1 693 ? 39.885 0.217 -60.117 1.00 90.62 693 VAL A O 1
ATOM 5017 N N . GLN A 1 694 ? 37.715 -0.301 -59.779 1.00 91.25 694 GLN A N 1
ATOM 5018 C CA . GLN A 1 694 ? 37.562 0.305 -58.456 1.00 91.25 694 GLN A CA 1
ATOM 5019 C C . GLN A 1 694 ? 37.497 -0.826 -57.421 1.00 91.25 694 GLN A C 1
ATOM 5021 O O . GLN A 1 694 ? 36.586 -1.654 -57.470 1.00 91.25 694 GLN A O 1
ATOM 5026 N N . VAL A 1 695 ? 38.452 -0.878 -56.495 1.00 91.56 695 VAL A N 1
ATOM 5027 C CA . VAL A 1 695 ? 38.531 -1.921 -55.464 1.00 91.56 695 VAL A CA 1
ATOM 5028 C C . VAL A 1 695 ? 37.748 -1.489 -54.224 1.00 91.56 695 VAL A C 1
ATOM 5030 O O . VAL A 1 695 ? 38.006 -0.431 -53.652 1.00 91.56 695 VAL A O 1
ATOM 5033 N N . ALA A 1 696 ? 36.788 -2.311 -53.799 1.00 89.31 696 ALA A N 1
ATOM 5034 C CA . ALA A 1 696 ? 36.050 -2.102 -52.555 1.00 89.31 696 ALA A CA 1
ATOM 5035 C C . ALA A 1 696 ? 36.850 -2.604 -51.341 1.00 89.31 696 ALA A C 1
ATOM 5037 O O . ALA A 1 696 ? 37.557 -3.607 -51.435 1.00 89.31 696 ALA A O 1
ATOM 5038 N N . ALA A 1 697 ? 36.700 -1.931 -50.198 1.00 90.31 697 ALA A N 1
ATOM 5039 C CA . ALA A 1 697 ? 37.330 -2.353 -48.953 1.00 90.31 697 ALA A CA 1
ATOM 5040 C C . ALA A 1 697 ? 36.731 -3.679 -48.430 1.00 90.31 697 ALA A C 1
ATOM 5042 O O . ALA A 1 697 ? 35.503 -3.802 -48.379 1.00 90.31 697 ALA A O 1
ATOM 5043 N N . PRO A 1 698 ? 37.562 -4.661 -48.036 1.00 91.31 698 PRO A N 1
ATOM 5044 C CA . PRO A 1 698 ? 37.119 -5.882 -47.372 1.00 91.31 698 PRO A CA 1
ATOM 5045 C C . PRO A 1 698 ? 36.718 -5.627 -45.912 1.00 91.31 698 PRO A C 1
ATOM 5047 O O . PRO A 1 698 ? 37.006 -4.572 -45.340 1.00 91.31 698 PRO A O 1
ATOM 5050 N N . SER A 1 699 ? 36.076 -6.623 -45.301 1.00 90.81 699 SER A N 1
ATOM 5051 C CA . SER A 1 699 ? 35.626 -6.592 -43.909 1.00 90.81 699 SER A CA 1
ATOM 5052 C C . SER A 1 699 ? 36.320 -7.636 -43.027 1.00 90.81 699 SER A C 1
ATOM 5054 O O . SER A 1 699 ? 36.798 -8.680 -43.482 1.00 90.81 699 SER A O 1
ATOM 5056 N N . ALA A 1 700 ? 36.369 -7.314 -41.741 1.00 90.50 700 ALA A N 1
ATOM 5057 C CA . ALA A 1 700 ? 36.774 -8.170 -40.643 1.00 90.50 700 ALA A CA 1
ATOM 5058 C C . ALA A 1 700 ? 35.688 -8.168 -39.564 1.00 90.50 700 ALA A C 1
ATOM 5060 O O . ALA A 1 700 ? 34.882 -7.237 -39.467 1.00 90.50 700 ALA A O 1
ATOM 5061 N N . THR A 1 701 ? 35.729 -9.179 -38.707 1.00 89.06 701 THR A N 1
ATOM 5062 C CA . THR A 1 701 ? 34.945 -9.244 -37.482 1.00 89.06 701 THR A CA 1
ATOM 5063 C C . THR A 1 701 ? 35.885 -9.227 -36.286 1.00 89.06 701 THR A C 1
ATOM 5065 O O . THR A 1 701 ? 36.837 -10.003 -36.200 1.00 89.06 701 THR A O 1
ATOM 5068 N N . ASP A 1 702 ? 35.586 -8.347 -35.347 1.00 89.62 702 ASP A N 1
ATOM 5069 C CA . ASP A 1 702 ? 36.242 -8.211 -34.063 1.00 89.62 702 ASP A CA 1
ATOM 5070 C C . ASP A 1 702 ? 35.296 -8.610 -32.914 1.00 89.62 702 ASP A C 1
ATOM 5072 O O . ASP A 1 702 ? 34.069 -8.512 -33.027 1.00 89.62 702 ASP A O 1
ATOM 5076 N N . ASN A 1 703 ? 35.858 -9.075 -31.797 1.00 80.75 703 ASN A N 1
ATOM 5077 C CA . ASN A 1 703 ? 35.091 -9.500 -30.623 1.00 80.75 703 ASN A CA 1
ATOM 5078 C C . ASN A 1 703 ? 34.374 -8.360 -29.887 1.00 80.75 703 ASN A C 1
ATOM 5080 O O . ASN A 1 703 ? 33.324 -8.619 -29.291 1.00 80.75 703 ASN A O 1
ATOM 5084 N N . CYS A 1 704 ? 34.920 -7.142 -29.891 1.00 80.06 704 CYS A N 1
ATOM 5085 C CA . CYS A 1 704 ? 34.367 -5.998 -29.171 1.00 80.06 704 CYS A CA 1
ATOM 5086 C C . CYS A 1 704 ? 33.837 -4.910 -30.120 1.00 80.06 704 CYS A C 1
ATOM 5088 O O . CYS A 1 704 ? 32.732 -4.411 -29.901 1.00 80.06 704 CYS A O 1
ATOM 5090 N N . ALA A 1 705 ? 34.569 -4.570 -31.185 1.00 80.62 705 ALA A N 1
ATOM 5091 C CA . ALA A 1 705 ? 34.146 -3.586 -32.186 1.00 80.62 705 ALA A CA 1
ATOM 5092 C C . ALA A 1 705 ? 33.095 -4.133 -33.177 1.00 80.62 705 ALA A C 1
ATOM 5094 O O . ALA A 1 705 ? 32.359 -3.364 -33.800 1.00 80.62 705 ALA A O 1
ATOM 5095 N N . GLY A 1 706 ? 32.968 -5.459 -33.309 1.00 84.19 706 GLY A N 1
ATOM 5096 C CA . GLY A 1 706 ? 32.026 -6.084 -34.235 1.00 84.19 706 GLY A CA 1
ATOM 5097 C C . GLY A 1 706 ? 32.525 -6.027 -35.679 1.00 84.19 706 GLY A C 1
ATOM 5098 O O . GLY A 1 706 ? 33.618 -6.493 -35.969 1.00 84.19 706 GLY A O 1
ATOM 5099 N N . SER A 1 707 ? 31.726 -5.513 -36.618 1.00 87.69 707 SER A N 1
ATOM 5100 C CA . SER A 1 707 ? 32.134 -5.475 -38.032 1.00 87.69 707 SER A CA 1
ATOM 5101 C C . SER A 1 707 ? 33.046 -4.279 -38.316 1.00 87.69 707 SER A C 1
ATOM 5103 O O . SER A 1 707 ? 32.634 -3.127 -38.174 1.00 87.69 707 SER A O 1
ATOM 5105 N N . VAL A 1 708 ? 34.270 -4.567 -38.755 1.00 89.31 708 VAL A N 1
ATOM 5106 C CA . VAL A 1 708 ? 35.323 -3.602 -39.086 1.00 89.31 708 VAL A CA 1
ATOM 5107 C C . VAL A 1 708 ? 35.514 -3.574 -40.603 1.00 89.31 708 VAL A C 1
ATOM 5109 O O . VAL A 1 708 ? 35.709 -4.612 -41.232 1.00 89.31 708 VAL A O 1
ATOM 5112 N N . ILE A 1 709 ? 35.483 -2.387 -41.209 1.00 90.81 709 ILE A N 1
ATOM 5113 C CA . ILE A 1 709 ? 35.798 -2.197 -42.634 1.00 90.81 709 ILE A CA 1
ATOM 5114 C C . ILE A 1 709 ? 37.264 -1.782 -42.745 1.00 90.81 709 ILE A C 1
ATOM 5116 O O . ILE A 1 709 ? 37.701 -0.875 -42.037 1.00 90.81 709 ILE A O 1
ATOM 5120 N N . ALA A 1 710 ? 38.022 -2.423 -43.633 1.00 91.50 710 ALA A N 1
ATOM 5121 C CA . ALA A 1 710 ? 39.426 -2.089 -43.817 1.00 91.50 710 ALA A CA 1
ATOM 5122 C C . ALA A 1 710 ? 39.641 -0.664 -44.340 1.00 91.50 710 ALA A C 1
ATOM 5124 O O . ALA A 1 710 ? 38.898 -0.149 -45.179 1.00 91.50 710 ALA A O 1
ATOM 5125 N N . THR A 1 711 ? 40.755 -0.075 -43.924 1.00 90.94 711 THR A N 1
ATOM 5126 C CA . THR A 1 711 ? 41.314 1.145 -44.506 1.00 90.94 711 THR A CA 1
ATOM 5127 C C . THR A 1 711 ? 42.589 0.824 -45.285 1.00 90.94 711 THR A C 1
ATOM 5129 O O . THR A 1 711 ? 43.160 -0.261 -45.167 1.00 90.94 711 THR A O 1
ATOM 5132 N N . THR A 1 712 ? 43.028 1.751 -46.133 1.00 93.44 712 THR A N 1
ATOM 5133 C CA . THR A 1 712 ? 44.288 1.638 -46.877 1.00 93.44 712 THR A CA 1
ATOM 5134 C C . THR A 1 712 ? 44.804 3.026 -47.250 1.00 93.44 712 THR A C 1
ATOM 5136 O O . THR A 1 712 ? 44.022 3.968 -47.389 1.00 93.44 712 THR A O 1
ATOM 5139 N N . SER A 1 713 ? 46.120 3.145 -47.418 1.00 90.06 713 SER A N 1
ATOM 5140 C CA . SER A 1 713 ? 46.776 4.299 -48.044 1.00 90.06 713 SER A CA 1
ATOM 5141 C C . SER A 1 713 ? 47.061 4.093 -49.535 1.00 90.06 713 SER A C 1
ATOM 5143 O O . SER A 1 713 ? 47.475 5.037 -50.206 1.00 90.06 713 SER A O 1
ATOM 5145 N N . ASP A 1 714 ? 46.887 2.871 -50.044 1.00 91.81 714 ASP A N 1
ATOM 5146 C CA . ASP A 1 714 ? 47.155 2.536 -51.440 1.00 91.81 714 ASP A CA 1
ATOM 5147 C C . ASP A 1 714 ? 45.987 2.994 -52.345 1.00 91.81 714 ASP A C 1
ATOM 5149 O O . ASP A 1 714 ? 44.847 3.117 -51.883 1.00 91.81 714 ASP A O 1
ATOM 5153 N N . PRO A 1 715 ? 46.223 3.267 -53.645 1.00 89.50 715 PRO A N 1
ATOM 5154 C CA . PRO A 1 715 ? 45.161 3.678 -54.560 1.00 89.50 715 PRO A CA 1
ATOM 5155 C C . PRO A 1 715 ? 44.051 2.625 -54.672 1.00 89.50 715 PRO A C 1
ATOM 5157 O O . PRO A 1 715 ? 44.323 1.463 -54.934 1.00 89.50 715 PRO A O 1
ATOM 5160 N N . GLN A 1 716 ? 42.787 3.034 -54.548 1.00 90.44 716 GLN A N 1
ATOM 5161 C CA . GLN A 1 716 ? 41.633 2.137 -54.744 1.00 90.44 716 GLN A CA 1
ATOM 5162 C C . GLN A 1 716 ? 41.124 2.099 -56.195 1.00 90.44 716 GLN A C 1
ATOM 5164 O O . GLN A 1 716 ? 40.293 1.257 -56.529 1.00 90.44 716 GLN A O 1
ATOM 5169 N N . TYR A 1 717 ? 41.622 2.994 -57.051 1.00 90.94 717 TYR A N 1
ATOM 5170 C CA . TYR A 1 717 ? 41.332 3.037 -58.482 1.00 90.94 717 TYR A CA 1
ATOM 5171 C C . TYR A 1 717 ? 42.604 2.718 -59.262 1.00 90.94 717 TYR A C 1
ATOM 5173 O O . TYR A 1 717 ? 43.618 3.398 -59.095 1.00 90.94 717 TYR A O 1
ATOM 5181 N N . TYR A 1 718 ? 42.533 1.711 -60.128 1.00 89.38 718 TYR A N 1
ATOM 5182 C CA . TYR A 1 718 ? 43.614 1.332 -61.034 1.00 89.38 718 TYR A CA 1
ATOM 5183 C C . TYR A 1 718 ? 43.084 1.386 -62.464 1.00 89.38 718 TYR A C 1
ATOM 5185 O O . TYR A 1 718 ? 42.047 0.792 -62.743 1.00 89.38 718 TYR A O 1
ATOM 5193 N N . ASN A 1 719 ? 43.767 2.108 -63.355 1.00 85.44 719 ASN A N 1
ATOM 5194 C CA . ASN A 1 719 ? 43.288 2.414 -64.712 1.00 85.44 719 ASN A CA 1
ATOM 5195 C C . ASN A 1 719 ? 44.390 2.358 -65.784 1.00 85.44 719 ASN A C 1
ATOM 5197 O O . ASN A 1 719 ? 44.352 3.089 -66.773 1.00 85.44 719 ASN A O 1
ATOM 5201 N N . SER A 1 720 ? 45.402 1.532 -65.541 1.00 81.31 720 SER A N 1
ATOM 5202 C CA . SER A 1 720 ? 46.526 1.281 -66.440 1.00 81.31 720 SER A CA 1
ATOM 5203 C C . SER A 1 720 ? 46.951 -0.184 -66.305 1.00 81.31 720 SER A C 1
ATOM 5205 O O . SER A 1 720 ? 46.912 -0.691 -65.180 1.00 81.31 720 SER A O 1
ATOM 5207 N N . PRO A 1 721 ? 47.369 -0.866 -67.387 1.00 82.75 721 PRO A N 1
ATOM 5208 C CA . PRO A 1 721 ? 47.850 -2.243 -67.313 1.00 82.75 721 PRO A CA 1
ATOM 5209 C C . PRO A 1 721 ? 49.033 -2.406 -66.350 1.00 82.75 721 PRO A C 1
ATOM 5211 O O . PRO A 1 721 ? 49.953 -1.586 -66.319 1.00 82.75 721 PRO A O 1
ATOM 5214 N N . GLY A 1 722 ? 49.012 -3.473 -65.551 1.00 84.31 722 GLY A N 1
ATOM 5215 C CA . GLY A 1 722 ? 50.016 -3.717 -64.519 1.00 84.31 722 GLY A CA 1
ATOM 5216 C C . GLY A 1 722 ? 49.562 -4.689 -63.431 1.00 84.31 722 GLY A C 1
ATOM 5217 O O . GLY A 1 722 ? 48.407 -5.106 -63.369 1.00 84.31 722 GLY A O 1
ATOM 5218 N N . SER A 1 723 ? 50.497 -5.053 -62.554 1.00 86.69 723 SER A N 1
ATOM 5219 C CA . SER A 1 723 ? 50.221 -5.796 -61.319 1.00 86.69 723 SER A CA 1
ATOM 5220 C C . SER A 1 723 ? 50.464 -4.888 -60.120 1.00 86.69 723 SER A C 1
ATOM 5222 O O . SER A 1 723 ? 51.567 -4.372 -59.943 1.00 86.69 723 SER A O 1
ATOM 5224 N N . TYR A 1 724 ? 49.436 -4.718 -59.297 1.00 90.62 724 TYR A N 1
ATOM 5225 C CA . TYR A 1 724 ? 49.429 -3.880 -58.107 1.00 90.62 724 TYR A CA 1
ATOM 5226 C C . TYR A 1 724 ? 49.118 -4.727 -56.873 1.00 90.62 724 TYR A C 1
ATOM 5228 O O . TYR A 1 724 ? 48.499 -5.790 -56.965 1.00 90.62 724 TYR A O 1
ATOM 5236 N N . ILE A 1 725 ? 49.532 -4.242 -55.707 1.00 90.81 725 ILE A N 1
ATOM 5237 C CA . ILE A 1 725 ? 49.180 -4.822 -54.412 1.00 90.81 725 ILE A CA 1
ATOM 5238 C C . ILE A 1 725 ? 48.539 -3.705 -53.598 1.00 90.81 725 ILE A C 1
ATOM 5240 O O . ILE A 1 725 ? 49.132 -2.637 -53.466 1.00 90.81 725 ILE A O 1
ATOM 5244 N N . ILE A 1 726 ? 47.342 -3.964 -53.081 1.00 93.56 726 ILE A N 1
ATOM 5245 C CA . ILE A 1 726 ? 46.646 -3.096 -52.131 1.00 93.56 726 ILE A CA 1
ATOM 5246 C C . ILE A 1 726 ? 46.755 -3.728 -50.744 1.00 93.56 726 ILE A C 1
ATOM 5248 O O . ILE A 1 726 ? 46.481 -4.920 -50.571 1.00 93.56 726 ILE A O 1
ATOM 5252 N N . ASN A 1 727 ? 47.218 -2.955 -49.766 1.00 92.25 727 ASN A N 1
ATOM 5253 C CA . ASN A 1 727 ? 47.408 -3.404 -48.393 1.00 92.25 727 ASN A CA 1
ATOM 5254 C C . ASN A 1 727 ? 46.285 -2.849 -47.524 1.00 92.25 727 ASN A C 1
ATOM 5256 O O . ASN A 1 727 ? 46.149 -1.637 -47.349 1.00 92.25 727 ASN A O 1
ATOM 5260 N N . TRP A 1 728 ? 45.476 -3.753 -46.990 1.00 94.31 728 TRP A N 1
ATOM 5261 C CA . TRP A 1 728 ? 44.345 -3.445 -46.132 1.00 94.31 728 TRP A CA 1
ATOM 5262 C C . TRP A 1 728 ? 44.759 -3.524 -44.667 1.00 94.31 728 TRP A C 1
ATOM 5264 O O . TRP A 1 728 ? 45.420 -4.482 -44.264 1.00 94.31 728 TRP A O 1
ATOM 5274 N N . VAL A 1 729 ? 44.349 -2.527 -43.883 1.00 93.00 729 VAL A N 1
ATOM 5275 C CA . VAL A 1 729 ? 44.501 -2.476 -42.426 1.00 93.00 729 VAL A CA 1
ATOM 5276 C C . VAL A 1 729 ? 43.112 -2.460 -41.802 1.00 93.00 729 VAL A C 1
ATOM 5278 O O . VAL A 1 729 ? 42.319 -1.551 -42.057 1.00 93.00 729 VAL A O 1
ATOM 5281 N N . TYR A 1 730 ? 42.823 -3.468 -40.987 1.00 92.75 730 TYR A N 1
ATOM 5282 C CA . TYR A 1 730 ? 41.643 -3.519 -40.135 1.00 92.75 730 TYR A CA 1
ATOM 5283 C C . TYR A 1 730 ? 42.031 -2.934 -38.775 1.00 92.75 730 TYR A C 1
ATOM 5285 O O . TYR A 1 730 ? 42.963 -3.434 -38.149 1.00 92.75 730 TYR A O 1
ATOM 5293 N N . ASP A 1 731 ? 41.343 -1.879 -38.344 1.00 88.44 731 ASP A N 1
ATOM 5294 C CA . ASP A 1 731 ? 41.555 -1.189 -37.066 1.00 88.44 731 ASP A CA 1
ATOM 5295 C C . ASP A 1 731 ? 40.230 -1.209 -36.294 1.00 88.44 731 ASP A C 1
ATOM 5297 O O . ASP A 1 731 ? 39.194 -0.817 -36.835 1.00 88.44 731 ASP A O 1
ATOM 5301 N N . ASP A 1 732 ? 40.254 -1.719 -35.064 1.00 83.62 732 ASP A N 1
ATOM 5302 C CA . ASP A 1 732 ? 39.091 -1.809 -34.171 1.00 83.62 732 ASP A CA 1
ATOM 5303 C C . ASP A 1 732 ? 38.658 -0.452 -33.580 1.00 83.62 732 ASP A C 1
ATOM 5305 O O . ASP A 1 732 ? 37.577 -0.344 -32.998 1.00 83.62 732 ASP A O 1
ATOM 5309 N N . GLY A 1 733 ? 39.485 0.590 -33.717 1.00 80.38 733 GLY A N 1
ATOM 5310 C CA . GLY A 1 733 ? 39.315 1.888 -33.064 1.00 80.38 733 GLY A CA 1
ATOM 5311 C C . GLY A 1 733 ? 39.786 1.927 -31.603 1.00 80.38 733 GLY A C 1
ATOM 5312 O O . GLY A 1 733 ? 39.742 2.991 -30.981 1.00 80.38 733 GLY A O 1
ATOM 5313 N N . HIS A 1 734 ? 40.267 0.806 -31.062 1.00 80.25 734 HIS A N 1
ATOM 5314 C CA . HIS A 1 734 ? 40.816 0.650 -29.710 1.00 80.25 734 HIS A CA 1
ATOM 5315 C C . HIS A 1 734 ? 42.339 0.426 -29.707 1.00 80.25 734 HIS A C 1
ATOM 5317 O O . HIS A 1 734 ? 42.966 0.468 -28.647 1.00 80.25 734 HIS A O 1
ATOM 5323 N N . GLY A 1 735 ? 42.948 0.290 -30.888 1.00 75.94 735 GLY A N 1
ATOM 5324 C CA . GLY A 1 735 ? 44.393 0.236 -31.097 1.00 75.94 735 GLY A CA 1
ATOM 5325 C C . GLY A 1 735 ? 44.925 -1.149 -31.461 1.00 75.94 735 GLY A C 1
ATOM 5326 O O . GLY A 1 735 ? 46.144 -1.294 -31.597 1.00 75.94 735 GLY A O 1
ATOM 5327 N N . ASN A 1 736 ? 44.058 -2.149 -31.649 1.00 84.69 736 ASN A N 1
ATOM 5328 C CA . ASN A 1 736 ? 44.457 -3.449 -32.172 1.00 84.69 736 ASN A CA 1
ATOM 5329 C C . ASN A 1 736 ? 44.235 -3.473 -33.691 1.00 84.69 736 ASN A C 1
ATOM 5331 O O . ASN A 1 736 ? 43.151 -3.187 -34.197 1.00 84.69 736 ASN A O 1
ATOM 5335 N N . GLN A 1 737 ? 45.280 -3.833 -34.439 1.00 89.88 737 GLN A N 1
ATOM 5336 C CA . GLN A 1 737 ? 45.251 -3.834 -35.901 1.00 89.88 737 GLN A CA 1
ATOM 5337 C C . GLN A 1 737 ? 45.664 -5.185 -36.480 1.00 89.88 737 GLN A C 1
ATOM 5339 O O . GLN A 1 737 ? 46.587 -5.839 -35.984 1.00 89.88 737 GLN A O 1
ATOM 5344 N N . SER A 1 738 ? 45.024 -5.573 -37.581 1.00 91.50 738 SER A N 1
ATOM 5345 C CA . SER A 1 738 ? 45.458 -6.682 -38.432 1.00 91.50 738 SER A CA 1
ATOM 5346 C C . SER A 1 738 ? 45.557 -6.230 -39.891 1.00 91.50 738 SER A C 1
ATOM 5348 O O . SER A 1 738 ? 45.006 -5.199 -40.278 1.00 91.50 738 SER A O 1
ATOM 5350 N N . GLY A 1 739 ? 46.314 -6.967 -40.707 1.00 89.62 739 GLY A N 1
ATOM 5351 C CA . GLY A 1 739 ? 46.617 -6.568 -42.080 1.00 89.62 739 GLY A CA 1
ATOM 5352 C C . GLY A 1 739 ? 46.470 -7.705 -43.083 1.00 89.62 739 GLY A C 1
ATOM 5353 O O . GLY A 1 739 ? 46.750 -8.864 -42.768 1.00 89.62 739 GLY A O 1
ATOM 5354 N N . GLN A 1 740 ? 46.054 -7.371 -44.304 1.00 93.31 740 GLN A N 1
ATOM 5355 C CA . GLN A 1 740 ? 45.883 -8.331 -45.393 1.00 93.31 740 GLN A CA 1
ATOM 5356 C C . GLN A 1 740 ? 46.152 -7.667 -46.747 1.00 93.31 740 GLN A C 1
ATOM 5358 O O . GLN A 1 740 ? 45.601 -6.616 -47.056 1.00 93.31 740 GLN A O 1
ATOM 5363 N N . SER A 1 741 ? 46.987 -8.284 -47.579 1.00 92.00 741 SER A N 1
ATOM 5364 C CA . SER A 1 741 ? 47.269 -7.787 -48.931 1.00 92.00 741 SER A CA 1
ATOM 5365 C C . SER A 1 741 ? 46.369 -8.464 -49.967 1.00 92.00 741 SER A C 1
ATOM 5367 O O . SER A 1 741 ? 46.016 -9.637 -49.825 1.00 92.00 741 SER A O 1
ATOM 5369 N N . GLN A 1 742 ? 46.038 -7.747 -51.039 1.00 93.44 742 GLN A N 1
ATOM 5370 C CA . GLN A 1 742 ? 45.304 -8.269 -52.190 1.00 93.44 742 GLN A CA 1
ATOM 5371 C C . GLN A 1 742 ? 46.015 -7.887 -53.492 1.00 93.44 742 GLN A C 1
ATOM 5373 O O . GLN A 1 742 ? 46.401 -6.735 -53.684 1.00 93.44 742 GLN A O 1
ATOM 5378 N N . ASN A 1 743 ? 46.170 -8.853 -54.399 1.00 92.12 743 ASN A N 1
ATOM 5379 C CA . ASN A 1 743 ? 46.730 -8.603 -55.727 1.00 92.12 743 ASN A CA 1
ATOM 5380 C C . ASN A 1 743 ? 45.643 -8.090 -56.677 1.00 92.12 743 ASN A C 1
ATOM 5382 O O . ASN A 1 743 ? 44.569 -8.689 -56.784 1.00 92.12 743 ASN A O 1
ATOM 5386 N N . ILE A 1 744 ? 45.962 -7.033 -57.417 1.00 91.56 744 ILE A N 1
ATOM 5387 C CA . ILE A 1 744 ? 45.136 -6.463 -58.480 1.00 91.56 744 ILE A CA 1
ATOM 5388 C C . ILE A 1 744 ? 45.925 -6.566 -59.785 1.00 91.56 744 ILE A C 1
ATOM 5390 O O . ILE A 1 744 ? 47.060 -6.100 -59.861 1.00 91.56 744 ILE A O 1
ATOM 5394 N N . VAL A 1 745 ? 45.344 -7.173 -60.814 1.00 87.75 745 VAL A N 1
ATOM 5395 C CA . VAL A 1 745 ? 45.961 -7.307 -62.137 1.00 87.75 745 VAL A CA 1
ATOM 5396 C C . VAL A 1 745 ? 45.071 -6.619 -63.161 1.00 87.75 745 VAL A C 1
ATOM 5398 O O . VAL A 1 745 ? 43.945 -7.050 -63.405 1.00 87.75 745 VAL A O 1
ATOM 5401 N N . ILE A 1 746 ? 45.577 -5.544 -63.758 1.00 87.81 746 ILE A N 1
ATOM 5402 C CA . ILE A 1 746 ? 44.942 -4.893 -64.901 1.00 87.81 746 ILE A CA 1
ATOM 5403 C C . ILE A 1 746 ? 45.632 -5.405 -66.157 1.00 87.81 746 ILE A C 1
ATOM 5405 O O . ILE A 1 746 ? 46.851 -5.279 -66.297 1.00 87.81 746 ILE A O 1
ATOM 5409 N N . THR A 1 747 ? 44.856 -5.989 -67.060 1.00 81.38 747 THR A N 1
ATOM 5410 C CA . THR A 1 747 ? 45.319 -6.406 -68.385 1.00 81.38 747 THR A CA 1
ATOM 5411 C C . THR A 1 747 ? 44.689 -5.544 -69.464 1.00 81.38 747 THR A C 1
ATOM 5413 O O . THR A 1 747 ? 43.653 -4.919 -69.241 1.00 81.38 747 THR A O 1
ATOM 5416 N N . ASP A 1 748 ? 45.308 -5.578 -70.636 1.00 81.38 748 ASP A N 1
ATOM 5417 C CA . ASP A 1 748 ? 44.712 -5.162 -71.893 1.00 81.38 748 ASP A CA 1
ATOM 5418 C C . ASP A 1 748 ? 44.902 -6.310 -72.890 1.00 81.38 748 ASP A C 1
ATOM 5420 O O . ASP A 1 748 ? 46.033 -6.679 -73.213 1.00 81.38 748 ASP A O 1
ATOM 5424 N N . ASN A 1 749 ? 43.799 -6.940 -73.296 1.00 77.81 749 ASN A N 1
ATOM 5425 C CA . ASN A 1 749 ? 43.811 -8.111 -74.181 1.00 77.81 749 ASN A CA 1
ATOM 5426 C C . ASN A 1 749 ? 42.994 -7.886 -75.465 1.00 77.81 749 ASN A C 1
ATOM 5428 O O . ASN A 1 749 ? 42.598 -8.862 -76.111 1.00 77.81 749 ASN A O 1
ATOM 5432 N N . GLN A 1 750 ? 42.660 -6.638 -75.799 1.00 79.69 750 GLN A N 1
ATOM 5433 C CA . GLN A 1 750 ? 41.868 -6.307 -76.982 1.00 79.69 750 GLN A CA 1
ATOM 5434 C C . GLN A 1 750 ? 42.723 -5.492 -77.953 1.00 79.69 750 GLN A C 1
ATOM 5436 O O . GLN A 1 750 ? 43.570 -4.715 -77.547 1.00 79.69 750 GLN A O 1
ATOM 5441 N N . ALA A 1 751 ? 42.553 -5.721 -79.255 1.00 80.31 751 ALA A N 1
ATOM 5442 C CA . ALA A 1 751 ? 43.244 -4.925 -80.266 1.00 80.31 751 ALA A CA 1
ATOM 5443 C C . ALA A 1 751 ? 42.452 -3.643 -80.570 1.00 80.31 751 ALA A C 1
ATOM 5445 O O . ALA A 1 751 ? 41.215 -3.713 -80.606 1.00 80.31 751 ALA A O 1
ATOM 5446 N N . PRO A 1 752 ? 43.128 -2.525 -80.905 1.00 85.19 752 PRO A N 1
ATOM 5447 C CA . PRO A 1 752 ? 42.461 -1.297 -81.316 1.00 85.19 752 PRO A CA 1
ATOM 5448 C C . PRO A 1 752 ? 41.458 -1.542 -82.447 1.00 85.19 752 PRO A C 1
ATOM 5450 O O . PRO A 1 752 ? 41.750 -2.240 -83.417 1.00 85.19 752 PRO A O 1
ATOM 5453 N N . VAL A 1 753 ? 40.276 -0.937 -82.361 1.00 87.19 753 VAL A N 1
ATOM 5454 C CA . VAL A 1 753 ? 39.213 -1.062 -83.365 1.00 87.19 753 VAL A CA 1
ATOM 5455 C C . VAL A 1 753 ? 39.284 0.127 -84.333 1.00 87.19 753 VAL A C 1
ATOM 5457 O O . VAL A 1 753 ? 39.099 1.272 -83.907 1.00 87.19 753 VAL A O 1
ATOM 5460 N N . PRO A 1 754 ? 39.536 -0.079 -85.641 1.00 84.38 754 PRO A N 1
ATOM 5461 C CA . PRO A 1 754 ? 39.565 1.013 -86.611 1.00 84.38 754 PRO A CA 1
ATOM 5462 C C . PRO A 1 754 ? 38.215 1.739 -86.691 1.00 84.38 754 PRO A C 1
ATOM 5464 O O . PRO A 1 754 ? 37.162 1.103 -86.735 1.00 84.38 754 PRO A O 1
ATOM 5467 N N . VAL A 1 755 ? 38.237 3.077 -86.746 1.00 82.56 755 VAL A N 1
ATOM 5468 C CA . VAL A 1 755 ? 37.009 3.909 -86.726 1.00 82.56 755 VAL A CA 1
ATOM 5469 C C . VAL A 1 755 ? 36.121 3.671 -87.959 1.00 82.56 755 VAL A C 1
ATOM 5471 O O . VAL A 1 755 ? 34.908 3.877 -87.911 1.00 82.56 755 VAL A O 1
ATOM 5474 N N . VAL A 1 756 ? 36.712 3.205 -89.061 1.00 80.69 756 VAL A N 1
ATOM 5475 C CA . VAL A 1 756 ? 36.016 2.776 -90.279 1.00 80.69 756 VAL A CA 1
ATOM 5476 C C . VAL A 1 756 ? 36.459 1.364 -90.651 1.00 80.69 756 VAL A C 1
ATOM 5478 O O . VAL A 1 756 ? 37.630 1.019 -90.529 1.00 80.69 756 VAL A O 1
ATOM 5481 N N . SER A 1 757 ? 35.537 0.534 -91.142 1.00 80.62 757 SER A N 1
ATOM 5482 C CA . SER A 1 757 ? 35.814 -0.875 -91.476 1.00 80.62 757 SER A CA 1
ATOM 5483 C C . SER A 1 757 ? 36.772 -1.068 -92.659 1.00 80.62 757 SER A C 1
ATOM 5485 O O . SER A 1 757 ? 37.349 -2.142 -92.813 1.00 80.62 757 SER A O 1
ATOM 5487 N N . SER A 1 758 ? 36.933 -0.045 -93.499 1.00 85.38 758 SER A N 1
ATOM 5488 C CA . SER A 1 758 ? 37.837 -0.018 -94.650 1.00 85.38 758 SER A CA 1
ATOM 5489 C C . SER A 1 758 ? 38.212 1.425 -94.977 1.00 85.38 758 SER A C 1
ATOM 5491 O O . SER A 1 758 ? 37.336 2.295 -94.984 1.00 85.38 758 SER A O 1
ATOM 5493 N N . LEU A 1 759 ? 39.480 1.673 -95.297 1.00 88.81 759 LEU A N 1
ATOM 5494 C CA . LEU A 1 759 ? 39.958 2.985 -95.732 1.00 88.81 759 LEU A CA 1
ATOM 5495 C C . LEU A 1 759 ? 39.661 3.182 -97.232 1.00 88.81 759 LEU A C 1
ATOM 5497 O O . LEU A 1 759 ? 39.946 2.276 -98.015 1.00 88.81 759 LEU A O 1
ATOM 5501 N N . PRO A 1 760 ? 39.083 4.321 -97.655 1.00 87.38 760 PRO A N 1
ATOM 5502 C CA . PRO A 1 760 ? 38.836 4.601 -99.066 1.00 87.38 760 PRO A CA 1
ATOM 5503 C C . PRO A 1 760 ? 40.122 5.005 -99.799 1.00 87.38 760 PRO A C 1
ATOM 5505 O O . PRO A 1 760 ? 41.030 5.589 -99.198 1.00 87.38 760 PRO A O 1
ATOM 5508 N N . ASP A 1 761 ? 40.156 4.752 -101.107 1.00 89.56 761 ASP A N 1
ATOM 5509 C CA . ASP A 1 761 ? 41.234 5.192 -101.997 1.00 89.56 761 ASP A CA 1
ATOM 5510 C C . ASP A 1 761 ? 41.345 6.727 -102.020 1.00 89.56 761 ASP A C 1
ATOM 5512 O O . ASP A 1 761 ? 40.343 7.446 -102.086 1.00 89.56 761 ASP A O 1
ATOM 5516 N N . ILE A 1 762 ? 42.576 7.236 -101.994 1.00 88.94 762 ILE A N 1
ATOM 5517 C CA . ILE A 1 762 ? 42.878 8.668 -102.098 1.00 88.94 762 ILE A CA 1
ATOM 5518 C C . ILE A 1 762 ? 43.301 8.981 -103.533 1.00 88.94 762 ILE A C 1
ATOM 5520 O O . ILE A 1 762 ? 44.249 8.385 -104.033 1.00 88.94 762 ILE A O 1
ATOM 5524 N N . HIS A 1 763 ? 42.662 9.959 -104.175 1.00 86.38 763 HIS A N 1
ATOM 5525 C CA . HIS A 1 763 ? 43.094 10.501 -105.467 1.00 86.38 763 HIS A CA 1
ATOM 5526 C C . HIS A 1 763 ? 43.730 11.882 -105.271 1.00 86.38 763 HIS A C 1
ATOM 5528 O O . HIS A 1 763 ? 43.101 12.764 -104.683 1.00 86.38 763 HIS A O 1
ATOM 5534 N N . ALA A 1 764 ? 44.960 12.079 -105.751 1.00 85.12 764 ALA A N 1
ATOM 5535 C CA . ALA A 1 764 ? 45.699 13.333 -105.587 1.00 85.12 764 ALA A CA 1
ATOM 5536 C C . ALA A 1 764 ? 46.706 13.592 -106.729 1.00 85.12 764 ALA A C 1
ATOM 5538 O O . ALA A 1 764 ? 46.845 12.794 -107.655 1.00 85.12 764 ALA A O 1
ATOM 5539 N N . SER A 1 765 ? 47.415 14.720 -106.656 1.00 83.12 765 SER A N 1
ATOM 5540 C CA . SER A 1 765 ? 48.500 15.098 -107.577 1.00 83.12 765 SER A CA 1
ATOM 5541 C C . SER A 1 765 ? 49.878 14.929 -106.929 1.00 83.12 765 SER A C 1
ATOM 5543 O O . SER A 1 765 ? 49.982 14.723 -105.716 1.00 83.12 765 SER A O 1
ATOM 5545 N N . CYS A 1 766 ? 50.946 14.992 -107.732 1.00 82.25 766 CYS A N 1
ATOM 5546 C CA . CYS A 1 766 ? 52.318 14.841 -107.241 1.00 82.25 766 CYS A CA 1
ATOM 5547 C C . CYS A 1 766 ? 52.641 15.849 -106.125 1.00 82.25 766 CYS A C 1
ATOM 5549 O O . CYS A 1 766 ? 52.262 17.017 -106.189 1.00 82.25 766 CYS A O 1
ATOM 5551 N N . GLY A 1 767 ? 53.338 15.377 -105.089 1.00 78.88 767 GLY A N 1
ATOM 5552 C CA . GLY A 1 767 ? 53.621 16.132 -103.865 1.00 78.88 767 GLY A CA 1
ATOM 5553 C C . GLY A 1 767 ? 52.627 15.884 -102.722 1.00 78.88 767 GLY A C 1
ATOM 5554 O O . GLY A 1 767 ? 52.814 16.432 -101.637 1.00 78.88 767 GLY A O 1
ATOM 5555 N N . TYR A 1 768 ? 51.598 15.053 -102.921 1.00 86.31 768 TYR A N 1
ATOM 5556 C CA . TYR A 1 768 ? 50.659 14.685 -101.858 1.00 86.31 768 TYR A CA 1
ATOM 5557 C C . TYR A 1 768 ? 51.335 13.916 -100.709 1.00 86.31 768 TYR A C 1
ATOM 5559 O O . TYR A 1 768 ? 52.191 13.055 -100.935 1.00 86.31 768 TYR A O 1
ATOM 5567 N N . MET A 1 769 ? 50.894 14.206 -99.480 1.00 86.38 769 MET A N 1
ATOM 5568 C CA . MET A 1 769 ? 51.287 13.519 -98.250 1.00 86.38 769 MET A CA 1
ATOM 5569 C C . MET A 1 769 ? 50.055 12.880 -97.598 1.00 86.38 769 MET A C 1
ATOM 5571 O O . MET A 1 769 ? 49.112 13.585 -97.236 1.00 86.38 769 MET A O 1
ATOM 5575 N N . ALA A 1 770 ? 50.070 11.558 -97.432 1.00 85.88 770 ALA A N 1
ATOM 5576 C CA . ALA A 1 770 ? 49.020 10.826 -96.734 1.00 85.88 770 ALA A CA 1
ATOM 5577 C C . ALA A 1 770 ? 49.136 11.019 -95.213 1.00 85.88 770 ALA A C 1
ATOM 5579 O O . ALA A 1 770 ? 50.228 10.968 -94.645 1.00 85.88 770 ALA A O 1
ATOM 5580 N N . LEU A 1 771 ? 47.997 11.229 -94.550 1.00 86.94 771 LEU A N 1
ATOM 5581 C CA . LEU A 1 771 ? 47.912 11.364 -93.095 1.00 86.94 771 LEU A CA 1
ATOM 5582 C C . LEU A 1 771 ? 47.503 10.035 -92.457 1.00 86.94 771 LEU A C 1
ATOM 5584 O O . LEU A 1 771 ? 46.661 9.321 -92.998 1.00 86.94 771 LEU A O 1
ATOM 5588 N N . ALA A 1 772 ? 48.064 9.739 -91.285 1.00 87.06 772 ALA A N 1
ATOM 5589 C CA . ALA A 1 772 ? 47.751 8.520 -90.551 1.00 87.06 772 ALA A CA 1
ATOM 5590 C C . ALA A 1 772 ? 46.278 8.491 -90.082 1.00 87.06 772 ALA A C 1
ATOM 5592 O O . ALA A 1 772 ? 45.829 9.441 -89.431 1.00 87.06 772 ALA A O 1
ATOM 5593 N N . PRO A 1 773 ? 45.520 7.415 -90.368 1.00 88.62 773 PRO A N 1
ATOM 5594 C CA . PRO A 1 773 ? 44.176 7.211 -89.838 1.00 88.62 773 PRO A CA 1
ATOM 5595 C C . PRO A 1 773 ? 44.195 6.872 -88.338 1.00 88.62 773 PRO A C 1
ATOM 5597 O O . PRO 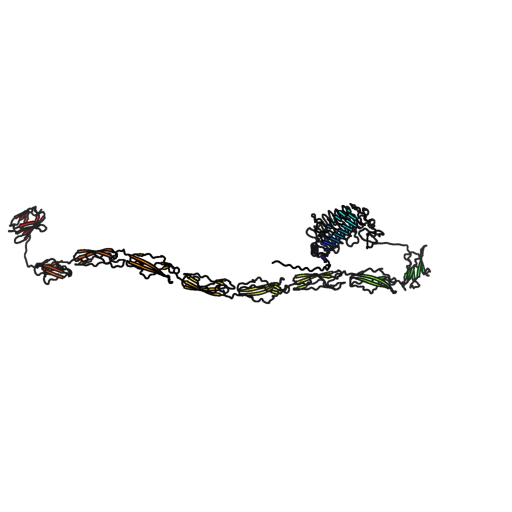A 1 773 ? 45.233 6.558 -87.754 1.00 88.62 773 PRO A O 1
ATOM 5600 N N . GLN A 1 774 ? 43.016 6.900 -87.710 1.00 87.56 774 GLN A N 1
ATOM 5601 C CA . GLN A 1 774 ? 42.838 6.634 -86.277 1.00 87.56 774 GLN A CA 1
ATOM 5602 C C . GLN A 1 774 ? 41.976 5.393 -86.009 1.00 87.56 774 GLN A C 1
ATOM 5604 O O . GLN A 1 774 ? 41.107 5.020 -86.801 1.00 87.56 774 GLN A O 1
ATOM 5609 N N . SER A 1 775 ? 42.210 4.790 -84.849 1.00 87.50 775 SER A N 1
ATOM 5610 C CA . SER A 1 775 ? 41.434 3.704 -84.244 1.00 87.50 775 SER A CA 1
ATOM 5611 C C . SER A 1 775 ? 41.066 4.072 -82.803 1.00 87.50 775 SER A C 1
ATOM 5613 O O . SER A 1 775 ? 41.633 5.010 -82.234 1.00 87.50 775 SER A O 1
ATOM 5615 N N . MET A 1 776 ? 40.105 3.355 -82.226 1.00 85.25 776 MET A N 1
ATOM 5616 C CA . MET A 1 776 ? 39.750 3.453 -80.813 1.00 85.25 776 MET A CA 1
ATOM 5617 C C . MET A 1 776 ? 40.036 2.135 -80.113 1.00 85.25 776 MET A C 1
ATOM 5619 O O . MET A 1 776 ? 39.588 1.080 -80.550 1.00 85.25 776 MET A O 1
ATOM 5623 N N . ASP A 1 777 ? 40.737 2.232 -79.001 1.00 86.62 777 ASP A N 1
ATOM 5624 C CA . ASP A 1 777 ? 41.067 1.145 -78.102 1.00 86.62 777 ASP A CA 1
ATOM 5625 C C . ASP A 1 777 ? 40.354 1.338 -76.751 1.00 86.62 777 ASP A C 1
ATOM 5627 O O . ASP A 1 777 ? 40.111 2.470 -76.320 1.00 86.62 777 ASP A O 1
ATOM 5631 N N . ASN A 1 778 ? 39.986 0.243 -76.086 1.00 78.12 778 ASN A N 1
ATOM 5632 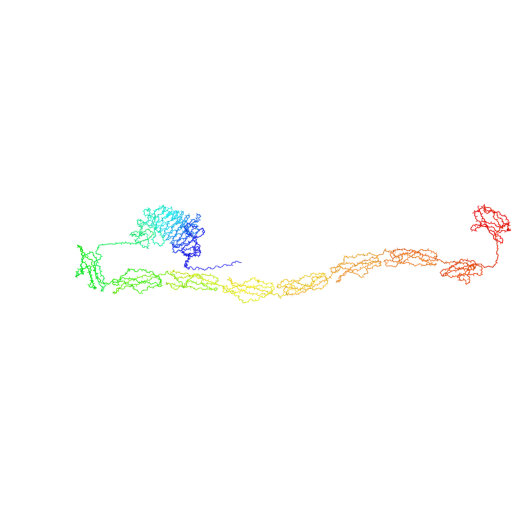C CA . ASN A 1 778 ? 39.306 0.246 -74.786 1.00 78.12 778 ASN A CA 1
ATOM 5633 C C . ASN A 1 778 ? 40.205 0.752 -73.647 1.00 78.12 778 ASN A C 1
ATOM 5635 O O . ASN A 1 778 ? 39.689 1.375 -72.716 1.00 78.12 778 ASN A O 1
ATOM 5639 N N . CYS A 1 779 ? 41.516 0.508 -73.715 1.00 80.62 779 CYS A N 1
ATOM 5640 C CA . CYS A 1 779 ? 42.475 0.845 -72.666 1.00 80.62 779 CYS A CA 1
ATOM 5641 C C . CYS A 1 779 ? 43.369 2.035 -73.056 1.00 80.62 779 CYS A C 1
ATOM 5643 O O . CYS A 1 779 ? 43.573 2.942 -72.247 1.00 80.62 779 CYS A O 1
ATOM 5645 N N . ALA A 1 780 ? 43.878 2.066 -74.291 1.00 77.56 780 ALA A N 1
ATOM 5646 C CA . ALA A 1 780 ? 44.746 3.126 -74.812 1.00 77.56 780 ALA A CA 1
ATOM 5647 C C . ALA A 1 780 ? 43.976 4.340 -75.381 1.00 77.56 780 ALA A C 1
ATOM 5649 O O . ALA A 1 780 ? 44.556 5.412 -75.573 1.00 77.56 780 ALA A O 1
ATOM 5650 N N . GLY A 1 781 ? 42.667 4.217 -75.630 1.00 80.44 781 GLY A N 1
ATOM 5651 C CA . GLY A 1 781 ? 41.849 5.295 -76.189 1.00 80.44 781 GLY A CA 1
ATOM 5652 C C . GLY A 1 781 ? 42.135 5.537 -77.675 1.00 80.44 781 GLY A C 1
ATOM 5653 O O . GLY A 1 781 ? 42.098 4.613 -78.481 1.00 80.44 781 GLY A O 1
ATOM 5654 N N . THR A 1 782 ? 42.372 6.785 -78.086 1.00 83.50 782 THR A N 1
ATOM 5655 C CA . THR A 1 782 ? 42.619 7.096 -79.506 1.00 83.50 782 THR A CA 1
ATOM 5656 C C . THR A 1 782 ? 44.027 6.679 -79.929 1.00 83.50 782 THR A C 1
ATOM 5658 O O . THR A 1 782 ? 45.006 7.345 -79.590 1.00 83.50 782 THR A O 1
ATOM 5661 N N . VAL A 1 783 ? 44.122 5.631 -80.748 1.00 86.25 783 VAL A N 1
ATOM 5662 C CA . VAL A 1 783 ? 45.381 5.104 -81.288 1.00 86.25 783 VAL A CA 1
ATOM 5663 C C . VAL A 1 783 ? 45.552 5.560 -82.741 1.00 86.25 783 VAL A C 1
ATOM 5665 O O . VAL A 1 783 ? 44.759 5.211 -83.622 1.00 86.25 783 VAL A O 1
ATOM 5668 N N . ASN A 1 784 ? 46.602 6.346 -82.997 1.00 86.31 784 ASN A N 1
ATOM 5669 C CA . ASN A 1 784 ? 47.018 6.735 -84.348 1.00 86.31 784 ASN A CA 1
ATOM 5670 C C . ASN A 1 784 ? 47.733 5.563 -85.035 1.00 86.31 784 ASN A C 1
ATOM 5672 O O . ASN A 1 784 ? 48.574 4.909 -84.417 1.00 86.31 784 ASN A O 1
ATOM 5676 N N . ALA A 1 785 ? 47.456 5.335 -86.318 1.00 88.19 785 ALA A N 1
ATOM 5677 C CA . ALA A 1 785 ? 48.220 4.370 -87.095 1.00 88.19 785 ALA A CA 1
ATOM 5678 C C . ALA A 1 785 ? 49.678 4.812 -87.302 1.00 88.19 785 ALA A C 1
ATOM 5680 O O . ALA A 1 785 ? 49.996 6.002 -87.357 1.00 88.19 785 ALA A O 1
ATOM 5681 N N . HIS A 1 786 ? 50.549 3.833 -87.509 1.00 87.44 786 HIS A N 1
ATOM 5682 C CA . HIS A 1 786 ? 51.888 4.013 -88.056 1.00 87.44 786 HIS A CA 1
ATOM 5683 C C . HIS A 1 786 ? 52.052 3.138 -89.304 1.00 87.44 786 HIS A C 1
ATOM 5685 O O . HIS A 1 786 ? 51.269 2.222 -89.541 1.00 87.44 786 HIS A O 1
ATOM 5691 N N . THR A 1 787 ? 53.054 3.434 -90.124 1.00 90.44 787 THR A N 1
ATOM 5692 C CA . THR A 1 787 ? 53.389 2.649 -91.317 1.00 90.44 787 THR A CA 1
ATOM 5693 C C . THR A 1 787 ? 54.894 2.699 -91.562 1.00 90.44 787 THR A C 1
ATOM 5695 O O . THR A 1 787 ? 55.567 3.630 -91.110 1.00 90.44 787 THR A O 1
ATOM 5698 N N . ALA A 1 788 ? 55.418 1.691 -92.258 1.00 86.69 788 ALA A N 1
ATOM 5699 C CA . ALA A 1 788 ? 56.768 1.701 -92.816 1.00 86.69 788 ALA A CA 1
ATOM 5700 C C . ALA A 1 788 ? 56.785 2.115 -94.301 1.00 86.69 788 ALA A C 1
ATOM 5702 O O . ALA A 1 788 ? 57.862 2.353 -94.851 1.00 86.69 788 ALA A O 1
ATOM 5703 N N . ASP A 1 789 ? 55.616 2.205 -94.944 1.00 89.94 789 ASP A N 1
ATOM 5704 C CA . ASP A 1 789 ? 55.498 2.552 -96.356 1.00 89.94 789 ASP A CA 1
ATOM 5705 C C . ASP A 1 789 ? 55.711 4.058 -96.594 1.00 89.94 789 ASP A C 1
ATOM 5707 O O . ASP A 1 789 ? 55.498 4.882 -95.696 1.00 89.94 789 ASP A O 1
ATOM 5711 N N . PRO A 1 790 ? 56.119 4.468 -97.810 1.00 84.25 790 PRO A N 1
ATOM 5712 C CA . PRO A 1 790 ? 56.212 5.878 -98.161 1.00 84.25 790 PRO A CA 1
ATOM 5713 C C . PRO A 1 790 ? 54.852 6.572 -98.030 1.00 84.25 790 PRO A C 1
ATOM 5715 O O . PRO A 1 790 ? 53.871 6.130 -98.617 1.00 84.25 790 PRO A O 1
ATOM 5718 N N . VAL A 1 791 ? 54.811 7.700 -97.317 1.00 87.25 791 VAL A N 1
ATOM 5719 C CA . VAL A 1 791 ? 53.601 8.535 -97.164 1.00 87.25 791 VAL A CA 1
ATOM 5720 C C . VAL A 1 791 ? 53.633 9.818 -98.002 1.00 87.25 791 VAL A C 1
ATOM 5722 O O . VAL A 1 791 ? 52.708 10.618 -97.916 1.00 87.25 791 VAL A O 1
ATOM 5725 N N . VAL A 1 792 ? 54.683 10.040 -98.802 1.00 84.62 792 VAL A N 1
ATOM 5726 C CA . VAL A 1 792 ? 54.843 11.205 -99.693 1.00 84.62 792 VAL A CA 1
ATOM 5727 C C . VAL A 1 792 ? 55.074 10.720 -101.118 1.00 84.62 792 VAL A C 1
ATOM 5729 O O . VAL A 1 792 ? 55.987 9.930 -101.357 1.00 84.62 792 VAL A O 1
ATOM 5732 N N . PHE A 1 793 ? 54.286 11.220 -102.071 1.00 86.00 793 PHE A N 1
ATOM 5733 C CA . PHE A 1 793 ? 54.245 10.678 -103.430 1.00 86.00 793 PHE A CA 1
ATOM 5734 C C . PHE A 1 793 ? 54.550 11.750 -104.485 1.00 86.00 793 PHE A C 1
ATOM 5736 O O . PHE A 1 793 ? 53.703 12.571 -104.834 1.00 86.00 793 PHE A O 1
ATOM 5743 N N . GLY A 1 794 ? 55.787 11.756 -104.992 1.00 75.50 794 GLY A N 1
ATOM 5744 C CA . GLY A 1 794 ? 56.294 12.742 -105.963 1.00 75.50 794 GLY A CA 1
ATOM 5745 C C . GLY A 1 794 ? 56.252 12.309 -107.435 1.00 75.50 794 GLY A C 1
ATOM 5746 O O . GLY A 1 794 ? 56.810 13.000 -108.285 1.00 75.50 794 GLY A O 1
ATOM 5747 N N . THR A 1 795 ? 55.654 11.157 -107.735 1.00 79.94 795 THR A N 1
ATOM 5748 C CA . THR A 1 795 ? 55.569 10.557 -109.078 1.00 79.94 795 THR A CA 1
ATOM 5749 C C . THR A 1 795 ? 54.179 9.972 -109.306 1.00 79.94 795 THR A C 1
ATOM 5751 O O . THR A 1 795 ? 53.543 9.498 -108.361 1.00 79.94 795 THR A O 1
ATOM 5754 N N . THR A 1 796 ? 53.706 9.972 -110.551 1.00 79.12 796 THR A N 1
ATOM 5755 C CA . THR A 1 796 ? 52.427 9.354 -110.927 1.00 79.12 796 THR A CA 1
ATOM 5756 C C . THR A 1 796 ? 52.444 7.843 -110.690 1.00 79.12 796 THR A C 1
ATOM 5758 O O . THR A 1 796 ? 53.472 7.185 -110.848 1.00 79.12 796 THR A O 1
ATOM 5761 N N . GLY A 1 797 ? 51.311 7.281 -110.268 1.00 83.31 797 GLY A N 1
ATOM 5762 C CA . GLY A 1 797 ? 51.210 5.858 -109.938 1.00 83.31 797 GLY A CA 1
ATOM 5763 C C . GLY A 1 797 ? 50.116 5.543 -108.922 1.00 83.31 797 GLY A C 1
ATOM 5764 O O . GLY A 1 797 ? 49.492 6.440 -108.362 1.00 83.31 797 GLY A O 1
ATOM 5765 N N . THR A 1 798 ? 49.881 4.253 -108.684 1.00 85.88 798 THR A N 1
ATOM 5766 C CA . THR A 1 798 ? 49.068 3.772 -107.557 1.00 85.88 798 THR A CA 1
ATOM 5767 C C . THR A 1 798 ? 49.998 3.164 -106.520 1.00 85.88 798 THR A C 1
ATOM 5769 O O . THR A 1 798 ? 50.739 2.231 -106.826 1.00 85.88 798 THR A O 1
ATOM 5772 N N . TYR A 1 799 ? 49.954 3.704 -105.311 1.00 87.50 799 TYR A N 1
ATOM 5773 C CA . TYR A 1 799 ? 50.715 3.261 -104.150 1.00 87.50 799 TYR A CA 1
ATOM 5774 C C . TYR A 1 799 ? 49.755 2.640 -103.138 1.00 87.50 799 TYR A C 1
ATOM 5776 O O . TYR A 1 799 ? 48.584 3.012 -103.094 1.00 87.50 799 TYR A O 1
ATOM 5784 N N . GLN A 1 800 ? 50.244 1.718 -102.316 1.00 89.94 800 GLN A N 1
ATOM 5785 C CA . GLN A 1 800 ? 49.479 1.112 -101.231 1.00 89.94 800 GLN A CA 1
ATOM 5786 C C . GLN A 1 800 ? 50.230 1.362 -99.923 1.00 89.94 800 GLN A C 1
ATOM 5788 O O . GLN A 1 800 ? 51.448 1.207 -99.888 1.00 89.94 800 GLN A O 1
ATOM 5793 N N . ILE A 1 801 ? 49.507 1.779 -98.886 1.00 91.12 801 ILE A N 1
ATOM 5794 C CA . ILE A 1 801 ? 50.021 1.979 -97.528 1.00 91.12 801 ILE A CA 1
ATOM 5795 C C . ILE A 1 801 ? 49.365 0.933 -96.627 1.00 91.12 801 ILE A C 1
ATOM 5797 O O . ILE A 1 801 ? 48.133 0.878 -96.566 1.00 91.12 801 ILE A O 1
ATOM 5801 N N . GLU A 1 802 ? 50.151 0.132 -95.910 1.00 92.00 802 GLU A N 1
ATOM 5802 C CA . GLU A 1 802 ? 49.683 -0.641 -94.761 1.00 92.00 802 GLU A CA 1
ATOM 5803 C C . GLU A 1 802 ? 49.778 0.209 -93.487 1.00 92.00 802 GLU A C 1
ATOM 5805 O O . GLU A 1 802 ? 50.858 0.566 -93.015 1.00 92.00 802 GLU A O 1
ATOM 5810 N N . TRP A 1 803 ? 48.621 0.539 -92.920 1.00 92.19 803 TRP A N 1
ATOM 5811 C CA . TRP A 1 803 ? 48.481 1.252 -91.658 1.00 92.19 803 TRP A CA 1
ATOM 5812 C C . TRP A 1 803 ? 48.315 0.254 -90.514 1.00 92.19 803 TRP A C 1
ATOM 5814 O O . TRP A 1 803 ? 47.350 -0.507 -90.497 1.00 92.19 803 TRP A O 1
ATOM 5824 N N . ILE A 1 804 ? 49.229 0.277 -89.545 1.00 89.25 804 ILE A N 1
ATOM 5825 C CA . ILE A 1 804 ? 49.211 -0.572 -88.351 1.00 89.25 804 ILE A CA 1
ATOM 5826 C C . ILE A 1 804 ? 48.762 0.265 -87.151 1.00 89.25 804 ILE A C 1
ATOM 5828 O O . ILE A 1 804 ? 49.362 1.290 -86.823 1.00 89.25 804 ILE A O 1
ATOM 5832 N N . TYR A 1 805 ? 47.725 -0.196 -86.463 1.00 89.94 805 TYR A N 1
ATOM 5833 C CA . TYR A 1 805 ? 47.254 0.347 -85.194 1.00 89.94 805 TYR A CA 1
ATOM 5834 C C . TYR A 1 805 ? 47.776 -0.555 -84.074 1.00 89.94 805 TYR A C 1
ATOM 5836 O O . TYR A 1 805 ? 47.565 -1.765 -84.118 1.00 89.94 805 TYR A O 1
ATOM 5844 N N . SER A 1 806 ? 48.478 0.016 -83.096 1.00 85.44 806 SER A N 1
ATOM 5845 C CA . SER A 1 806 ? 49.053 -0.709 -81.957 1.00 85.44 806 SER A CA 1
ATOM 5846 C C . SER A 1 806 ? 48.808 0.091 -80.683 1.00 85.44 806 SER A C 1
ATOM 5848 O O . SER A 1 806 ? 49.099 1.287 -80.648 1.00 85.44 806 SER A O 1
ATOM 5850 N N . ASP A 1 807 ? 48.256 -0.567 -79.670 1.00 80.56 807 ASP A N 1
ATOM 5851 C CA . ASP A 1 807 ? 47.926 0.000 -78.355 1.00 80.56 807 ASP A CA 1
ATOM 5852 C C . ASP A 1 807 ? 49.168 0.364 -77.511 1.00 80.56 807 ASP A C 1
ATOM 5854 O O . ASP A 1 807 ? 49.110 1.231 -76.641 1.00 80.56 807 ASP A O 1
ATOM 5858 N N . GLY A 1 808 ? 50.304 -0.288 -77.779 1.00 74.81 808 GLY A N 1
ATOM 5859 C CA . GLY A 1 808 ? 51.511 -0.258 -76.950 1.00 74.81 808 GLY A CA 1
ATOM 5860 C C . GLY A 1 808 ? 51.554 -1.319 -75.837 1.00 74.81 808 GLY A C 1
ATOM 5861 O O . GLY A 1 808 ? 52.614 -1.509 -75.241 1.00 74.81 808 GLY A O 1
ATOM 5862 N N . ASN A 1 809 ? 50.456 -2.043 -75.601 1.00 77.06 809 ASN A N 1
ATOM 5863 C CA . ASN A 1 809 ? 50.337 -3.158 -74.652 1.00 77.06 809 ASN A CA 1
ATOM 5864 C C . ASN A 1 809 ? 50.570 -4.531 -75.313 1.00 77.06 809 ASN A C 1
ATOM 5866 O O . ASN A 1 809 ? 50.827 -5.515 -74.620 1.00 77.06 809 ASN A O 1
ATOM 5870 N N . GLY A 1 810 ? 50.571 -4.585 -76.648 1.00 73.62 810 GLY A N 1
ATOM 5871 C CA . GLY A 1 810 ? 50.947 -5.753 -77.445 1.00 73.62 810 GLY A CA 1
ATOM 5872 C C . GLY A 1 810 ? 49.875 -6.205 -78.433 1.00 73.62 810 GLY A C 1
ATOM 5873 O O . GLY A 1 810 ? 50.145 -7.107 -79.231 1.00 73.62 810 GLY A O 1
ATOM 5874 N N . ASN A 1 811 ? 48.694 -5.583 -78.425 1.00 82.38 811 ASN A N 1
ATOM 5875 C CA . ASN A 1 811 ? 47.618 -5.894 -79.350 1.00 82.38 811 ASN A CA 1
ATOM 5876 C C . ASN A 1 811 ? 47.670 -4.939 -80.558 1.00 82.38 811 ASN A C 1
ATOM 5878 O O . ASN A 1 811 ? 47.947 -3.744 -80.447 1.00 82.38 811 ASN A O 1
ATOM 5882 N N . SER A 1 812 ? 47.432 -5.470 -81.759 1.00 86.38 812 SER A N 1
ATOM 5883 C CA . SER A 1 812 ? 47.481 -4.670 -82.988 1.00 86.38 812 SER A CA 1
ATOM 5884 C C . SER A 1 812 ? 46.581 -5.214 -84.092 1.00 86.38 812 SER A C 1
ATOM 5886 O O . SER A 1 812 ? 46.218 -6.391 -84.106 1.00 86.38 812 SER A O 1
ATOM 5888 N N . VAL A 1 813 ? 46.231 -4.336 -85.030 1.00 90.19 813 VAL A N 1
ATOM 5889 C CA . VAL A 1 813 ? 45.487 -4.646 -86.258 1.00 90.19 813 VAL A CA 1
ATOM 5890 C C . VAL A 1 813 ? 46.022 -3.776 -87.398 1.00 90.19 813 VAL A C 1
ATOM 5892 O O . VAL A 1 813 ? 46.559 -2.698 -87.139 1.00 90.19 813 VAL A O 1
ATOM 5895 N N . SER A 1 814 ? 45.882 -4.204 -88.656 1.00 88.69 814 SER A N 1
ATOM 5896 C CA . SER A 1 814 ? 46.249 -3.387 -89.821 1.00 88.69 814 SER A CA 1
ATOM 5897 C C . SER A 1 814 ? 45.094 -3.165 -90.802 1.00 88.69 814 SER A C 1
ATOM 5899 O O . SER A 1 814 ? 44.128 -3.931 -90.857 1.00 88.69 814 SER A O 1
ATOM 5901 N N . GLN A 1 815 ? 45.181 -2.076 -91.567 1.00 90.50 815 GLN A N 1
ATOM 5902 C CA . GLN A 1 815 ? 44.318 -1.762 -92.707 1.00 90.50 815 GLN A CA 1
ATOM 5903 C C . GLN A 1 815 ? 45.163 -1.226 -93.864 1.00 90.50 815 GLN A C 1
ATOM 5905 O O . GLN A 1 815 ? 46.065 -0.420 -93.658 1.00 90.50 815 GLN A O 1
ATOM 5910 N N . THR A 1 816 ? 44.842 -1.614 -95.097 1.00 90.06 816 THR A N 1
ATOM 5911 C CA . THR A 1 816 ? 45.507 -1.077 -96.292 1.00 90.06 816 THR A CA 1
ATOM 5912 C C . THR A 1 816 ? 44.709 0.057 -96.926 1.00 90.06 816 THR A C 1
ATOM 5914 O O . THR A 1 816 ? 43.482 -0.024 -96.988 1.00 90.06 816 THR A O 1
ATOM 5917 N N . GLN A 1 817 ? 45.396 1.053 -97.483 1.00 91.88 817 GLN A N 1
ATOM 5918 C CA . GLN A 1 817 ? 44.802 2.156 -98.241 1.00 91.88 817 GLN A CA 1
ATOM 5919 C C . GLN A 1 817 ? 45.565 2.394 -99.547 1.00 91.88 817 GLN A C 1
ATOM 5921 O O . GLN A 1 817 ? 46.795 2.433 -99.528 1.00 91.88 817 GLN A O 1
ATOM 5926 N N . ASN A 1 818 ? 44.863 2.599 -100.666 1.00 89.69 818 ASN A N 1
ATOM 5927 C CA . ASN A 1 818 ? 45.511 2.997 -101.918 1.00 89.69 818 ASN A CA 1
ATOM 5928 C C . ASN A 1 818 ? 45.594 4.526 -102.039 1.00 89.69 818 ASN A C 1
ATOM 5930 O O . ASN A 1 818 ? 44.670 5.249 -101.661 1.00 89.69 818 ASN A O 1
ATOM 5934 N N . VAL A 1 819 ? 46.684 5.013 -102.628 1.00 88.44 819 VAL A N 1
ATOM 5935 C CA . VAL A 1 819 ? 46.895 6.415 -102.998 1.00 88.44 819 VAL A CA 1
ATOM 5936 C C . VAL A 1 819 ? 47.235 6.475 -104.484 1.00 88.44 819 VAL A C 1
ATOM 5938 O O . VAL A 1 819 ? 48.243 5.934 -104.931 1.00 88.44 819 VAL A O 1
ATOM 5941 N N . ILE A 1 820 ? 46.370 7.116 -105.261 1.00 86.38 820 ILE A N 1
ATOM 5942 C CA . ILE A 1 820 ? 46.422 7.205 -106.719 1.00 86.38 820 ILE A CA 1
ATOM 5943 C C . ILE A 1 820 ? 46.848 8.626 -107.089 1.00 86.38 820 ILE A C 1
ATOM 5945 O O . ILE A 1 820 ? 46.101 9.585 -106.886 1.00 86.38 820 ILE A O 1
ATOM 5949 N N . ILE A 1 821 ? 48.057 8.752 -107.633 1.00 86.81 821 ILE A N 1
ATOM 5950 C CA . ILE A 1 821 ? 48.655 10.021 -108.044 1.00 86.81 821 ILE A CA 1
ATOM 5951 C C . ILE A 1 821 ? 48.554 10.192 -109.555 1.00 86.81 821 ILE A C 1
ATOM 5953 O O . ILE A 1 821 ? 49.105 9.395 -110.320 1.00 86.81 821 ILE A O 1
ATOM 5957 N N . THR A 1 822 ? 47.892 11.270 -109.970 1.00 79.94 822 THR A N 1
ATOM 5958 C CA . THR A 1 822 ? 47.728 11.668 -111.373 1.00 79.94 822 THR A CA 1
ATOM 5959 C C . THR A 1 822 ? 48.250 13.073 -111.621 1.00 79.94 822 THR A C 1
ATOM 5961 O O . THR A 1 822 ? 48.100 13.961 -110.781 1.00 79.94 822 THR A O 1
ATOM 5964 N N . ASP A 1 823 ? 48.790 13.274 -112.813 1.00 78.88 823 ASP A N 1
ATOM 5965 C CA . ASP A 1 823 ? 49.272 14.556 -113.302 1.00 78.88 823 ASP A CA 1
ATOM 5966 C C . ASP A 1 823 ? 48.282 15.174 -114.301 1.00 78.88 823 ASP A C 1
ATOM 5968 O O . ASP A 1 823 ? 47.669 14.452 -115.089 1.00 78.88 823 ASP A O 1
ATOM 5972 N N . GLN A 1 824 ? 48.099 16.492 -114.219 1.00 76.81 824 GLN A N 1
ATOM 5973 C CA . GLN A 1 824 ? 47.201 17.306 -115.054 1.00 76.81 824 GLN A CA 1
ATOM 5974 C C . GLN A 1 824 ? 47.693 18.764 -115.185 1.00 76.81 824 GLN A C 1
ATOM 5976 O O . GLN A 1 824 ? 46.914 19.647 -115.554 1.00 76.81 824 GLN A O 1
ATOM 5981 N N . ILE A 1 825 ? 48.942 19.054 -114.807 1.00 77.88 825 ILE A N 1
ATOM 5982 C CA . ILE A 1 825 ? 49.507 20.409 -114.826 1.00 77.88 825 ILE A CA 1
ATOM 5983 C C . ILE A 1 825 ? 50.508 20.483 -115.980 1.00 77.88 825 ILE A C 1
ATOM 5985 O O . ILE A 1 825 ? 51.191 19.517 -116.272 1.00 77.88 825 ILE A O 1
ATOM 5989 N N . ALA A 1 826 ? 50.538 21.610 -116.694 1.00 77.25 826 ALA A N 1
ATOM 5990 C CA . ALA A 1 826 ? 51.487 21.801 -117.786 1.00 77.25 826 ALA A CA 1
ATOM 5991 C C . ALA A 1 826 ? 52.846 22.300 -117.265 1.00 77.25 826 ALA A C 1
ATOM 5993 O O . ALA A 1 826 ? 52.851 23.144 -116.361 1.00 77.25 826 ALA A O 1
ATOM 5994 N N . PRO A 1 827 ? 53.967 21.892 -117.898 1.00 81.81 827 PRO A N 1
ATOM 5995 C CA . PRO A 1 827 ? 55.304 22.369 -117.566 1.00 81.81 827 PRO A CA 1
ATOM 5996 C C . PRO A 1 827 ? 55.409 23.886 -117.439 1.00 81.81 827 PRO A C 1
ATOM 5998 O O . PRO A 1 827 ? 54.810 24.640 -118.209 1.00 81.81 827 PRO A O 1
ATOM 6001 N N . VAL A 1 828 ? 56.264 24.345 -116.530 1.00 84.19 828 VAL A N 1
ATOM 6002 C CA . VAL A 1 828 ? 56.621 25.755 -116.375 1.00 84.19 828 VAL A CA 1
ATOM 6003 C C . VAL A 1 828 ? 58.012 25.985 -116.981 1.00 84.19 828 VAL A C 1
ATOM 6005 O O . VAL A 1 828 ? 58.985 25.402 -116.504 1.00 84.19 828 VAL A O 1
ATOM 6008 N N . PRO A 1 829 ? 58.158 26.833 -118.018 1.00 83.38 829 PRO A N 1
ATOM 6009 C CA . PRO A 1 829 ? 59.468 27.180 -118.563 1.00 83.38 829 PRO A CA 1
ATOM 6010 C C . PRO A 1 829 ? 60.327 27.916 -117.531 1.00 83.38 829 PRO A C 1
ATOM 6012 O O . PRO A 1 829 ? 59.850 28.857 -116.892 1.00 83.38 829 PRO A O 1
ATOM 6015 N N . ASP A 1 830 ? 61.605 27.545 -117.413 1.00 83.31 830 ASP A N 1
ATOM 6016 C CA . ASP A 1 830 ? 62.491 28.061 -116.354 1.00 83.31 830 ASP A CA 1
ATOM 6017 C C . ASP A 1 830 ? 62.767 29.573 -116.492 1.00 83.31 830 ASP A C 1
ATOM 6019 O O . ASP A 1 830 ? 63.094 30.263 -115.524 1.00 83.31 830 ASP A O 1
ATOM 6023 N N . LEU A 1 831 ? 62.621 30.109 -117.709 1.00 81.81 831 LEU A N 1
ATOM 6024 C CA . LEU A 1 831 ? 62.679 31.537 -118.013 1.00 81.81 831 LEU A CA 1
ATOM 6025 C C . LEU A 1 831 ? 61.338 32.002 -118.575 1.00 81.81 831 LEU A C 1
ATOM 6027 O O . LEU A 1 831 ? 60.844 31.454 -119.553 1.00 81.81 831 LEU A O 1
ATOM 6031 N N . HIS A 1 832 ? 60.778 33.078 -118.019 1.00 79.06 832 HIS A N 1
ATOM 6032 C CA . HIS A 1 832 ? 59.498 33.631 -118.479 1.00 79.06 832 HIS A CA 1
ATOM 6033 C C . HIS A 1 832 ? 59.551 34.185 -119.919 1.00 79.06 832 HIS A C 1
ATOM 6035 O O . HIS A 1 832 ? 58.556 34.133 -120.641 1.00 79.06 832 HIS A O 1
ATOM 6041 N N . THR A 1 833 ? 60.712 34.688 -120.350 1.00 81.06 833 THR A N 1
ATOM 6042 C CA . THR A 1 833 ? 60.980 35.155 -121.717 1.00 81.06 833 THR A CA 1
ATOM 6043 C C . THR A 1 833 ? 62.399 34.776 -122.142 1.00 81.06 833 THR A C 1
ATOM 6045 O O . THR A 1 833 ? 63.335 34.842 -121.343 1.00 81.06 833 THR A O 1
ATOM 6048 N N . LEU A 1 834 ? 62.574 34.383 -123.408 1.00 86.12 834 LEU A N 1
ATOM 6049 C CA . LEU A 1 834 ? 63.871 33.974 -123.952 1.00 86.12 834 LEU A CA 1
ATOM 6050 C C . LEU A 1 834 ? 64.602 35.180 -124.578 1.00 86.12 834 LEU A C 1
ATOM 6052 O O . LEU A 1 834 ? 64.003 35.900 -125.382 1.00 86.12 834 LEU A O 1
ATOM 6056 N N . PRO A 1 835 ? 65.883 35.429 -124.244 1.00 83.00 835 PRO A N 1
ATOM 6057 C CA . PRO A 1 835 ? 66.636 36.549 -124.800 1.00 83.00 835 PRO A CA 1
ATOM 6058 C C . PRO A 1 835 ? 66.988 36.325 -126.278 1.00 83.00 835 PRO A C 1
ATOM 6060 O O . PRO A 1 835 ? 67.229 35.197 -126.718 1.00 83.00 835 PRO A O 1
ATOM 6063 N N . ALA A 1 836 ? 67.055 37.424 -127.034 1.00 82.19 836 ALA A N 1
ATOM 6064 C CA . ALA A 1 836 ? 67.468 37.405 -128.433 1.00 82.19 836 ALA A CA 1
ATOM 6065 C C . ALA A 1 836 ? 68.974 37.118 -128.584 1.00 82.19 836 ALA A C 1
ATOM 6067 O O . ALA A 1 836 ? 69.786 37.586 -127.783 1.00 82.19 836 ALA A O 1
ATOM 6068 N N . VAL A 1 837 ? 69.346 36.378 -129.631 1.00 85.06 837 VAL A N 1
ATOM 6069 C CA . VAL A 1 837 ? 70.725 35.934 -129.895 1.00 85.06 837 VAL A CA 1
ATOM 6070 C C . VAL A 1 837 ? 71.265 36.604 -131.159 1.00 85.06 837 VAL A C 1
ATOM 6072 O O . VAL A 1 837 ? 70.685 36.450 -132.229 1.00 85.06 837 VAL A O 1
ATOM 6075 N N . SER A 1 838 ? 72.393 37.310 -131.053 1.00 80.88 838 SER A N 1
ATOM 6076 C CA . SER A 1 838 ? 73.022 38.026 -132.177 1.00 80.88 838 SER A CA 1
ATOM 6077 C C . SER A 1 838 ? 74.439 37.519 -132.452 1.00 80.88 838 SER A C 1
ATOM 6079 O O . SER A 1 838 ? 75.232 37.409 -131.516 1.00 80.88 838 SER A O 1
ATOM 6081 N N . ALA A 1 839 ? 74.786 37.263 -133.717 1.00 79.00 839 ALA A N 1
ATOM 6082 C CA . ALA A 1 839 ? 76.114 36.786 -134.122 1.00 79.00 839 ALA A CA 1
ATOM 6083 C C . ALA A 1 839 ? 76.562 37.310 -135.504 1.00 79.00 839 ALA A C 1
ATOM 6085 O O . ALA A 1 839 ? 75.767 37.843 -136.276 1.00 79.00 839 ALA A O 1
ATOM 6086 N N . ILE A 1 840 ? 77.851 37.148 -135.826 1.00 76.94 840 ILE A N 1
ATOM 6087 C CA . ILE A 1 840 ? 78.429 37.469 -137.143 1.00 76.94 840 ILE A CA 1
ATOM 6088 C C . ILE A 1 840 ? 78.669 36.158 -137.900 1.00 76.94 840 ILE A C 1
ATOM 6090 O O . ILE A 1 840 ? 79.256 35.227 -137.353 1.00 76.94 840 ILE A O 1
ATOM 6094 N N . CYS A 1 841 ? 78.248 36.099 -139.163 1.00 73.50 841 CYS A N 1
ATOM 6095 C CA . CYS A 1 841 ? 78.335 34.954 -140.079 1.00 73.50 841 CYS A CA 1
ATOM 6096 C C . CYS A 1 841 ? 77.588 33.655 -139.672 1.00 73.50 841 CYS A C 1
ATOM 6098 O O . CYS A 1 841 ? 77.012 33.048 -140.565 1.00 73.50 841 CYS A O 1
ATOM 6100 N N . ASN A 1 842 ? 77.522 33.200 -138.407 1.00 80.81 842 ASN A N 1
ATOM 6101 C CA . ASN A 1 842 ? 76.624 32.089 -138.014 1.00 80.81 842 ASN A CA 1
ATOM 6102 C C . ASN A 1 842 ? 76.286 31.999 -136.509 1.00 80.81 842 ASN A C 1
ATOM 6104 O O . ASN A 1 842 ? 76.949 32.605 -135.671 1.00 80.81 842 ASN A O 1
ATOM 6108 N N . VAL A 1 843 ? 75.255 31.207 -136.171 1.00 83.19 843 VAL A N 1
ATOM 6109 C CA . VAL A 1 843 ? 74.971 30.715 -134.808 1.00 83.19 843 VAL A CA 1
ATOM 6110 C C . VAL A 1 843 ? 74.232 29.367 -134.832 1.00 83.19 843 VAL A C 1
ATOM 6112 O O . VAL A 1 843 ? 73.603 29.006 -135.826 1.00 83.19 843 VAL A O 1
ATOM 6115 N N . THR A 1 844 ? 74.282 28.615 -133.731 1.00 84.38 844 THR A N 1
ATOM 6116 C CA . THR A 1 844 ? 73.387 27.475 -133.455 1.00 84.38 844 THR A CA 1
ATOM 6117 C C . THR A 1 844 ? 72.850 27.588 -132.031 1.00 84.38 844 THR A C 1
ATOM 6119 O O . THR A 1 844 ? 73.617 27.875 -131.113 1.00 84.38 844 THR A O 1
ATOM 6122 N N . LEU A 1 845 ? 71.542 27.403 -131.856 1.00 84.25 845 LEU A N 1
ATOM 6123 C CA . LEU A 1 845 ? 70.855 27.485 -130.569 1.00 84.25 845 LEU A CA 1
ATOM 6124 C C . LEU A 1 845 ? 70.885 26.148 -129.819 1.00 84.25 845 LEU A C 1
ATOM 6126 O O . LEU A 1 845 ? 70.849 25.076 -130.422 1.00 84.25 845 LEU A O 1
ATOM 6130 N N . THR A 1 846 ? 70.871 26.225 -128.491 1.00 81.81 846 THR A N 1
ATOM 6131 C CA . THR A 1 846 ? 70.619 25.092 -127.588 1.00 81.81 846 THR A CA 1
ATOM 6132 C C . THR A 1 846 ? 69.201 25.184 -127.015 1.00 81.81 846 THR A C 1
ATOM 6134 O O . THR A 1 846 ? 68.792 26.298 -126.677 1.00 81.81 846 THR A O 1
ATOM 6137 N N . PRO A 1 847 ? 68.467 24.067 -126.846 1.00 82.62 847 PRO A N 1
ATOM 6138 C CA . PRO A 1 847 ? 67.126 24.093 -126.263 1.00 82.62 847 PRO A CA 1
ATOM 6139 C C . PRO A 1 847 ? 67.089 24.683 -124.836 1.00 82.62 847 PRO A C 1
ATOM 6141 O O . PRO A 1 847 ? 67.990 24.390 -124.045 1.00 82.62 847 PRO A O 1
ATOM 6144 N N . PRO A 1 848 ? 66.073 25.498 -124.492 1.00 84.19 848 PRO A N 1
ATOM 6145 C CA . PRO A 1 848 ? 65.839 25.995 -123.133 1.00 84.19 848 PRO A CA 1
ATOM 6146 C C . PRO A 1 848 ? 65.268 24.916 -122.190 1.00 84.19 848 PRO A C 1
ATOM 6148 O O . PRO A 1 848 ? 64.777 23.879 -122.634 1.00 84.19 848 PRO A O 1
ATOM 6151 N N . GLY A 1 849 ? 65.333 25.176 -120.879 1.00 81.62 849 GLY A N 1
ATOM 6152 C CA . GLY A 1 849 ? 64.823 24.294 -119.820 1.00 81.62 849 GLY A CA 1
ATOM 6153 C C . GLY A 1 849 ? 63.403 24.627 -119.343 1.00 81.62 849 GLY A C 1
ATOM 6154 O O . GLY A 1 849 ? 62.922 25.754 -119.499 1.00 81.62 849 GLY A O 1
ATOM 6155 N N . ALA A 1 850 ? 62.746 23.626 -118.759 1.00 83.25 850 ALA A N 1
ATOM 6156 C CA . ALA A 1 850 ? 61.470 23.733 -118.058 1.00 83.25 850 ALA A CA 1
ATOM 6157 C C . ALA A 1 850 ? 61.403 22.712 -116.914 1.00 83.25 850 ALA A C 1
ATOM 6159 O O . ALA A 1 850 ? 62.087 21.685 -116.937 1.00 83.25 850 ALA A O 1
ATOM 6160 N N . SER A 1 851 ? 60.523 22.974 -115.952 1.00 81.50 851 SER A N 1
ATOM 6161 C CA . SER A 1 851 ? 60.290 22.148 -114.768 1.00 81.50 851 SER A CA 1
ATOM 6162 C C . SER A 1 851 ? 58.791 21.919 -114.531 1.00 81.50 851 SER A C 1
ATOM 6164 O O . SER A 1 851 ? 57.955 22.706 -114.969 1.00 81.50 851 SER A O 1
ATOM 6166 N N . ASP A 1 852 ? 58.443 20.821 -113.857 1.00 83.56 852 ASP A N 1
ATOM 6167 C CA . ASP A 1 852 ? 57.061 20.452 -113.518 1.00 83.56 852 ASP A CA 1
ATOM 6168 C C . ASP A 1 852 ? 56.957 19.924 -112.068 1.00 83.56 852 ASP A C 1
ATOM 6170 O O . ASP A 1 852 ? 57.971 19.600 -111.442 1.00 83.56 852 ASP A O 1
ATOM 6174 N N . ASN A 1 853 ? 55.744 19.871 -111.502 1.00 77.44 853 ASN A N 1
ATOM 6175 C CA . ASN A 1 853 ? 55.493 19.355 -110.150 1.00 77.44 853 ASN A CA 1
ATOM 6176 C C . ASN A 1 853 ? 55.533 17.821 -110.031 1.00 77.44 853 ASN A C 1
ATOM 6178 O O . ASN A 1 853 ? 55.661 17.301 -108.919 1.00 77.44 853 ASN A O 1
ATOM 6182 N N . CYS A 1 854 ? 55.387 17.084 -111.128 1.00 77.88 854 CYS A N 1
ATOM 6183 C CA . CYS A 1 854 ? 55.639 15.654 -111.197 1.00 77.88 854 CYS A CA 1
ATOM 6184 C C . CYS A 1 854 ? 57.080 15.416 -111.665 1.00 77.88 854 CYS A C 1
ATOM 6186 O O . CYS A 1 854 ? 57.514 15.919 -112.697 1.00 77.88 854 CYS A O 1
ATOM 6188 N N . ASN A 1 855 ? 57.854 14.643 -110.893 1.00 68.25 855 ASN A N 1
ATOM 6189 C CA . ASN A 1 855 ? 59.284 14.474 -111.164 1.00 68.25 855 ASN A CA 1
ATOM 6190 C C . ASN A 1 855 ? 59.537 13.803 -112.529 1.00 68.25 855 ASN A C 1
ATOM 6192 O O . ASN A 1 855 ? 59.345 12.596 -112.682 1.00 68.25 855 ASN A O 1
ATOM 6196 N N . GLY A 1 856 ? 60.042 14.578 -113.491 1.00 67.31 856 GLY A N 1
ATOM 6197 C CA . GLY A 1 856 ? 60.397 14.139 -114.840 1.00 67.31 856 GLY A CA 1
ATOM 6198 C C . GLY A 1 856 ? 61.371 15.112 -115.510 1.00 67.31 856 GLY A C 1
ATOM 6199 O O . GLY A 1 856 ? 61.490 16.265 -115.103 1.00 67.31 856 GLY A O 1
ATOM 6200 N N . ASN A 1 857 ? 62.107 14.647 -116.523 1.00 66.44 857 ASN A N 1
ATOM 6201 C CA . ASN A 1 857 ? 63.048 15.484 -117.273 1.00 66.44 857 ASN A CA 1
ATOM 6202 C C . ASN A 1 857 ? 62.386 16.012 -118.551 1.00 66.44 857 ASN A C 1
ATOM 6204 O O . ASN A 1 857 ? 62.107 15.227 -119.458 1.00 66.44 857 ASN A O 1
ATOM 6208 N N . ILE A 1 858 ? 62.173 17.325 -118.628 1.00 78.75 858 ILE A N 1
ATOM 6209 C CA . ILE A 1 858 ? 61.450 17.987 -119.720 1.00 78.75 858 ILE A CA 1
ATOM 6210 C C . ILE A 1 858 ? 62.467 18.628 -120.664 1.00 78.75 858 ILE A C 1
ATOM 6212 O O . ILE A 1 858 ? 63.315 19.412 -120.244 1.00 78.75 858 ILE A O 1
ATOM 6216 N N . ILE A 1 859 ? 62.400 18.279 -121.949 1.00 72.38 859 ILE A N 1
ATOM 6217 C CA . ILE A 1 859 ? 63.311 18.788 -122.981 1.00 72.38 859 ILE A CA 1
ATOM 6218 C C . ILE A 1 859 ? 62.493 19.598 -123.982 1.00 72.38 859 ILE A C 1
ATOM 6220 O O . ILE A 1 859 ? 61.566 19.070 -124.593 1.00 72.38 859 ILE A O 1
ATOM 6224 N N . ALA A 1 860 ? 62.860 20.865 -124.182 1.00 81.12 860 ALA A N 1
ATOM 6225 C CA . ALA A 1 860 ? 62.240 21.694 -125.205 1.00 81.12 860 ALA A CA 1
ATOM 6226 C C . ALA A 1 860 ? 62.539 21.165 -126.616 1.00 81.12 860 ALA A C 1
ATOM 6228 O O . ALA A 1 860 ? 63.682 20.850 -126.958 1.00 81.12 860 ALA A O 1
ATOM 6229 N N . THR A 1 861 ? 61.517 21.129 -127.463 1.00 82.38 861 THR A N 1
ATOM 6230 C CA . THR A 1 861 ? 61.620 20.769 -128.884 1.00 82.38 861 THR A CA 1
ATOM 6231 C C . THR A 1 861 ? 61.262 21.965 -129.764 1.00 82.38 861 THR A C 1
ATOM 6233 O O . THR A 1 861 ? 60.596 22.892 -129.312 1.00 82.38 861 THR A O 1
ATOM 6236 N N . SER A 1 862 ? 61.716 21.984 -131.018 1.00 82.56 862 SER A N 1
ATOM 6237 C CA . SER A 1 862 ? 61.335 23.015 -131.989 1.00 82.56 862 SER A CA 1
ATOM 6238 C C . SER A 1 862 ? 61.155 22.413 -133.378 1.00 82.56 862 SER A C 1
ATOM 6240 O O . SER A 1 862 ? 61.887 21.501 -133.765 1.00 82.56 862 SER A O 1
ATOM 6242 N N . SER A 1 863 ? 60.182 22.936 -134.124 1.00 81.44 863 SER A N 1
ATOM 6243 C CA . SER A 1 863 ? 60.000 22.672 -135.554 1.00 81.44 863 SER A CA 1
ATOM 6244 C C . SER A 1 863 ? 60.801 23.622 -136.450 1.00 81.44 863 SER A C 1
ATOM 6246 O O . SER A 1 863 ? 60.921 23.362 -137.648 1.00 81.44 863 SER A O 1
ATOM 6248 N N . ASP A 1 864 ? 61.324 24.719 -135.897 1.00 84.62 864 ASP A N 1
ATOM 6249 C CA . ASP A 1 864 ? 62.094 25.712 -136.643 1.00 84.62 864 ASP A CA 1
ATOM 6250 C C . ASP A 1 864 ? 63.584 25.319 -136.713 1.00 84.62 864 ASP A C 1
ATOM 6252 O O . ASP A 1 864 ? 64.093 24.620 -135.831 1.00 84.62 864 ASP A O 1
ATOM 6256 N N . PRO A 1 865 ? 64.334 25.759 -137.743 1.00 81.19 865 PRO A N 1
ATOM 6257 C CA . PRO A 1 865 ? 65.769 25.505 -137.821 1.00 81.19 865 PRO A CA 1
ATOM 6258 C C . PRO A 1 865 ? 66.520 26.135 -136.641 1.00 81.19 865 PRO A C 1
ATOM 6260 O O . PRO A 1 865 ? 66.418 27.332 -136.408 1.00 81.19 865 PRO A O 1
ATOM 6263 N N . ILE A 1 866 ? 67.342 25.354 -135.939 1.00 84.00 866 ILE A N 1
ATOM 6264 C CA . ILE A 1 866 ? 68.131 25.846 -134.792 1.00 84.00 866 ILE A CA 1
ATOM 6265 C C . ILE A 1 866 ? 69.533 26.356 -135.171 1.00 84.00 866 ILE A C 1
ATOM 6267 O O . ILE A 1 866 ? 70.272 26.807 -134.298 1.00 84.00 866 ILE A O 1
ATOM 6271 N N . SER A 1 867 ? 69.909 26.310 -136.453 1.00 82.44 867 SER A N 1
ATOM 6272 C CA . SER A 1 867 ? 71.203 26.776 -136.977 1.00 82.44 867 SER A CA 1
ATOM 6273 C C . SER A 1 867 ? 70.997 27.770 -138.117 1.00 82.44 867 SER A C 1
ATOM 6275 O O . SER A 1 867 ? 70.268 27.480 -139.064 1.00 82.44 867 SER A O 1
ATOM 6277 N N . TYR A 1 868 ? 71.686 28.912 -138.056 1.00 83.56 868 TYR A N 1
ATOM 6278 C CA . TYR A 1 868 ? 71.560 30.005 -139.024 1.00 83.56 868 TYR A CA 1
ATOM 6279 C C . TYR A 1 868 ? 72.939 30.474 -139.498 1.00 83.56 868 TYR A C 1
ATOM 6281 O O . TYR A 1 868 ? 73.824 30.717 -138.677 1.00 83.56 868 TYR A O 1
ATOM 6289 N N . THR A 1 869 ? 73.119 30.603 -140.816 1.00 78.06 869 THR A N 1
ATOM 6290 C CA . THR A 1 869 ? 74.401 30.958 -141.467 1.00 78.06 869 THR A CA 1
ATOM 6291 C C . THR A 1 869 ? 74.303 32.121 -142.455 1.00 78.06 869 THR A C 1
ATOM 6293 O O . THR A 1 869 ? 75.319 32.548 -142.989 1.00 78.06 869 THR A O 1
ATOM 6296 N N . GLU A 1 870 ? 73.097 32.624 -142.721 1.00 76.56 870 GLU A N 1
ATOM 6297 C CA . GLU A 1 870 ? 72.863 33.733 -143.649 1.00 76.56 870 GLU A CA 1
ATOM 6298 C C . GLU A 1 870 ? 72.474 35.000 -142.869 1.00 76.56 870 GLU A C 1
ATOM 6300 O O . GLU A 1 870 ? 71.741 34.895 -141.879 1.00 76.56 870 GLU A O 1
ATOM 6305 N N . PRO A 1 871 ? 72.936 36.200 -143.272 1.00 76.44 871 PRO A N 1
ATOM 6306 C CA . PRO A 1 871 ? 72.533 37.455 -142.644 1.00 76.44 871 PRO A CA 1
ATOM 6307 C C . PRO A 1 871 ? 71.016 37.681 -142.700 1.00 76.44 871 PRO A C 1
ATOM 6309 O O . PRO A 1 871 ? 70.404 37.640 -143.767 1.00 76.44 871 PRO A O 1
ATOM 6312 N N . GLY A 1 872 ? 70.405 37.958 -141.549 1.00 80.12 872 GLY A N 1
ATOM 6313 C CA . GLY A 1 872 ? 68.952 38.055 -141.419 1.00 80.12 872 GLY A CA 1
ATOM 6314 C C . GLY A 1 872 ? 68.476 38.043 -139.967 1.00 80.12 872 GLY A C 1
ATOM 6315 O O . GLY A 1 872 ? 69.282 37.942 -139.041 1.00 80.12 872 GLY A O 1
ATOM 6316 N N . GLN A 1 873 ? 67.159 38.148 -139.776 1.00 84.06 873 GLN A N 1
ATOM 6317 C CA . GLN A 1 873 ? 66.498 38.003 -138.478 1.00 84.06 873 GLN A CA 1
ATOM 6318 C C . GLN A 1 873 ? 65.464 36.872 -138.544 1.00 84.06 873 GLN A C 1
ATOM 6320 O O . GLN A 1 873 ? 64.632 36.844 -139.451 1.00 84.06 873 GLN A O 1
ATOM 6325 N N . TYR A 1 874 ? 65.503 35.971 -137.566 1.00 84.12 874 TYR A N 1
ATOM 6326 C CA . TYR A 1 874 ? 64.691 34.755 -137.496 1.00 84.12 874 TYR A CA 1
ATOM 6327 C C . TYR A 1 874 ? 63.984 34.647 -136.137 1.00 84.12 874 TYR A C 1
ATOM 6329 O O . TYR A 1 874 ? 64.423 35.255 -135.160 1.00 84.12 874 TYR A O 1
ATOM 6337 N N . ASN A 1 875 ? 62.910 33.860 -136.064 1.00 85.31 875 ASN A N 1
ATOM 6338 C CA . ASN A 1 875 ? 62.257 33.467 -134.814 1.00 85.31 875 ASN A CA 1
ATOM 6339 C C . ASN A 1 875 ? 62.181 31.934 -134.746 1.00 85.31 875 ASN A C 1
ATOM 6341 O O . ASN A 1 875 ? 61.936 31.299 -135.767 1.00 85.31 875 ASN A O 1
ATOM 6345 N N . VAL A 1 876 ? 62.369 31.385 -133.545 1.00 87.81 876 VAL A N 1
ATOM 6346 C CA . VAL A 1 876 ? 62.301 29.954 -133.212 1.00 87.81 876 VAL A CA 1
ATOM 6347 C C . VAL A 1 876 ? 61.250 29.753 -132.126 1.00 87.81 876 VAL A C 1
ATOM 6349 O O . VAL A 1 876 ? 61.323 30.404 -131.081 1.00 87.81 876 VAL A O 1
ATOM 6352 N N . THR A 1 877 ? 60.291 28.860 -132.352 1.00 87.06 877 THR A N 1
ATOM 6353 C CA . THR A 1 877 ? 59.294 28.436 -131.363 1.00 87.06 877 THR A CA 1
ATOM 6354 C C . THR A 1 877 ? 59.743 27.152 -130.668 1.00 87.06 877 THR A C 1
ATOM 6356 O O . THR A 1 877 ? 59.969 26.129 -131.311 1.00 87.06 877 THR A O 1
ATOM 6359 N N . TRP A 1 878 ? 59.841 27.197 -129.343 1.00 88.88 878 TRP A N 1
ATOM 6360 C CA . TRP A 1 878 ? 60.131 26.072 -128.459 1.00 88.88 878 TRP A CA 1
ATOM 6361 C C . TRP A 1 878 ? 58.840 25.549 -127.820 1.00 88.88 878 TRP A C 1
ATOM 6363 O O . TRP A 1 878 ? 58.028 26.346 -127.349 1.00 88.88 878 TRP A O 1
ATOM 6373 N N . ILE A 1 879 ? 58.661 24.229 -127.781 1.00 85.62 879 ILE A N 1
ATOM 6374 C CA . ILE A 1 879 ? 57.537 23.526 -127.148 1.00 85.62 879 ILE A CA 1
ATOM 6375 C C . ILE A 1 879 ? 58.089 22.632 -126.036 1.00 85.62 879 ILE A C 1
ATOM 6377 O O . ILE A 1 879 ? 59.021 21.858 -126.263 1.00 85.62 879 ILE A O 1
ATOM 6381 N N . TYR A 1 880 ? 57.498 22.736 -124.850 1.00 86.94 880 TYR A N 1
ATOM 6382 C CA . TYR A 1 880 ? 57.786 21.915 -123.680 1.00 86.94 880 TYR A CA 1
ATOM 6383 C C . TYR A 1 880 ? 56.572 21.014 -123.432 1.00 86.94 880 TYR A C 1
ATOM 6385 O O . TYR A 1 880 ? 55.457 21.526 -123.331 1.00 86.94 880 TYR A O 1
ATOM 6393 N N . GLU A 1 881 ? 56.778 19.703 -123.349 1.00 82.56 881 GLU A N 1
ATOM 6394 C CA . GLU A 1 881 ? 55.739 18.694 -123.105 1.00 82.56 881 GLU A CA 1
ATOM 6395 C C . GLU A 1 881 ? 56.258 17.701 -122.055 1.00 82.56 881 GLU A C 1
ATOM 6397 O O . GLU A 1 881 ? 57.435 17.323 -122.091 1.00 82.56 881 GLU A O 1
ATOM 6402 N N . ASP A 1 882 ? 55.418 17.330 -121.090 1.00 80.69 882 ASP A N 1
ATOM 6403 C CA . ASP A 1 882 ? 55.749 16.336 -120.063 1.00 80.69 882 ASP A CA 1
ATOM 6404 C C . ASP A 1 882 ? 55.434 14.891 -120.506 1.00 80.69 882 ASP A C 1
ATOM 6406 O O . ASP A 1 882 ? 54.961 14.623 -121.609 1.00 80.69 882 ASP A O 1
ATOM 6410 N N . ALA A 1 883 ? 55.705 13.922 -119.627 1.00 73.62 883 ALA A N 1
ATOM 6411 C CA . ALA A 1 883 ? 55.398 12.511 -119.873 1.00 73.62 883 ALA A CA 1
ATOM 6412 C C . ALA A 1 883 ? 53.893 12.169 -119.782 1.00 73.62 883 ALA A C 1
ATOM 6414 O O . ALA A 1 883 ? 53.503 11.046 -120.109 1.00 73.62 883 ALA A O 1
ATOM 6415 N N . SER A 1 884 ? 53.067 13.111 -119.326 1.00 75.56 884 SER A N 1
ATOM 6416 C CA . SER A 1 884 ? 51.618 12.995 -119.136 1.00 75.56 884 SER A CA 1
ATOM 6417 C C . SER A 1 884 ? 50.827 13.568 -120.327 1.00 75.56 884 SER A C 1
ATOM 6419 O O . SER A 1 884 ? 49.636 13.283 -120.463 1.00 75.56 884 SER A O 1
ATOM 6421 N N . GLY A 1 885 ? 51.492 14.317 -121.216 1.00 71.69 885 GLY A N 1
ATOM 6422 C CA . GLY A 1 885 ? 50.941 14.938 -122.422 1.00 71.69 885 GLY A CA 1
ATOM 6423 C C . GLY A 1 885 ? 50.484 16.392 -122.245 1.00 71.69 885 GLY A C 1
ATOM 6424 O O . GLY A 1 885 ? 49.801 16.920 -123.128 1.00 71.69 885 GLY A O 1
ATOM 6425 N N . ASN A 1 886 ? 50.818 17.057 -121.133 1.00 81.38 886 ASN A N 1
ATOM 6426 C CA . ASN A 1 886 ? 50.528 18.483 -120.960 1.00 81.38 886 ASN A CA 1
ATOM 6427 C C . ASN A 1 886 ? 51.669 19.323 -121.565 1.00 81.38 886 ASN A C 1
ATOM 6429 O O . ASN A 1 886 ? 52.839 18.950 -121.477 1.00 81.38 886 ASN A O 1
ATOM 6433 N N . SER A 1 887 ? 51.356 20.466 -122.193 1.00 84.12 887 SER A N 1
ATOM 6434 C CA . SER A 1 887 ? 52.357 21.247 -122.942 1.00 84.12 887 SER A CA 1
ATOM 6435 C C . SER A 1 887 ? 52.166 22.769 -122.931 1.00 84.12 887 SER A C 1
ATOM 6437 O O . SER A 1 887 ? 51.073 23.292 -122.708 1.00 84.12 887 SER A O 1
ATOM 6439 N N . VAL A 1 888 ? 53.263 23.489 -123.196 1.00 87.81 888 VAL A N 1
ATOM 6440 C CA . VAL A 1 888 ? 53.342 24.958 -123.314 1.00 87.81 888 VAL A CA 1
ATOM 6441 C C . VAL A 1 888 ? 54.432 25.363 -124.323 1.00 87.81 888 VAL A C 1
ATOM 6443 O O . VAL A 1 888 ? 55.316 24.568 -124.634 1.00 87.81 888 VAL A O 1
ATOM 6446 N N . SER A 1 889 ? 54.408 26.596 -124.847 1.00 86.31 889 SER A N 1
ATOM 6447 C CA . SER A 1 889 ? 55.365 27.059 -125.872 1.00 86.31 889 SER A CA 1
ATOM 6448 C C . SER A 1 889 ? 55.888 28.487 -125.667 1.00 86.31 889 SER A C 1
ATOM 6450 O O . SER A 1 889 ? 55.162 29.344 -125.163 1.00 86.31 889 SER A O 1
ATOM 6452 N N . GLN A 1 890 ? 57.107 28.774 -126.138 1.00 88.19 890 GLN A N 1
ATOM 6453 C CA . GLN A 1 890 ? 57.756 30.096 -126.099 1.00 88.19 890 GLN A CA 1
ATOM 6454 C C . GLN A 1 890 ? 58.541 30.411 -127.381 1.00 88.19 890 GLN A C 1
ATOM 6456 O O . GLN A 1 890 ? 59.057 29.510 -128.028 1.00 88.19 890 GLN A O 1
ATOM 6461 N N . ASN A 1 891 ? 58.706 31.697 -127.712 1.00 86.31 891 ASN A N 1
ATOM 6462 C CA . ASN A 1 891 ? 59.439 32.142 -128.905 1.00 86.31 891 ASN A CA 1
ATOM 6463 C C . ASN A 1 891 ? 60.777 32.818 -128.555 1.00 86.31 891 ASN A C 1
ATOM 6465 O O . ASN A 1 891 ? 60.865 33.544 -127.564 1.00 86.31 891 ASN A O 1
ATOM 6469 N N . GLN A 1 892 ? 61.786 32.646 -129.413 1.00 88.44 892 GLN A N 1
ATOM 6470 C CA . GLN A 1 892 ? 63.115 33.260 -129.313 1.00 88.44 892 GLN A CA 1
ATOM 6471 C C . GLN A 1 892 ? 63.546 33.894 -130.646 1.00 88.44 892 GLN A C 1
ATOM 6473 O O . GLN A 1 892 ? 63.356 33.297 -131.701 1.00 88.44 892 GLN A O 1
ATOM 6478 N N . THR A 1 893 ? 64.157 35.083 -130.612 1.00 85.94 893 THR A N 1
ATOM 6479 C CA . THR A 1 893 ? 64.628 35.811 -131.811 1.00 85.94 893 THR A CA 1
ATOM 6480 C C . THR A 1 893 ? 66.134 35.638 -132.043 1.00 85.94 893 THR A C 1
ATOM 6482 O O . THR A 1 893 ? 66.915 35.658 -131.092 1.00 85.94 893 THR A O 1
ATOM 6485 N N . VAL A 1 894 ? 66.558 35.528 -133.306 1.00 83.81 894 VAL A N 1
ATOM 6486 C CA . VAL A 1 894 ? 67.964 35.379 -133.731 1.00 83.81 894 VAL A CA 1
ATOM 6487 C C . VAL A 1 894 ? 68.331 36.410 -134.806 1.00 83.81 894 VAL A C 1
ATOM 6489 O O . VAL A 1 894 ? 67.509 36.679 -135.676 1.00 83.81 894 VAL A O 1
ATOM 6492 N N . ILE A 1 895 ? 69.543 36.980 -134.772 1.00 80.94 895 ILE A N 1
ATOM 6493 C CA . ILE A 1 895 ? 70.033 38.008 -135.716 1.00 80.94 895 ILE A CA 1
ATOM 6494 C C . ILE A 1 895 ? 71.465 37.686 -136.195 1.00 80.94 895 ILE A C 1
ATOM 6496 O O . ILE A 1 895 ? 72.359 37.494 -135.372 1.00 80.94 895 ILE A O 1
ATOM 6500 N N . ILE A 1 896 ? 71.709 37.689 -137.513 1.00 81.69 896 ILE A N 1
ATOM 6501 C CA . ILE A 1 896 ? 73.028 37.441 -138.139 1.00 81.69 896 ILE A CA 1
ATOM 6502 C C . ILE A 1 896 ? 73.482 38.637 -139.000 1.00 81.69 896 ILE A C 1
ATOM 6504 O O . ILE A 1 896 ? 72.688 39.175 -139.772 1.00 81.69 896 ILE A O 1
ATOM 6508 N N . THR A 1 897 ? 74.762 39.034 -138.914 1.00 75.00 897 THR A N 1
ATOM 6509 C CA . THR A 1 897 ? 75.376 40.138 -139.696 1.00 75.00 897 THR A CA 1
ATOM 6510 C C . THR A 1 897 ? 76.679 39.739 -140.429 1.00 75.00 897 THR A C 1
ATOM 6512 O O . THR A 1 897 ? 77.239 38.671 -140.173 1.00 75.00 897 THR A O 1
ATOM 6515 N N . GLY A 1 898 ? 77.145 40.573 -141.380 1.00 73.94 898 GLY A N 1
ATOM 6516 C CA . GLY A 1 898 ? 78.300 40.322 -142.275 1.00 73.94 898 GLY A CA 1
ATOM 6517 C C . GLY A 1 898 ? 79.525 41.245 -142.076 1.00 73.94 898 GLY A C 1
ATOM 6518 O O . GLY A 1 898 ? 79.583 42.005 -141.112 1.00 73.94 898 GLY A O 1
ATOM 6519 N N . LEU A 1 899 ? 80.516 41.167 -142.982 1.00 77.44 899 LEU A N 1
ATOM 6520 C CA . LEU A 1 899 ? 81.804 41.898 -142.919 1.00 77.44 899 LEU A CA 1
ATOM 6521 C C . LEU A 1 899 ? 81.760 43.311 -143.553 1.00 77.44 899 LEU A C 1
ATOM 6523 O O . LEU A 1 899 ? 81.032 43.543 -144.514 1.00 77.44 899 LEU A O 1
ATOM 6527 N N . ASP A 1 900 ? 82.594 44.237 -143.058 1.00 78.81 900 ASP A N 1
ATOM 6528 C CA . ASP A 1 900 ? 82.781 45.597 -143.609 1.00 78.81 900 ASP A CA 1
ATOM 6529 C C . ASP A 1 900 ? 83.821 45.610 -144.743 1.00 78.81 900 ASP A C 1
ATOM 6531 O O . ASP A 1 900 ? 84.987 45.305 -144.512 1.00 78.81 900 ASP A O 1
ATOM 6535 N N . LEU A 1 901 ? 83.406 45.986 -145.957 1.00 79.94 901 LEU A N 1
ATOM 6536 C CA . LEU A 1 901 ? 84.220 45.946 -147.185 1.00 79.94 901 LEU A CA 1
ATOM 6537 C C . LEU A 1 901 ? 84.708 47.321 -147.673 1.00 79.94 901 LEU A C 1
ATOM 6539 O O . LEU A 1 901 ? 85.133 47.459 -148.823 1.00 79.94 901 LEU A O 1
ATOM 6543 N N . SER A 1 902 ? 84.624 48.353 -146.833 1.00 81.12 902 SER A N 1
ATOM 6544 C CA . SER A 1 902 ? 84.954 49.726 -147.222 1.00 81.12 902 SER A CA 1
ATOM 6545 C C . SER A 1 902 ? 86.449 49.944 -147.535 1.00 81.12 902 SER A C 1
ATOM 6547 O O . SER A 1 902 ? 87.347 49.400 -146.885 1.00 81.12 902 SER A O 1
ATOM 6549 N N . VAL A 1 903 ? 86.732 50.770 -148.551 1.00 79.00 903 VAL A N 1
ATOM 6550 C CA . VAL A 1 903 ? 88.082 51.204 -148.964 1.00 79.00 903 VAL A CA 1
ATOM 6551 C C . VAL A 1 903 ? 88.044 52.686 -149.354 1.00 79.00 903 VAL A C 1
ATOM 6553 O O . VAL A 1 903 ? 87.066 53.167 -149.928 1.00 79.00 903 VAL A O 1
ATOM 6556 N N . SER A 1 904 ? 89.123 53.411 -149.052 1.00 82.25 904 SER A N 1
ATOM 6557 C CA . SER A 1 904 ? 89.317 54.835 -149.347 1.00 82.25 904 SER A CA 1
ATOM 6558 C C . SER A 1 904 ? 90.599 55.081 -150.153 1.00 82.25 904 SER A C 1
ATOM 6560 O O . SER A 1 904 ? 91.558 54.315 -150.057 1.00 82.25 904 SER A O 1
ATOM 6562 N N . GLN A 1 905 ? 90.623 56.151 -150.953 1.00 79.50 905 GLN A N 1
ATOM 6563 C CA . GLN A 1 905 ? 91.731 56.501 -151.848 1.00 79.50 905 GLN A CA 1
ATOM 6564 C C . GLN A 1 905 ? 92.222 57.928 -151.583 1.00 79.50 905 GLN A C 1
ATOM 6566 O O . GLN A 1 905 ? 91.425 58.863 -151.533 1.00 79.50 905 GLN A O 1
ATOM 6571 N N . ASN A 1 906 ? 93.537 58.105 -151.448 1.00 78.06 906 ASN A N 1
ATOM 6572 C CA . ASN A 1 906 ? 94.184 59.403 -151.272 1.00 78.06 906 ASN A CA 1
ATOM 6573 C C . ASN A 1 906 ? 95.404 59.506 -152.201 1.00 78.06 906 ASN A C 1
ATOM 6575 O O . ASN A 1 906 ? 96.430 58.857 -151.980 1.00 78.06 906 ASN A O 1
ATOM 6579 N N . GLY A 1 907 ? 95.268 60.286 -153.277 1.00 71.19 907 GLY A N 1
ATOM 6580 C CA . GLY A 1 907 ? 96.249 60.343 -154.361 1.00 71.19 907 GLY A CA 1
ATOM 6581 C C . GLY A 1 907 ? 96.492 58.957 -154.968 1.00 71.19 907 GLY A C 1
ATOM 6582 O O . GLY A 1 907 ? 95.564 58.301 -155.445 1.00 71.19 907 GLY A O 1
ATOM 6583 N N . ASN A 1 908 ? 97.744 58.505 -154.905 1.00 73.69 908 ASN A N 1
ATOM 6584 C CA . ASN A 1 908 ? 98.196 57.211 -155.418 1.00 73.69 908 ASN A CA 1
ATOM 6585 C C . ASN A 1 908 ? 98.241 56.110 -154.339 1.00 73.69 908 ASN A C 1
ATOM 6587 O O . ASN A 1 908 ? 98.981 55.144 -154.496 1.00 73.69 908 ASN A O 1
ATOM 6591 N N . THR A 1 909 ? 97.478 56.246 -153.249 1.00 77.75 909 THR A N 1
ATOM 6592 C CA . THR A 1 909 ? 97.430 55.281 -152.136 1.00 77.75 909 THR A CA 1
ATOM 6593 C C . THR A 1 909 ? 95.991 54.884 -151.808 1.00 77.75 909 THR A C 1
ATOM 6595 O O . THR A 1 909 ? 95.119 55.745 -151.694 1.00 77.75 909 THR A O 1
ATOM 6598 N N . LEU A 1 910 ? 95.755 53.587 -151.611 1.00 83.38 910 LEU A N 1
ATOM 6599 C CA . LEU A 1 910 ? 94.491 52.977 -151.188 1.00 83.38 910 LEU A CA 1
ATOM 6600 C C . LEU A 1 910 ? 94.589 52.478 -149.735 1.00 83.38 910 LEU A C 1
ATOM 6602 O O . LEU A 1 910 ? 95.662 52.044 -149.306 1.00 83.38 910 LEU A O 1
ATOM 6606 N N . VAL A 1 911 ? 93.482 52.534 -148.986 1.00 84.12 911 VAL A N 1
ATOM 6607 C CA . VAL A 1 911 ? 93.390 52.136 -147.566 1.00 84.12 911 VAL A CA 1
ATOM 6608 C C . VAL A 1 911 ? 92.073 51.409 -147.274 1.00 84.12 911 VAL A C 1
ATOM 6610 O O . VAL A 1 911 ? 91.005 51.959 -147.540 1.00 84.12 911 VAL A O 1
ATOM 6613 N N . SER A 1 912 ? 92.129 50.208 -146.692 1.00 82.62 912 SER A N 1
ATOM 6614 C CA . SER A 1 912 ? 90.950 49.459 -146.218 1.00 82.62 912 SER A CA 1
ATOM 6615 C C . SER A 1 912 ? 90.405 50.010 -144.892 1.00 82.62 912 SER A C 1
ATOM 6617 O O . SER A 1 912 ? 91.188 50.371 -144.015 1.00 82.62 912 SER A O 1
ATOM 6619 N N . GLY A 1 913 ? 89.076 50.073 -144.750 1.00 79.81 913 GLY A N 1
ATOM 6620 C CA . GLY A 1 913 ? 88.379 50.501 -143.528 1.00 79.81 913 GLY A CA 1
ATOM 6621 C C . GLY A 1 913 ? 88.134 49.381 -142.510 1.00 79.81 913 GLY A C 1
ATOM 6622 O O . GLY A 1 913 ? 87.988 49.657 -141.319 1.00 79.81 913 GLY A O 1
ATOM 6623 N N . ALA A 1 914 ? 88.154 48.121 -142.956 1.00 78.31 914 ALA A N 1
ATOM 6624 C CA . ALA A 1 914 ? 88.024 46.958 -142.087 1.00 78.31 914 ALA A CA 1
ATOM 6625 C C . ALA A 1 914 ? 89.144 46.904 -141.030 1.00 78.31 914 ALA A C 1
ATOM 6627 O O . ALA A 1 914 ? 90.269 47.339 -141.271 1.00 78.31 914 ALA A O 1
ATOM 6628 N N . THR A 1 915 ? 88.859 46.317 -139.864 1.00 76.44 915 THR A N 1
ATOM 6629 C CA . THR A 1 915 ? 89.845 46.097 -138.790 1.00 76.44 915 THR A CA 1
ATOM 6630 C C . THR A 1 915 ? 89.818 44.645 -138.313 1.00 76.44 915 THR A C 1
ATOM 6632 O O . THR A 1 915 ? 88.839 43.934 -138.524 1.00 76.44 915 THR A O 1
ATOM 6635 N N . SER A 1 916 ? 90.910 44.181 -137.693 1.00 75.00 916 SER A N 1
ATOM 6636 C CA . SER A 1 916 ? 91.053 42.804 -137.173 1.00 75.00 916 SER A CA 1
ATOM 6637 C C . SER A 1 916 ? 90.843 41.681 -138.208 1.00 75.00 916 SER A C 1
ATOM 6639 O O . SER A 1 916 ? 90.523 40.549 -137.852 1.00 75.00 916 SER A O 1
ATOM 6641 N N . VAL A 1 917 ? 91.071 41.986 -139.488 1.00 80.62 917 VAL A N 1
ATOM 6642 C CA . VAL A 1 917 ? 91.028 41.055 -140.626 1.00 80.62 917 VAL A CA 1
ATOM 6643 C C . VAL A 1 917 ? 92.399 40.952 -141.300 1.00 80.62 917 VAL A C 1
ATOM 6645 O O . VAL A 1 917 ? 93.235 41.846 -141.172 1.00 80.62 917 VAL A O 1
ATOM 6648 N N . SER A 1 918 ? 92.640 39.872 -142.045 1.00 81.38 918 SER A N 1
ATOM 6649 C CA . SER A 1 918 ? 93.817 39.745 -142.919 1.00 81.38 918 SER A CA 1
ATOM 6650 C C . SER A 1 918 ? 93.554 40.376 -144.290 1.00 81.38 918 SER A C 1
ATOM 6652 O O . SER A 1 918 ? 92.539 40.037 -144.899 1.00 81.38 918 SER A O 1
ATOM 6654 N N . TYR A 1 919 ? 94.471 41.200 -144.806 1.00 86.81 919 TYR A N 1
ATOM 6655 C CA . TYR A 1 919 ? 94.344 41.872 -146.110 1.00 86.81 919 TYR A CA 1
ATOM 6656 C C . TYR A 1 919 ? 95.172 41.184 -147.199 1.00 86.81 919 TYR A C 1
ATOM 6658 O O . TYR A 1 919 ? 96.267 40.682 -146.944 1.00 86.81 919 TYR A O 1
ATOM 6666 N N . GLN A 1 920 ? 94.693 41.241 -148.439 1.00 88.00 920 GLN A N 1
ATOM 6667 C CA . GLN A 1 920 ? 95.476 40.922 -149.631 1.00 88.00 920 GLN A CA 1
ATOM 6668 C C . GLN A 1 920 ? 95.030 41.814 -150.790 1.00 88.00 920 GLN A C 1
ATOM 6670 O O . GLN A 1 920 ? 93.879 41.731 -151.219 1.00 88.00 920 GLN A O 1
ATOM 6675 N N . TRP A 1 921 ? 95.935 42.639 -151.319 1.00 89.56 921 TRP A N 1
ATOM 6676 C CA . TRP A 1 921 ? 95.643 43.477 -152.483 1.00 89.56 921 TRP A CA 1
ATOM 6677 C C . TRP A 1 921 ? 95.722 42.683 -153.789 1.00 89.56 921 TRP A C 1
ATOM 6679 O O . TRP A 1 921 ? 96.592 41.826 -153.982 1.00 89.56 921 TRP A O 1
ATOM 6689 N N . LEU A 1 922 ? 94.787 42.981 -154.684 1.00 85.00 922 LEU A N 1
ATOM 6690 C CA . LEU A 1 922 ? 94.542 42.326 -155.964 1.00 85.00 922 LEU A CA 1
ATOM 6691 C C . LEU A 1 922 ? 94.576 43.386 -157.068 1.00 85.00 922 LEU A C 1
ATOM 6693 O O . LEU A 1 922 ? 94.027 44.470 -156.892 1.00 85.00 922 LEU A O 1
ATOM 6697 N N . ASN A 1 923 ? 95.190 43.078 -158.209 1.00 83.88 923 ASN A N 1
ATOM 6698 C CA . ASN A 1 923 ? 95.127 43.912 -159.409 1.00 83.88 923 ASN A CA 1
ATOM 6699 C C . ASN A 1 923 ? 93.914 43.486 -160.243 1.00 83.88 923 ASN A C 1
ATOM 6701 O O . ASN A 1 923 ? 93.924 42.423 -160.868 1.00 83.88 923 ASN A O 1
ATOM 6705 N N . CYS A 1 924 ? 92.867 44.307 -160.244 1.00 81.25 924 CYS A N 1
ATOM 6706 C CA . CYS A 1 924 ? 91.631 44.046 -160.968 1.00 81.25 924 CYS A CA 1
ATOM 6707 C C . CYS A 1 924 ? 91.832 44.084 -162.487 1.00 81.25 924 CYS A C 1
ATOM 6709 O O . CYS A 1 924 ? 91.312 43.212 -163.183 1.00 81.25 924 CYS A O 1
ATOM 6711 N N . SER A 1 925 ? 92.637 45.022 -163.002 1.00 77.44 925 SER A N 1
ATOM 6712 C CA . SER A 1 925 ? 92.942 45.125 -164.440 1.00 77.44 925 SER A CA 1
ATOM 6713 C C . SER A 1 925 ? 93.696 43.894 -164.975 1.00 77.44 925 SER A C 1
ATOM 6715 O O . SER A 1 925 ? 93.696 43.643 -166.177 1.00 77.44 925 SER A O 1
ATOM 6717 N N . ALA A 1 926 ? 94.308 43.102 -164.086 1.00 76.06 926 ALA A N 1
ATOM 6718 C CA . ALA A 1 926 ? 94.927 41.807 -164.368 1.00 76.06 926 ALA A CA 1
ATOM 6719 C C . ALA A 1 926 ? 94.075 40.611 -163.876 1.00 76.06 926 ALA A C 1
ATOM 6721 O O . ALA A 1 926 ? 94.609 39.569 -163.498 1.00 76.06 926 ALA A O 1
ATOM 6722 N N . GLY A 1 927 ? 92.743 40.748 -163.860 1.00 78.25 927 GLY A N 1
ATOM 6723 C CA . GLY A 1 927 ? 91.818 39.658 -163.526 1.00 78.25 927 GLY A CA 1
ATOM 6724 C C . GLY A 1 927 ? 91.817 39.274 -162.045 1.00 78.25 927 GLY A C 1
ATOM 6725 O O . GLY A 1 927 ? 91.724 38.094 -161.720 1.00 78.25 927 GLY A O 1
ATOM 6726 N N . PHE A 1 928 ? 91.958 40.261 -161.153 1.00 83.50 928 PHE A N 1
ATOM 6727 C CA . PHE A 1 928 ? 92.119 40.083 -159.701 1.00 83.50 928 PHE A CA 1
ATOM 6728 C C . PHE A 1 928 ? 93.357 39.258 -159.301 1.00 83.50 928 PHE A C 1
ATOM 6730 O O . PHE A 1 928 ? 93.398 38.662 -158.224 1.00 83.50 928 PHE A O 1
ATOM 6737 N N . SER A 1 929 ? 94.408 39.245 -160.129 1.00 82.00 929 SER A N 1
ATOM 6738 C CA . SER A 1 929 ? 95.676 38.604 -159.769 1.00 82.00 929 SER A CA 1
ATOM 6739 C C . SER A 1 929 ? 96.262 39.219 -158.491 1.00 82.00 929 SER A C 1
ATOM 6741 O O . SER A 1 929 ? 96.279 40.446 -158.349 1.00 82.00 929 SER A O 1
ATOM 6743 N N . LEU A 1 930 ? 96.796 38.385 -157.595 1.00 83.25 930 LEU A N 1
ATOM 6744 C CA . LEU A 1 930 ? 97.491 38.817 -156.376 1.00 83.25 930 LEU A CA 1
ATOM 6745 C C . LEU A 1 930 ? 98.591 39.838 -156.702 1.00 83.25 930 LEU A C 1
ATOM 6747 O O . LEU A 1 930 ? 99.439 39.564 -157.550 1.00 83.25 930 LEU A O 1
ATOM 6751 N N . VAL A 1 931 ? 98.634 40.967 -155.988 1.00 81.19 931 VAL A N 1
ATOM 6752 C CA . VAL A 1 931 ? 99.811 41.850 -155.997 1.00 81.19 931 VAL A CA 1
ATOM 6753 C C . VAL A 1 931 ? 100.818 41.291 -154.980 1.00 81.19 931 VAL A C 1
ATOM 6755 O O . VAL A 1 931 ? 100.537 41.324 -153.775 1.00 81.19 931 VAL A O 1
ATOM 6758 N N . PRO A 1 932 ? 101.969 40.727 -155.404 1.00 80.25 932 PRO A N 1
ATOM 6759 C CA . PRO A 1 932 ? 102.822 39.971 -154.492 1.00 80.25 932 PRO A CA 1
ATOM 6760 C C . PRO A 1 932 ? 103.391 40.842 -153.366 1.00 80.25 932 PRO A C 1
ATOM 6762 O O . PRO A 1 932 ? 103.905 41.936 -153.602 1.00 80.25 932 PRO A O 1
ATOM 6765 N N . GLY A 1 933 ? 103.299 40.345 -152.131 1.00 76.62 933 GLY A N 1
ATOM 6766 C CA . GLY A 1 933 ? 103.814 41.020 -150.934 1.00 76.62 933 GLY A CA 1
ATOM 6767 C C . GLY A 1 933 ? 102.966 42.184 -150.402 1.00 76.62 933 GLY A C 1
ATOM 6768 O O . GLY A 1 933 ? 103.359 42.783 -149.409 1.00 76.62 933 GLY A O 1
ATOM 6769 N N . GLN A 1 934 ? 101.821 42.505 -151.014 1.00 86.06 934 GLN A N 1
ATOM 6770 C CA . GLN A 1 934 ? 100.958 43.618 -150.592 1.00 86.06 934 GLN A CA 1
ATOM 6771 C C . GLN A 1 934 ? 99.783 43.108 -149.743 1.00 86.06 934 GLN A C 1
ATOM 6773 O O . GLN A 1 934 ? 98.682 42.869 -150.241 1.00 86.06 934 GLN A O 1
ATOM 6778 N N . ASN A 1 935 ? 100.045 42.902 -148.451 1.00 86.19 935 ASN A N 1
ATOM 6779 C CA . ASN A 1 935 ? 99.120 42.321 -147.464 1.00 86.19 935 ASN A CA 1
ATOM 6780 C C . ASN A 1 935 ? 98.831 43.246 -146.259 1.00 86.19 935 ASN A C 1
ATOM 6782 O O . ASN A 1 935 ? 98.275 42.824 -145.245 1.00 86.19 935 ASN A O 1
ATOM 6786 N N . THR A 1 936 ? 99.206 44.520 -146.368 1.00 85.12 936 THR A N 1
ATOM 6787 C CA . THR A 1 936 ? 98.897 45.588 -145.409 1.00 85.12 936 THR A CA 1
ATOM 6788 C C . THR A 1 936 ? 97.557 46.255 -145.721 1.00 85.12 936 THR A C 1
ATOM 6790 O O . THR A 1 936 ? 97.094 46.225 -146.858 1.00 85.12 936 THR A O 1
ATOM 6793 N N . ALA A 1 937 ? 96.944 46.923 -144.738 1.00 81.75 937 ALA A N 1
ATOM 6794 C CA . ALA A 1 937 ? 95.708 47.692 -144.950 1.00 81.75 937 ALA A CA 1
ATOM 6795 C C . ALA A 1 937 ? 95.873 48.866 -145.943 1.00 81.75 937 ALA A C 1
ATOM 6797 O O . ALA A 1 937 ? 94.885 49.353 -146.482 1.00 81.75 937 ALA A O 1
ATOM 6798 N N . THR A 1 938 ? 97.112 49.303 -146.187 1.00 84.06 938 THR A N 1
ATOM 6799 C CA . THR A 1 938 ? 97.536 50.350 -147.131 1.00 84.06 938 THR A CA 1
ATOM 6800 C C . THR A 1 938 ? 98.268 49.765 -148.341 1.00 84.06 938 THR A C 1
ATOM 6802 O O . THR A 1 938 ? 99.054 48.829 -148.179 1.00 84.06 938 THR A O 1
ATOM 6805 N N . PHE A 1 939 ? 98.087 50.360 -149.526 1.00 83.44 939 PHE A N 1
ATOM 6806 C CA . PHE A 1 939 ? 98.818 50.012 -150.756 1.00 83.44 939 PHE A CA 1
ATOM 6807 C C . PHE A 1 939 ? 98.963 51.210 -151.716 1.00 83.44 939 PHE A C 1
ATOM 6809 O O . PHE A 1 939 ? 98.006 51.954 -151.916 1.00 83.44 939 PHE A O 1
ATOM 6816 N N . SER A 1 940 ? 100.133 51.377 -152.348 1.00 83.25 940 SER A N 1
ATOM 6817 C CA . SER A 1 940 ? 100.414 52.456 -153.316 1.00 83.25 940 SER A CA 1
ATOM 6818 C C . SER A 1 940 ? 101.034 51.896 -154.611 1.00 83.25 940 SER A C 1
ATOM 6820 O O . SER A 1 940 ? 102.211 51.522 -154.598 1.00 83.25 940 SER A O 1
ATOM 6822 N N . PRO A 1 941 ? 100.297 51.800 -155.734 1.00 78.69 941 PRO A N 1
ATOM 6823 C CA . PRO A 1 941 ? 100.829 51.231 -156.971 1.00 78.69 941 PRO A CA 1
ATOM 6824 C C . PRO A 1 941 ? 101.817 52.160 -157.699 1.00 78.69 941 PRO A C 1
ATOM 6826 O O . PRO A 1 941 ? 101.601 53.363 -157.833 1.00 78.69 941 PRO A O 1
ATOM 6829 N N . ALA A 1 942 ? 102.891 51.566 -158.232 1.00 67.19 942 ALA A N 1
ATOM 6830 C CA . ALA A 1 942 ? 103.938 52.260 -158.994 1.00 67.19 942 ALA A CA 1
ATOM 6831 C C . ALA A 1 942 ? 103.608 52.467 -160.490 1.00 67.19 942 ALA A C 1
ATOM 6833 O O . ALA A 1 942 ? 104.365 53.119 -161.207 1.00 67.19 942 ALA A O 1
ATOM 6834 N N . VAL A 1 943 ? 102.497 51.900 -160.966 1.00 69.88 943 VAL A N 1
ATOM 6835 C CA . VAL A 1 943 ? 101.975 52.025 -162.335 1.00 69.88 943 VAL A CA 1
ATOM 6836 C C . VAL A 1 943 ? 100.472 52.285 -162.281 1.00 69.88 943 VAL A C 1
ATOM 6838 O O . VAL A 1 943 ? 99.820 51.935 -161.299 1.00 69.88 943 VAL A O 1
ATOM 6841 N N . SER A 1 944 ? 99.917 52.889 -163.330 1.00 70.31 944 SER A N 1
ATOM 6842 C CA . SER A 1 944 ? 98.470 53.095 -163.449 1.00 70.31 944 SER A CA 1
ATOM 6843 C C . SER A 1 944 ? 97.722 51.757 -163.578 1.00 70.31 944 SER A C 1
ATOM 6845 O O . SER A 1 944 ? 98.154 50.894 -164.343 1.00 70.31 944 SER A O 1
ATOM 6847 N N . GLY A 1 945 ? 96.600 51.595 -162.873 1.00 77.56 945 GLY A N 1
ATOM 6848 C CA . GLY A 1 945 ? 95.778 50.376 -162.876 1.00 77.56 945 GLY A CA 1
ATOM 6849 C C . GLY A 1 945 ? 94.691 50.368 -161.793 1.00 77.56 945 GLY A C 1
ATOM 6850 O O . GLY A 1 945 ? 94.637 51.271 -160.957 1.00 77.56 945 GLY A O 1
ATOM 6851 N N . ASP A 1 946 ? 93.839 49.343 -161.805 1.00 82.12 946 ASP A N 1
ATOM 6852 C CA . ASP A 1 946 ? 92.720 49.156 -160.872 1.00 82.12 946 ASP A CA 1
ATOM 6853 C C . ASP A 1 946 ? 93.048 48.099 -159.812 1.00 82.12 946 ASP A C 1
ATOM 6855 O O . ASP A 1 946 ? 93.530 47.012 -160.143 1.00 82.12 946 ASP A O 1
ATOM 6859 N N . TYR A 1 947 ? 92.735 48.370 -158.544 1.00 85.38 947 TYR A N 1
ATOM 6860 C CA . TYR A 1 947 ? 93.085 47.487 -157.427 1.00 85.38 947 TYR A CA 1
ATOM 6861 C C . TYR A 1 947 ? 91.954 47.331 -156.400 1.00 85.38 947 TYR A C 1
ATOM 6863 O O . TYR A 1 947 ? 91.213 48.273 -156.134 1.00 85.38 947 TYR A O 1
ATOM 6871 N N . ALA A 1 948 ? 91.843 46.146 -155.798 1.00 85.38 948 ALA A N 1
ATOM 6872 C CA . ALA A 1 948 ? 90.885 45.807 -154.737 1.00 85.38 948 ALA A CA 1
ATOM 6873 C C . ALA A 1 948 ? 91.596 45.112 -153.567 1.00 85.38 948 ALA A C 1
ATOM 6875 O O . ALA A 1 948 ? 92.699 44.591 -153.742 1.00 85.38 948 ALA A O 1
ATOM 6876 N N . VAL A 1 949 ? 90.965 45.050 -152.392 1.00 89.38 949 VAL A N 1
ATOM 6877 C CA . VAL A 1 949 ? 91.470 44.297 -151.235 1.00 89.38 949 VAL A CA 1
ATOM 6878 C C . VAL A 1 949 ? 90.511 43.173 -150.860 1.00 89.38 949 VAL A C 1
ATOM 6880 O O . VAL A 1 949 ? 89.309 43.378 -150.709 1.00 89.38 949 VAL A O 1
ATOM 6883 N N . ARG A 1 950 ? 91.049 41.966 -150.684 1.00 85.56 950 ARG A N 1
ATOM 6884 C CA . ARG A 1 950 ? 90.329 40.847 -150.074 1.00 85.56 950 ARG A CA 1
ATOM 6885 C C . ARG A 1 950 ? 90.592 40.826 -148.574 1.00 85.56 950 ARG A C 1
ATOM 6887 O O . ARG A 1 950 ? 91.753 40.883 -148.166 1.00 85.56 950 ARG A O 1
ATOM 6894 N N . ILE A 1 951 ? 89.529 40.706 -147.784 1.00 86.25 951 ILE A N 1
ATOM 6895 C CA . ILE A 1 951 ? 89.568 40.633 -146.322 1.00 86.25 951 ILE A CA 1
ATOM 6896 C C . ILE A 1 951 ? 89.012 39.300 -145.805 1.00 86.25 951 ILE A C 1
ATOM 6898 O O . ILE A 1 951 ? 88.216 38.636 -146.466 1.00 86.25 951 ILE A O 1
ATOM 6902 N N . SER A 1 952 ? 89.453 38.880 -144.620 1.00 80.56 952 SER A N 1
ATOM 6903 C CA . SER A 1 952 ? 88.995 37.649 -143.960 1.00 80.56 952 SER A CA 1
ATOM 6904 C C . SER A 1 952 ? 89.154 37.749 -142.448 1.00 80.56 952 SER A C 1
ATOM 6906 O O . SER A 1 952 ? 90.194 38.218 -141.980 1.00 80.56 952 SER A O 1
ATOM 6908 N N . ASN A 1 953 ? 88.165 37.262 -141.692 1.00 76.25 953 ASN A N 1
ATOM 6909 C CA . ASN A 1 953 ? 88.252 37.093 -140.234 1.00 76.25 953 ASN A CA 1
ATOM 6910 C C . ASN A 1 953 ? 88.541 35.636 -139.804 1.00 76.25 953 ASN A C 1
ATOM 6912 O O . ASN A 1 953 ? 88.603 35.349 -138.612 1.00 76.25 953 ASN A O 1
ATOM 6916 N N . GLY A 1 954 ? 88.694 34.711 -140.760 1.00 73.75 954 GLY A N 1
ATOM 6917 C CA . GLY A 1 954 ? 88.917 33.280 -140.514 1.00 73.75 954 GLY A CA 1
ATOM 6918 C C . GLY A 1 954 ? 87.653 32.409 -140.462 1.00 73.75 954 GLY A C 1
ATOM 6919 O O . GLY A 1 954 ? 87.774 31.196 -140.599 1.00 73.75 954 GLY A O 1
ATOM 6920 N N . ILE A 1 955 ? 86.462 33.002 -140.336 1.00 73.25 955 ILE A N 1
ATOM 6921 C CA . ILE A 1 955 ? 85.156 32.315 -140.431 1.00 73.25 955 ILE A CA 1
ATOM 6922 C C . ILE A 1 955 ? 84.539 32.553 -141.816 1.00 73.25 955 ILE A C 1
ATOM 6924 O O . ILE A 1 955 ? 84.007 31.641 -142.442 1.00 73.25 955 ILE A O 1
ATOM 6928 N N . CYS A 1 956 ? 84.646 33.786 -142.302 1.00 72.69 956 CYS A N 1
ATOM 6929 C CA . CYS A 1 956 ? 84.114 34.266 -143.569 1.00 72.69 956 CYS A CA 1
ATOM 6930 C C . CYS A 1 956 ? 85.126 35.245 -144.206 1.00 72.69 956 CYS A C 1
ATOM 6932 O O . CYS A 1 956 ? 85.960 35.845 -143.517 1.00 72.69 956 CYS A O 1
ATOM 6934 N N . ALA A 1 957 ? 85.113 35.360 -145.537 1.00 73.81 957 ALA A N 1
ATOM 6935 C CA . ALA A 1 957 ? 86.066 36.169 -146.297 1.00 73.81 957 ALA A CA 1
ATOM 6936 C C . ALA A 1 957 ? 85.416 36.730 -147.562 1.00 73.81 957 ALA A C 1
ATOM 6938 O O . ALA A 1 957 ? 84.757 35.985 -148.283 1.00 73.81 957 ALA A O 1
ATOM 6939 N N . ASP A 1 958 ? 85.650 38.007 -147.849 1.00 80.00 958 ASP A N 1
ATOM 6940 C CA . ASP A 1 958 ? 85.001 38.726 -148.948 1.00 80.00 958 ASP A CA 1
ATOM 6941 C C . ASP A 1 958 ? 85.927 39.835 -149.501 1.00 80.00 958 ASP A C 1
ATOM 6943 O O . ASP A 1 958 ? 87.000 40.094 -148.946 1.00 80.00 958 ASP A O 1
ATOM 6947 N N . THR A 1 959 ? 85.598 40.425 -150.650 1.00 82.38 959 THR A N 1
ATOM 6948 C CA . THR A 1 959 ? 86.493 41.299 -151.431 1.00 82.38 959 THR A CA 1
ATOM 6949 C C . THR A 1 959 ? 85.843 42.644 -151.736 1.00 82.38 959 THR A C 1
ATOM 6951 O O . THR A 1 959 ? 84.692 42.704 -152.157 1.00 82.38 959 THR A O 1
ATOM 6954 N N . SER A 1 960 ? 86.589 43.736 -151.548 1.00 83.69 960 SER A N 1
ATOM 6955 C CA . SER A 1 960 ? 86.123 45.081 -151.891 1.00 83.69 960 SER A CA 1
ATOM 6956 C C . SER A 1 960 ? 85.876 45.239 -153.395 1.00 83.69 960 SER A C 1
ATOM 6958 O O . SER A 1 960 ? 86.409 44.496 -154.223 1.00 83.69 960 SER A O 1
ATOM 6960 N N . ALA A 1 961 ? 85.169 46.307 -153.765 1.00 83.00 961 ALA A N 1
ATOM 6961 C CA . ALA A 1 961 ? 85.183 46.808 -155.137 1.00 83.00 961 ALA A CA 1
ATOM 6962 C C . ALA A 1 961 ? 86.610 47.202 -155.594 1.00 83.00 961 ALA A C 1
ATOM 6964 O O . ALA A 1 961 ? 87.540 47.298 -154.786 1.00 83.00 961 ALA A O 1
ATOM 6965 N N . CYS A 1 962 ? 86.769 47.439 -156.898 1.00 83.81 962 CYS A N 1
ATOM 6966 C CA . CYS A 1 962 ? 88.016 47.895 -157.518 1.00 83.81 962 CYS A CA 1
ATOM 6967 C C . CYS A 1 962 ? 88.112 49.424 -157.574 1.00 83.81 962 CYS A C 1
ATOM 6969 O O . CYS A 1 962 ? 87.125 50.098 -157.864 1.00 83.81 962 CYS A O 1
ATOM 6971 N N . TYR A 1 963 ? 89.319 49.950 -157.366 1.00 82.94 963 TYR A N 1
ATOM 6972 C CA . TYR A 1 963 ? 89.633 51.378 -157.305 1.00 82.94 963 TYR A CA 1
ATOM 6973 C C . TYR A 1 963 ? 90.781 51.721 -158.266 1.00 82.94 963 TYR A C 1
ATOM 6975 O O . TYR A 1 963 ? 91.846 51.102 -158.211 1.00 82.94 963 TYR A O 1
ATOM 6983 N N . SER A 1 964 ? 90.567 52.701 -159.148 1.00 76.88 964 SER A N 1
ATOM 6984 C CA . SER A 1 964 ? 91.500 53.094 -160.216 1.00 76.88 964 SER A CA 1
ATOM 6985 C C . SER A 1 964 ? 92.558 54.102 -159.752 1.00 76.88 964 SER A C 1
ATOM 6987 O O . SER A 1 964 ? 92.233 55.134 -159.162 1.00 76.88 964 SER A O 1
ATOM 6989 N N . VAL A 1 965 ? 93.830 53.870 -160.087 1.00 74.38 965 VAL A N 1
ATOM 6990 C CA . VAL A 1 965 ? 94.963 54.759 -159.766 1.00 74.38 965 VAL A CA 1
ATOM 6991 C C . VAL A 1 965 ? 95.752 55.107 -161.038 1.00 74.38 965 VAL A C 1
ATOM 6993 O O . VAL A 1 965 ? 95.950 54.245 -161.890 1.00 74.38 965 VAL A O 1
ATOM 6996 N N . ILE A 1 966 ? 96.214 56.359 -161.189 1.00 64.06 966 ILE A N 1
ATOM 6997 C CA . ILE A 1 966 ? 96.915 56.862 -162.394 1.00 64.06 966 ILE A CA 1
ATOM 6998 C C . ILE A 1 966 ? 98.221 57.593 -162.023 1.00 64.06 966 ILE A C 1
ATOM 7000 O O . ILE A 1 966 ? 98.260 58.340 -161.047 1.00 64.06 966 ILE A O 1
ATOM 7004 N N . VAL A 1 967 ? 99.287 57.404 -162.813 1.00 62.06 967 VAL A N 1
ATOM 7005 C CA . VAL A 1 967 ? 100.625 58.015 -162.652 1.00 62.06 967 VAL A CA 1
ATOM 7006 C C . VAL A 1 967 ? 101.045 58.729 -163.955 1.00 62.06 967 VAL A C 1
ATOM 7008 O O . VAL A 1 967 ? 101.164 58.069 -164.986 1.00 62.06 967 VAL A O 1
ATOM 7011 N N . THR A 1 968 ? 101.286 60.053 -163.949 1.00 46.56 968 THR A N 1
ATOM 7012 C CA . THR A 1 968 ? 101.604 60.840 -165.175 1.00 46.56 968 THR A CA 1
ATOM 7013 C C . THR A 1 968 ? 102.529 62.046 -164.953 1.00 46.56 968 THR A C 1
ATOM 7015 O O . THR A 1 968 ? 102.444 62.715 -163.925 1.00 46.56 968 THR A O 1
ATOM 7018 N N . SER A 1 969 ? 103.334 62.390 -165.968 1.00 37.69 969 SER A N 1
ATOM 7019 C CA . SER A 1 969 ? 104.215 63.572 -166.024 1.00 37.69 969 SER A CA 1
ATOM 7020 C C . SER A 1 969 ? 103.742 64.648 -167.025 1.00 37.69 969 SER A C 1
ATOM 7022 O O . SER A 1 969 ? 103.569 64.343 -168.200 1.00 37.69 969 SER A O 1
ATOM 7024 N N . SER A 1 970 ? 103.633 65.898 -166.550 1.00 33.62 970 SER A N 1
ATOM 7025 C CA . SER A 1 970 ? 103.665 67.196 -167.275 1.00 33.62 970 SER A CA 1
ATOM 7026 C C . SER A 1 970 ? 102.791 67.468 -168.531 1.00 33.62 970 SER A C 1
ATOM 7028 O O . SER A 1 970 ? 103.159 67.099 -169.641 1.00 33.62 970 SER A O 1
ATOM 7030 N N . GLU A 1 971 ? 101.818 68.376 -168.324 1.00 33.59 971 GLU A N 1
ATOM 7031 C CA . GLU A 1 971 ? 101.483 69.577 -169.144 1.00 33.59 971 GLU A CA 1
ATOM 7032 C C . GLU A 1 971 ? 100.399 69.549 -170.268 1.00 33.59 971 GLU A C 1
ATOM 7034 O O . GLU A 1 971 ? 100.207 68.564 -170.968 1.00 33.59 971 GLU A O 1
ATOM 7039 N N . TYR A 1 972 ? 99.736 70.717 -170.427 1.00 28.00 972 TYR A N 1
ATOM 7040 C CA . TYR A 1 972 ? 98.651 71.138 -171.356 1.00 28.00 972 TYR A CA 1
ATOM 7041 C C . TYR A 1 972 ? 97.248 70.487 -171.206 1.00 28.00 972 TYR A C 1
ATOM 7043 O O . TYR A 1 972 ? 97.120 69.278 -171.091 1.00 28.00 972 TYR A O 1
ATOM 7051 N N . GLY A 1 973 ? 96.114 71.213 -171.258 1.00 41.47 973 GLY A N 1
ATOM 7052 C CA . GLY A 1 973 ? 95.876 72.672 -171.264 1.00 41.47 973 GLY A CA 1
ATOM 7053 C C . GLY A 1 973 ? 94.729 73.131 -172.195 1.00 41.47 973 GLY A C 1
ATOM 7054 O O . GLY A 1 973 ? 94.617 72.619 -173.301 1.00 41.47 973 GLY A O 1
ATOM 7055 N N . TYR A 1 974 ? 93.979 74.175 -171.782 1.00 31.78 974 TYR A N 1
ATOM 7056 C CA . TYR A 1 974 ? 93.043 75.014 -172.584 1.00 31.78 974 TYR A CA 1
ATOM 7057 C C . TYR A 1 974 ? 91.637 74.454 -172.950 1.00 31.78 974 TYR A C 1
ATOM 7059 O O . TYR A 1 974 ? 91.458 73.253 -173.079 1.00 31.78 974 TYR A O 1
ATOM 7067 N N . LEU A 1 975 ? 90.571 75.266 -173.130 1.00 40.62 975 LEU A N 1
ATOM 7068 C CA . LEU A 1 975 ? 90.425 76.742 -173.121 1.00 40.62 975 LEU A CA 1
ATOM 7069 C C . LEU A 1 975 ? 89.018 77.192 -172.642 1.00 40.62 975 LEU A C 1
ATOM 7071 O O . LEU A 1 975 ? 88.058 76.428 -172.669 1.00 40.62 975 LEU A O 1
ATOM 7075 N N . ASN A 1 976 ? 88.901 78.466 -172.255 1.00 53.72 976 ASN A N 1
ATOM 7076 C CA . ASN A 1 976 ? 87.682 79.112 -171.760 1.00 53.72 976 ASN A CA 1
ATOM 7077 C C . ASN A 1 976 ? 86.713 79.555 -172.874 1.00 53.72 976 ASN A C 1
ATOM 7079 O O . ASN A 1 976 ? 87.137 80.240 -173.808 1.00 53.72 976 ASN A O 1
ATOM 7083 N N . ASN A 1 977 ? 85.408 79.395 -172.610 1.00 54.72 977 ASN A N 1
ATOM 7084 C CA . ASN A 1 977 ? 84.334 80.257 -173.135 1.00 54.72 977 ASN A CA 1
ATOM 7085 C C . ASN A 1 977 ? 84.267 80.313 -174.688 1.00 54.72 977 ASN A C 1
ATOM 7087 O O . ASN A 1 977 ? 84.838 79.472 -175.376 1.00 54.72 977 ASN A O 1
ATOM 7091 N N . SER A 1 978 ? 83.640 81.360 -175.235 1.00 47.06 978 SER A N 1
ATOM 7092 C CA . SER A 1 978 ? 83.841 81.841 -176.620 1.00 47.06 978 SER A CA 1
ATOM 7093 C C . SER A 1 978 ? 83.093 81.095 -177.741 1.00 47.06 978 SER A C 1
ATOM 7095 O O . SER A 1 978 ? 83.557 80.072 -178.244 1.00 47.06 978 SER A O 1
ATOM 7097 N N . THR A 1 979 ? 81.974 81.697 -178.179 1.00 50.38 979 THR A N 1
ATOM 7098 C CA . THR A 1 979 ? 81.683 82.202 -179.556 1.00 50.38 979 THR A CA 1
ATOM 7099 C C . THR A 1 979 ? 81.948 81.339 -180.803 1.00 50.38 979 THR A C 1
ATOM 7101 O O . THR A 1 979 ? 81.714 81.800 -181.917 1.00 50.38 979 THR A O 1
ATOM 7104 N N . SER A 1 980 ? 82.419 80.110 -180.654 1.00 62.75 980 SER A N 1
ATOM 7105 C CA . SER A 1 980 ? 82.802 79.198 -181.738 1.00 62.75 980 SER A CA 1
ATOM 7106 C C . SER A 1 980 ? 81.623 78.375 -182.255 1.00 62.75 980 SER A C 1
ATOM 7108 O O . SER A 1 980 ? 81.647 77.895 -183.385 1.00 62.75 980 SER A O 1
ATOM 7110 N N . PHE A 1 981 ? 80.569 78.254 -181.456 1.00 73.50 981 PHE A N 1
ATOM 7111 C CA . PHE A 1 981 ? 79.280 77.735 -181.876 1.00 73.50 981 PHE A CA 1
ATOM 7112 C C . PHE A 1 981 ? 78.167 78.358 -181.035 1.00 73.50 981 PHE A C 1
ATOM 7114 O O . PHE A 1 981 ? 78.420 78.864 -179.940 1.00 73.50 981 PHE A O 1
ATOM 7121 N N . ALA A 1 982 ? 76.946 78.362 -181.565 1.00 79.25 982 ALA A N 1
ATOM 7122 C CA . ALA A 1 982 ? 75.777 78.886 -180.867 1.00 79.25 982 ALA A CA 1
ATOM 7123 C C . ALA A 1 982 ? 74.497 78.174 -181.312 1.00 79.25 982 ALA A C 1
ATOM 7125 O O . ALA A 1 982 ? 74.340 77.836 -182.486 1.00 79.25 982 ALA A O 1
ATOM 7126 N N . PHE A 1 983 ? 73.562 78.015 -180.378 1.00 84.31 983 PHE A N 1
ATOM 7127 C CA . PHE A 1 983 ? 72.229 77.468 -180.613 1.00 84.31 983 PHE A CA 1
ATOM 7128 C C . PHE A 1 983 ? 71.188 78.564 -180.369 1.00 84.31 983 PHE A C 1
ATOM 7130 O O . PHE A 1 983 ? 71.145 79.125 -179.273 1.00 84.31 983 PHE A O 1
ATOM 7137 N N . TYR A 1 984 ? 70.383 78.909 -181.381 1.00 78.62 984 TYR A N 1
ATOM 7138 C CA . TYR A 1 984 ? 69.387 79.982 -181.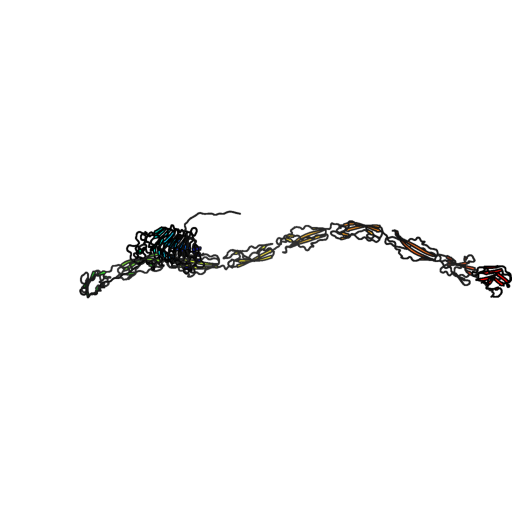272 1.00 78.62 984 TYR A CA 1
ATOM 7139 C C . TYR A 1 984 ? 68.119 79.769 -182.134 1.00 78.62 984 TYR A C 1
ATOM 7141 O O . TYR A 1 984 ? 68.210 79.263 -183.256 1.00 78.62 984 TYR A O 1
ATOM 7149 N N . PRO A 1 985 ? 66.931 80.211 -181.670 1.00 79.12 985 PRO A N 1
ATOM 7150 C CA . PRO A 1 985 ? 66.664 80.749 -180.333 1.00 79.12 985 PRO A CA 1
ATOM 7151 C C . PRO A 1 985 ? 66.881 79.680 -179.247 1.00 79.12 985 PRO A C 1
ATOM 7153 O O . PRO A 1 985 ? 66.819 78.485 -179.520 1.00 79.12 985 PRO A O 1
ATOM 7156 N N . ASN A 1 986 ? 67.236 80.113 -178.040 1.00 75.56 986 ASN A N 1
ATOM 7157 C CA . ASN A 1 986 ? 67.460 79.249 -176.882 1.00 75.56 986 ASN A CA 1
ATOM 7158 C C . ASN A 1 986 ? 67.074 80.065 -175.632 1.00 75.56 986 ASN A C 1
ATOM 7160 O O . ASN A 1 986 ? 67.835 80.962 -175.261 1.00 75.56 986 ASN A O 1
ATOM 7164 N N . PRO A 1 987 ? 65.884 79.854 -175.032 1.00 82.75 987 PRO A N 1
ATOM 7165 C CA . PRO A 1 987 ? 64.949 78.749 -175.279 1.00 82.75 987 PRO A CA 1
ATOM 7166 C C . PRO A 1 987 ? 64.302 78.714 -176.677 1.00 82.75 987 PRO A C 1
ATOM 7168 O O . PRO A 1 987 ? 64.214 79.741 -177.349 1.00 82.75 987 PRO A O 1
ATOM 7171 N N . SER A 1 988 ? 63.840 77.534 -177.104 1.00 79.94 988 SER A N 1
ATOM 7172 C CA . SER A 1 988 ? 63.162 77.303 -178.391 1.00 79.94 988 SER A CA 1
ATOM 7173 C C . SER A 1 988 ? 61.851 76.533 -178.240 1.00 79.94 988 SER A C 1
ATOM 7175 O O . SER A 1 988 ? 61.782 75.575 -177.479 1.00 79.94 988 SER A O 1
ATOM 7177 N N . SER A 1 989 ? 60.849 76.887 -179.045 1.00 78.81 989 SER A N 1
ATOM 7178 C CA . SER A 1 989 ? 59.572 76.174 -179.180 1.00 78.81 989 SER A CA 1
ATOM 7179 C C . SER A 1 989 ? 59.615 75.082 -180.266 1.00 78.81 989 SER A C 1
ATOM 7181 O O . SER A 1 989 ? 58.730 75.009 -181.120 1.00 78.81 989 SER A O 1
ATOM 7183 N N . GLY A 1 990 ? 60.696 74.297 -180.313 1.00 75.69 990 GLY A N 1
ATOM 7184 C CA . GLY A 1 990 ? 60.817 73.133 -181.200 1.00 75.69 990 GLY A CA 1
ATOM 7185 C C . GLY A 1 990 ? 61.634 73.301 -182.490 1.00 75.69 990 GLY A C 1
ATOM 7186 O O . GLY A 1 990 ? 61.786 72.323 -183.207 1.00 75.69 990 GLY A O 1
ATOM 7187 N N . ILE A 1 991 ? 62.221 74.464 -182.802 1.00 82.06 991 ILE A N 1
ATOM 7188 C CA . ILE A 1 991 ? 63.224 74.585 -183.889 1.00 82.06 991 ILE A CA 1
ATOM 7189 C C . ILE A 1 991 ? 64.415 75.420 -183.415 1.00 82.06 991 ILE A C 1
ATOM 7191 O O . ILE A 1 991 ? 64.259 76.563 -182.978 1.00 82.06 991 ILE A O 1
ATOM 7195 N N . VAL A 1 992 ? 65.622 74.863 -183.514 1.00 87.06 992 VAL A N 1
ATOM 7196 C CA . VAL A 1 992 ? 66.874 75.512 -183.097 1.00 87.06 992 VAL A CA 1
ATOM 7197 C C . VAL A 1 992 ? 67.840 75.570 -184.269 1.00 87.06 992 VAL A C 1
ATOM 7199 O O . VAL A 1 992 ? 68.161 74.550 -184.869 1.00 87.06 992 VAL A O 1
ATOM 7202 N N . ASN A 1 993 ? 68.375 76.750 -184.566 1.00 82.56 993 ASN A N 1
ATOM 7203 C CA . ASN A 1 993 ? 69.472 76.881 -185.515 1.00 82.56 993 ASN A CA 1
ATOM 7204 C C . ASN A 1 993 ? 70.802 76.705 -184.781 1.00 82.56 993 ASN A C 1
ATOM 7206 O O . ASN A 1 993 ? 71.097 77.429 -183.830 1.00 82.56 993 ASN A O 1
ATOM 7210 N N . ALA A 1 994 ? 71.594 75.743 -185.238 1.00 84.81 994 ALA A N 1
ATOM 7211 C CA . ALA A 1 994 ? 72.951 75.492 -184.789 1.00 84.81 994 ALA A CA 1
ATOM 7212 C C . ALA A 1 994 ? 73.927 76.196 -185.739 1.00 84.81 994 ALA A C 1
ATOM 7214 O O . ALA A 1 994 ? 74.068 75.804 -186.901 1.00 84.81 994 ALA A O 1
ATOM 7215 N N . ASP A 1 995 ? 74.600 77.240 -185.261 1.00 83.19 995 ASP A N 1
ATOM 7216 C CA . ASP A 1 995 ? 75.693 77.883 -185.986 1.00 83.19 995 ASP A CA 1
ATOM 7217 C C . ASP A 1 995 ? 77.002 77.173 -185.650 1.00 83.19 995 ASP A C 1
ATOM 7219 O O . ASP A 1 995 ? 77.565 77.346 -184.571 1.00 83.19 995 ASP A O 1
ATOM 7223 N N . LEU A 1 996 ? 77.438 76.314 -186.571 1.00 80.31 996 LEU A N 1
ATOM 7224 C CA . LEU A 1 996 ? 78.576 75.407 -186.428 1.00 80.31 996 LEU A CA 1
ATOM 7225 C C . LEU A 1 996 ? 79.680 75.751 -187.445 1.00 80.31 996 LEU A C 1
ATOM 7227 O O . LEU A 1 996 ? 80.462 74.896 -187.861 1.00 80.31 996 LEU A O 1
ATOM 7231 N N . THR A 1 997 ? 79.722 77.010 -187.888 1.00 76.38 997 THR A N 1
ATOM 7232 C CA . THR A 1 997 ? 80.625 77.512 -188.937 1.00 76.38 997 THR A CA 1
ATOM 7233 C C . THR A 1 997 ? 82.111 77.478 -188.564 1.00 76.38 997 THR A C 1
ATOM 7235 O O . THR A 1 997 ? 82.945 77.491 -189.465 1.00 76.38 997 THR A O 1
ATOM 7238 N N . ALA A 1 998 ? 82.468 77.375 -187.277 1.00 73.75 998 ALA A N 1
ATOM 7239 C CA . ALA A 1 998 ? 83.863 77.268 -186.834 1.00 73.75 998 ALA A CA 1
ATOM 7240 C C . ALA A 1 998 ? 84.485 75.863 -186.991 1.00 73.75 998 ALA A C 1
ATOM 7242 O O . ALA A 1 998 ? 85.673 75.688 -186.717 1.00 73.75 998 ALA A O 1
ATOM 7243 N N . PHE A 1 999 ? 83.714 74.853 -187.408 1.00 78.69 999 PHE A N 1
ATOM 7244 C CA . PHE A 1 999 ? 84.192 73.479 -187.582 1.00 78.69 999 PHE A CA 1
ATOM 7245 C C . PHE A 1 999 ? 84.154 73.086 -189.057 1.00 78.69 999 PHE A C 1
ATOM 7247 O O . PHE A 1 999 ? 83.130 73.260 -189.698 1.00 78.69 999 PHE A O 1
ATOM 7254 N N . ASN A 1 1000 ? 85.209 72.477 -189.605 1.00 76.19 1000 ASN A N 1
ATOM 7255 C CA . ASN A 1 1000 ? 85.162 71.972 -190.988 1.00 76.19 1000 ASN A CA 1
ATOM 7256 C C . ASN A 1 1000 ? 84.260 70.728 -191.121 1.00 76.19 1000 ASN A C 1
ATOM 7258 O O . ASN A 1 1000 ? 83.523 70.573 -192.100 1.00 76.19 1000 ASN A O 1
ATOM 7262 N N . LYS A 1 1001 ? 84.325 69.836 -190.128 1.00 79.38 1001 LYS A N 1
ATOM 7263 C CA . LYS A 1 1001 ? 83.652 68.534 -190.092 1.00 79.38 1001 LYS A CA 1
ATOM 7264 C C . LYS A 1 1001 ? 83.371 68.150 -188.639 1.00 79.38 1001 LYS A C 1
ATOM 7266 O O . LYS A 1 1001 ? 84.234 68.310 -187.778 1.00 79.38 1001 LYS A O 1
ATOM 7271 N N . ILE A 1 1002 ? 82.176 67.636 -188.383 1.00 79.88 1002 ILE A N 1
ATOM 7272 C CA . ILE A 1 1002 ? 81.708 67.191 -187.069 1.00 79.88 1002 ILE A CA 1
ATOM 7273 C C . ILE A 1 1002 ? 81.379 65.709 -187.202 1.00 79.88 1002 ILE A C 1
ATOM 7275 O O . ILE A 1 1002 ? 80.644 65.316 -188.105 1.00 79.88 1002 ILE A O 1
ATOM 7279 N N . LEU A 1 1003 ? 81.950 64.871 -186.339 1.00 78.00 1003 LEU A N 1
ATOM 7280 C CA . LEU A 1 1003 ? 81.737 63.427 -186.400 1.00 78.00 1003 LEU A CA 1
ATOM 7281 C C . LEU A 1 1003 ? 80.331 63.066 -185.925 1.00 78.00 1003 LEU A C 1
ATOM 7283 O O . LEU A 1 1003 ? 79.638 62.338 -186.632 1.00 78.00 1003 LEU A O 1
ATOM 7287 N N . LYS A 1 1004 ? 79.918 63.621 -184.780 1.00 82.25 1004 LYS A N 1
ATOM 7288 C CA . LYS A 1 1004 ? 78.606 63.415 -184.158 1.00 82.25 1004 LYS A CA 1
ATOM 7289 C C . LYS A 1 1004 ? 78.195 64.639 -183.335 1.00 82.25 1004 LYS A C 1
ATOM 7291 O O . LYS A 1 1004 ? 79.032 65.229 -182.648 1.00 82.25 1004 LYS A O 1
ATOM 7296 N N . LEU A 1 1005 ? 76.917 64.999 -183.396 1.00 85.31 1005 LEU A N 1
ATOM 7297 C CA . LEU A 1 1005 ? 76.253 65.943 -182.498 1.00 85.31 1005 LEU A CA 1
ATOM 7298 C C . LEU A 1 1005 ? 75.072 65.229 -181.832 1.00 85.31 1005 LEU A C 1
ATOM 7300 O O . LEU A 1 1005 ? 74.229 64.676 -182.532 1.00 85.31 1005 LEU A O 1
ATOM 7304 N N . SER A 1 1006 ? 75.010 65.261 -180.502 1.00 85.62 1006 SER A N 1
ATOM 7305 C CA . SER A 1 1006 ? 73.990 64.582 -179.688 1.00 85.62 1006 SER A CA 1
ATOM 7306 C C . SER A 1 1006 ? 73.231 65.565 -178.802 1.00 85.62 1006 SER A C 1
ATOM 7308 O O . SER A 1 1006 ? 73.855 66.449 -178.211 1.00 85.62 1006 SER A O 1
ATOM 7310 N N . LEU A 1 1007 ? 71.924 65.355 -178.633 1.00 87.50 1007 LEU A N 1
ATOM 7311 C CA . LEU A 1 1007 ? 71.140 65.887 -177.515 1.00 87.50 1007 LEU A CA 1
ATOM 7312 C C . LEU A 1 1007 ? 70.942 64.805 -176.449 1.00 87.50 1007 LEU A C 1
ATOM 7314 O O . LEU A 1 1007 ? 70.545 63.684 -176.761 1.00 87.50 1007 LEU A O 1
ATOM 7318 N N . LEU A 1 1008 ? 71.166 65.175 -175.193 1.00 82.44 1008 LEU A N 1
ATOM 7319 C CA . LEU A 1 1008 ? 71.065 64.322 -174.012 1.00 82.44 1008 LEU A CA 1
ATOM 7320 C C . LEU A 1 1008 ? 69.996 64.894 -173.071 1.00 82.44 1008 LEU A C 1
ATOM 7322 O O . LEU A 1 1008 ? 69.973 66.107 -172.839 1.00 82.44 1008 LEU A O 1
ATOM 7326 N N . ASN A 1 1009 ? 69.114 64.052 -172.531 1.00 81.75 1009 ASN A N 1
ATOM 7327 C CA . ASN A 1 1009 ? 68.140 64.471 -171.517 1.00 81.75 1009 ASN A CA 1
ATOM 7328 C C . ASN A 1 1009 ? 68.805 64.662 -170.132 1.00 81.75 1009 ASN A C 1
ATOM 7330 O O . ASN A 1 1009 ? 70.010 64.469 -169.962 1.00 81.75 1009 ASN A O 1
ATOM 7334 N N . HIS A 1 1010 ? 68.017 65.031 -169.119 1.00 77.50 1010 HIS A N 1
ATOM 7335 C CA . HIS A 1 1010 ? 68.508 65.238 -167.749 1.00 77.50 1010 HIS A CA 1
ATOM 7336 C C . HIS A 1 1010 ? 68.998 63.955 -167.040 1.00 77.50 1010 HIS A C 1
ATOM 7338 O O . HIS A 1 1010 ? 69.657 64.057 -166.009 1.00 77.50 1010 HIS A O 1
ATOM 7344 N N . LEU A 1 1011 ? 68.702 62.770 -167.588 1.00 74.06 1011 LEU A N 1
ATOM 7345 C CA . LEU A 1 1011 ? 69.216 61.469 -167.139 1.00 74.06 1011 LEU A CA 1
ATOM 7346 C C . LEU A 1 1011 ? 70.503 61.060 -167.887 1.00 74.06 1011 LEU A C 1
ATOM 7348 O O . LEU A 1 1011 ? 71.095 60.030 -167.578 1.00 74.06 1011 LEU A O 1
ATOM 7352 N N . GLY A 1 1012 ? 70.961 61.868 -168.851 1.00 72.19 1012 GLY A N 1
ATOM 7353 C CA . GLY A 1 1012 ? 72.131 61.581 -169.685 1.00 72.19 1012 GLY A CA 1
ATOM 7354 C C . GLY A 1 1012 ? 71.852 60.651 -170.870 1.00 72.19 1012 GLY A C 1
ATOM 7355 O O . GLY A 1 1012 ? 72.795 60.222 -171.532 1.00 72.19 1012 GLY A O 1
ATOM 7356 N N . GLU A 1 1013 ? 70.587 60.345 -171.160 1.00 74.69 1013 GLU A N 1
ATOM 7357 C CA . GLU A 1 1013 ? 70.184 59.483 -172.274 1.00 74.69 1013 GLU A CA 1
ATOM 7358 C C . GLU A 1 1013 ? 70.133 60.286 -173.580 1.00 74.69 1013 GLU A C 1
ATOM 7360 O O . GLU A 1 1013 ? 69.636 61.415 -173.610 1.00 74.69 1013 GLU A O 1
ATOM 7365 N N . GLU A 1 1014 ? 70.642 59.716 -174.674 1.00 82.75 1014 GLU A N 1
ATOM 7366 C CA . GLU A 1 1014 ? 70.666 60.372 -175.985 1.00 82.75 1014 GLU A CA 1
ATOM 7367 C C . GLU A 1 1014 ? 69.277 60.336 -176.638 1.00 82.75 1014 GLU A C 1
ATOM 7369 O O . GLU A 1 1014 ? 68.770 59.271 -176.981 1.00 82.75 1014 GLU A O 1
ATOM 7374 N N . VAL A 1 1015 ? 68.662 61.509 -176.812 1.00 82.69 1015 VAL A N 1
ATOM 7375 C CA . VAL A 1 1015 ? 67.292 61.652 -177.344 1.00 82.69 1015 VAL A CA 1
ATOM 7376 C C . VAL A 1 1015 ? 67.242 62.044 -178.821 1.00 82.69 1015 VAL A C 1
ATOM 7378 O O . VAL A 1 1015 ? 66.199 61.899 -179.456 1.00 82.69 1015 VAL A O 1
ATOM 7381 N N . LYS A 1 1016 ? 68.342 62.564 -179.383 1.00 84.69 1016 LYS A N 1
ATOM 7382 C CA . LYS A 1 1016 ? 68.472 62.862 -180.820 1.00 84.69 1016 LYS A CA 1
ATOM 7383 C C . LYS A 1 1016 ? 69.945 62.974 -181.217 1.00 84.69 1016 LYS A C 1
ATOM 7385 O O . LYS A 1 1016 ? 70.741 63.516 -180.450 1.00 84.69 1016 LYS A O 1
ATOM 7390 N N . GLU A 1 1017 ? 70.302 62.511 -182.413 1.00 87.31 1017 GLU A N 1
ATOM 7391 C CA . GLU A 1 1017 ? 71.664 62.619 -182.952 1.00 87.31 1017 GLU A CA 1
ATOM 7392 C C . GLU A 1 1017 ? 71.703 63.079 -184.418 1.00 87.31 1017 GLU A C 1
ATOM 7394 O O . GLU A 1 1017 ? 70.770 62.859 -185.191 1.00 87.31 1017 GLU A O 1
ATOM 7399 N N . TRP A 1 1018 ? 72.828 63.686 -184.804 1.00 84.38 1018 TRP A N 1
ATOM 7400 C CA . TRP A 1 1018 ? 73.180 64.018 -186.182 1.00 84.38 1018 TRP A CA 1
ATOM 7401 C C . TRP A 1 1018 ? 74.650 63.679 -186.431 1.00 84.38 1018 TRP A C 1
ATOM 7403 O O . TRP A 1 1018 ? 75.551 64.241 -185.803 1.00 84.38 1018 TRP A O 1
ATOM 7413 N N . ASN A 1 1019 ? 74.898 62.771 -187.373 1.00 84.81 1019 ASN A N 1
ATOM 7414 C CA . ASN A 1 1019 ? 76.234 62.269 -187.682 1.00 84.81 1019 ASN A CA 1
ATOM 7415 C C . ASN A 1 1019 ? 76.813 62.907 -188.951 1.00 84.81 1019 ASN A C 1
ATOM 7417 O O . ASN A 1 1019 ? 76.095 63.218 -189.899 1.00 84.81 1019 ASN A O 1
ATOM 7421 N N . HIS A 1 1020 ? 78.135 63.082 -188.964 1.00 78.81 1020 HIS A N 1
ATOM 7422 C CA . HIS A 1 1020 ? 78.927 63.544 -190.112 1.00 78.81 1020 HIS A CA 1
ATOM 7423 C C . HIS A 1 1020 ? 78.505 64.902 -190.714 1.00 78.81 1020 HIS A C 1
ATOM 7425 O O . HIS A 1 1020 ? 78.635 65.129 -191.921 1.00 78.81 1020 HIS A O 1
ATOM 7431 N N . LEU A 1 1021 ? 78.038 65.833 -189.873 1.00 78.44 1021 LEU A N 1
ATOM 7432 C CA . LEU A 1 1021 ? 77.699 67.195 -190.291 1.00 78.44 1021 LEU A CA 1
ATOM 7433 C C . LEU A 1 1021 ? 78.933 67.942 -190.832 1.00 78.44 1021 LEU A C 1
ATOM 7435 O O . LEU A 1 1021 ? 80.021 67.915 -190.250 1.00 78.44 1021 LEU A O 1
ATOM 7439 N N . LYS A 1 1022 ? 78.748 68.664 -191.941 1.00 76.88 1022 LYS A N 1
ATOM 7440 C CA . LYS A 1 1022 ? 79.724 69.646 -192.438 1.00 76.88 1022 LYS A CA 1
ATOM 7441 C C . LYS A 1 1022 ? 79.600 70.961 -191.671 1.00 76.88 1022 LYS A C 1
ATOM 7443 O O . LYS A 1 1022 ? 78.513 71.300 -191.205 1.00 76.88 1022 LYS A O 1
ATOM 7448 N N . GLY A 1 1023 ? 80.689 71.726 -191.622 1.00 75.62 1023 GLY A N 1
ATOM 7449 C CA . GLY A 1 1023 ? 80.672 73.110 -191.149 1.00 75.62 1023 GLY A CA 1
ATOM 7450 C C . GLY A 1 1023 ? 79.604 73.961 -191.821 1.00 75.62 1023 GLY A C 1
ATOM 7451 O O . GLY A 1 1023 ? 79.448 73.914 -193.042 1.00 75.62 1023 GLY A O 1
ATOM 7452 N N . GLY A 1 1024 ? 78.866 74.735 -191.028 1.00 82.06 1024 GLY A N 1
ATOM 7453 C CA . GLY A 1 1024 ? 77.782 75.573 -191.530 1.00 82.06 1024 GLY A CA 1
ATOM 7454 C C . GLY A 1 1024 ? 76.709 75.862 -190.487 1.00 82.06 1024 GLY A C 1
ATOM 7455 O O . GLY A 1 1024 ? 76.829 75.478 -189.325 1.00 82.06 1024 GLY A O 1
ATOM 7456 N N . ARG A 1 1025 ? 75.645 76.537 -190.925 1.00 86.81 1025 ARG A N 1
ATOM 7457 C CA . ARG A 1 1025 ? 74.413 76.707 -190.149 1.00 86.81 1025 ARG A CA 1
ATOM 7458 C C . ARG A 1 1025 ? 73.435 75.601 -190.508 1.00 86.81 1025 ARG A C 1
ATOM 7460 O O . ARG A 1 1025 ? 73.143 75.412 -191.686 1.00 86.81 1025 ARG A O 1
ATOM 7467 N N . HIS A 1 1026 ? 72.914 74.921 -189.495 1.00 85.25 1026 HIS A N 1
ATOM 7468 C CA . HIS A 1 1026 ? 71.931 73.849 -189.641 1.00 85.25 1026 HIS A CA 1
ATOM 7469 C C . HIS A 1 1026 ? 70.683 74.196 -188.838 1.00 85.25 1026 HIS A C 1
ATOM 7471 O O . HIS A 1 1026 ? 70.798 74.663 -187.708 1.00 85.25 1026 HIS A O 1
ATOM 7477 N N . SER A 1 1027 ? 69.499 73.972 -189.405 1.00 86.50 1027 SER A N 1
ATOM 7478 C CA . SER A 1 1027 ? 68.241 74.089 -188.663 1.00 86.50 1027 SER A CA 1
ATOM 7479 C C . SER A 1 1027 ? 67.867 72.710 -188.130 1.00 86.50 1027 SER A C 1
ATOM 7481 O O . SER A 1 1027 ? 67.771 71.757 -188.904 1.00 86.50 1027 SER A O 1
ATOM 7483 N N . LEU A 1 1028 ? 67.731 72.591 -186.812 1.00 86.12 1028 LEU A N 1
ATOM 7484 C CA . LEU A 1 1028 ? 67.458 71.347 -186.104 1.00 86.12 1028 LEU A CA 1
ATOM 7485 C C . LEU A 1 1028 ? 66.014 71.377 -185.600 1.00 86.12 1028 LEU A C 1
ATOM 7487 O O . LEU A 1 1028 ? 65.662 72.197 -184.750 1.00 86.12 1028 LEU A O 1
ATOM 7491 N N . ASP A 1 1029 ? 65.188 70.479 -186.131 1.00 83.19 1029 ASP A N 1
ATOM 7492 C CA . ASP A 1 1029 ? 63.817 70.270 -185.669 1.00 83.19 1029 ASP A CA 1
ATOM 7493 C C . ASP A 1 1029 ? 63.817 69.415 -184.391 1.00 83.19 1029 ASP A C 1
ATOM 7495 O O . ASP A 1 1029 ? 64.366 68.306 -184.350 1.00 83.19 1029 ASP A O 1
ATOM 7499 N N . LEU A 1 1030 ? 63.209 69.960 -183.343 1.00 85.88 1030 LEU A N 1
ATOM 7500 C CA . LEU A 1 1030 ? 63.074 69.422 -181.995 1.00 85.88 1030 LEU A CA 1
ATOM 7501 C C . LEU A 1 1030 ? 61.595 69.346 -181.554 1.00 85.88 1030 LEU A C 1
ATOM 7503 O O . LEU A 1 1030 ? 61.347 69.067 -180.387 1.00 85.88 1030 LEU A O 1
ATOM 7507 N N . GLY A 1 1031 ? 60.619 69.589 -182.441 1.00 70.19 1031 GLY A N 1
ATOM 7508 C CA . GLY A 1 1031 ? 59.205 69.788 -182.080 1.00 70.19 1031 GLY A CA 1
ATOM 7509 C C . GLY A 1 1031 ? 58.484 68.579 -181.468 1.00 70.19 1031 GLY A C 1
ATOM 7510 O O . GLY A 1 1031 ? 57.424 68.739 -180.870 1.00 70.19 1031 GLY A O 1
ATOM 7511 N N . GLU A 1 1032 ? 59.058 67.380 -181.581 1.00 77.00 1032 GLU A N 1
ATOM 7512 C CA . GLU A 1 1032 ? 58.562 66.151 -180.939 1.00 77.00 1032 GLU A CA 1
ATOM 7513 C C . GLU A 1 1032 ? 59.110 65.938 -179.511 1.00 77.00 1032 GLU A C 1
ATOM 7515 O O . GLU A 1 1032 ? 58.711 64.991 -178.834 1.00 77.00 1032 GLU A O 1
ATOM 7520 N N . LEU A 1 1033 ? 60.041 66.779 -179.042 1.00 80.31 1033 LEU A N 1
ATOM 7521 C CA . LEU A 1 1033 ? 60.637 66.669 -177.708 1.00 80.31 1033 LEU A CA 1
ATOM 7522 C C . LEU A 1 1033 ? 59.837 67.473 -176.676 1.00 80.31 1033 LEU A C 1
ATOM 7524 O O . LEU A 1 1033 ? 59.442 68.610 -176.920 1.00 80.31 1033 LEU A O 1
ATOM 7528 N N . ALA A 1 1034 ? 59.638 66.887 -175.494 1.00 75.38 1034 ALA A N 1
ATOM 7529 C CA . ALA A 1 1034 ? 58.970 67.553 -174.380 1.00 75.38 1034 ALA A CA 1
ATOM 7530 C C . ALA A 1 1034 ? 59.785 68.747 -173.842 1.00 75.38 1034 ALA A C 1
ATOM 7532 O O . ALA A 1 1034 ? 61.016 68.733 -173.848 1.00 75.38 1034 ALA A O 1
ATOM 7533 N N . SER A 1 1035 ? 59.096 69.767 -173.329 1.00 83.00 1035 SER A N 1
ATOM 7534 C CA . SER A 1 1035 ? 59.709 70.968 -172.754 1.00 83.00 1035 SER A CA 1
ATOM 7535 C C . SER A 1 1035 ? 60.669 70.621 -171.605 1.00 83.00 1035 SER A C 1
ATOM 7537 O O . SER A 1 1035 ? 60.321 69.868 -170.693 1.00 83.00 1035 SER A O 1
ATOM 7539 N N . GLY A 1 1036 ? 61.885 71.175 -171.619 1.00 80.25 1036 GLY A N 1
ATOM 7540 C CA . GLY A 1 1036 ? 62.931 70.817 -170.658 1.00 80.25 1036 GLY A CA 1
ATOM 7541 C C . GLY A 1 1036 ? 64.329 71.335 -171.006 1.00 80.25 1036 GLY A C 1
ATOM 7542 O O . GLY A 1 1036 ? 64.549 71.938 -172.056 1.00 80.25 1036 GLY A O 1
ATOM 7543 N N . LEU A 1 1037 ? 65.286 71.100 -170.102 1.00 83.31 1037 LEU A N 1
ATOM 7544 C CA . LEU A 1 1037 ? 66.712 71.371 -170.314 1.00 83.31 1037 LEU A CA 1
ATOM 7545 C C . LEU A 1 1037 ? 67.401 70.127 -170.891 1.00 83.31 1037 LEU A C 1
ATOM 7547 O O . LEU A 1 1037 ? 67.333 69.050 -170.299 1.00 83.31 1037 LEU A O 1
ATOM 7551 N N . TYR A 1 1038 ? 68.123 70.310 -171.993 1.00 83.75 1038 TYR A N 1
ATOM 7552 C CA . TYR A 1 1038 ? 68.886 69.275 -172.682 1.00 83.75 1038 TYR A CA 1
ATOM 7553 C C . TYR A 1 1038 ? 70.360 69.674 -172.805 1.00 83.75 1038 TYR A C 1
ATOM 7555 O O . TYR A 1 1038 ? 70.700 70.846 -172.989 1.00 83.75 1038 TYR A O 1
ATOM 7563 N N . HIS A 1 1039 ? 71.248 68.687 -172.724 1.00 82.88 1039 HIS A N 1
ATOM 7564 C CA . HIS A 1 1039 ? 72.684 68.865 -172.909 1.00 82.88 1039 HIS A CA 1
ATOM 7565 C C . HIS A 1 1039 ? 73.093 68.518 -174.338 1.00 82.88 1039 HIS A C 1
ATOM 7567 O O . HIS A 1 1039 ? 72.745 67.457 -174.850 1.00 82.88 1039 HIS A O 1
ATOM 7573 N N . VAL A 1 1040 ? 73.871 69.390 -174.975 1.00 83.38 1040 VAL A N 1
ATOM 7574 C CA . VAL A 1 1040 ? 74.443 69.139 -176.300 1.00 83.38 1040 VAL A CA 1
ATOM 7575 C C . VAL A 1 1040 ? 75.861 68.619 -176.149 1.00 83.38 1040 VAL A C 1
ATOM 7577 O O . VAL A 1 1040 ? 76.649 69.180 -175.385 1.00 83.38 1040 VAL A O 1
ATOM 7580 N N . ARG A 1 1041 ? 76.214 67.598 -176.928 1.00 84.19 1041 ARG A N 1
ATOM 7581 C CA . ARG A 1 1041 ? 77.585 67.105 -177.077 1.00 84.19 1041 ARG A CA 1
ATOM 7582 C C . ARG A 1 1041 ? 77.992 67.164 -178.545 1.00 84.19 1041 ARG A C 1
ATOM 7584 O O . ARG A 1 1041 ? 77.291 66.627 -179.394 1.00 84.19 1041 ARG A O 1
ATOM 7591 N N . ILE A 1 1042 ? 79.125 67.795 -178.840 1.00 81.81 1042 ILE A N 1
ATOM 7592 C CA . ILE A 1 1042 ? 79.699 67.906 -180.187 1.00 81.81 1042 ILE A CA 1
ATOM 7593 C C . ILE A 1 1042 ? 81.040 67.175 -180.189 1.00 81.81 1042 ILE A C 1
ATOM 7595 O O . ILE A 1 1042 ? 81.918 67.478 -179.381 1.00 81.81 1042 ILE A O 1
ATOM 7599 N N . ILE A 1 1043 ? 81.207 66.214 -181.093 1.00 79.00 1043 ILE A N 1
ATOM 7600 C CA . ILE A 1 1043 ? 82.433 65.429 -181.253 1.00 79.00 1043 ILE A CA 1
ATOM 7601 C C . ILE A 1 1043 ? 83.056 65.780 -182.605 1.00 79.00 1043 ILE A C 1
ATOM 7603 O O . ILE A 1 1043 ? 82.435 65.585 -183.653 1.00 79.00 1043 ILE A O 1
ATOM 7607 N N . THR A 1 1044 ? 84.290 66.279 -182.592 1.00 75.69 1044 THR A N 1
ATOM 7608 C CA . THR A 1 1044 ? 85.135 66.427 -183.786 1.00 75.69 1044 THR A CA 1
ATOM 7609 C C . THR A 1 1044 ? 86.283 65.416 -183.743 1.00 75.69 1044 THR A C 1
ATOM 7611 O O . THR A 1 1044 ? 86.438 64.684 -182.769 1.00 75.69 1044 THR A O 1
ATOM 7614 N N . GLU A 1 1045 ? 87.091 65.355 -184.802 1.00 60.25 1045 GLU A N 1
ATOM 7615 C CA . GLU A 1 1045 ? 88.258 64.456 -184.879 1.00 60.25 1045 GLU A CA 1
ATOM 7616 C C . GLU A 1 1045 ? 89.358 64.798 -183.853 1.00 60.25 1045 GLU A C 1
ATOM 7618 O O . GLU A 1 1045 ? 90.176 63.944 -183.532 1.00 60.25 1045 GLU A O 1
ATOM 7623 N N . GLU A 1 1046 ? 89.355 66.020 -183.307 1.00 55.81 1046 GLU A N 1
ATOM 7624 C CA . GLU A 1 1046 ? 90.402 66.531 -182.409 1.00 55.81 1046 GLU A CA 1
ATOM 7625 C C . GLU A 1 1046 ? 89.933 66.739 -180.960 1.00 55.81 1046 GLU A C 1
ATOM 7627 O O . GLU A 1 1046 ? 90.760 66.788 -180.051 1.00 55.81 1046 GLU A O 1
ATOM 7632 N N . LYS A 1 1047 ? 88.626 66.931 -180.721 1.00 68.06 1047 LYS A N 1
ATOM 7633 C CA . LYS A 1 1047 ? 88.095 67.305 -179.399 1.00 68.06 1047 LYS A CA 1
ATOM 7634 C C . LYS A 1 1047 ? 86.605 67.018 -179.229 1.00 68.06 1047 LYS A C 1
ATOM 7636 O O . LYS A 1 1047 ? 85.838 66.945 -180.189 1.00 68.06 1047 LYS A O 1
ATOM 7641 N N . VAL A 1 1048 ? 86.192 66.928 -177.966 1.00 71.81 1048 VAL A N 1
ATOM 7642 C CA . VAL A 1 1048 ? 84.789 66.865 -177.542 1.00 71.81 1048 VAL A CA 1
ATOM 7643 C C . VAL A 1 1048 ? 84.427 68.183 -176.859 1.00 71.81 1048 VAL A C 1
ATOM 7645 O O . VAL A 1 1048 ? 85.165 68.661 -176.002 1.00 71.81 1048 VAL A O 1
ATOM 7648 N N . LEU A 1 1049 ? 83.297 68.767 -177.247 1.00 75.12 1049 LEU A N 1
ATOM 7649 C CA . LEU A 1 1049 ? 82.747 70.021 -176.727 1.00 75.12 1049 LEU A CA 1
ATOM 7650 C C . LEU A 1 1049 ? 81.308 69.787 -176.240 1.00 75.12 1049 LEU A C 1
ATOM 7652 O O . LEU A 1 1049 ? 80.650 68.836 -176.670 1.00 75.12 1049 LEU A O 1
ATOM 7656 N N . SER A 1 1050 ? 80.801 70.646 -175.355 1.00 74.00 1050 SER A N 1
ATOM 7657 C CA . SER A 1 1050 ? 79.442 70.520 -174.807 1.00 74.00 1050 SER A CA 1
ATOM 7658 C C . SER A 1 1050 ? 78.807 71.863 -174.451 1.00 74.00 1050 SER A C 1
ATOM 7660 O O . SER A 1 1050 ? 79.519 72.780 -174.050 1.00 74.00 1050 SER A O 1
ATOM 7662 N N . ASP A 1 1051 ? 77.478 71.943 -174.540 1.00 79.88 1051 ASP A N 1
ATOM 7663 C CA . ASP A 1 1051 ? 76.664 73.133 -174.230 1.00 79.88 1051 ASP A CA 1
ATOM 7664 C C . ASP A 1 1051 ? 75.231 72.728 -173.791 1.00 79.88 1051 ASP A C 1
ATOM 7666 O O . ASP A 1 1051 ? 74.987 71.550 -173.512 1.00 79.88 1051 ASP A O 1
ATOM 7670 N N . ARG A 1 1052 ? 74.287 73.672 -173.659 1.00 84.25 1052 ARG A N 1
ATOM 7671 C CA . ARG A 1 1052 ? 72.925 73.454 -173.133 1.00 84.25 1052 ARG A CA 1
ATOM 7672 C C . ARG A 1 1052 ? 71.846 74.152 -173.970 1.00 84.25 1052 ARG A C 1
ATOM 7674 O O . ARG A 1 1052 ? 71.995 75.313 -174.341 1.00 84.25 1052 ARG A O 1
ATOM 7681 N N . ILE A 1 1053 ? 70.715 73.480 -174.189 1.00 81.81 1053 ILE A N 1
ATOM 7682 C CA . ILE A 1 1053 ? 69.533 74.031 -174.875 1.00 81.81 1053 ILE A CA 1
ATOM 7683 C C . ILE A 1 1053 ? 68.288 73.829 -174.007 1.00 81.81 1053 ILE A C 1
ATOM 7685 O O . ILE A 1 1053 ? 68.131 72.787 -173.375 1.00 81.81 1053 ILE A O 1
ATOM 7689 N N . ILE A 1 1054 ? 67.397 74.820 -173.986 1.00 79.38 1054 ILE A N 1
ATOM 7690 C CA . ILE A 1 1054 ? 66.086 74.751 -173.330 1.00 79.38 1054 ILE A CA 1
ATOM 7691 C C . ILE A 1 1054 ? 64.991 74.676 -174.401 1.00 79.38 1054 ILE A C 1
ATOM 7693 O O . ILE A 1 1054 ? 64.951 75.511 -175.306 1.00 79.38 1054 ILE A O 1
ATOM 7697 N N . ILE A 1 1055 ? 64.087 73.706 -174.274 1.00 83.00 1055 ILE A N 1
ATOM 7698 C CA . ILE A 1 1055 ? 62.873 73.582 -175.091 1.00 83.00 1055 ILE A CA 1
ATOM 7699 C C . ILE A 1 1055 ? 61.674 74.063 -174.260 1.00 83.00 1055 ILE A C 1
ATOM 7701 O O . ILE A 1 1055 ? 61.572 73.702 -173.084 1.00 83.00 1055 ILE A O 1
ATOM 7705 N N . GLN A 1 1056 ? 60.807 74.891 -174.851 1.00 78.12 1056 GLN A N 1
ATOM 7706 C CA . GLN A 1 1056 ? 59.569 75.421 -174.256 1.00 78.12 1056 GLN A CA 1
ATOM 7707 C C . GLN A 1 1056 ? 58.336 74.833 -174.932 1.00 78.12 1056 GLN A C 1
ATOM 7709 O O . GLN A 1 1056 ? 58.253 74.941 -176.173 1.00 78.12 1056 GLN A O 1
#

Foldseek 3Di:
DDDDDDDDDDDDDPPPPPPDAAEAEDDCPPHAELVSVLVSLVPGDAEHEYEFWAEYEADDDADAAREREGAYEYEYPAQVTGEQEPHPDFPPHRYEHYEYDAPYHYEYYRHEFERFEFHLDDPPRQDAQHYEAQAAYEYENYEQERGEGNAEAQRYEFENPPHDRGAREYHYYLYEQAQGEHAHYQSRYEYEEQHEEYEYELYEQEQGAYAENYEAYYHYEYEHYLYEQEHYNHARYEYYDDHYEYEYYLYEQDHHNPASEEDPDHYYDDAEQYEGAGYDPDDDDHQLYDYNCVVQDDQVPAFDDAPDPHDPTFGPGDPPRPSQFSAADPPDDDDDDADCADSVADGDDGGHGSGNDHHDDDDDDDDDADQVDFQAADADEQQAKTKGATRGPFDWKFKDWQNHTDPPRIDRMDIDGGDDPVQQTWMWMFTHHDPDTDIGPIHGHDYDDDAFAFPDNAAEEAEDEAQDFAAFGWTQDPPQGIFTWDFPDDRGHQAFDKDKTKTWTAGPVGHIDIHIYIYGHAFDDAWAFPDPAAEEAEEEQKDADFFGWTAGSRQGIDTWDWPDHRMDGAFDKDKTWTWDGSVRPHIDIYIYIYGHDHDDAFAFPDPAADEAEDAFKDADDFGWTQGPRQGIWTWDFPDDRMDGDFDKDKTKTWTDSVRGHIDIHIYIYGHHHDAAFAFPDPADEEAEEEQKDQAAWGWTADPRLGIWTWDFPDDRIDGAFDKDKTKTWTDSVRGHIDIHIYIYGYAHDDAFAFPDPADEEAEEAAFAFDAWGWTQGPNQGIWTWDWPDDRHGQAFDKDKTWTKTGSVRGHIDIHIYIYGYDDDDEWDFPDPADEEEEDEQWDFDDWGAIDDSRDDGKTWDWPDHRIDGDFDKDKTKTKTATPNGHIDIHMYMYGYHYFDQDKDDDAQKIAGPGPQKWKWKAFVQVVRHTPPPPTDRMDGDPAWGKMKIWIDNPSDIDIHDIDTHHDDDDDDDDDDDDDQWDWPPFADQFKIKIQNQNDQWWAKKFKAAPVRHTPDMDGTDGHGIDIDGRNVPDFAKIKMWTHDPVDIDIDIGTHD

pLDDT: mean 79.9, std 14.18, range [25.69, 97.31]

Secondary structure (DSSP, 8-state):
-------------------PPPEEEE--TT--BHHHHHHHHHHS-TT-EEEE-SEEE--SS-BS-EEE-S-EEEEES-TTT-EEESSSSTT--SB-SEEEPTT-EEEEES-EEE--B--SSSTTTTS-SSEEESSEEEEES-EEES-EESSB-SSEEE-SSSSTT---EEEEEEEEEES-EESSB-SSEEE-TT--EEEEEEEEEES-EEEEEEEEESS-EEEEES-EEES-EEEEEEEESSS-EEEEES-EEE--SS-SEEESSSEEEEEE--EESSEES----SBT-EES-GGG---TT-EEE-S-TT--EEE---TT-TTTT-B-GGG--S--PPPSB-TTS-B-SS-B--SS-------------SEEE----EEE-TTSPEEEE-EES-SEEEEEETTEE-TT--SSEEEESS--TTT-EEEEEEEEETTEEEEPPPEEEEE--PPPEESSSSPPPEEEETTPBPPPPEEEETTTEEEE-B-SS-SB-SS-EEEEEEEEEE-TTS-EEEEEEEEEEE--S--EESSSSPPPEEEES-EEPPPPEEEETTTEEEE-B-SS-SEE-SSEEEEEEEEEE-SSS-EEEEEEEEEEE--SPPEESSSSPPPEEESS-EEPPPPEEEETTTEEEE-B-SS-SEE-SSEEEEEEEEEE-SSS-EEEEEEEEEE---SPPEESSSSPPPEEEES-EEPPPPEEEETTTEEEE-B-SS-SEE-SSEEEEEEEEEE-SSS-EEEEEEEEEEE---PPEESSSSPPPEEE-TTEEPPPPEEEETTTEEEEPB-SS--EE-SSEEEEEEEEEE-SSS-EEEEEEEEEE----PPEESSSSPPPEEEES-EE--PPEEE-SS---EE-EESS-SEE-SSEEEEEEEEEE-TTS-EEEEEEEEEEE-----EEEETTEEEE---SSEEEEEEGGGTTEE-TT--SSEE--SSSEEEEEEEE-SS-EEEPPPEEE-------------SS-EEESSSBSSEEEEE-TT-SB-SEEEEE-TTS-EEEEEESPBSSEEEEE-TTSPSEEEEEEEE-SS-EEEEEEEE-